Protein 4OGE (pdb70)

Solvent-accessible surface area: 47667 Å² total; per-residue (Å²): 124,61,3,30,0,0,0,10,1,11,32,84,5,0,0,2,0,0,0,65,6,51,117,150,18,36,4,99,76,9,18,4,0,2,0,10,17,8,144,150,36,33,29,34,142,32,31,130,58,54,103,96,68,51,138,70,7,54,51,96,4,54,116,51,3,50,117,64,67,36,61,105,132,147,72,45,48,59,40,8,61,57,30,32,32,73,38,6,75,143,69,75,85,78,90,102,90,76,132,63,45,68,42,122,86,109,136,118,89,163,82,72,87,71,46,123,90,77,45,78,67,49,54,94,10,11,1,53,58,42,26,83,20,64,183,16,48,20,66,68,163,10,30,62,3,56,2,72,78,24,48,102,68,100,33,2,4,25,0,0,25,35,19,1,65,10,56,0,2,2,18,1,5,24,0,83,3,12,121,76,104,83,108,65,69,34,0,59,23,95,36,2,112,89,0,12,81,31,0,64,120,37,4,35,24,59,27,26,8,3,22,0,0,40,75,24,65,28,95,72,170,35,3,96,14,19,69,83,127,107,58,8,14,36,93,12,6,36,26,11,0,18,57,47,0,70,96,20,183,12,69,54,13,69,79,55,6,79,156,17,110,78,84,25,44,4,32,1,0,31,16,11,48,13,48,23,94,60,85,126,4,36,137,60,19,64,106,48,102,82,42,43,52,83,30,12,58,46,24,45,24,3,12,3,42,0,22,8,0,93,81,0,0,43,38,0,0,79,34,0,28,68,46,69,18,53,13,67,58,0,23,56,152,72,37,63,15,95,96,99,56,73,39,95,43,31,63,12,73,20,98,15,75,24,107,9,7,16,64,0,1,99,5,0,12,87,1,1,63,21,0,64,102,89,65,28,70,2,57,13,0,9,0,7,9,36,81,61,10,13,16,30,50,69,82,16,100,61,34,102,66,47,82,57,48,170,139,92,83,65,53,112,28,51,117,71,2,77,163,84,93,62,69,100,57,121,5,4,59,2,13,31,10,41,16,68,0,5,89,22,18,57,61,26,0,1,0,8,32,60,118,7,27,35,180,74,5,68,34,12,39,0,0,10,23,34,43,31,8,14,34,25,97,52,3,0,0,0,0,0,13,79,109,0,40,161,52,3,81,109,39,14,0,10,43,12,14,168,159,32,75,26,99,126,15,11,48,79,80,0,15,40,62,0,135,50,9,163,117,83,132,94,61,61,98,23,61,67,28,36,111,36,0,13,51,20,0,131,12,73,38,67,4,51,85,24,56,72,59,30,17,7,8,86,42,36,20,0,35,6,1,14,67,0,0,32,49,52,17,111,164,12,81,9,39,0,6,96,31,54,0,4,35,36,0,23,155,13,18,33,2,41,95,125,15,103,20,76,42,106,45,55,82,88,87,38,15,0,61,27,22,30,0,4,10,0,0,0,0,0,4,0,48,55,30,0,0,58,2,7,8,5,15,51,13,27,90,13,41,28,92,15,85,29,150,89,73,81,37,114,141,38,20,5,75,85,97,30,24,110,102,96,1,103,111,1,64,32,6,0,87,83,3,5,100,34,1,30,102,34,17,93,93,62,94,4,24,9,8,41,79,40,76,60,81,19,86,74,68,95,80,68,127,83,141,52,51,147,30,18,61,33,57,0,0,95,15,7,46,28,58,18,0,10,0,0,19,45,64,30,8,26,19,13,0,23,164,39,211,52,53,61,143,186,113,0,4,67,71,112,125,105,10,57,6,155,17,148,62,133,86,30,102,2,62,53,129,3,64,0,4,7,126,92,149,137,129,92,41,7,148,83,15,93,32,29,10,2,38,45,65,96,72,7,1,19,92,16,37,126,54,23,16,0,0,13,0,20,55,20,65,52,118,81,70,40,26,0,1,3,28,0,3,17,79,27,0,81,108,57,94,181,48,90,20,29,71,7,110,18,47,63,48,5,8,0,2,3,7,5,30,102,103,0,40,47,6,53,87,107,71,58,26,52,81,40,14,40,1,2,66,4,1,6,1,75,1,87,9,118,71,25,101,127,159,13,11,3,128,0,16,132,82,35,99,119,18,35,51,0,23,1,54,16,29,67,55,40,25,83,3,19,0,56,7,3,25,4,9,35,134,16,33,90,108,50,55,99,5,3,32,42,3,10,82,113,113,1,12,102,8,27,2,58,74,0,0,65,37,82,1,31,0,10,10,41,36,31,5,0,87,49,46,159,92,38,123,81,141,88,24,38,11,51,53,2,109

Radius of gyration: 34.83 Å; Cα contacts (8 Å, |Δi|>4): 1684; chains: 1; bounding box: 92×85×99 Å

B-factor: mean 53.97, std 34.67, range [14.89, 229.78]

Foldseek 3Di:
DFKFWFWEAFQFKIWIWIFHADPVQFTDFGPFTAIAGDDVFPQVVLVVLLVVLLVVLLVQLLVLLVVVVADCCVVRNVVNCCLNPVFQVPLVPVDPDDPPQFDDPVDVVVVDDDDDVHCVSSVCSSSVSCNDRDPDPPVPDQAAQPFPPRRVFGFAWCLQLLNLLLVLLLQLLQKWFPPDPPDTDRDFLVLSVQLSCVQAVDLPDFAAVLLSCVSSVHHSVRMDRQPPPNVGHRGRGHSQNLVLLCPAPLPVSNVCSVPDDVVVVNVVSCSLQTDVDDDVPVVVVPPDPVSSPCSSSLRDRQFDTDSGGSVVSVQLSVVSSNGSDHSQVSSCVPRNDDNVDDGAADAQQDDRPQVSLNVVSVLVNVLQVVCCVPPHAHQAYEYAAYALHPSHPVSVVVVVVVVVVVVVVVVVLVVVCCVPVVDPDDDFVLLSLQVVQCVQLVQAALFQGHGHDSVFKGKDQQFAEPDFFGDLDSLRIHIHGPVCCVQCDNFHQQVSQVPVPDHQGHLVSSLVSLVPTDDPVPVVVSVVSSVSNSSSNNRHDHHYAQFLCNQADPDSSQVSSQVNVCSVRVSHHYTYGYNCVLVLQCVLLVCQVLAPFPAPSLDPPDFFSSVSSVSRLSSSSDDGLQSRLSVSLVRLQSVCSSVVDDRDSSVGQDDDPVSNVVSVVSSVSNVSSSVNNNVCVVVVSHFYAYDFDQAADDDDDDPDDADAWAKDQQQQFAFPQQLLQFQALQSNVFQCVPPPADNGGGTHRHQADWTDRPNDIDGSRHITTGDDPDDNPDDCRPPHAAAWHADVRHIDHQHQQFNKKWWKWQDDPPIFIFIFTHHSVQCVVVRVHDSFPDDDDCSHSRLSQAPPSVNVSVVVVRIGGQGMDGFRWKKFADCPVPLDDLVNVLCVVVPPLGIWTFHGQPGRFKTFIAGRRTDPSSDDPDDPSNCCQHPNRHDIGGPRVRCVRFMKGFDADSSNHTAADDPPPDDHMGTND

InterPro domains:
  IPR002711 HNH endonuclease [PF01844] (566-611)
  IPR003615 HNH nuclease [SM00507] (553-607)
  IPR028629 CRISPR-associated endonuclease Cas9 [TIGR01865] (271-785)
  IPR033114 Cas9-type HNH domain [PS51749] (513-675)
  IPR036397 Ribonuclease H superfamily [G3DSA:3.30.420.10] (1-92)
  IPR036397 Ribonuclease H superfamily [G3DSA:3.30.420.10] (420-544)
  IPR036397 Ribonuclease H superfamily [G3DSA:3.30.420.10] (619-815)
  IPR040619 Cas9, alpha-helical lobe domain [PF18470] (253-467)
  IPR040796 CRISPR-associated endonuclease Cas9, beta-hairpin domain [PF17893] (823-923)
  IPR041217 Cas9 C-terminal domain [PF18525] (996-1100)
  IPR041225 Cas9, topo homolgy domain [PF17894] (926-995)
  IPR041383 RuvC endonuclease subdomain 3 [PF18541] (667-819)

Organism: Actinomyces naeslundii (strain ATCC 12104 / DSM 43013 / CCUG 2238 / JCM 8349 / NCTC 10301 / Howell 279) (NCBI:txid1115803)

Nearest PDB structures (foldseek):
  4oge-assembly1_A  TM=1.001E+00  e=0.000E+00  Actinomyces naeslundii str. Howell 279
  4ogc-assembly1_A  TM=9.909E-01  e=0.000E+00  Actinomyces naeslundii str. Howell 279
  6joo-assembly1_A  TM=6.295E-01  e=3.188E-57  Corynebacterium diphtheriae
  8d2p-assembly1_A  TM=5.416E-01  e=3.768E-61  Acidothermus cellulolyticus 11B
  6wbr-assembly1_A  TM=5.520E-01  e=1.281E-46  Acidothermus cellulolyticus 11B

CATH classification: 3.30.420.10 (+1 more: 3.30.70.3520)

Secondary structure (DSSP, 8-state):
-EEEEEEEE-SSEEEEEEEEE-TT--EEEEEEEEEEE---HHHHHHHHHHHHHHHHHHHHHHHHHHTTT-----HHHHHHHHHHTTTTTT----SS----SS-------SSSS---SS-HHHHHHGGGGTTT--SSTTSSSPPBP-STT-TTSBEEETTSHHHHHHHHHHHHHT-EEESSTT-EEEPPHHHHHHHHHHHHH-TT----HHHHHHHHTS-GGGEE-TT------SS----HHHHHHHH-S-HHHHHHHHT--SHHHHHHHHHHHT----SHHHHTTTSSTTTTTHHHHT--PPP-EEEEEHHHHHHHHHHHHHSS--HHHHHHHHH---TT--PPPPPTT---S-HHHHHHHHHHHHHHHHHHHHH---SEEEEE--SS-SS-HHHHHHHHHHHHHHHHHHHHHHHHHHHHH---S---HHHHHHHHHHHHTTSB-TTT--B--TTT-EEEESS-BSSSS---SGGGEEEE-HHHHHHHTTS-HHHHHHHH--TT-SHHHHHHHHHT------HHHHHHHHHHHHHHHH--SPBPPP-TTTTB---HHHHHHHHHHHHHSTTSEEEEE-TTHHHHHHHHHT-TTTS--SS----SS--BTTHHHHHHHHHHH--HHHHHHHHHHHHHHHHHHHTT----GGG---SSHHHHHHHHHHHHHHHHHHHHHHHHHHTT-SEEE-----SPP-S-----PPBPPEEEEGGG-B-HHHHHTBSSHHHHHHHHTSTT-BTTTBB---SS-EEEETTEEEETTSEEEE---S-TTS--TTPPP-SEEEETTEEEE-TT-EEEEEEEEE-SSS-EEEEEEEEGGGGGGGTTS-TTTS---TTSHHHHTS-HHHHHHHHTT-EEEEEEE-TT-EEE---TT--SHHHHHHHHHSTT--EEEEEEEEETTEEEEEESSB-GGG-SS--HHHHHHHTSS-EEEEHHHHHHT--EEE-B-TTS-B----TT-----EE--

Sequence (977 aa):
HHLRVGIDVGTHSVGLATLRVDDHGTPIELLSALSHIHDLSGIARRARRLLHHRRTQLQQLDEVLRDLGFPIPSMAVRHIARHRGWRNPYSKVESLLSPAEESPFMKRKICARQGVSPDVCKQLLRAVFKADSPRGSAVSRVAPDPLPGQGSFRRAPKCDPEFQRFRIISIVANLRISETKGENRPLTADERRHVVTFLTEDSQADLTWVDVAEKLGVHRRDLRGTAVHTRSAARPPIDATDRIMRQTKISSLKTWWEEADSEQRGAMIRYLYEDPTDSECAEIIAELPEEDQAKLDSLHLPAGRAAYSRESLTALSDHMLATTDDLHEARKRLFGVDDSWAPPAEAINAPVGNPSVDRTLKIVGRYLSAVESMWGTPEVIHVEHVRDGFTSERMADERDKANRRRYNDNQEAMKKIQRDYGKEGYISRGDIVRLDALELQGCACLYCGTTIGYHTCQLDHIVPQAGPGSNNRRGNLVAVCERCNRSKSNTPFAVWAQKCGIPHVGVKEAIGRVRGWRKQTSSEDLTRLKKEVIARLRRTQEDPEIDERSMESVAWMANELHHRIAAAYPETTVMVYRGSITAAARKAAGIDSRINLIGEKGRKDRIDRRHHAVDASVVALMEASVAKTLAERSSLRGEQRLTGKEQTWKQYTGSTVGAREHFEMWRGHMLHLTELFNERLAEDKVYVTQNIRLRLSDGNAHTVNPSKLVSHRLGDGLTVQQIDRACTPALWCALTREKDFDEKNGLPAREDRAIRVHGHEIKSSDYIQVFSKRKKTDSDRDETPFGAIAVRGGFVEIGPSIHHARIYRVEGKKPVYAMLRVFTHDLLSQRHGDLFSAVIPPQSISMRCAEPKLRKAITTGNATYLGWVVVGDELEINVDSFTKYAIGRFLEDFPNTTRWRICGYDTNSKLTLKPIVLAAEGLENPSSAVNEIVELKGWRVAINVLTKVHPTVVRRDALGRPRYSSRSNLPTSWTIE

Structure (mmCIF, N/CA/C/O backbone):
data_4OGE
#
_entry.id   4OGE
#
_cell.length_a   75.415
_cell.length_b   133.025
_cell.length_c   80.690
_cell.angle_alpha   90.00
_cell.angle_beta   96.22
_cell.angle_gamma   90.00
#
_symmetry.space_group_name_H-M   'P 1 21 1'
#
loop_
_entity.id
_entity.type
_entity.pdbx_description
1 polymer 'HNH endonuclease domain protein'
2 non-polymer 'ZINC ION'
3 non-polymer 'MAGNESIUM ION'
4 non-polymer SPERMIDINE
5 water water
#
loop_
_atom_site.group_PDB
_atom_site.id
_atom_site.type_symbol
_atom_site.label_atom_id
_atom_site.label_alt_id
_atom_site.label_comp_id
_atom_site.label_asym_id
_atom_site.label_entity_id
_atom_site.label_seq_id
_atom_site.pdbx_PDB_ins_code
_atom_site.Cartn_x
_atom_site.Cartn_y
_atom_site.Cartn_z
_atom_site.occupancy
_atom_site.B_iso_or_equiv
_atom_site.auth_seq_id
_atom_site.auth_comp_id
_atom_site.auth_asym_id
_atom_site.auth_atom_id
_atom_site.pdbx_PDB_model_num
ATOM 1 N N . HIS A 1 10 ? -50.036 81.332 94.058 1.00 81.77 10 HIS A N 1
ATOM 2 C CA . HIS A 1 10 ? -50.246 80.552 92.841 1.00 82.19 10 HIS A CA 1
ATOM 3 C C . HIS A 1 10 ? -48.920 80.111 92.215 1.00 77.07 10 HIS A C 1
ATOM 4 O O . HIS A 1 10 ? -48.245 80.907 91.557 1.00 80.70 10 HIS A O 1
ATOM 6 N N . HIS A 1 11 ? -48.555 78.844 92.412 1.00 61.40 11 HIS A N 1
ATOM 7 C CA . HIS A 1 11 ? -47.308 78.322 91.862 1.00 53.79 11 HIS A CA 1
ATOM 8 C C . HIS A 1 11 ? -47.476 77.609 90.509 1.00 41.65 11 HIS A C 1
ATOM 9 O O . HIS A 1 11 ? -47.990 76.478 90.438 1.00 39.61 11 HIS A O 1
ATOM 16 N N . LEU A 1 12 ? -47.011 78.286 89.458 1.00 30.06 12 LEU A N 1
ATOM 17 C CA . LEU A 1 12 ? -47.037 77.802 88.076 1.00 31.03 12 LEU A CA 1
ATOM 18 C C . LEU A 1 12 ? -45.655 77.346 87.645 1.00 34.55 12 LEU A C 1
ATOM 19 O O . LEU A 1 12 ? -44.692 78.117 87.730 1.00 35.00 12 LEU A O 1
ATOM 24 N N . ARG A 1 13 ? -45.565 76.118 87.141 1.00 23.49 13 ARG A N 1
ATOM 25 C CA . ARG A 1 13 ? -44.308 75.588 86.648 1.00 22.81 13 ARG A CA 1
ATOM 26 C C . ARG A 1 13 ? -44.505 75.189 85.193 1.00 25.75 13 ARG A C 1
ATOM 27 O O . ARG A 1 13 ? -45.394 74.396 84.876 1.00 30.79 13 ARG A O 1
ATOM 35 N N . VAL A 1 14 ? -43.693 75.772 84.315 1.00 26.20 14 VAL A N 1
ATOM 36 C CA . VAL A 1 14 ? -43.733 75.482 82.893 1.00 25.16 14 VAL A CA 1
ATOM 37 C C . VAL A 1 14 ? -42.564 74.567 82.533 1.00 28.18 14 VAL A C 1
ATOM 38 O O . VAL A 1 14 ? -41.451 74.732 83.046 1.00 25.89 14 VAL A O 1
ATOM 42 N N . GLY A 1 15 ? -42.819 73.597 81.666 1.00 19.81 15 GLY A N 1
ATOM 43 C CA . GLY A 1 15 ? -41.785 72.693 81.226 1.00 18.64 15 GLY A CA 1
ATOM 44 C C . GLY A 1 15 ? -41.793 72.634 79.726 1.00 20.12 15 GLY A C 1
ATOM 45 O O . GLY A 1 15 ? -42.856 72.701 79.090 1.00 19.74 15 GLY A O 1
ATOM 46 N N . ILE A 1 16 ? -40.603 72.510 79.151 1.00 18.54 16 ILE A N 1
ATOM 47 C CA . ILE A 1 16 ? -40.463 72.543 77.707 1.00 23.43 16 ILE A CA 1
ATOM 48 C C . ILE A 1 16 ? -39.467 71.460 77.319 1.00 28.38 16 ILE A C 1
ATOM 49 O O . ILE A 1 16 ? -38.368 71.406 77.872 1.00 24.44 16 ILE A O 1
ATOM 54 N N . ASP A 1 17 ? -39.855 70.609 76.370 1.00 21.17 17 ASP A N 1
ATOM 55 C CA . ASP A 1 17 ? -39.014 69.510 75.926 1.00 23.07 17 ASP A CA 1
ATOM 56 C C . ASP A 1 17 ? -38.661 69.771 74.473 1.00 26.89 17 ASP A C 1
ATOM 57 O O . ASP A 1 17 ? -39.484 69.568 73.592 1.00 22.13 17 ASP A O 1
ATOM 62 N N . VAL A 1 18 ? -37.440 70.227 74.217 1.00 24.37 18 VAL A N 1
ATOM 63 C CA . VAL A 1 18 ? -37.026 70.497 72.853 1.00 24.54 18 VAL A CA 1
ATOM 64 C C . VAL A 1 18 ? -36.525 69.228 72.156 1.00 25.61 18 VAL A C 1
ATOM 65 O O . VAL A 1 18 ? -35.526 68.637 72.566 1.00 31.86 18 VAL A O 1
ATOM 69 N N . GLY A 1 19 ? -37.196 68.823 71.093 1.00 25.99 19 GLY A N 1
ATOM 70 C CA . GLY A 1 19 ? -36.779 67.651 70.333 1.00 30.99 19 GLY A CA 1
ATOM 71 C C . GLY A 1 19 ? -36.253 68.073 68.973 1.00 35.93 19 GLY A C 1
ATOM 72 O O . GLY A 1 19 ? -36.202 69.262 68.673 1.00 38.08 19 GLY A O 1
ATOM 73 N N . THR A 1 20 ? -35.861 67.108 68.146 1.00 40.74 20 THR A N 1
ATOM 74 C CA . THR A 1 20 ? -35.357 67.425 66.814 1.00 47.37 20 THR A CA 1
ATOM 75 C C . THR A 1 20 ? -36.485 67.865 65.885 1.00 52.57 20 THR A C 1
ATOM 76 O O . THR A 1 20 ? -36.296 68.741 65.036 1.00 55.38 20 THR A O 1
ATOM 80 N N . HIS A 1 21 ? -37.661 67.262 66.053 1.00 49.93 21 HIS A N 1
ATOM 81 C CA . HIS A 1 21 ? -38.788 67.554 65.175 1.00 53.28 21 HIS A CA 1
ATOM 82 C C . HIS A 1 21 ? -40.008 68.060 65.940 1.00 47.38 21 HIS A C 1
ATOM 83 O O . HIS A 1 21 ? -41.058 68.303 65.351 1.00 40.60 21 HIS A O 1
ATOM 90 N N . SER A 1 22 ? -39.875 68.216 67.251 1.00 44.74 22 SER A N 1
ATOM 91 C CA . SER A 1 22 ? -41.020 68.578 68.066 1.00 35.71 22 SER A CA 1
ATOM 92 C C . SER A 1 22 ? -40.604 69.384 69.275 1.00 30.31 22 SER A C 1
ATOM 93 O O . SER A 1 22 ? -39.423 69.464 69.612 1.00 28.31 22 SER A O 1
ATOM 96 N N . VAL A 1 23 ? -41.593 69.992 69.919 1.00 28.88 23 VAL A N 1
ATOM 97 C CA . VAL A 1 23 ? -41.425 70.615 71.216 1.00 25.13 23 VAL A CA 1
ATOM 98 C C . VAL A 1 23 ? -42.603 70.188 72.081 1.00 28.74 23 VAL A C 1
ATOM 99 O O . VAL A 1 23 ? -43.761 70.460 71.736 1.00 26.43 23 VAL A O 1
ATOM 103 N N . GLY A 1 24 ? -42.333 69.537 73.203 1.00 23.99 24 GLY A N 1
ATOM 104 C CA . GLY A 1 24 ? -43.381 69.276 74.173 1.00 24.66 24 GLY A CA 1
ATOM 105 C C . GLY A 1 24 ? -43.487 70.492 75.067 1.00 23.71 24 GLY A C 1
ATOM 106 O O . GLY A 1 24 ? -42.485 71.153 75.315 1.00 21.23 24 GLY A O 1
ATOM 107 N N . LEU A 1 25 ? -44.692 70.783 75.547 1.00 23.17 25 LEU A N 1
ATOM 108 C CA . LEU A 1 25 ? -44.964 71.995 76.312 1.00 22.03 25 LEU A CA 1
ATOM 109 C C . LEU A 1 25 ? -45.925 71.615 77.417 1.00 24.97 25 LEU A C 1
ATOM 110 O O . LEU A 1 25 ? -46.882 70.887 77.157 1.00 26.93 25 LEU A O 1
ATOM 115 N N . ALA A 1 26 ? -45.705 72.098 78.639 1.00 26.60 26 ALA A N 1
ATOM 116 C CA . ALA A 1 26 ? -46.672 71.817 79.702 1.00 25.90 26 ALA A CA 1
ATOM 117 C C . ALA A 1 26 ? -46.688 72.897 80.771 1.00 25.91 26 ALA A C 1
ATOM 118 O O . ALA A 1 26 ? -45.664 73.517 81.054 1.00 23.13 26 ALA A O 1
ATOM 120 N N . THR A 1 27 ? -47.858 73.124 81.355 1.00 23.53 27 THR A N 1
ATOM 121 C CA . THR A 1 27 ? -47.979 74.014 82.501 1.00 23.41 27 THR A CA 1
ATOM 122 C C . THR A 1 27 ? -48.698 73.281 83.612 1.00 21.85 27 THR A C 1
ATOM 123 O O . THR A 1 27 ? -49.761 72.662 83.398 1.00 36.14 27 THR A O 1
ATOM 127 N N . LEU A 1 28 ? -48.124 73.405 84.800 1.00 26.31 28 LEU A N 1
ATOM 128 C CA . LEU A 1 28 ? -48.514 72.640 85.972 1.00 30.53 28 LEU A CA 1
ATOM 129 C C . LEU A 1 28 ? -48.741 73.610 87.131 1.00 30.46 28 LEU A C 1
ATOM 130 O O . LEU A 1 28 ? -47.974 74.563 87.323 1.00 32.67 28 LEU A O 1
ATOM 135 N N . ARG A 1 29 ? -49.816 73.410 87.881 1.00 27.52 29 ARG A N 1
ATOM 136 C CA . ARG A 1 29 ? -50.014 74.187 89.102 1.00 28.46 29 ARG A CA 1
ATOM 137 C C . ARG A 1 29 ? -49.667 73.278 90.286 1.00 34.83 29 ARG A C 1
ATOM 138 O O . ARG A 1 29 ? -50.119 72.129 90.335 1.00 32.65 29 ARG A O 1
ATOM 146 N N . VAL A 1 30 ? -48.822 73.759 91.199 1.00 39.05 30 VAL A N 1
ATOM 147 C CA . VAL A 1 30 ? -48.481 72.984 92.397 1.00 37.86 30 VAL A CA 1
ATOM 148 C C . VAL A 1 30 ? -48.859 73.808 93.617 1.00 34.90 30 VAL A C 1
ATOM 149 O O . VAL A 1 30 ? -48.946 75.037 93.524 1.00 32.63 30 VAL A O 1
ATOM 153 N N . ASP A 1 31 ? -49.090 73.153 94.754 1.00 31.62 31 ASP A N 1
ATOM 154 C CA . ASP A 1 31 ? -49.393 73.899 95.980 1.00 35.87 31 ASP A CA 1
ATOM 155 C C . ASP A 1 31 ? -48.127 74.376 96.693 1.00 35.89 31 ASP A C 1
ATOM 156 O O . ASP A 1 31 ? -47.022 74.216 96.174 1.00 37.21 31 ASP A O 1
ATOM 161 N N . ASP A 1 32 ? -48.297 74.925 97.894 1.00 42.30 32 ASP A N 1
ATOM 162 C CA . ASP A 1 32 ? -47.183 75.467 98.683 1.00 51.55 32 ASP A CA 1
ATOM 163 C C . ASP A 1 32 ? -46.033 74.484 98.952 1.00 47.12 32 ASP A C 1
ATOM 164 O O . ASP A 1 32 ? -44.888 74.890 99.135 1.00 53.36 32 ASP A O 1
ATOM 169 N N . HIS A 1 33 ? -46.331 73.193 98.972 1.00 43.12 33 HIS A N 1
ATOM 170 C CA . HIS A 1 33 ? -45.300 72.206 99.271 1.00 44.58 33 HIS A CA 1
ATOM 171 C C . HIS A 1 33 ? -44.879 71.410 98.044 1.00 36.44 33 HIS A C 1
ATOM 172 O O . HIS A 1 33 ? -44.227 70.368 98.166 1.00 38.35 33 HIS A O 1
ATOM 179 N N . GLY A 1 34 ? -45.264 71.902 96.866 1.00 34.31 34 GLY A N 1
ATOM 180 C CA . GLY A 1 34 ? -44.848 71.311 95.602 1.00 32.50 34 GLY A CA 1
ATOM 181 C C . GLY A 1 34 ? -45.687 70.163 95.058 1.00 28.47 34 GLY A C 1
ATOM 182 O O . GLY A 1 34 ? -45.319 69.557 94.048 1.00 33.94 34 GLY A O 1
ATOM 183 N N . THR A 1 35 ? -46.797 69.830 95.708 1.00 30.81 35 THR A N 1
ATOM 184 C CA . THR A 1 35 ? -47.622 68.749 95.177 1.00 35.41 35 THR A CA 1
ATOM 185 C C . THR A 1 35 ? -48.440 69.246 93.983 1.00 31.18 35 THR A C 1
ATOM 186 O O . THR A 1 35 ? -49.140 70.253 94.075 1.00 31.57 35 THR A O 1
ATOM 190 N N . PRO A 1 36 ? -48.313 68.561 92.840 1.00 33.56 36 PRO A N 1
ATOM 191 C CA . PRO A 1 36 ? -49.062 68.931 91.632 1.00 32.88 36 PRO A CA 1
ATOM 192 C C . PRO A 1 36 ? -50.540 68.837 91.938 1.00 32.64 36 PRO A C 1
ATOM 193 O O . PRO A 1 36 ? -50.960 67.789 92.408 1.00 36.25 36 PRO A O 1
ATOM 197 N N . ILE A 1 37 ? -51.308 69.901 91.716 1.00 29.52 37 ILE A N 1
ATOM 198 C CA . ILE A 1 37 ? -52.745 69.816 91.927 1.00 30.06 37 ILE A CA 1
ATOM 199 C C . ILE A 1 37 ? -53.532 69.955 90.620 1.00 31.14 37 ILE A C 1
ATOM 200 O O . ILE A 1 37 ? -54.683 69.527 90.545 1.00 35.84 37 ILE A O 1
ATOM 205 N N . GLU A 1 38 ? -52.926 70.560 89.596 1.00 26.68 38 GLU A N 1
ATOM 206 C CA . GLU A 1 38 ? -53.619 70.708 88.318 1.00 34.25 38 GLU A CA 1
ATOM 207 C C . GLU A 1 38 ? -52.661 70.762 87.139 1.00 33.03 38 GLU A C 1
ATOM 208 O O . GLU A 1 38 ? -51.704 71.536 87.139 1.00 32.08 38 GLU A O 1
ATOM 214 N N . LEU A 1 39 ? -52.914 69.915 86.147 1.00 29.48 39 LEU A N 1
ATOM 215 C CA . LEU A 1 39 ? -52.152 69.943 84.908 1.00 29.18 39 LEU A CA 1
ATOM 216 C C . LEU A 1 39 ? -52.922 70.870 83.994 1.00 31.18 39 LEU A C 1
ATOM 217 O O . LEU A 1 39 ? -53.900 70.457 83.384 1.00 32.73 39 LEU A O 1
ATOM 222 N N . LEU A 1 40 ? -52.502 72.129 83.922 1.00 27.64 40 LEU A N 1
ATOM 223 C CA . LEU A 1 40 ? -53.285 73.146 83.220 1.00 26.64 40 LEU A CA 1
ATOM 224 C C . LEU A 1 40 ? -53.144 72.992 81.721 1.00 27.53 40 LEU A C 1
ATOM 225 O O . LEU A 1 40 ? -54.089 73.238 80.961 1.00 34.17 40 LEU A O 1
ATOM 230 N N . SER A 1 41 ? -51.965 72.571 81.288 1.00 28.94 41 SER A N 1
ATOM 231 C CA . SER A 1 41 ? -51.752 72.445 79.853 1.00 25.30 41 SER A CA 1
ATOM 232 C C . SER A 1 41 ? -50.722 71.363 79.551 1.00 24.43 41 SER A C 1
ATOM 233 O O . SER A 1 41 ? -49.752 71.198 80.296 1.00 23.83 41 SER A O 1
ATOM 236 N N . ALA A 1 42 ? -50.945 70.596 78.486 1.00 25.03 42 ALA A N 1
ATOM 237 C CA . ALA A 1 42 ? -49.941 69.633 78.054 1.00 33.12 42 ALA A CA 1
ATOM 238 C C . ALA A 1 42 ? -50.131 69.383 76.586 1.00 32.57 42 ALA A C 1
ATOM 239 O O . ALA A 1 42 ? -51.230 69.018 76.156 1.00 31.92 42 ALA A O 1
ATOM 241 N N . LEU A 1 43 ? -49.067 69.563 75.808 1.00 26.23 43 LEU A N 1
ATOM 242 C CA . LEU A 1 43 ? -49.186 69.334 74.377 1.00 30.39 43 LEU A CA 1
ATOM 243 C C . LEU A 1 43 ? -47.866 69.042 73.712 1.00 25.54 43 LEU A C 1
ATOM 244 O O . LEU A 1 43 ? -46.796 69.281 74.277 1.00 27.89 43 LEU A O 1
ATOM 249 N N . SER A 1 44 ? -47.970 68.523 72.495 1.00 26.57 44 SER A N 1
ATOM 250 C CA . SER A 1 44 ? -46.825 68.263 71.661 1.00 32.71 44 SER A CA 1
ATOM 251 C C . SER A 1 44 ? -47.011 69.061 70.399 1.00 28.88 44 SER A C 1
ATOM 252 O O . SER A 1 44 ? -48.003 68.887 69.704 1.00 30.06 44 SER A O 1
ATOM 255 N N . HIS A 1 45 ? -46.070 69.957 70.128 1.00 30.95 45 HIS A N 1
ATOM 256 C CA . HIS A 1 45 ? -46.067 70.724 68.893 1.00 36.49 45 HIS A CA 1
ATOM 257 C C . HIS A 1 45 ? -45.085 70.083 67.923 1.00 37.63 45 HIS A C 1
ATOM 258 O O . HIS A 1 45 ? -43.888 70.031 68.192 1.00 40.73 45 HIS A O 1
ATOM 265 N N . ILE A 1 46 ? -45.599 69.575 66.809 1.00 30.21 46 ILE A N 1
ATOM 266 C CA . ILE A 1 46 ? -44.770 68.908 65.811 1.00 42.04 46 ILE A CA 1
ATOM 267 C C . ILE A 1 46 ? -44.299 69.936 64.771 1.00 50.37 46 ILE A C 1
ATOM 268 O O . ILE A 1 46 ? -45.079 70.816 64.381 1.00 46.50 46 ILE A O 1
ATOM 273 N N . HIS A 1 47 ? -43.036 69.839 64.343 1.00 48.62 47 HIS A N 1
ATOM 274 C CA . HIS A 1 47 ? -42.470 70.750 63.334 1.00 50.85 47 HIS A CA 1
ATOM 275 C C . HIS A 1 47 ? -42.724 70.278 61.909 1.00 56.79 47 HIS A C 1
ATOM 276 O O . HIS A 1 47 ? -42.911 69.081 61.694 1.00 56.95 47 HIS A O 1
ATOM 283 N N . ASP A 1 48 ? -42.719 71.247 60.981 1.00 66.54 48 ASP A N 1
ATOM 284 C CA . ASP A 1 48 ? -42.618 71.122 59.501 1.00 70.35 48 ASP A CA 1
ATOM 285 C C . ASP A 1 48 ? -43.545 72.112 58.800 1.00 73.20 48 ASP A C 1
ATOM 286 O O . ASP A 1 48 ? -44.651 72.381 59.270 1.00 75.87 48 ASP A O 1
ATOM 291 N N . LEU A 1 65 ? -26.808 76.317 46.262 1.00 139.16 65 LEU A N 1
ATOM 292 C CA . LEU A 1 65 ? -27.823 76.965 47.086 1.00 138.14 65 LEU A CA 1
ATOM 293 C C . LEU A 1 65 ? -27.246 77.362 48.444 1.00 137.28 65 LEU A C 1
ATOM 294 O O . LEU A 1 65 ? -26.210 78.019 48.510 1.00 141.37 65 LEU A O 1
ATOM 299 N N . SER A 1 66 ? -27.915 76.958 49.523 1.00 131.61 66 SER A N 1
ATOM 300 C CA . SER A 1 66 ? -27.522 77.325 50.888 1.00 128.73 66 SER A CA 1
ATOM 301 C C . SER A 1 66 ? -27.503 78.841 51.120 1.00 124.63 66 SER A C 1
ATOM 302 O O . SER A 1 66 ? -27.786 79.625 50.211 1.00 123.66 66 SER A O 1
ATOM 305 N N . GLY A 1 67 ? -27.179 79.246 52.346 1.00 118.52 67 GLY A N 1
ATOM 306 C CA . GLY A 1 67 ? -27.079 80.655 52.681 1.00 113.59 67 GLY A CA 1
ATOM 307 C C . GLY A 1 67 ? -25.902 81.326 51.995 1.00 111.93 67 GLY A C 1
ATOM 308 O O . GLY A 1 67 ? -26.020 82.449 51.497 1.00 112.21 67 GLY A O 1
ATOM 309 N N . ILE A 1 68 ? -24.769 80.628 51.957 1.00 108.60 68 ILE A N 1
ATOM 310 C CA . ILE A 1 68 ? -23.536 81.166 51.381 1.00 110.45 68 ILE A CA 1
ATOM 311 C C . ILE A 1 68 ? -23.703 81.592 49.921 1.00 117.02 68 ILE A C 1
ATOM 312 O O . ILE A 1 68 ? -23.433 82.744 49.565 1.00 121.48 68 ILE A O 1
ATOM 317 N N . ALA A 1 69 ? -24.164 80.668 49.082 1.00 119.54 69 ALA A N 1
ATOM 318 C CA . ALA A 1 69 ? -24.319 80.959 47.659 1.00 124.01 69 ALA A CA 1
ATOM 319 C C . ALA A 1 69 ? -25.565 81.792 47.326 1.00 122.06 69 ALA A C 1
ATOM 320 O O . ALA A 1 69 ? -25.635 82.389 46.256 1.00 124.14 69 ALA A O 1
ATOM 322 N N . ARG A 1 70 ? -26.543 81.834 48.230 1.00 116.10 70 ARG A N 1
ATOM 323 C CA . ARG A 1 70 ? -27.702 82.705 48.034 1.00 109.88 70 ARG A CA 1
ATOM 324 C C . ARG A 1 70 ? -27.300 84.155 48.294 1.00 108.47 70 ARG A C 1
ATOM 325 O O . ARG A 1 70 ? -27.699 85.067 47.560 1.00 111.90 70 ARG A O 1
ATOM 333 N N . ARG A 1 71 ? -26.513 84.356 49.349 1.00 103.19 71 ARG A N 1
ATOM 334 C CA . ARG A 1 71 ? -25.893 85.652 49.612 1.00 96.45 71 ARG A CA 1
ATOM 335 C C . ARG A 1 71 ? -24.999 86.028 48.432 1.00 97.07 71 ARG A C 1
ATOM 336 O O . ARG A 1 71 ? -24.991 87.183 47.981 1.00 92.56 71 ARG A O 1
ATOM 344 N N . ALA A 1 72 ? -24.259 85.037 47.934 1.00 99.88 72 ALA A N 1
ATOM 345 C CA . ALA A 1 72 ? -23.418 85.214 46.755 1.00 103.30 72 ALA A CA 1
ATOM 346 C C . ALA A 1 72 ? -24.220 85.709 45.547 1.00 108.33 72 ALA A C 1
ATOM 347 O O . ALA A 1 72 ? -23.791 86.629 44.859 1.00 107.72 72 ALA A O 1
ATOM 349 N N . ARG A 1 73 ? -25.386 85.110 45.309 1.00 115.38 73 ARG A N 1
ATOM 350 C CA . ARG A 1 73 ? -26.227 85.460 44.159 1.00 125.32 73 ARG A CA 1
ATOM 351 C C . ARG A 1 73 ? -26.899 86.828 44.290 1.00 125.97 73 ARG A C 1
ATOM 352 O O . ARG A 1 73 ? -26.912 87.606 43.334 1.00 130.02 73 ARG A O 1
ATOM 360 N N . ARG A 1 74 ? -27.472 87.102 45.462 1.00 121.12 74 ARG A N 1
ATOM 361 C CA . ARG A 1 74 ? -28.006 88.428 45.784 1.00 117.65 74 ARG A CA 1
ATOM 362 C C . ARG A 1 74 ? -26.945 89.496 45.490 1.00 117.15 74 ARG A C 1
ATOM 363 O O . ARG A 1 74 ? -27.205 90.503 44.802 1.00 116.88 74 ARG A O 1
ATOM 371 N N . LEU A 1 75 ? -25.741 89.239 46.002 1.00 115.92 75 LEU A N 1
ATOM 372 C CA . LEU A 1 75 ? -24.567 90.074 45.755 1.00 114.46 75 LEU A CA 1
ATOM 373 C C . LEU A 1 75 ? -24.286 90.231 44.257 1.00 123.76 75 LEU A C 1
ATOM 374 O O . LEU A 1 75 ? -24.013 91.340 43.782 1.00 125.88 75 LEU A O 1
ATOM 379 N N . LEU A 1 76 ? -24.357 89.121 43.522 1.00 130.55 76 LEU A N 1
ATOM 380 C CA . LEU A 1 76 ? -24.094 89.118 42.081 1.00 139.12 76 LEU A CA 1
ATOM 381 C C . LEU A 1 76 ? -25.062 90.007 41.310 1.00 140.81 76 LEU A C 1
ATOM 382 O O . LEU A 1 76 ? -24.644 90.796 40.467 1.00 139.42 76 LEU A O 1
ATOM 387 N N . HIS A 1 77 ? -26.353 89.862 41.598 1.00 144.10 77 HIS A N 1
ATOM 388 C CA . HIS A 1 77 ? -27.394 90.627 40.919 1.00 148.27 77 HIS A CA 1
ATOM 389 C C . HIS A 1 77 ? -27.279 92.114 41.233 1.00 146.22 77 HIS A C 1
ATOM 390 O O . HIS A 1 77 ? -27.309 92.949 40.322 1.00 149.23 77 HIS A O 1
ATOM 397 N N . HIS A 1 78 ? -27.156 92.447 42.519 1.00 139.60 78 HIS A N 1
ATOM 398 C CA . HIS A 1 78 ? -27.042 93.857 42.905 1.00 135.17 78 HIS A CA 1
ATOM 399 C C . HIS A 1 78 ? -25.799 94.524 42.308 1.00 130.85 78 HIS A C 1
ATOM 400 O O . HIS A 1 78 ? -25.875 95.638 41.762 1.00 133.33 78 HIS A O 1
ATOM 407 N N . ARG A 1 79 ? -24.662 93.837 42.396 1.00 122.74 79 ARG A N 1
ATOM 408 C CA . ARG A 1 79 ? -23.446 94.323 41.757 1.00 117.79 79 ARG A CA 1
ATOM 409 C C . ARG A 1 79 ? -23.671 94.510 40.259 1.00 120.78 79 ARG A C 1
ATOM 410 O O . ARG A 1 79 ? -23.288 95.529 39.702 1.00 120.40 79 ARG A O 1
ATOM 418 N N . ARG A 1 80 ? -24.316 93.531 39.629 1.00 121.99 80 ARG A N 1
ATOM 419 C CA . ARG A 1 80 ? -24.604 93.555 38.193 1.00 123.59 80 ARG A CA 1
ATOM 420 C C . ARG A 1 80 ? -25.376 94.809 37.787 1.00 124.11 80 ARG A C 1
ATOM 421 O O . ARG A 1 80 ? -24.961 95.540 36.880 1.00 126.09 80 ARG A O 1
ATOM 429 N N . THR A 1 81 ? -26.494 95.055 38.469 1.00 123.72 81 THR A N 1
ATOM 430 C CA . THR A 1 81 ? -27.282 96.267 38.250 1.00 127.03 81 THR A CA 1
ATOM 431 C C . THR A 1 81 ? -26.450 97.530 38.492 1.00 125.87 81 THR A C 1
ATOM 432 O O . THR A 1 81 ? -26.660 98.552 37.830 1.00 129.17 81 THR A O 1
ATOM 436 N N . GLN A 1 82 ? -25.505 97.456 39.430 1.00 119.39 82 GLN A N 1
ATOM 437 C CA . GLN A 1 82 ? -24.568 98.565 39.645 1.00 114.22 82 GLN A CA 1
ATOM 438 C C . GLN A 1 82 ? -23.632 98.797 38.442 1.00 112.78 82 GLN A C 1
ATOM 439 O O . GLN A 1 82 ? -23.321 99.947 38.098 1.00 113.05 82 GLN A O 1
ATOM 441 N N . LEU A 1 83 ? -23.195 97.708 37.807 1.00 110.28 83 LEU A N 1
ATOM 442 C CA . LEU A 1 83 ? -22.376 97.787 36.596 1.00 110.15 83 LEU A CA 1
ATOM 443 C C . LEU A 1 83 ? -23.204 98.389 35.460 1.00 115.11 83 LEU A C 1
ATOM 444 O O . LEU A 1 83 ? -22.690 99.140 34.621 1.00 115.10 83 LEU A O 1
ATOM 449 N N . GLN A 1 84 ? -24.489 98.040 35.438 1.00 118.49 84 GLN A N 1
ATOM 450 C CA . GLN A 1 84 ? -25.430 98.603 34.473 1.00 122.76 84 GLN A CA 1
ATOM 451 C C . GLN A 1 84 ? -25.569 100.111 34.678 1.00 126.03 84 GLN A C 1
ATOM 452 O O . GLN A 1 84 ? -25.612 100.872 33.710 1.00 128.93 84 GLN A O 1
ATOM 454 N N . GLN A 1 85 ? -25.641 100.531 35.942 1.00 124.24 85 GLN A N 1
ATOM 455 C CA . GLN A 1 85 ? -25.659 101.952 36.291 1.00 122.83 85 GLN A CA 1
ATOM 456 C C . GLN A 1 85 ? -24.385 102.647 35.820 1.00 124.43 85 GLN A C 1
ATOM 457 O O . GLN A 1 85 ? -24.425 103.792 35.359 1.00 126.13 85 GLN A O 1
ATOM 463 N N . LEU A 1 86 ? -23.255 101.955 35.955 1.00 123.12 86 LEU A N 1
ATOM 464 C CA . LEU A 1 86 ? -21.975 102.469 35.467 1.00 122.99 86 LEU A CA 1
ATOM 465 C C . LEU A 1 86 ? -22.022 102.686 33.946 1.00 130.95 86 LEU A C 1
ATOM 466 O O . LEU A 1 86 ? -21.577 103.724 33.444 1.00 130.96 86 LEU A O 1
ATOM 471 N N . ASP A 1 87 ? -22.565 101.709 33.222 1.00 136.57 87 ASP A N 1
ATOM 472 C CA . ASP A 1 87 ? -22.730 101.836 31.773 1.00 144.16 87 ASP A CA 1
ATOM 473 C C . ASP A 1 87 ? -23.660 103.000 31.423 1.00 145.92 87 ASP A C 1
ATOM 474 O O . ASP A 1 87 ? -23.450 103.699 30.427 1.00 149.71 87 ASP A O 1
ATOM 479 N N . GLU A 1 88 ? -24.685 103.194 32.253 1.00 142.94 88 GLU A N 1
ATOM 480 C CA . GLU A 1 88 ? -25.612 104.313 32.116 1.00 143.34 88 GLU A CA 1
ATOM 481 C C . GLU A 1 88 ? -24.842 105.624 32.202 1.00 137.62 88 GLU A C 1
ATOM 482 O O . GLU A 1 88 ? -25.006 106.507 31.357 1.00 137.06 88 GLU A O 1
ATOM 488 N N . VAL A 1 89 ? -23.997 105.738 33.226 1.00 129.96 89 VAL A N 1
ATOM 489 C CA . VAL A 1 89 ? -23.139 106.910 33.401 1.00 123.46 89 VAL A CA 1
ATOM 490 C C . VAL A 1 89 ? -22.222 107.134 32.197 1.00 122.92 89 VAL A C 1
ATOM 491 O O . VAL A 1 89 ? -22.076 108.259 31.718 1.00 125.04 89 VAL A O 1
ATOM 495 N N . LEU A 1 90 ? -21.627 106.053 31.702 1.00 120.29 90 LEU A N 1
ATOM 496 C CA . LEU A 1 90 ? -20.688 106.126 30.583 1.00 125.10 90 LEU A CA 1
ATOM 497 C C . LEU A 1 90 ? -21.328 106.593 29.273 1.00 127.19 90 LEU A C 1
ATOM 498 O O . LEU A 1 90 ? -20.818 107.508 28.626 1.00 126.34 90 LEU A O 1
ATOM 503 N N . ARG A 1 91 ? -22.436 105.959 28.889 1.00 131.09 91 ARG A N 1
ATOM 504 C CA . ARG A 1 91 ? -23.137 106.292 27.646 1.00 133.80 91 ARG A CA 1
ATOM 505 C C . ARG A 1 91 ? -23.488 107.773 27.577 1.00 137.58 91 ARG A C 1
ATOM 506 O O . ARG A 1 91 ? -23.205 108.451 26.587 1.00 140.68 91 ARG A O 1
ATOM 508 N N . ASP A 1 92 ? -24.089 108.265 28.654 1.00 138.80 92 ASP A N 1
ATOM 509 C CA . ASP A 1 92 ? -24.529 109.649 28.742 1.00 145.62 92 ASP A CA 1
ATOM 510 C C . ASP A 1 92 ? -23.349 110.602 28.951 1.00 145.75 92 ASP A C 1
ATOM 511 O O . ASP A 1 92 ? -23.509 111.824 28.903 1.00 147.00 92 ASP A O 1
ATOM 516 N N . LEU A 1 93 ? -22.166 110.032 29.174 1.00 144.11 93 LEU A N 1
ATOM 517 C CA . LEU A 1 93 ? -20.938 110.811 29.306 1.00 144.84 93 LEU A CA 1
ATOM 518 C C . LEU A 1 93 ? -20.153 110.828 27.995 1.00 148.70 93 LEU A C 1
ATOM 519 O O . LEU A 1 93 ? -18.952 111.099 27.990 1.00 147.87 93 LEU A O 1
ATOM 524 N N . GLY A 1 94 ? -20.831 110.537 26.887 1.00 151.14 94 GLY A N 1
ATOM 525 C CA . GLY A 1 94 ? -20.192 110.526 25.581 1.00 151.46 94 GLY A CA 1
ATOM 526 C C . GLY A 1 94 ? -19.234 109.364 25.383 1.00 148.24 94 GLY A C 1
ATOM 527 O O . GLY A 1 94 ? -18.231 109.488 24.680 1.00 149.36 94 GLY A O 1
ATOM 528 N N . PHE A 1 95 ? -19.545 108.233 26.011 1.00 145.18 95 PHE A N 1
ATOM 529 C CA . PHE A 1 95 ? -18.736 107.022 25.899 1.00 146.20 95 PHE A CA 1
ATOM 530 C C . PHE A 1 95 ? -19.594 105.851 25.412 1.00 142.18 95 PHE A C 1
ATOM 531 O O . PHE A 1 95 ? -20.737 105.704 25.836 1.00 139.52 95 PHE A O 1
ATOM 539 N N . PRO A 1 96 ? -19.045 105.012 24.515 1.00 142.48 96 PRO A N 1
ATOM 540 C CA . PRO A 1 96 ? -19.791 103.870 23.968 1.00 143.88 96 PRO A CA 1
ATOM 541 C C . PRO A 1 96 ? -19.658 102.598 24.815 1.00 146.43 96 PRO A C 1
ATOM 542 O O . PRO A 1 96 ? -18.541 102.175 25.104 1.00 146.41 96 PRO A O 1
ATOM 546 N N . ILE A 1 97 ? -20.783 101.988 25.185 1.00 149.27 97 ILE A N 1
ATOM 547 C CA . ILE A 1 97 ? -20.762 100.807 26.061 1.00 152.96 97 ILE A CA 1
ATOM 548 C C . ILE A 1 97 ? -19.969 99.570 25.572 1.00 161.73 97 ILE A C 1
ATOM 549 O O . ILE A 1 97 ? -19.485 98.795 26.398 1.00 160.16 97 ILE A O 1
ATOM 554 N N . PRO A 1 98 ? -19.837 99.366 24.244 1.00 171.19 98 PRO A N 1
ATOM 555 C CA . PRO A 1 98 ? -18.943 98.264 23.890 1.00 174.34 98 PRO A CA 1
ATOM 556 C C . PRO A 1 98 ? -17.642 98.776 23.276 1.00 177.51 98 PRO A C 1
ATOM 557 O O . PRO A 1 98 ? -16.843 97.973 22.793 1.00 179.23 98 PRO A O 1
ATOM 561 N N . SER A 1 137 ? -9.859 106.810 19.071 1.00 150.16 137 SER A N 1
ATOM 562 C CA . SER A 1 137 ? -9.786 105.475 19.655 1.00 149.76 137 SER A CA 1
ATOM 563 C C . SER A 1 137 ? -9.550 105.540 21.161 1.00 151.26 137 SER A C 1
ATOM 564 O O . SER A 1 137 ? -9.526 104.512 21.841 1.00 151.40 137 SER A O 1
ATOM 567 N N . MET A 1 138 ? -9.376 106.753 21.676 1.00 153.33 138 MET A N 1
ATOM 568 C CA . MET A 1 138 ? -9.135 106.955 23.100 1.00 152.55 138 MET A CA 1
ATOM 569 C C . MET A 1 138 ? -10.387 106.664 23.930 1.00 152.11 138 MET A C 1
ATOM 570 O O . MET A 1 138 ? -10.298 106.279 25.101 1.00 148.67 138 MET A O 1
ATOM 572 N N . ALA A 1 139 ? -11.549 106.835 23.304 1.00 154.69 139 ALA A N 1
ATOM 573 C CA . ALA A 1 139 ? -12.835 106.748 23.997 1.00 152.90 139 ALA A CA 1
ATOM 574 C C . ALA A 1 139 ? -13.230 105.331 24.421 1.00 151.30 139 ALA A C 1
ATOM 575 O O . ALA A 1 139 ? -13.554 105.099 25.587 1.00 147.99 139 ALA A O 1
ATOM 577 N N . VAL A 1 140 ? -13.220 104.393 23.477 1.00 153.35 140 VAL A N 1
ATOM 578 C CA . VAL A 1 140 ? -13.553 103.001 23.780 1.00 151.19 140 VAL A CA 1
ATOM 579 C C . VAL A 1 140 ? -12.477 102.370 24.662 1.00 148.99 140 VAL A C 1
ATOM 580 O O . VAL A 1 140 ? -12.738 101.419 25.404 1.00 145.48 140 VAL A O 1
ATOM 582 N N . ARG A 1 141 ? -11.265 102.911 24.567 1.00 149.88 141 ARG A N 1
ATOM 583 C CA . ARG A 1 141 ? -10.169 102.518 25.439 1.00 148.08 141 ARG A CA 1
ATOM 584 C C . ARG A 1 141 ? -10.475 102.933 26.873 1.00 147.93 141 ARG A C 1
ATOM 585 O O . ARG A 1 141 ? -10.347 102.129 27.802 1.00 146.79 141 ARG A O 1
ATOM 587 N N . HIS A 1 142 ? -10.881 104.189 27.049 1.00 148.44 142 HIS A N 1
ATOM 588 C CA . HIS A 1 142 ? -11.285 104.687 28.363 1.00 143.56 142 HIS A CA 1
ATOM 589 C C . HIS A 1 142 ? -12.456 103.872 28.919 1.00 142.02 142 HIS A C 1
ATOM 590 O O . HIS A 1 142 ? -12.474 103.515 30.104 1.00 138.54 142 HIS A O 1
ATOM 592 N N . ILE A 1 143 ? -13.419 103.576 28.047 1.00 144.97 143 ILE A N 1
ATOM 593 C CA . ILE A 1 143 ? -14.554 102.709 28.370 1.00 145.92 143 ILE A CA 1
ATOM 594 C C . ILE A 1 143 ? -14.101 101.362 28.919 1.00 145.13 143 ILE A C 1
ATOM 595 O O . ILE A 1 143 ? -14.542 100.939 29.990 1.00 143.00 143 ILE A O 1
ATOM 600 N N . ALA A 1 144 ? -13.215 100.700 28.179 1.00 146.76 144 ALA A N 1
ATOM 601 C CA . ALA A 1 144 ? -12.748 99.367 28.536 1.00 142.62 144 ALA A CA 1
ATOM 602 C C . ALA A 1 144 ? -11.971 99.391 29.846 1.00 136.92 144 ALA A C 1
ATOM 603 O O . ALA A 1 144 ? -12.160 98.527 30.702 1.00 134.44 144 ALA A O 1
ATOM 605 N N . ARG A 1 145 ? -11.102 100.387 29.995 1.00 134.87 145 ARG A N 1
ATOM 606 C CA . ARG A 1 145 ? -10.310 100.553 31.210 1.00 130.70 145 ARG A CA 1
ATOM 607 C C . ARG A 1 145 ? -11.191 100.745 32.448 1.00 128.28 145 ARG A C 1
ATOM 608 O O . ARG A 1 145 ? -11.011 100.058 33.459 1.00 126.26 145 ARG A O 1
ATOM 610 N N . HIS A 1 146 ? -12.147 101.670 32.359 1.00 127.45 146 HIS A N 1
ATOM 611 C CA . HIS A 1 146 ? -13.028 101.986 33.488 1.00 120.69 146 HIS A CA 1
ATOM 612 C C . HIS A 1 146 ? -13.997 100.853 33.820 1.00 119.60 146 HIS A C 1
ATOM 613 O O . HIS A 1 146 ? -14.287 100.596 34.992 1.00 114.83 146 HIS A O 1
ATOM 615 N N . ARG A 1 147 ? -14.505 100.188 32.785 1.00 123.70 147 ARG A N 1
ATOM 616 C CA . ARG A 1 147 ? -15.385 99.038 32.972 1.00 125.13 147 ARG A CA 1
ATOM 617 C C . ARG A 1 147 ? -14.603 97.860 33.549 1.00 130.08 147 ARG A C 1
ATOM 618 O O . ARG A 1 147 ? -14.744 97.530 34.721 1.00 125.16 147 ARG A O 1
ATOM 620 N N . GLY A 1 148 ? -13.766 97.242 32.721 1.00 139.94 148 GLY A N 1
ATOM 621 C CA . GLY A 1 148 ? -12.966 96.105 33.139 1.00 144.99 148 GLY A CA 1
ATOM 622 C C . GLY A 1 148 ? -12.000 96.360 34.286 1.00 148.76 148 GLY A C 1
ATOM 623 O O . GLY A 1 148 ? -12.172 95.814 35.376 1.00 146.55 148 GLY A O 1
ATOM 624 N N . TRP A 1 149 ? -10.993 97.200 34.052 1.00 153.71 149 TRP A N 1
ATOM 625 C CA . TRP A 1 149 ? -9.880 97.349 34.996 1.00 155.89 149 TRP A CA 1
ATOM 626 C C . TRP A 1 149 ? -10.211 98.075 36.307 1.00 154.57 149 TRP A C 1
ATOM 627 O O . TRP A 1 149 ? -9.306 98.566 36.986 1.00 151.30 149 TRP A O 1
ATOM 629 N N . ARG A 1 150 ? -11.490 98.133 36.671 1.00 155.95 150 ARG A N 1
ATOM 630 C CA . ARG A 1 150 ? -11.893 98.812 37.902 1.00 153.76 150 ARG A CA 1
ATOM 631 C C . ARG A 1 150 ? -13.252 98.378 38.459 1.00 155.16 150 ARG A C 1
ATOM 632 O O . ARG A 1 150 ? -13.384 98.138 39.658 1.00 152.92 150 ARG A O 1
ATOM 634 N N . ASN A 1 151 ? -14.256 98.281 37.593 1.00 161.74 151 ASN A N 1
ATOM 635 C CA . ASN A 1 151 ? -15.641 98.086 38.036 1.00 168.45 151 ASN A CA 1
ATOM 636 C C . ASN A 1 151 ? -16.019 96.712 38.633 1.00 174.25 151 ASN A C 1
ATOM 637 O O . ASN A 1 151 ? -16.871 96.644 39.522 1.00 176.07 151 ASN A O 1
ATOM 642 N N . PRO A 1 152 ? -15.413 95.613 38.144 1.00 178.03 152 PRO A N 1
ATOM 643 C CA . PRO A 1 152 ? -15.634 94.379 38.902 1.00 175.18 152 PRO A CA 1
ATOM 644 C C . PRO A 1 152 ? -14.395 93.974 39.699 1.00 168.28 152 PRO A C 1
ATOM 645 O O . PRO A 1 152 ? -14.258 92.803 40.057 1.00 166.43 152 PRO A O 1
ATOM 649 N N . TYR A 1 153 ? -13.511 94.930 39.973 1.00 161.73 153 TYR A N 1
ATOM 650 C CA . TYR A 1 153 ? -12.230 94.624 40.607 1.00 152.83 153 TYR A CA 1
ATOM 651 C C . TYR A 1 153 ? -12.086 95.151 42.036 1.00 151.19 153 TYR A C 1
ATOM 652 O O . TYR A 1 153 ? -11.333 94.585 42.830 1.00 150.37 153 TYR A O 1
ATOM 661 N N . SER A 1 154 ? -12.807 96.224 42.358 1.00 150.53 154 SER A N 1
ATOM 662 C CA . SER A 1 154 ? -12.859 96.755 43.725 1.00 148.33 154 SER A CA 1
ATOM 663 C C . SER A 1 154 ? -11.478 97.028 44.323 1.00 150.82 154 SER A C 1
ATOM 664 O O . SER A 1 154 ? -11.245 96.768 45.505 1.00 149.36 154 SER A O 1
ATOM 667 N N . LYS A 1 155 ? -10.572 97.548 43.501 1.00 155.82 155 LYS A N 1
ATOM 668 C CA . LYS A 1 155 ? -9.190 97.779 43.912 1.00 160.04 155 LYS A CA 1
ATOM 669 C C . LYS A 1 155 ? -9.081 98.728 45.103 1.00 161.75 155 LYS A C 1
ATOM 670 O O . LYS A 1 155 ? -8.213 98.566 45.964 1.00 161.11 155 LYS A O 1
ATOM 672 N N . VAL A 1 156 ? -9.975 99.711 45.146 1.00 162.85 156 VAL A N 1
ATOM 673 C CA . VAL A 1 156 ? -9.876 100.814 46.094 1.00 159.41 156 VAL A CA 1
ATOM 674 C C . VAL A 1 156 ? -11.190 101.014 46.863 1.00 150.99 156 VAL A C 1
ATOM 675 O O . VAL A 1 156 ? -12.122 101.600 46.310 1.00 147.49 156 VAL A O 1
ATOM 679 N N . GLU A 1 157 ? -11.314 100.538 48.110 1.00 146.79 157 GLU A N 1
ATOM 680 C CA . GLU A 1 157 ? -10.363 99.687 48.862 1.00 143.62 157 GLU A CA 1
ATOM 681 C C . GLU A 1 157 ? -8.933 100.200 49.108 1.00 145.06 157 GLU A C 1
ATOM 682 O O . GLU A 1 157 ? -7.970 99.447 48.962 1.00 145.69 157 GLU A O 1
ATOM 684 N N . SER A 1 158 ? -8.805 101.470 49.485 1.00 145.34 158 SER A N 1
ATOM 685 C CA . SER A 1 158 ? -7.515 102.026 49.894 1.00 144.82 158 SER A CA 1
ATOM 686 C C . SER A 1 158 ? -7.378 102.026 51.416 1.00 143.57 158 SER A C 1
ATOM 687 O O . SER A 1 158 ? -6.796 101.109 51.999 1.00 139.04 158 SER A O 1
ATOM 690 N N . LEU A 1 159 ? -7.931 103.055 52.055 1.00 146.48 159 LEU A N 1
ATOM 691 C CA . LEU A 1 159 ? -7.839 103.211 53.505 1.00 145.76 159 LEU A CA 1
ATOM 692 C C . LEU A 1 159 ? -8.846 102.344 54.263 1.00 148.98 159 LEU A C 1
ATOM 693 O O . LEU A 1 159 ? -9.205 102.657 55.399 1.00 147.75 159 LEU A O 1
ATOM 695 N N . LEU A 1 160 ? -9.295 101.264 53.624 1.00 154.70 160 LEU A N 1
ATOM 696 C CA . LEU A 1 160 ? -10.178 100.270 54.244 1.00 158.85 160 LEU A CA 1
ATOM 697 C C . LEU A 1 160 ? -11.494 100.851 54.760 1.00 163.59 160 LEU A C 1
ATOM 698 O O . LEU A 1 160 ? -11.617 101.168 55.943 1.00 163.32 160 LEU A O 1
ATOM 700 N N . SER A 1 161 ? -12.483 100.970 53.878 1.00 168.27 161 SER A N 1
ATOM 701 C CA . SER A 1 161 ? -13.734 101.624 54.252 1.00 169.79 161 SER A CA 1
ATOM 702 C C . SER A 1 161 ? -14.996 100.967 53.689 1.00 170.91 161 SER A C 1
ATOM 703 O O . SER A 1 161 ? -15.098 100.729 52.484 1.00 172.93 161 SER A O 1
ATOM 706 N N . PRO A 1 162 ? -15.960 100.667 54.575 1.00 167.81 162 PRO A N 1
ATOM 707 C CA . PRO A 1 162 ? -17.332 100.325 54.207 1.00 165.50 162 PRO A CA 1
ATOM 708 C C . PRO A 1 162 ? -18.216 101.548 54.426 1.00 164.92 162 PRO A C 1
ATOM 709 O O . PRO A 1 162 ? -19.196 101.480 55.168 1.00 163.48 162 PRO A O 1
ATOM 713 N N . ALA A 1 163 ? -17.852 102.660 53.793 1.00 165.16 163 ALA A N 1
ATOM 714 C CA . ALA A 1 163 ? -18.557 103.924 53.983 1.00 163.02 163 ALA A CA 1
ATOM 715 C C . ALA A 1 163 ? -19.309 104.357 52.732 1.00 162.97 163 ALA A C 1
ATOM 716 O O . ALA A 1 163 ? -19.538 105.550 52.529 1.00 164.88 163 ALA A O 1
ATOM 718 N N . GLU A 1 164 ? -19.688 103.386 51.903 1.00 161.02 164 GLU A N 1
ATOM 719 C CA . GLU A 1 164 ? -20.414 103.649 50.661 1.00 160.84 164 GLU A CA 1
ATOM 720 C C . GLU A 1 164 ? -19.673 104.649 49.773 1.00 161.05 164 GLU A C 1
ATOM 721 O O . GLU A 1 164 ? -18.662 104.307 49.154 1.00 163.99 164 GLU A O 1
ATOM 723 N N . GLU A 1 165 ? -20.178 105.880 49.717 1.00 156.71 165 GLU A N 1
ATOM 724 C CA . GLU A 1 165 ? -19.516 106.958 48.983 1.00 153.32 165 GLU A CA 1
ATOM 725 C C . GLU A 1 165 ? -18.097 107.162 49.508 1.00 148.51 165 GLU A C 1
ATOM 726 O O . GLU A 1 165 ? -17.795 106.818 50.652 1.00 145.45 165 GLU A O 1
ATOM 728 N N . SER A 1 166 ? -17.218 107.711 48.677 1.00 146.46 166 SER A N 1
ATOM 729 C CA . SER A 1 166 ? -15.814 107.801 49.059 1.00 142.50 166 SER A CA 1
ATOM 730 C C . SER A 1 166 ? -15.069 108.953 48.391 1.00 144.51 166 SER A C 1
ATOM 731 O O . SER A 1 166 ? -14.858 108.944 47.178 1.00 146.87 166 SER A O 1
ATOM 734 N N . PRO A 1 167 ? -14.657 109.944 49.198 1.00 143.21 167 PRO A N 1
ATOM 735 C CA . PRO A 1 167 ? -13.925 111.135 48.750 1.00 146.09 167 PRO A CA 1
ATOM 736 C C . PRO A 1 167 ? -12.578 110.788 48.120 1.00 148.15 167 PRO A C 1
ATOM 737 O O . PRO A 1 167 ? -11.956 109.794 48.500 1.00 147.53 167 PRO A O 1
ATOM 741 N N . PHE A 1 168 ? -12.137 111.605 47.169 1.00 149.85 168 PHE A N 1
ATOM 742 C CA . PHE A 1 168 ? -10.851 111.394 46.516 1.00 150.28 168 PHE A CA 1
ATOM 743 C C . PHE A 1 168 ? -9.695 111.770 47.443 1.00 149.92 168 PHE A C 1
ATOM 744 O O . PHE A 1 168 ? -8.612 111.186 47.367 1.00 153.55 168 PHE A O 1
ATOM 746 N N . MET A 1 169 ? -9.931 112.762 48.300 1.00 143.13 169 MET A N 1
ATOM 747 C CA . MET A 1 169 ? -8.945 113.241 49.278 1.00 135.22 169 MET A CA 1
ATOM 748 C C . MET A 1 169 ? -7.610 113.711 48.678 1.00 131.56 169 MET A C 1
ATOM 749 O O . MET A 1 169 ? -6.723 114.160 49.406 1.00 130.55 169 MET A O 1
ATOM 751 N N . LYS A 1 170 ? -7.477 113.618 47.358 1.00 126.19 170 LYS A N 1
ATOM 752 C CA . LYS A 1 170 ? -6.235 113.965 46.676 1.00 120.25 170 LYS A CA 1
ATOM 753 C C . LYS A 1 170 ? -6.247 115.414 46.193 1.00 117.48 170 LYS A C 1
ATOM 754 O O . LYS A 1 170 ? -5.407 115.823 45.388 1.00 114.71 170 LYS A O 1
ATOM 756 N N . ARG A 1 225 ? 0.784 110.150 23.661 1.00 170.10 225 ARG A N 1
ATOM 757 C CA . ARG A 1 225 ? 1.267 111.407 24.222 1.00 171.94 225 ARG A CA 1
ATOM 758 C C . ARG A 1 225 ? 0.841 111.564 25.680 1.00 176.37 225 ARG A C 1
ATOM 759 O O . ARG A 1 225 ? 0.223 110.666 26.257 1.00 175.69 225 ARG A O 1
ATOM 761 N N . LYS A 1 226 ? 1.178 112.707 26.272 1.00 151.40 226 LYS A N 1
ATOM 762 C CA . LYS A 1 226 ? 0.838 112.986 27.666 1.00 158.01 226 LYS A CA 1
ATOM 763 C C . LYS A 1 226 ? -0.505 113.702 27.784 1.00 163.30 226 LYS A C 1
ATOM 764 O O . LYS A 1 226 ? -1.267 113.464 28.724 1.00 160.00 226 LYS A O 1
ATOM 766 N N . ILE A 1 227 ? -0.784 114.574 26.819 1.00 170.03 227 ILE A N 1
ATOM 767 C CA . ILE A 1 227 ? -1.983 115.408 26.837 1.00 169.85 227 ILE A CA 1
ATOM 768 C C . ILE A 1 227 ? -3.270 114.625 26.564 1.00 174.09 227 ILE A C 1
ATOM 769 O O . ILE A 1 227 ? -4.350 115.022 27.007 1.00 174.20 227 ILE A O 1
ATOM 774 N N . CYS A 1 228 ? -3.151 113.513 25.842 1.00 176.69 228 CYS A N 1
ATOM 775 C CA . CYS A 1 228 ? -4.311 112.698 25.484 1.00 177.83 228 CYS A CA 1
ATOM 776 C C . CYS A 1 228 ? -4.900 111.951 26.683 1.00 176.81 228 CYS A C 1
ATOM 777 O O . CYS A 1 228 ? -6.120 111.861 26.829 1.00 174.83 228 CYS A O 1
ATOM 780 N N . ALA A 1 229 ? -4.033 111.419 27.540 1.00 177.73 229 ALA A N 1
ATOM 781 C CA . ALA A 1 229 ? -4.478 110.712 28.737 1.00 175.31 229 ALA A CA 1
ATOM 782 C C . ALA A 1 229 ? -3.690 111.159 29.965 1.00 174.55 229 ALA A C 1
ATOM 783 O O . ALA A 1 229 ? -2.460 111.210 29.933 1.00 177.03 229 ALA A O 1
ATOM 785 N N . ARG A 1 230 ? -4.396 111.481 31.048 1.00 171.36 230 ARG A N 1
ATOM 786 C CA . ARG A 1 230 ? -5.854 111.412 31.086 1.00 170.08 230 ARG A CA 1
ATOM 787 C C . ARG A 1 230 ? -6.467 112.791 31.326 1.00 168.89 230 ARG A C 1
ATOM 788 O O . ARG A 1 230 ? -5.883 113.810 30.945 1.00 169.12 230 ARG A O 1
ATOM 790 N N . GLN A 1 231 ? -7.648 112.801 31.947 1.00 166.02 231 GLN A N 1
ATOM 791 C CA . GLN A 1 231 ? -8.369 114.028 32.304 1.00 162.30 231 GLN A CA 1
ATOM 792 C C . GLN A 1 231 ? -8.854 114.822 31.081 1.00 161.55 231 GLN A C 1
ATOM 793 O O . GLN A 1 231 ? -8.193 114.842 30.042 1.00 161.67 231 GLN A O 1
ATOM 795 N N . GLY A 1 232 ? -10.006 115.480 31.199 1.00 159.98 232 GLY A N 1
ATOM 796 C CA . GLY A 1 232 ? -10.781 115.533 32.428 1.00 156.87 232 GLY A CA 1
ATOM 797 C C . GLY A 1 232 ? -11.489 116.872 32.526 1.00 157.52 232 GLY A C 1
ATOM 798 O O . GLY A 1 232 ? -12.407 117.147 31.750 1.00 158.76 232 GLY A O 1
ATOM 799 N N . VAL A 1 233 ? -11.075 117.708 33.477 1.00 156.97 233 VAL A N 1
ATOM 800 C CA . VAL A 1 233 ? -10.070 117.343 34.473 1.00 154.73 233 VAL A CA 1
ATOM 801 C C . VAL A 1 233 ? -10.759 117.125 35.815 1.00 151.30 233 VAL A C 1
ATOM 802 O O . VAL A 1 233 ? -10.855 115.996 36.292 1.00 146.70 233 VAL A O 1
ATOM 806 N N . SER A 1 234 ? -11.239 118.214 36.413 1.00 153.83 234 SER A N 1
ATOM 807 C CA . SER A 1 234 ? -12.082 118.145 37.608 1.00 152.06 234 SER A CA 1
ATOM 808 C C . SER A 1 234 ? -13.310 117.236 37.433 1.00 156.35 234 SER A C 1
ATOM 809 O O . SER A 1 234 ? -13.633 116.464 38.337 1.00 155.40 234 SER A O 1
ATOM 812 N N . PRO A 1 235 ? -13.999 117.313 36.273 1.00 160.76 235 PRO A N 1
ATOM 813 C CA . PRO A 1 235 ? -15.080 116.338 36.094 1.00 161.16 235 PRO A CA 1
ATOM 814 C C . PRO A 1 235 ? -14.547 114.918 35.953 1.00 157.67 235 PRO A C 1
ATOM 815 O O . PRO A 1 235 ? -13.350 114.684 36.134 1.00 157.30 235 PRO A O 1
ATOM 819 N N . ASP A 1 236 ? -15.439 113.984 35.641 1.00 153.37 236 ASP A N 1
ATOM 820 C CA . ASP A 1 236 ? -15.093 112.569 35.521 1.00 145.76 236 ASP A CA 1
ATOM 821 C C . ASP A 1 236 ? -14.645 111.993 36.866 1.00 140.95 236 ASP A C 1
ATOM 822 O O . ASP A 1 236 ? -14.111 110.885 36.942 1.00 137.75 236 ASP A O 1
ATOM 827 N N . VAL A 1 237 ? -14.872 112.771 37.925 1.00 138.93 237 VAL A N 1
ATOM 828 C CA . VAL A 1 237 ? -14.972 112.233 39.271 1.00 132.12 237 VAL A CA 1
ATOM 829 C C . VAL A 1 237 ? -16.342 111.576 39.320 1.00 130.76 237 VAL A C 1
ATOM 830 O O . VAL A 1 237 ? -16.639 110.811 40.227 1.00 129.86 237 VAL A O 1
ATOM 834 N N . CYS A 1 238 ? -17.175 111.906 38.332 1.00 130.69 238 CYS A N 1
ATOM 835 C CA . CYS A 1 238 ? -18.405 111.174 38.068 1.00 125.43 238 CYS A CA 1
ATOM 836 C C . CYS A 1 238 ? -18.062 109.707 37.881 1.00 117.37 238 CYS A C 1
ATOM 837 O O . CYS A 1 238 ? -18.705 108.846 38.468 1.00 115.18 238 CYS A O 1
ATOM 840 N N . LYS A 1 239 ? -17.039 109.438 37.069 1.00 112.37 239 LYS A N 1
ATOM 841 C CA . LYS A 1 239 ? -16.555 108.076 36.824 1.00 109.68 239 LYS A CA 1
ATOM 842 C C . LYS A 1 239 ? -16.030 107.394 38.089 1.00 108.76 239 LYS A C 1
ATOM 843 O O . LYS A 1 239 ? -16.368 106.240 38.364 1.00 105.57 239 LYS A O 1
ATOM 849 N N . GLN A 1 240 ? -15.193 108.108 38.841 1.00 107.55 240 GLN A N 1
ATOM 850 C CA . GLN A 1 240 ? -14.615 107.588 40.080 1.00 102.13 240 GLN A CA 1
ATOM 851 C C . GLN A 1 240 ? -15.704 107.231 41.091 1.00 103.24 240 GLN A C 1
ATOM 852 O O . GLN A 1 240 ? -15.654 106.175 41.728 1.00 101.27 240 GLN A O 1
ATOM 854 N N . LEU A 1 241 ? -16.688 108.116 41.226 1.00 106.94 241 LEU A N 1
ATOM 855 C CA . LEU A 1 241 ? -17.835 107.884 42.101 1.00 107.83 241 LEU A CA 1
ATOM 856 C C . LEU A 1 241 ? -18.748 106.799 41.528 1.00 108.11 241 LEU A C 1
ATOM 857 O O . LEU A 1 241 ? -19.535 106.200 42.255 1.00 105.40 241 LEU A O 1
ATOM 862 N N . LEU A 1 242 ? -18.633 106.548 40.225 1.00 111.02 242 LEU A N 1
ATOM 863 C CA . LEU A 1 242 ? -19.562 105.664 39.520 1.00 113.56 242 LEU A CA 1
ATOM 864 C C . LEU A 1 242 ? -19.238 104.179 39.607 1.00 118.52 242 LEU A C 1
ATOM 865 O O . LEU A 1 242 ? -20.153 103.359 39.561 1.00 116.37 242 LEU A O 1
ATOM 867 N N . ARG A 1 243 ? -17.952 103.839 39.706 1.00 125.87 243 ARG A N 1
ATOM 868 C CA . ARG A 1 243 ? -17.499 102.443 39.665 1.00 132.42 243 ARG A CA 1
ATOM 869 C C . ARG A 1 243 ? -18.327 101.517 40.564 1.00 141.95 243 ARG A C 1
ATOM 870 O O . ARG A 1 243 ? -17.905 101.167 41.666 1.00 139.67 243 ARG A O 1
ATOM 872 N N . ALA A 1 244 ? -19.496 101.123 40.050 1.00 155.07 244 ALA A N 1
ATOM 873 C CA . ALA A 1 244 ? -20.560 100.455 40.810 1.00 166.54 244 ALA A CA 1
ATOM 874 C C . ALA A 1 244 ? -21.086 101.380 41.907 1.00 175.54 244 ALA A C 1
ATOM 875 O O . ALA A 1 244 ? -21.399 100.937 43.013 1.00 177.85 244 ALA A O 1
ATOM 877 N N . VAL A 1 245 ? -21.196 102.666 41.566 1.00 180.13 245 VAL A N 1
ATOM 878 C CA . VAL A 1 245 ? -21.416 103.759 42.522 1.00 179.18 245 VAL A CA 1
ATOM 879 C C . VAL A 1 245 ? -20.404 103.707 43.674 1.00 174.22 245 VAL A C 1
ATOM 880 O O . VAL A 1 245 ? -20.620 104.301 44.731 1.00 171.31 245 VAL A O 1
ATOM 884 N N . PHE A 1 246 ? -19.280 103.035 43.430 1.00 170.44 246 PHE A N 1
ATOM 885 C CA . PHE A 1 246 ? -18.386 102.583 44.491 1.00 161.36 246 PHE A CA 1
ATOM 886 C C . PHE A 1 246 ? -19.186 101.969 45.639 1.00 163.46 246 PHE A C 1
ATOM 887 O O . PHE A 1 246 ? -19.072 102.396 46.788 1.00 162.32 246 PHE A O 1
ATOM 895 N N . LYS A 1 247 ? -20.011 100.980 45.296 1.00 167.21 247 LYS A N 1
ATOM 896 C CA . LYS A 1 247 ? -20.831 100.241 46.257 1.00 168.70 247 LYS A CA 1
ATOM 897 C C . LYS A 1 247 ? -21.659 101.144 47.174 1.00 170.86 247 LYS A C 1
ATOM 898 O O . LYS A 1 247 ? -21.816 100.857 48.362 1.00 169.59 247 LYS A O 1
ATOM 900 N N . ALA A 1 248 ? -22.189 102.230 46.616 1.00 174.91 248 ALA A N 1
ATOM 901 C CA . ALA A 1 248 ? -22.931 103.216 47.401 1.00 175.90 248 ALA A CA 1
ATOM 902 C C . ALA A 1 248 ? -24.353 103.448 46.890 1.00 176.77 248 ALA A C 1
ATOM 903 O O . ALA A 1 248 ? -24.581 104.322 46.055 1.00 178.31 248 ALA A O 1
ATOM 905 N N . ASP A 1 249 ? -25.307 102.671 47.394 1.00 174.54 249 ASP A N 1
ATOM 906 C CA . ASP A 1 249 ? -25.022 101.595 48.332 1.00 169.44 249 ASP A CA 1
ATOM 907 C C . ASP A 1 249 ? -25.342 100.260 47.677 1.00 167.56 249 ASP A C 1
ATOM 908 O O . ASP A 1 249 ? -26.445 100.060 47.169 1.00 168.65 249 ASP A O 1
ATOM 910 N N . SER A 1 250 ? -24.371 99.354 47.671 1.00 164.47 250 SER A N 1
ATOM 911 C CA . SER A 1 250 ? -24.581 98.021 47.111 1.00 162.49 250 SER A CA 1
ATOM 912 C C . SER A 1 250 ? -25.657 97.185 47.828 1.00 160.36 250 SER A C 1
ATOM 913 O O . SER A 1 250 ? -26.584 96.692 47.182 1.00 162.65 250 SER A O 1
ATOM 916 N N . PRO A 1 251 ? -25.555 97.031 49.162 1.00 155.38 251 PRO A N 1
ATOM 917 C CA . PRO A 1 251 ? -26.414 96.022 49.790 1.00 153.86 251 PRO A CA 1
ATOM 918 C C . PRO A 1 251 ? -27.807 96.496 50.219 1.00 149.87 251 PRO A C 1
ATOM 919 O O . PRO A 1 251 ? -27.965 97.581 50.784 1.00 149.21 251 PRO A O 1
ATOM 923 N N . ARG A 1 252 ? -28.806 95.661 49.941 1.00 145.89 252 ARG A N 1
ATOM 924 C CA . ARG A 1 252 ? -30.151 95.828 50.479 1.00 141.38 252 ARG A CA 1
ATOM 925 C C . ARG A 1 252 ? -30.360 94.865 51.646 1.00 140.38 252 ARG A C 1
ATOM 926 O O . ARG A 1 252 ? -31.116 95.150 52.576 1.00 138.57 252 ARG A O 1
ATOM 934 N N . GLY A 1 253 ? -29.684 93.721 51.587 1.00 139.25 253 GLY A N 1
ATOM 935 C CA . GLY A 1 253 ? -29.799 92.711 52.622 1.00 134.08 253 GLY A CA 1
ATOM 936 C C . GLY A 1 253 ? -28.664 92.751 53.629 1.00 127.17 253 GLY A C 1
ATOM 937 O O . GLY A 1 253 ? -27.631 93.379 53.386 1.00 126.76 253 GLY A O 1
ATOM 938 N N . SER A 1 254 ? -28.876 92.074 54.759 1.00 121.34 254 SER A N 1
ATOM 939 C CA . SER A 1 254 ? -27.898 91.955 55.848 1.00 119.34 254 SER A CA 1
ATOM 940 C C . SER A 1 254 ? -26.490 91.629 55.338 1.00 114.75 254 SER A C 1
ATOM 941 O O . SER A 1 254 ? -26.344 90.870 54.376 1.00 113.10 254 SER A O 1
ATOM 944 N N . ALA A 1 255 ? -25.453 92.166 55.984 1.00 109.04 255 ALA A N 1
ATOM 945 C CA . ALA A 1 255 ? -25.541 92.817 57.293 1.00 101.87 255 ALA A CA 1
ATOM 946 C C . ALA A 1 255 ? -25.692 94.342 57.289 1.00 99.97 255 ALA A C 1
ATOM 947 O O . ALA A 1 255 ? -25.063 95.026 58.096 1.00 93.75 255 ALA A O 1
ATOM 949 N N . VAL A 1 256 ? -26.530 94.878 56.409 1.00 105.65 256 VAL A N 1
ATOM 950 C CA . VAL A 1 256 ? -26.765 96.320 56.393 1.00 110.09 256 VAL A CA 1
ATOM 951 C C . VAL A 1 256 ? -28.182 96.666 56.841 1.00 118.47 256 VAL A C 1
ATOM 952 O O . VAL A 1 256 ? -28.445 97.780 57.299 1.00 122.68 256 VAL A O 1
ATOM 956 N N . SER A 1 257 ? -29.089 95.702 56.716 1.00 124.63 257 SER A N 1
ATOM 957 C CA . SER A 1 257 ? -30.507 95.955 56.946 1.00 134.28 257 SER A CA 1
ATOM 958 C C . SER A 1 257 ? -31.307 94.668 57.139 1.00 132.05 257 SER A C 1
ATOM 959 O O . SER A 1 257 ? -31.694 94.004 56.173 1.00 135.11 257 SER A O 1
ATOM 962 N N . ARG A 1 258 ? -31.546 94.329 58.400 1.00 120.98 258 ARG A N 1
ATOM 963 C CA . ARG A 1 258 ? -31.018 95.128 59.499 1.00 107.02 258 ARG A CA 1
ATOM 964 C C . ARG A 1 258 ? -30.080 94.333 60.378 1.00 86.82 258 ARG A C 1
ATOM 965 O O . ARG A 1 258 ? -30.461 93.305 60.936 1.00 91.99 258 ARG A O 1
ATOM 973 N N . VAL A 1 259 ? -28.840 94.787 60.477 1.00 67.14 259 VAL A N 1
ATOM 974 C CA . VAL A 1 259 ? -28.087 94.502 61.685 1.00 58.20 259 VAL A CA 1
ATOM 975 C C . VAL A 1 259 ? -28.128 95.808 62.451 1.00 49.80 259 VAL A C 1
ATOM 976 O O . VAL A 1 259 ? -27.706 96.848 61.945 1.00 42.73 259 VAL A O 1
ATOM 980 N N . ALA A 1 260 ? -28.699 95.751 63.647 1.00 47.22 260 ALA A N 1
ATOM 981 C CA . ALA A 1 260 ? -28.867 96.927 64.478 1.00 49.08 260 ALA A CA 1
ATOM 982 C C . ALA A 1 260 ? -27.500 97.482 64.898 1.00 46.12 260 ALA A C 1
ATOM 983 O O . ALA A 1 260 ? -26.527 96.741 64.978 1.00 43.30 260 ALA A O 1
ATOM 985 N N . PRO A 1 261 ? -27.426 98.797 65.126 1.00 42.12 261 PRO A N 1
ATOM 986 C CA . PRO A 1 261 ? -26.176 99.437 65.548 1.00 31.55 261 PRO A CA 1
ATOM 987 C C . PRO A 1 261 ? -25.815 99.183 67.001 1.00 29.27 261 PRO A C 1
ATOM 988 O O . PRO A 1 261 ? -26.690 98.933 67.820 1.00 35.88 261 PRO A O 1
ATOM 992 N N . ASP A 1 262 ? -24.521 99.272 67.296 1.00 28.60 262 ASP A N 1
ATOM 993 C CA . ASP A 1 262 ? -23.997 99.284 68.665 1.00 33.33 262 ASP A CA 1
ATOM 994 C C . ASP A 1 262 ? -24.669 100.421 69.448 1.00 29.94 262 ASP A C 1
ATOM 995 O O . ASP A 1 262 ? -24.687 101.557 68.990 1.00 32.40 262 ASP A O 1
ATOM 1000 N N . PRO A 1 263 ? -25.263 100.110 70.616 1.00 37.18 263 PRO A N 1
ATOM 1001 C CA . PRO A 1 263 ? -26.045 101.123 71.338 1.00 35.08 263 PRO A CA 1
ATOM 1002 C C . PRO A 1 263 ? -25.178 101.922 72.325 1.00 34.76 263 PRO A C 1
ATOM 1003 O O . PRO A 1 263 ? -25.677 102.850 72.965 1.00 35.16 263 PRO A O 1
ATOM 1007 N N . LEU A 1 264 ? -23.899 101.581 72.444 1.00 30.02 264 LEU A N 1
ATOM 1008 C CA . LEU A 1 264 ? -23.002 102.371 73.297 1.00 29.66 264 LEU A CA 1
ATOM 1009 C C . LEU A 1 264 ? -22.768 103.767 72.717 1.00 30.82 264 LEU A C 1
ATOM 1010 O O . LEU A 1 264 ? -22.534 103.912 71.511 1.00 33.13 264 LEU A O 1
ATOM 1015 N N . PRO A 1 265 ? -22.821 104.802 73.575 1.00 31.59 265 PRO A N 1
ATOM 1016 C CA . PRO A 1 265 ? -22.584 106.187 73.118 1.00 33.73 265 PRO A CA 1
ATOM 1017 C C . PRO A 1 265 ? -21.255 106.247 72.368 1.00 35.67 265 PRO A C 1
ATOM 1018 O O . PRO A 1 265 ? -20.269 105.671 72.844 1.00 29.25 265 PRO A O 1
ATOM 1022 N N . GLY A 1 266 ? -21.240 106.887 71.203 1.00 30.30 266 GLY A N 1
ATOM 1023 C CA . GLY A 1 266 ? -20.037 106.996 70.400 1.00 31.28 266 GLY A CA 1
ATOM 1024 C C . GLY A 1 266 ? -19.820 105.865 69.406 1.00 31.13 266 GLY A C 1
ATOM 1025 O O . GLY A 1 266 ? -19.032 106.018 68.469 1.00 32.37 266 GLY A O 1
ATOM 1026 N N . GLN A 1 267 ? -20.529 104.748 69.585 1.00 29.79 267 GLN A N 1
ATOM 1027 C CA . GLN A 1 267 ? -20.278 103.542 68.788 1.00 29.60 267 GLN A CA 1
ATOM 1028 C C . GLN A 1 267 ? -21.367 103.304 67.750 1.00 37.05 267 GLN A C 1
ATOM 1029 O O . GLN A 1 267 ? -21.331 102.313 67.013 1.00 34.27 267 GLN A O 1
ATOM 1035 N N . GLY A 1 268 ? -22.330 104.221 67.696 1.00 38.02 268 GLY A N 1
ATOM 1036 C CA . GLY A 1 268 ? -23.536 104.031 66.913 1.00 38.51 268 GLY A CA 1
ATOM 1037 C C . GLY A 1 268 ? -23.346 103.919 65.416 1.00 44.95 268 GLY A C 1
ATOM 1038 O O . GLY A 1 268 ? -24.312 103.676 64.696 1.00 52.65 268 GLY A O 1
ATOM 1039 N N . SER A 1 269 ? -22.122 104.104 64.932 1.00 34.75 269 SER A N 1
ATOM 1040 C CA . SER A 1 269 ? -21.872 103.899 63.511 1.00 42.48 269 SER A CA 1
ATOM 1041 C C . SER A 1 269 ? -21.323 102.495 63.249 1.00 43.82 269 SER A C 1
ATOM 1042 O O . SER A 1 269 ? -21.040 102.140 62.102 1.00 43.26 269 SER A O 1
ATOM 1045 N N . PHE A 1 270 ? -21.172 101.692 64.305 1.00 33.73 270 PHE A N 1
ATOM 1046 C CA . PHE A 1 270 ? -20.734 100.311 64.117 1.00 33.14 270 PHE A CA 1
ATOM 1047 C C . PHE A 1 270 ? -21.901 99.344 64.287 1.00 35.15 270 PHE A C 1
ATOM 1048 O O . PHE A 1 270 ? -22.747 99.520 65.172 1.00 38.05 270 PHE A O 1
ATOM 1056 N N . ARG A 1 271 ? -21.961 98.340 63.419 1.00 35.33 271 ARG A N 1
ATOM 1057 C CA . ARG A 1 271 ? -23.002 97.315 63.503 1.00 41.05 271 ARG A CA 1
ATOM 1058 C C . ARG A 1 271 ? -22.676 96.286 64.600 1.00 36.67 271 ARG A C 1
ATOM 1059 O O . ARG A 1 271 ? -21.498 95.951 64.837 1.00 30.14 271 ARG A O 1
ATOM 1067 N N . ARG A 1 272 ? -23.706 95.784 65.275 1.00 30.74 272 ARG A N 1
ATOM 1068 C CA . ARG A 1 272 ? -23.469 94.771 66.317 1.00 33.33 272 ARG A CA 1
ATOM 1069 C C . ARG A 1 272 ? -22.892 93.511 65.686 1.00 32.08 272 ARG A C 1
ATOM 1070 O O . ARG A 1 272 ? -23.243 93.164 64.550 1.00 33.92 272 ARG A O 1
ATOM 1078 N N . ALA A 1 273 ? -21.983 92.853 66.402 1.00 29.19 273 ALA A N 1
ATOM 1079 C CA . ALA A 1 273 ? -21.322 91.651 65.901 1.00 27.52 273 ALA A CA 1
ATOM 1080 C C . ALA A 1 273 ? -22.170 90.395 66.155 1.00 31.87 273 ALA A C 1
ATOM 1081 O O . ALA A 1 273 ? -22.917 90.342 67.130 1.00 26.56 273 ALA A O 1
ATOM 1083 N N . PRO A 1 274 ? -22.058 89.382 65.275 1.00 32.71 274 PRO A N 1
ATOM 1084 C CA . PRO A 1 274 ? -22.720 88.097 65.558 1.00 29.93 274 PRO A CA 1
ATOM 1085 C C . PRO A 1 274 ? -21.965 87.398 66.696 1.00 29.38 274 PRO A C 1
ATOM 1086 O O . PRO A 1 274 ? -20.751 87.587 66.827 1.00 25.98 274 PRO A O 1
ATOM 1090 N N . LYS A 1 275 ? -22.659 86.642 67.534 1.00 27.75 275 LYS A N 1
ATOM 1091 C CA . LYS A 1 275 ? -21.968 85.954 68.635 1.00 23.92 275 LYS A CA 1
ATOM 1092 C C . LYS A 1 275 ? -20.944 84.913 68.189 1.00 26.68 275 LYS A C 1
ATOM 1093 O O . LYS A 1 275 ? -20.037 84.593 68.960 1.00 26.75 275 LYS A O 1
ATOM 1099 N N . CYS A 1 276 ? -21.049 84.400 66.959 1.00 26.25 276 CYS A N 1
ATOM 1100 C CA . CYS A 1 276 ? -20.037 83.448 66.478 1.00 27.54 276 CYS A CA 1
ATOM 1101 C C . CYS A 1 276 ? -18.675 84.110 66.221 1.00 31.36 276 CYS A C 1
ATOM 1102 O O . CYS A 1 276 ? -17.664 83.425 66.054 1.00 29.01 276 CYS A O 1
ATOM 1105 N N . ASP A 1 277 ? -18.656 85.435 66.160 1.00 27.87 277 ASP A N 1
ATOM 1106 C CA . ASP A 1 277 ? -17.404 86.160 65.941 1.00 35.86 277 ASP A CA 1
ATOM 1107 C C . ASP A 1 277 ? -16.409 85.826 67.049 1.00 32.97 277 ASP A C 1
ATOM 1108 O O . ASP A 1 277 ? -16.723 86.007 68.226 1.00 28.42 277 ASP A O 1
ATOM 1113 N N . PRO A 1 278 ? -15.215 85.335 66.677 1.00 34.10 278 PRO A N 1
ATOM 1114 C CA . PRO A 1 278 ? -14.119 85.046 67.611 1.00 40.23 278 PRO A CA 1
ATOM 1115 C C . PRO A 1 278 ? -13.919 86.183 68.607 1.00 36.16 278 PRO A C 1
ATOM 1116 O O . PRO A 1 278 ? -13.638 85.927 69.782 1.00 35.11 278 PRO A O 1
ATOM 1120 N N . GLU A 1 279 ? -14.101 87.421 68.158 1.00 27.21 279 GLU A N 1
ATOM 1121 C CA . GLU A 1 279 ? -13.984 88.537 69.090 1.00 32.21 279 GLU A CA 1
ATOM 1122 C C . GLU A 1 279 ? -15.094 88.523 70.142 1.00 30.67 279 GLU A C 1
ATOM 1123 O O . GLU A 1 279 ? -14.868 88.895 71.306 1.00 27.16 279 GLU A O 1
ATOM 1129 N N . PHE A 1 280 ? -16.280 88.052 69.772 1.00 26.66 280 PHE A N 1
ATOM 1130 C CA . PHE A 1 280 ? -17.284 87.934 70.816 1.00 28.45 280 PHE A CA 1
ATOM 1131 C C . PHE A 1 280 ? -16.942 86.812 71.772 1.00 22.36 280 PHE A C 1
ATOM 1132 O O . PHE A 1 280 ? -17.075 86.969 72.983 1.00 24.85 280 PHE A O 1
ATOM 1140 N N . GLN A 1 281 ? -16.534 85.670 71.236 1.00 26.07 281 GLN A N 1
ATOM 1141 C CA . GLN A 1 281 ? -16.168 84.539 72.090 1.00 23.94 281 GLN A CA 1
ATOM 1142 C C . GLN A 1 281 ? -15.094 84.954 73.115 1.00 22.57 281 GLN A C 1
ATOM 1143 O O . GLN A 1 281 ? -15.199 84.671 74.322 1.00 24.33 281 GLN A O 1
ATOM 1149 N N . ARG A 1 282 ? -14.082 85.671 72.630 1.00 25.58 282 ARG A N 1
ATOM 1150 C CA . ARG A 1 282 ? -12.996 86.135 73.490 1.00 25.67 282 ARG A CA 1
ATOM 1151 C C . ARG A 1 282 ? -13.536 87.134 74.529 1.00 26.33 282 ARG A C 1
ATOM 1152 O O . ARG A 1 282 ? -13.220 87.023 75.710 1.00 23.70 282 ARG A O 1
ATOM 1160 N N . PHE A 1 283 ? -14.365 88.088 74.094 1.00 24.20 283 PHE A N 1
ATOM 1161 C CA . PHE A 1 283 ? -15.015 88.996 75.038 1.00 23.23 283 PHE A CA 1
ATOM 1162 C C . PHE A 1 283 ? -15.757 88.265 76.152 1.00 20.42 283 PHE A C 1
ATOM 1163 O O . PHE A 1 283 ? -15.684 88.649 77.320 1.00 24.55 283 PHE A O 1
ATOM 1171 N N . ARG A 1 284 ? -16.485 87.224 75.780 1.00 20.38 284 ARG A N 1
ATOM 1172 C CA . ARG A 1 284 ? -17.309 86.504 76.730 1.00 23.94 284 ARG A CA 1
ATOM 1173 C C . ARG A 1 284 ? -16.428 85.815 77.772 1.00 18.43 284 ARG A C 1
ATOM 1174 O O . ARG A 1 284 ? -16.671 85.922 78.993 1.00 21.98 284 ARG A O 1
ATOM 1182 N N . ILE A 1 285 ? -15.401 85.123 77.285 1.00 18.16 285 ILE A N 1
ATOM 1183 C CA . ILE A 1 285 ? -14.455 84.447 78.180 1.00 20.91 285 ILE A CA 1
ATOM 1184 C C . ILE A 1 285 ? -13.830 85.468 79.137 1.00 25.84 285 ILE A C 1
ATOM 1185 O O . ILE A 1 285 ? -13.871 85.285 80.358 1.00 21.48 285 ILE A O 1
ATOM 1190 N N . ILE A 1 286 ? -13.292 86.560 78.587 1.00 20.91 286 ILE A N 1
ATOM 1191 C CA . ILE A 1 286 ? -12.682 87.611 79.420 1.00 19.06 286 ILE A CA 1
ATOM 1192 C C . ILE A 1 286 ? -13.643 88.184 80.449 1.00 24.13 286 ILE A C 1
ATOM 1193 O O . ILE A 1 286 ? -13.269 88.416 81.590 1.00 25.06 286 ILE A O 1
ATOM 1198 N N . SER A 1 287 ? -14.889 88.402 80.052 1.00 25.73 287 SER A N 1
ATOM 1199 C CA . SER A 1 287 ? -15.889 89.007 80.932 1.00 22.99 287 SER A CA 1
ATOM 1200 C C . SER A 1 287 ? -16.169 88.078 82.141 1.00 28.88 287 SER A C 1
ATOM 1201 O O . SER A 1 287 ? -16.279 88.506 83.335 1.00 26.75 287 SER A O 1
ATOM 1204 N N . ILE A 1 288 ? -16.237 86.785 81.831 1.00 22.72 288 ILE A N 1
ATOM 1205 C CA . ILE A 1 288 ? -16.468 85.806 82.881 1.00 27.48 288 ILE A CA 1
ATOM 1206 C C . ILE A 1 288 ? -15.270 85.768 83.826 1.00 17.95 288 ILE A C 1
ATOM 1207 O O . ILE A 1 288 ? -15.442 85.809 85.049 1.00 19.79 288 ILE A O 1
ATOM 1212 N N . VAL A 1 289 ? -14.067 85.719 83.254 1.00 20.29 289 VAL A N 1
ATOM 1213 C CA . VAL A 1 289 ? -12.839 85.736 84.047 1.00 21.51 289 VAL A CA 1
ATOM 1214 C C . VAL A 1 289 ? -12.737 86.992 84.919 1.00 28.02 289 VAL A C 1
ATOM 1215 O O . VAL A 1 289 ? -12.276 86.927 86.059 1.00 25.50 289 VAL A O 1
ATOM 1219 N N . ALA A 1 290 ? -13.214 88.122 84.395 1.00 25.51 290 ALA A N 1
ATOM 1220 C CA . ALA A 1 290 ? -13.167 89.392 85.117 1.00 22.54 290 ALA A CA 1
ATOM 1221 C C . ALA A 1 290 ? -14.149 89.389 86.284 1.00 22.50 290 ALA A C 1
ATOM 1222 O O . ALA A 1 290 ? -14.062 90.248 87.154 1.00 29.46 290 ALA A O 1
ATOM 1224 N N . ASN A 1 291 ? -15.116 88.468 86.292 1.00 20.62 291 ASN A N 1
ATOM 1225 C CA . ASN A 1 291 ? -15.927 88.315 87.522 1.00 22.06 291 ASN A CA 1
ATOM 1226 C C . ASN A 1 291 ? -15.292 87.479 88.649 1.00 28.99 291 ASN A C 1
ATOM 1227 O O . ASN A 1 291 ? -15.791 87.464 89.768 1.00 30.74 291 ASN A O 1
ATOM 1232 N N . LEU A 1 292 ? -14.201 86.777 88.367 1.00 27.37 292 LEU A N 1
ATOM 1233 C CA . LEU A 1 292 ? -13.643 85.849 89.361 1.00 25.98 292 LEU A CA 1
ATOM 1234 C C . LEU A 1 292 ? -12.986 86.608 90.511 1.00 30.98 292 LEU A C 1
ATOM 1235 O O . LEU A 1 292 ? -12.416 87.688 90.297 1.00 27.73 292 LEU A O 1
ATOM 1240 N N . ARG A 1 293 ? -13.071 86.055 91.722 1.00 22.07 293 ARG A N 1
ATOM 1241 C CA . ARG A 1 293 ? -12.400 86.635 92.899 1.00 27.53 293 ARG A CA 1
ATOM 1242 C C . ARG A 1 293 ? -11.490 85.605 93.555 1.00 29.13 293 ARG A C 1
ATOM 1243 O O . ARG A 1 293 ? -11.750 84.414 93.472 1.00 22.63 293 ARG A O 1
ATOM 1251 N N . ILE A 1 294 ? -10.449 86.063 94.240 1.00 27.00 294 ILE A N 1
ATOM 1252 C CA . ILE A 1 294 ? -9.630 85.177 95.051 1.00 31.34 294 ILE A CA 1
ATOM 1253 C C . ILE A 1 294 ? -9.736 85.587 96.509 1.00 33.84 294 ILE A C 1
ATOM 1254 O O . ILE A 1 294 ? -9.625 86.778 96.845 1.00 29.58 294 ILE A O 1
ATOM 1259 N N . SER A 1 295 ? -9.981 84.612 97.381 1.00 29.48 295 SER A N 1
ATOM 1260 C CA . SER A 1 295 ? -9.975 84.907 98.811 1.00 33.80 295 SER A CA 1
ATOM 1261 C C . SER A 1 295 ? -8.613 84.547 99.392 1.00 37.05 295 SER A C 1
ATOM 1262 O O . SER A 1 295 ? -8.152 83.406 99.257 1.00 36.30 295 SER A O 1
ATOM 1265 N N . GLU A 1 296 ? -7.963 85.515 100.023 1.00 39.86 296 GLU A N 1
ATOM 1266 C CA . GLU A 1 296 ? -6.666 85.262 100.656 1.00 54.10 296 GLU A CA 1
ATOM 1267 C C . GLU A 1 296 ? -6.793 85.229 102.176 1.00 64.50 296 GLU A C 1
ATOM 1268 O O . GLU A 1 296 ? -5.959 84.650 102.875 1.00 68.59 296 GLU A O 1
ATOM 1274 N N . THR A 1 297 ? -7.853 85.860 102.666 1.00 77.02 297 THR A N 1
ATOM 1275 C CA . THR A 1 297 ? -8.245 85.820 104.071 1.00 94.71 297 THR A CA 1
ATOM 1276 C C . THR A 1 297 ? -9.696 86.312 104.119 1.00 106.36 297 THR A C 1
ATOM 1277 O O . THR A 1 297 ? -10.140 87.002 103.201 1.00 110.32 297 THR A O 1
ATOM 1281 N N . LYS A 1 298 ? -10.446 85.942 105.153 1.00 111.47 298 LYS A N 1
ATOM 1282 C CA . LYS A 1 298 ? -11.880 86.243 105.176 1.00 115.76 298 LYS A CA 1
ATOM 1283 C C . LYS A 1 298 ? -12.247 87.413 106.090 1.00 120.42 298 LYS A C 1
ATOM 1284 O O . LYS A 1 298 ? -11.761 87.500 107.217 1.00 121.45 298 LYS A O 1
ATOM 1286 N N . GLY A 1 299 ? -13.098 88.315 105.603 1.00 123.36 299 GLY A N 1
ATOM 1287 C CA . GLY A 1 299 ? -13.607 88.264 104.242 1.00 121.19 299 GLY A CA 1
ATOM 1288 C C . GLY A 1 299 ? -12.965 89.339 103.383 1.00 117.61 299 GLY A C 1
ATOM 1289 O O . GLY A 1 299 ? -13.366 90.503 103.427 1.00 116.41 299 GLY A O 1
ATOM 1290 N N . GLU A 1 300 ? -11.966 88.941 102.597 1.00 113.65 300 GLU A N 1
ATOM 1291 C CA . GLU A 1 300 ? -11.130 89.886 101.861 1.00 109.97 300 GLU A CA 1
ATOM 1292 C C . GLU A 1 300 ? -10.919 89.451 100.407 1.00 94.49 300 GLU A C 1
ATOM 1293 O O . GLU A 1 300 ? -9.782 89.316 99.949 1.00 94.86 300 GLU A O 1
ATOM 1299 N N . ASN A 1 301 ? -12.020 89.221 99.695 1.00 81.00 301 ASN A N 1
ATOM 1300 C CA . ASN A 1 301 ? -11.981 88.943 98.262 1.00 70.39 301 ASN A CA 1
ATOM 1301 C C . ASN A 1 301 ? -11.192 90.002 97.511 1.00 60.22 301 ASN A C 1
ATOM 1302 O O . ASN A 1 301 ? -11.306 91.189 97.809 1.00 63.30 301 ASN A O 1
ATOM 1307 N N . ARG A 1 302 ? -10.406 89.583 96.528 1.00 40.94 302 ARG A N 1
ATOM 1308 C CA . ARG A 1 302 ? -9.836 90.544 95.591 1.00 37.00 302 ARG A CA 1
ATOM 1309 C C . ARG A 1 302 ? -10.109 90.041 94.186 1.00 34.69 302 ARG A C 1
ATOM 1310 O O . ARG A 1 302 ? -10.211 88.847 93.973 1.00 31.31 302 ARG A O 1
ATOM 1318 N N . PRO A 1 303 ? -10.251 90.949 93.213 1.00 35.36 303 PRO A N 1
ATOM 1319 C CA . PRO A 1 303 ? -10.351 90.428 91.842 1.00 27.55 303 PRO A CA 1
ATOM 1320 C C . PRO A 1 303 ? -9.008 89.834 91.410 1.00 25.28 303 PRO A C 1
ATOM 1321 O O . PRO A 1 303 ? -7.982 90.111 92.033 1.00 27.19 303 PRO A O 1
ATOM 1325 N N . LEU A 1 304 ? -9.010 89.013 90.369 1.00 23.65 304 LEU A N 1
ATOM 1326 C CA . LEU A 1 304 ? -7.760 88.571 89.763 1.00 23.36 304 LEU A CA 1
ATOM 1327 C C . LEU A 1 304 ? -7.013 89.772 89.211 1.00 35.59 304 LEU A C 1
ATOM 1328 O O . LEU A 1 304 ? -7.632 90.694 88.636 1.00 28.43 304 LEU A O 1
ATOM 1333 N N . THR A 1 305 ? -5.692 89.765 89.370 1.00 30.19 305 THR A N 1
ATOM 1334 C CA . THR A 1 305 ? -4.848 90.820 88.807 1.00 30.51 305 THR A CA 1
ATOM 1335 C C . THR A 1 305 ? -4.847 90.651 87.295 1.00 33.42 305 THR A C 1
ATOM 1336 O O . THR A 1 305 ? -5.255 89.598 86.774 1.00 26.54 305 THR A O 1
ATOM 1340 N N . ALA A 1 306 ? -4.393 91.685 86.593 1.00 28.94 306 ALA A N 1
ATOM 1341 C CA . ALA A 1 306 ? -4.213 91.621 85.145 1.00 28.98 306 ALA A CA 1
ATOM 1342 C C . ALA A 1 306 ? -3.393 90.396 84.698 1.00 32.04 306 ALA A C 1
ATOM 1343 O O . ALA A 1 306 ? -3.771 89.712 83.735 1.00 35.15 306 ALA A O 1
ATOM 1345 N N . ASP A 1 307 ? -2.278 90.125 85.383 1.00 28.90 307 ASP A N 1
ATOM 1346 C CA . ASP A 1 307 ? -1.437 88.957 85.070 1.00 29.87 307 ASP A CA 1
ATOM 1347 C C . ASP A 1 307 ? -2.190 87.629 85.219 1.00 30.34 307 ASP A C 1
ATOM 1348 O O . ASP A 1 307 ? -2.175 86.782 84.317 1.00 36.12 307 ASP A O 1
ATOM 1353 N N . GLU A 1 308 ? -2.837 87.449 86.367 1.00 27.17 308 GLU A N 1
ATOM 1354 C CA . GLU A 1 308 ? -3.707 86.302 86.577 1.00 24.59 308 GLU A CA 1
ATOM 1355 C C . GLU A 1 308 ? -4.791 86.195 85.496 1.00 32.98 308 GLU A C 1
ATOM 1356 O O . GLU A 1 308 ? -5.054 85.099 84.996 1.00 30.19 308 GLU A O 1
ATOM 1362 N N . ARG A 1 309 ? -5.416 87.322 85.137 1.00 26.47 309 ARG A N 1
ATOM 1363 C CA . ARG A 1 309 ? -6.460 87.309 84.110 1.00 24.77 309 ARG A CA 1
ATOM 1364 C C . ARG A 1 309 ? -5.921 86.820 82.769 1.00 25.46 309 ARG A C 1
ATOM 1365 O O . ARG A 1 309 ? -6.540 85.990 82.122 1.00 23.88 309 ARG A O 1
ATOM 1373 N N . ARG A 1 310 ? -4.770 87.343 82.359 1.00 23.41 310 ARG A N 1
ATOM 1374 C CA . ARG A 1 310 ? -4.110 86.895 81.140 1.00 33.35 310 ARG A CA 1
ATOM 1375 C C . ARG A 1 310 ? -3.788 85.401 81.193 1.00 30.02 310 ARG A C 1
ATOM 1376 O O . ARG A 1 310 ? -3.958 84.688 80.209 1.00 31.71 310 ARG A O 1
ATOM 1384 N N . HIS A 1 311 ? -3.321 84.945 82.348 1.00 33.08 311 HIS A N 1
ATOM 1385 C CA . HIS A 1 311 ? -2.919 83.546 82.558 1.00 30.68 311 HIS A CA 1
ATOM 1386 C C . HIS A 1 311 ? -4.129 82.620 82.380 1.00 25.82 311 HIS A C 1
ATOM 1387 O O . HIS A 1 311 ? -4.079 81.626 81.645 1.00 27.51 311 HIS A O 1
ATOM 1394 N N . VAL A 1 312 ? -5.232 82.967 83.033 1.00 25.02 312 VAL A N 1
ATOM 1395 C CA . VAL A 1 312 ? -6.451 82.167 82.939 1.00 25.81 312 VAL A CA 1
ATOM 1396 C C . VAL A 1 312 ? -7.056 82.220 81.530 1.00 29.34 312 VAL A C 1
ATOM 1397 O O . VAL A 1 312 ? -7.434 81.191 80.985 1.00 26.74 312 VAL A O 1
ATOM 1401 N N . VAL A 1 313 ? -7.125 83.408 80.928 1.00 31.98 313 VAL A N 1
ATOM 1402 C CA . VAL A 1 313 ? -7.674 83.521 79.572 1.00 28.71 313 VAL A CA 1
ATOM 1403 C C . VAL A 1 313 ? -6.863 82.733 78.547 1.00 24.32 313 VAL A C 1
ATOM 1404 O O . VAL A 1 313 ? -7.428 82.035 77.696 1.00 29.25 313 VAL A O 1
ATOM 1408 N N . THR A 1 314 ? -5.540 82.855 78.629 1.00 25.18 314 THR A N 1
ATOM 1409 C CA . THR A 1 314 ? -4.635 82.071 77.787 1.00 27.78 314 THR A CA 1
ATOM 1410 C C . THR A 1 314 ? -4.897 80.577 77.993 1.00 28.83 314 THR A C 1
ATOM 1411 O O . THR A 1 314 ? -4.932 79.807 77.029 1.00 30.16 314 THR A O 1
ATOM 1415 N N . PHE A 1 315 ? -5.080 80.169 79.248 1.00 30.57 315 PHE A N 1
ATOM 1416 C CA . PHE A 1 315 ? -5.341 78.754 79.542 1.00 27.80 315 PHE A CA 1
ATOM 1417 C C . PHE A 1 315 ? -6.694 78.291 78.951 1.00 27.72 315 PHE A C 1
ATOM 1418 O O . PHE A 1 315 ? -6.761 77.267 78.280 1.00 29.08 315 PHE A O 1
ATOM 1426 N N . LEU A 1 316 ? -7.761 79.059 79.169 1.00 24.87 316 LEU A N 1
ATOM 1427 C CA . LEU A 1 316 ? -9.077 78.689 78.656 1.00 27.84 316 LEU A CA 1
ATOM 1428 C C . LEU A 1 316 ? -9.125 78.649 77.131 1.00 26.65 316 LEU A C 1
ATOM 1429 O O . LEU A 1 316 ? -9.934 77.925 76.555 1.00 26.20 316 LEU A O 1
ATOM 1434 N N . THR A 1 317 ? -8.233 79.386 76.475 1.00 23.22 317 THR A N 1
ATOM 1435 C CA . THR A 1 317 ? -8.217 79.399 75.010 1.00 33.22 317 THR A CA 1
ATOM 1436 C C . THR A 1 317 ? -7.175 78.461 74.374 1.00 38.36 317 THR A C 1
ATOM 1437 O O . THR A 1 317 ? -7.110 78.359 73.147 1.00 37.34 317 THR A O 1
ATOM 1441 N N . GLU A 1 318 ? -6.374 77.787 75.201 1.00 39.05 318 GLU A N 1
ATOM 1442 C CA . GLU A 1 318 ? -5.399 76.806 74.711 1.00 40.39 318 GLU A CA 1
ATOM 1443 C C . GLU A 1 318 ? -6.093 75.722 73.912 1.00 39.63 318 GLU A C 1
ATOM 1444 O O . GLU A 1 318 ? -5.665 75.378 72.820 1.00 40.13 318 GLU A O 1
ATOM 1450 N N . ASP A 1 319 ? -7.170 75.181 74.471 1.00 39.17 319 ASP A N 1
ATOM 1451 C CA . ASP A 1 319 ? -7.846 74.035 73.878 1.00 38.39 319 ASP A CA 1
ATOM 1452 C C . ASP A 1 319 ? -9.353 74.140 74.082 1.00 36.27 319 ASP A C 1
ATOM 1453 O O . ASP A 1 319 ? -9.866 73.825 75.160 1.00 33.66 319 ASP A O 1
ATOM 1458 N N . SER A 1 320 ? -10.065 74.561 73.042 1.00 36.12 320 SER A N 1
ATOM 1459 C CA . SER A 1 320 ? -11.513 74.705 73.124 1.00 32.61 320 SER A CA 1
ATOM 1460 C C . SER A 1 320 ? -12.218 73.358 73.262 1.00 34.14 320 SER A C 1
ATOM 1461 O O . SER A 1 320 ? -13.404 73.310 73.582 1.00 34.45 320 SER A O 1
ATOM 1464 N N . GLN A 1 321 ? -11.491 72.264 73.035 1.00 34.50 321 GLN A N 1
ATOM 1465 C CA . GLN A 1 321 ? -12.085 70.942 73.145 1.00 42.47 321 GLN A CA 1
ATOM 1466 C C . GLN A 1 321 ? -11.903 70.307 74.523 1.00 40.41 321 GLN A C 1
ATOM 1467 O O . GLN A 1 321 ? -12.462 69.259 74.805 1.00 40.28 321 GLN A O 1
ATOM 1473 N N . ALA A 1 322 ? -11.117 70.938 75.381 1.00 45.52 322 ALA A N 1
ATOM 1474 C CA . ALA A 1 322 ? -10.951 70.424 76.740 1.00 41.96 322 ALA A CA 1
ATOM 1475 C C . ALA A 1 322 ? -12.275 70.495 77.490 1.00 42.19 322 ALA A C 1
ATOM 1476 O O . ALA A 1 322 ? -13.103 71.371 77.226 1.00 51.33 322 ALA A O 1
ATOM 1478 N N . ASP A 1 323 ? -12.478 69.581 78.427 1.00 41.17 323 ASP A N 1
ATOM 1479 C CA . ASP A 1 323 ? -13.618 69.682 79.326 1.00 44.17 323 ASP A CA 1
ATOM 1480 C C . ASP A 1 323 ? -13.122 70.014 80.740 1.00 38.87 323 ASP A C 1
ATOM 1481 O O . ASP A 1 323 ? -12.768 69.139 81.521 1.00 44.84 323 ASP A O 1
ATOM 1486 N N . LEU A 1 324 ? -13.096 71.301 81.050 1.00 42.20 324 LEU A N 1
ATOM 1487 C CA . LEU A 1 324 ? -12.486 71.793 82.280 1.00 35.64 324 LEU A CA 1
ATOM 1488 C C . LEU A 1 324 ? -13.535 72.054 83.342 1.00 41.63 324 LEU A C 1
ATOM 1489 O O . LEU A 1 324 ? -14.713 72.242 83.026 1.00 44.32 324 LEU A O 1
ATOM 1494 N N . THR A 1 325 ? -13.116 72.048 84.602 1.00 37.95 325 THR A N 1
ATOM 1495 C CA . THR A 1 325 ? -13.966 72.549 85.675 1.00 22.26 325 THR A CA 1
ATOM 1496 C C . THR A 1 325 ? -13.247 73.734 86.301 1.00 21.90 325 THR A C 1
ATOM 1497 O O . THR A 1 325 ? -12.093 74.037 85.950 1.00 22.40 325 THR A O 1
ATOM 1501 N N . TRP A 1 326 ? -13.911 74.422 87.217 1.00 20.89 326 TRP A N 1
ATOM 1502 C CA . TRP A 1 326 ? -13.249 75.510 87.922 1.00 24.58 326 TRP A CA 1
ATOM 1503 C C . TRP A 1 326 ? -12.074 75.018 88.776 1.00 24.51 326 TRP A C 1
ATOM 1504 O O . TRP A 1 326 ? -11.177 75.795 89.094 1.00 23.03 326 TRP A O 1
ATOM 1515 N N . VAL A 1 327 ? -12.062 73.737 89.145 1.00 25.61 327 VAL A N 1
ATOM 1516 C CA . VAL A 1 327 ? -10.873 73.194 89.828 1.00 22.77 327 VAL A CA 1
ATOM 1517 C C . VAL A 1 327 ? -9.623 73.316 88.950 1.00 24.54 327 VAL A C 1
ATOM 1518 O O . VAL A 1 327 ? -8.565 73.725 89.438 1.00 25.13 327 VAL A O 1
ATOM 1522 N N . ASP A 1 328 ? -9.735 72.985 87.662 1.00 22.08 328 ASP A N 1
ATOM 1523 C CA . ASP A 1 328 ? -8.624 73.239 86.737 1.00 27.81 328 ASP A CA 1
ATOM 1524 C C . ASP A 1 328 ? -8.185 74.708 86.740 1.00 27.01 328 ASP A C 1
ATOM 1525 O O . ASP A 1 328 ? -6.986 75.011 86.665 1.00 22.00 328 ASP A O 1
ATOM 1530 N N . VAL A 1 329 ? -9.143 75.625 86.831 1.00 25.70 329 VAL A N 1
ATOM 1531 C CA . VAL A 1 329 ? -8.769 77.031 86.819 1.00 21.83 329 VAL A CA 1
ATOM 1532 C C . VAL A 1 329 ? -8.067 77.370 88.130 1.00 22.41 329 VAL A C 1
ATOM 1533 O O . VAL A 1 329 ? -7.070 78.085 88.134 1.00 22.86 329 VAL A O 1
ATOM 1537 N N . ALA A 1 330 ? -8.554 76.817 89.239 1.00 20.04 330 ALA A N 1
ATOM 1538 C CA . ALA A 1 330 ? -7.939 77.068 90.544 1.00 24.96 330 ALA A CA 1
ATOM 1539 C C . ALA A 1 330 ? -6.488 76.577 90.546 1.00 26.38 330 ALA A C 1
ATOM 1540 O O . ALA A 1 330 ? -5.582 77.272 91.021 1.00 28.10 330 ALA A O 1
ATOM 1542 N N . GLU A 1 331 ? -6.263 75.390 89.995 1.00 22.19 331 GLU A N 1
ATOM 1543 C CA . GLU A 1 331 ? -4.903 74.861 89.934 1.00 26.33 331 GLU A CA 1
ATOM 1544 C C . GLU A 1 331 ? -4.015 75.729 89.051 1.00 23.19 331 GLU A C 1
ATOM 1545 O O . GLU A 1 331 ? -2.883 76.022 89.411 1.00 26.53 331 GLU A O 1
ATOM 1551 N N . LYS A 1 332 ? -4.529 76.137 87.896 1.00 23.51 332 LYS A N 1
ATOM 1552 C CA . LYS A 1 332 ? -3.773 77.020 87.021 1.00 25.33 332 LYS A CA 1
ATOM 1553 C C . LYS A 1 332 ? -3.402 78.299 87.793 1.00 28.35 332 LYS A C 1
ATOM 1554 O O . LYS A 1 332 ? -2.291 78.787 87.693 1.00 23.39 332 LYS A O 1
ATOM 1560 N N . LEU A 1 333 ? -4.322 78.816 88.596 1.00 21.54 333 LEU A N 1
ATOM 1561 C CA . LEU A 1 333 ? -4.030 80.003 89.407 1.00 26.20 333 LEU A CA 1
ATOM 1562 C C . LEU A 1 333 ? -3.155 79.723 90.638 1.00 29.68 333 LEU A C 1
ATOM 1563 O O . LEU A 1 333 ? -2.668 80.649 91.288 1.00 28.66 333 LEU A O 1
ATOM 1568 N N . GLY A 1 334 ? -2.966 78.456 90.984 1.00 25.69 334 GLY A N 1
ATOM 1569 C CA . GLY A 1 334 ? -2.246 78.146 92.208 1.00 25.13 334 GLY A CA 1
ATOM 1570 C C . GLY A 1 334 ? -3.020 78.532 93.458 1.00 25.10 334 GLY A C 1
ATOM 1571 O O . GLY A 1 334 ? -2.436 78.984 94.443 1.00 26.66 334 GLY A O 1
ATOM 1572 N N . VAL A 1 335 ? -4.336 78.348 93.444 1.00 24.09 335 VAL A N 1
ATOM 1573 C CA . VAL A 1 335 ? -5.119 78.556 94.658 1.00 24.52 335 VAL A CA 1
ATOM 1574 C C . VAL A 1 335 ? -5.968 77.320 94.926 1.00 24.70 335 VAL A C 1
ATOM 1575 O O . VAL A 1 335 ? -6.281 76.583 93.997 1.00 24.07 335 VAL A O 1
ATOM 1579 N N . HIS A 1 336 ? -6.340 77.092 96.181 1.00 25.87 336 HIS A N 1
ATOM 1580 C CA . HIS A 1 336 ? -7.325 76.061 96.503 1.00 26.42 336 HIS A CA 1
ATOM 1581 C C . HIS A 1 336 ? -8.658 76.415 95.831 1.00 28.70 336 HIS A C 1
ATOM 1582 O O . HIS A 1 336 ? -9.050 77.589 95.818 1.00 27.34 336 HIS A O 1
ATOM 1589 N N . ARG A 1 337 ? -9.352 75.414 95.287 1.00 28.38 337 ARG A N 1
ATOM 1590 C CA . ARG A 1 337 ? -10.671 75.634 94.705 1.00 24.66 337 ARG A CA 1
ATOM 1591 C C . ARG A 1 337 ? -11.590 76.474 95.604 1.00 26.97 337 ARG A C 1
ATOM 1592 O O . ARG A 1 337 ? -12.234 77.431 95.142 1.00 24.54 337 ARG A O 1
ATOM 1600 N N . ARG A 1 338 ? -11.631 76.123 96.881 1.00 27.09 338 ARG A N 1
ATOM 1601 C CA . ARG A 1 338 ? -12.481 76.828 97.839 1.00 29.94 338 ARG A CA 1
ATOM 1602 C C . ARG A 1 338 ? -12.186 78.347 97.942 1.00 33.67 338 ARG A C 1
ATOM 1603 O O . ARG A 1 338 ? -13.012 79.099 98.447 1.00 29.75 338 ARG A O 1
ATOM 1611 N N . ASP A 1 339 ? -11.011 78.783 97.487 1.00 33.21 339 ASP A N 1
ATOM 1612 C CA . ASP A 1 339 ? -10.613 80.184 97.605 1.00 28.71 339 ASP A CA 1
ATOM 1613 C C . ASP A 1 339 ? -10.870 80.961 96.318 1.00 29.95 339 ASP A C 1
ATOM 1614 O O . ASP A 1 339 ? -10.658 82.183 96.266 1.00 24.91 339 ASP A O 1
ATOM 1619 N N . LEU A 1 340 ? -11.304 80.248 95.278 1.00 23.74 340 LEU A N 1
ATOM 1620 C CA . LEU A 1 340 ? -11.721 80.887 94.030 1.00 29.12 340 LEU A CA 1
ATOM 1621 C C . LEU A 1 340 ? -13.228 81.183 94.066 1.00 31.37 340 LEU A C 1
ATOM 1622 O O . LEU A 1 340 ? -14.050 80.266 94.220 1.00 28.35 340 LEU A O 1
ATOM 1627 N N . ARG A 1 341 ? -13.588 82.459 93.940 1.00 30.11 341 ARG A N 1
ATOM 1628 C CA . ARG A 1 341 ? -14.990 82.870 93.993 1.00 31.89 341 ARG A CA 1
ATOM 1629 C C . ARG A 1 341 ? -15.448 83.540 92.697 1.00 31.13 341 ARG A C 1
ATOM 1630 O O . ARG A 1 341 ? -14.649 83.830 91.810 1.00 26.31 341 ARG A O 1
ATOM 1638 N N . GLY A 1 342 ? -16.741 83.815 92.615 1.00 31.05 342 GLY A N 1
ATOM 1639 C CA . GLY A 1 342 ? -17.294 84.570 91.512 1.00 33.45 342 GLY A CA 1
ATOM 1640 C C . GLY A 1 342 ? -17.564 83.700 90.302 1.00 38.38 342 GLY A C 1
ATOM 1641 O O . GLY A 1 342 ? -17.796 84.215 89.212 1.00 37.95 342 GLY A O 1
ATOM 1642 N N . THR A 1 343 ? -17.536 82.381 90.479 1.00 33.64 343 THR A N 1
ATOM 1643 C CA . THR A 1 343 ? -17.755 81.496 89.345 1.00 38.91 343 THR A CA 1
ATOM 1644 C C . THR A 1 343 ? -19.238 81.455 89.015 1.00 44.25 343 THR A C 1
ATOM 1645 O O . THR A 1 343 ? -19.622 81.115 87.900 1.00 51.94 343 THR A O 1
ATOM 1649 N N . ALA A 1 344 ? -20.064 81.808 89.996 1.00 48.92 344 ALA A N 1
ATOM 1650 C CA . ALA A 1 344 ? -21.516 81.730 89.856 1.00 55.64 344 ALA A CA 1
ATOM 1651 C C . ALA A 1 344 ? -22.181 83.108 89.748 1.00 62.50 344 ALA A C 1
ATOM 1652 O O . ALA A 1 344 ? -23.408 83.226 89.852 1.00 63.30 344 ALA A O 1
ATOM 1654 N N . VAL A 1 345 ? -21.377 84.143 89.525 1.00 64.13 345 VAL A N 1
ATOM 1655 C CA . VAL A 1 345 ? -21.910 85.491 89.339 1.00 64.37 345 VAL A CA 1
ATOM 1656 C C . VAL A 1 345 ? -22.402 85.685 87.895 1.00 62.83 345 VAL A C 1
ATOM 1657 O O . VAL A 1 345 ? -21.751 85.246 86.945 1.00 55.39 345 VAL A O 1
ATOM 1661 N N . HIS A 1 346 ? -23.564 86.313 87.736 1.00 71.58 346 HIS A N 1
ATOM 1662 C CA . HIS A 1 346 ? -24.080 86.635 86.407 1.00 79.56 346 HIS A CA 1
ATOM 1663 C C . HIS A 1 346 ? -23.296 87.797 85.794 1.00 80.50 346 HIS A C 1
ATOM 1664 O O . HIS A 1 346 ? -22.837 88.693 86.506 1.00 82.19 346 HIS A O 1
ATOM 1671 N N . THR A 1 347 ? -23.142 87.767 84.474 1.00 78.88 347 THR A N 1
ATOM 1672 C CA . THR A 1 347 ? -22.535 88.867 83.731 1.00 80.18 347 THR A CA 1
ATOM 1673 C C . THR A 1 347 ? -23.457 90.089 83.736 1.00 77.45 347 THR A C 1
ATOM 1674 O O . THR A 1 347 ? -23.095 91.157 84.233 1.00 73.40 347 THR A O 1
ATOM 1678 N N . ARG A 1 352 ? -27.113 83.199 82.184 1.00 82.73 352 ARG A N 1
ATOM 1679 C CA . ARG A 1 352 ? -26.779 82.581 83.463 1.00 73.93 352 ARG A CA 1
ATOM 1680 C C . ARG A 1 352 ? -25.277 82.647 83.727 1.00 67.99 352 ARG A C 1
ATOM 1681 O O . ARG A 1 352 ? -24.481 82.889 82.815 1.00 62.71 352 ARG A O 1
ATOM 1689 N N . SER A 1 353 ? -24.897 82.436 84.983 1.00 73.38 353 SER A N 1
ATOM 1690 C CA . SER A 1 353 ? -23.492 82.300 85.337 1.00 83.83 353 SER A CA 1
ATOM 1691 C C . SER A 1 353 ? -22.937 81.019 84.726 1.00 84.38 353 SER A C 1
ATOM 1692 O O . SER A 1 353 ? -23.694 80.139 84.310 1.00 86.34 353 SER A O 1
ATOM 1695 N N . ALA A 1 354 ? -21.615 80.912 84.675 1.00 79.69 354 ALA A N 1
ATOM 1696 C CA . ALA A 1 354 ? -20.981 79.719 84.129 1.00 71.05 354 ALA A CA 1
ATOM 1697 C C . ALA A 1 354 ? -20.677 78.704 85.227 1.00 55.94 354 ALA A C 1
ATOM 1698 O O . ALA A 1 354 ? -19.835 78.946 86.088 1.00 48.11 354 ALA A O 1
ATOM 1700 N N . ALA A 1 355 ? -21.380 77.574 85.199 1.00 58.40 355 ALA A N 1
ATOM 1701 C CA . ALA A 1 355 ? -21.090 76.446 86.091 1.00 53.70 355 ALA A CA 1
ATOM 1702 C C . ALA A 1 355 ? -19.724 75.828 85.770 1.00 57.17 355 ALA A C 1
ATOM 1703 O O . ALA A 1 355 ? -19.004 75.383 86.667 1.00 64.74 355 ALA A O 1
ATOM 1705 N N . ARG A 1 356 ? -19.401 75.776 84.478 1.00 51.15 356 ARG A N 1
ATOM 1706 C CA . ARG A 1 356 ? -18.102 75.328 83.995 1.00 45.29 356 ARG A CA 1
ATOM 1707 C C . ARG A 1 356 ? -17.397 76.526 83.378 1.00 35.95 356 ARG A C 1
ATOM 1708 O O . ARG A 1 356 ? -18.062 77.460 82.949 1.00 35.17 356 ARG A O 1
ATOM 1716 N N . PRO A 1 357 ? -16.054 76.499 83.329 1.00 27.45 357 PRO A N 1
ATOM 1717 C CA . PRO A 1 357 ? -15.282 77.567 82.679 1.00 23.80 357 PRO A CA 1
ATOM 1718 C C . PRO A 1 357 ? -15.698 77.724 81.212 1.00 28.88 357 PRO A C 1
ATOM 1719 O O . PRO A 1 357 ? -16.052 76.735 80.567 1.00 21.46 357 PRO A O 1
ATOM 1723 N N . PRO A 1 358 ? -15.640 78.945 80.678 1.00 28.91 358 PRO A N 1
ATOM 1724 C CA . PRO A 1 358 ? -16.084 79.107 79.279 1.00 29.70 358 PRO A CA 1
ATOM 1725 C C . PRO A 1 358 ? -15.001 78.692 78.291 1.00 30.86 358 PRO A C 1
ATOM 1726 O O . PRO A 1 358 ? -13.822 78.680 78.652 1.00 31.85 358 PRO A O 1
ATOM 1730 N N . ILE A 1 359 ? -15.404 78.356 77.069 1.00 25.39 359 ILE A N 1
ATOM 1731 C CA . ILE A 1 359 ? -14.490 78.088 75.966 1.00 25.87 359 ILE A CA 1
ATOM 1732 C C . ILE A 1 359 ? -14.886 78.916 74.745 1.00 27.22 359 ILE A C 1
ATOM 1733 O O . ILE A 1 359 ? -15.971 79.512 74.712 1.00 33.55 359 ILE A O 1
ATOM 1738 N N . ASP A 1 360 ? -14.018 78.939 73.735 1.00 28.86 360 ASP A N 1
ATOM 1739 C CA . ASP A 1 360 ? -14.368 79.537 72.440 1.00 28.81 360 ASP A CA 1
ATOM 1740 C C . ASP A 1 360 ? -15.241 78.539 71.662 1.00 32.65 360 ASP A C 1
ATOM 1741 O O . ASP A 1 360 ? -14.728 77.598 71.038 1.00 31.65 360 ASP A O 1
ATOM 1746 N N . ALA A 1 361 ? -16.555 78.740 71.690 1.00 25.44 361 ALA A N 1
ATOM 1747 C CA . ALA A 1 361 ? -17.473 77.774 71.086 1.00 27.62 361 ALA A CA 1
ATOM 1748 C C . ALA A 1 361 ? -17.321 77.713 69.561 1.00 30.13 361 ALA A C 1
ATOM 1749 O O . ALA A 1 361 ? -17.551 76.662 68.937 1.00 32.96 361 ALA A O 1
ATOM 1751 N N . THR A 1 362 ? -16.921 78.836 68.965 1.00 28.64 362 THR A N 1
ATOM 1752 C CA . THR A 1 362 ? -16.720 78.870 67.525 1.00 33.88 362 THR A CA 1
ATOM 1753 C C . THR A 1 362 ? -15.513 78.026 67.130 1.00 36.49 362 THR A C 1
ATOM 1754 O O . THR A 1 362 ? -15.579 77.246 66.179 1.00 33.11 362 THR A O 1
ATOM 1758 N N . ASP A 1 363 ? -14.412 78.191 67.859 1.00 33.01 363 ASP A N 1
ATOM 1759 C CA . ASP A 1 363 ? -13.210 77.436 67.565 1.00 34.42 363 ASP A CA 1
ATOM 1760 C C . ASP A 1 363 ? -13.493 75.936 67.732 1.00 37.62 363 ASP A C 1
ATOM 1761 O O . ASP A 1 363 ? -13.080 75.118 66.901 1.00 36.13 363 ASP A O 1
ATOM 1766 N N . ARG A 1 364 ? -14.217 75.578 68.792 1.00 27.69 364 ARG A N 1
ATOM 1767 C CA . ARG A 1 364 ? -14.535 74.176 69.025 1.00 33.04 364 ARG A CA 1
ATOM 1768 C C . ARG A 1 364 ? -15.332 73.609 67.862 1.00 40.75 364 ARG A C 1
ATOM 1769 O O . ARG A 1 364 ? -15.042 72.512 67.383 1.00 44.44 364 ARG A O 1
ATOM 1777 N N . ILE A 1 365 ? -16.335 74.354 67.405 1.00 37.79 365 ILE A N 1
ATOM 1778 C CA . ILE A 1 365 ? -17.109 73.881 66.269 1.00 43.13 365 ILE A CA 1
ATOM 1779 C C . ILE A 1 365 ? -16.225 73.726 65.027 1.00 45.97 365 ILE A C 1
ATOM 1780 O O . ILE A 1 365 ? -16.353 72.747 64.280 1.00 46.59 365 ILE A O 1
ATOM 1785 N N . MET A 1 366 ? -15.309 74.670 64.818 1.00 44.20 366 MET A N 1
ATOM 1786 C CA . MET A 1 366 ? -14.456 74.599 63.634 1.00 46.73 366 MET A CA 1
ATOM 1787 C C . MET A 1 366 ? -13.488 73.405 63.685 1.00 49.92 366 MET A C 1
ATOM 1788 O O . MET A 1 366 ? -13.148 72.823 62.651 1.00 51.69 366 MET A O 1
ATOM 1793 N N . ARG A 1 367 ? -13.064 73.021 64.883 1.00 43.65 367 ARG A N 1
ATOM 1794 C CA . ARG A 1 367 ? -12.156 71.884 65.000 1.00 51.25 367 ARG A CA 1
ATOM 1795 C C . ARG A 1 367 ? -12.881 70.535 64.997 1.00 54.06 367 ARG A C 1
ATOM 1796 O O . ARG A 1 367 ? -12.267 69.497 64.750 1.00 53.33 367 ARG A O 1
ATOM 1804 N N . GLN A 1 368 ? -14.188 70.554 65.237 1.00 51.75 368 GLN A N 1
ATOM 1805 C CA . GLN A 1 368 ? -14.956 69.315 65.271 1.00 54.73 368 GLN A CA 1
ATOM 1806 C C . GLN A 1 368 ? -15.834 69.062 64.035 1.00 61.43 368 GLN A C 1
ATOM 1807 O O . GLN A 1 368 ? -16.544 68.050 63.972 1.00 63.64 368 GLN A O 1
ATOM 1813 N N . THR A 1 369 ? -15.778 69.959 63.050 1.00 56.78 369 THR A N 1
ATOM 1814 C CA . THR A 1 369 ? -16.628 69.817 61.863 1.00 59.60 369 THR A CA 1
ATOM 1815 C C . THR A 1 369 ? -16.220 68.640 60.974 1.00 60.12 369 THR A C 1
ATOM 1816 O O . THR A 1 369 ? -15.033 68.352 60.812 1.00 57.94 369 THR A O 1
ATOM 1820 N N . LYS A 1 370 ? -17.216 67.963 60.408 1.00 63.52 370 LYS A N 1
ATOM 1821 C CA . LYS A 1 370 ? -16.979 66.832 59.500 1.00 75.10 370 LYS A CA 1
ATOM 1822 C C . LYS A 1 370 ? -16.495 67.272 58.114 1.00 78.56 370 LYS A C 1
ATOM 1823 O O . LYS A 1 370 ? -16.165 66.443 57.266 1.00 81.49 370 LYS A O 1
ATOM 1829 N N . ILE A 1 371 ? -16.459 68.582 57.898 1.00 76.88 371 ILE A N 1
ATOM 1830 C CA . ILE A 1 371 ? -15.937 69.154 56.666 1.00 79.04 371 ILE A CA 1
ATOM 1831 C C . ILE A 1 371 ? -14.413 69.227 56.741 1.00 81.24 371 ILE A C 1
ATOM 1832 O O . ILE A 1 371 ? -13.851 70.181 57.286 1.00 86.29 371 ILE A O 1
ATOM 1837 N N . SER A 1 372 ? -13.760 68.210 56.187 1.00 78.82 372 SER A N 1
ATOM 1838 C CA . SER A 1 372 ? -12.322 67.990 56.357 1.00 78.77 372 SER A CA 1
ATOM 1839 C C . SER A 1 372 ? -11.413 69.172 56.011 1.00 77.63 372 SER A C 1
ATOM 1840 O O . SER A 1 372 ? -10.586 69.580 56.832 1.00 78.11 372 SER A O 1
ATOM 1843 N N . SER A 1 373 ? -11.558 69.713 54.802 1.00 78.48 373 SER A N 1
ATOM 1844 C CA . SER A 1 373 ? -10.661 70.770 54.330 1.00 78.26 373 SER A CA 1
ATOM 1845 C C . SER A 1 373 ? -10.885 72.101 55.042 1.00 73.42 373 SER A C 1
ATOM 1846 O O . SER A 1 373 ? -9.979 72.937 55.111 1.00 74.49 373 SER A O 1
ATOM 1849 N N . LEU A 1 374 ? -12.091 72.297 55.567 1.00 70.19 374 LEU A N 1
ATOM 1850 C CA . LEU A 1 374 ? -12.389 73.508 56.322 1.00 72.75 374 LEU A CA 1
ATOM 1851 C C . LEU A 1 374 ? -11.682 73.441 57.669 1.00 73.08 374 LEU A C 1
ATOM 1852 O O . LEU A 1 374 ? -11.065 74.414 58.115 1.00 68.80 374 LEU A O 1
ATOM 1857 N N . LYS A 1 375 ? -11.776 72.277 58.304 1.00 77.68 375 LYS A N 1
ATOM 1858 C CA . LYS A 1 375 ? -11.102 72.025 59.572 1.00 76.36 375 LYS A CA 1
ATOM 1859 C C . LYS A 1 375 ? -9.602 72.207 59.387 1.00 71.47 375 LYS A C 1
ATOM 1860 O O . LYS A 1 375 ? -8.958 72.952 60.138 1.00 63.91 375 LYS A O 1
ATOM 1866 N N . THR A 1 376 ? -9.071 71.547 58.358 1.00 73.82 376 THR A N 1
ATOM 1867 C CA . THR A 1 376 ? -7.662 71.651 57.989 1.00 79.59 376 THR A CA 1
ATOM 1868 C C . THR A 1 376 ? -7.230 73.105 57.790 1.00 79.87 376 THR A C 1
ATOM 1869 O O . THR A 1 376 ? -6.169 73.516 58.274 1.00 79.18 376 THR A O 1
ATOM 1873 N N . TRP A 1 377 ? -8.048 73.873 57.071 1.00 79.69 377 TRP A N 1
ATOM 1874 C CA . TRP A 1 377 ? -7.767 75.290 56.848 1.00 80.52 377 TRP A CA 1
ATOM 1875 C C . TRP A 1 377 ? -7.683 76.047 58.167 1.00 80.88 377 TRP A C 1
ATOM 1876 O O . TRP A 1 377 ? -6.698 76.739 58.437 1.00 85.55 377 TRP A O 1
ATOM 1887 N N . TRP A 1 378 ? -8.729 75.911 58.978 1.00 74.37 378 TRP A N 1
ATOM 1888 C CA . TRP A 1 378 ? -8.796 76.566 60.279 1.00 68.03 378 TRP A CA 1
ATOM 1889 C C . TRP A 1 378 ? -7.565 76.256 61.117 1.00 66.33 378 TRP A C 1
ATOM 1890 O O . TRP A 1 378 ? -7.043 77.137 61.798 1.00 62.12 378 TRP A O 1
ATOM 1901 N N . GLU A 1 379 ? -7.101 75.007 61.049 1.00 71.50 379 GLU A N 1
ATOM 1902 C CA . GLU A 1 379 ? -5.963 74.558 61.851 1.00 75.46 379 GLU A CA 1
ATOM 1903 C C . GLU A 1 379 ? -4.723 75.427 61.661 1.00 78.69 379 GLU A C 1
ATOM 1904 O O . GLU A 1 379 ? -4.087 75.832 62.633 1.00 76.61 379 GLU A O 1
ATOM 1910 N N . GLU A 1 380 ? -4.389 75.715 60.406 1.00 85.93 380 GLU A N 1
ATOM 1911 C CA . GLU A 1 380 ? -3.189 76.486 60.098 1.00 91.65 380 GLU A CA 1
ATOM 1912 C C . GLU A 1 380 ? -3.507 77.938 59.742 1.00 88.66 380 GLU A C 1
ATOM 1913 O O . GLU A 1 380 ? -2.665 78.645 59.189 1.00 88.13 380 GLU A O 1
ATOM 1919 N N . ALA A 1 381 ? -4.715 78.384 60.080 1.00 87.89 381 ALA A N 1
ATOM 1920 C CA . ALA A 1 381 ? -5.189 79.713 59.682 1.00 87.73 381 ALA A CA 1
ATOM 1921 C C . ALA A 1 381 ? -4.613 80.877 60.496 1.00 86.21 381 ALA A C 1
ATOM 1922 O O . ALA A 1 381 ? -4.146 80.699 61.620 1.00 81.11 381 ALA A O 1
ATOM 1924 N N . ASP A 1 382 ? -4.707 82.075 59.917 1.00 94.64 382 ASP A N 1
ATOM 1925 C CA . ASP A 1 382 ? -3.932 83.248 60.335 1.00 98.74 382 ASP A CA 1
ATOM 1926 C C . ASP A 1 382 ? -4.456 84.009 61.561 1.00 96.03 382 ASP A C 1
ATOM 1927 O O . ASP A 1 382 ? -3.892 85.048 61.919 1.00 99.18 382 ASP A O 1
ATOM 1932 N N . SER A 1 383 ? -5.521 83.496 62.182 1.00 85.43 383 SER A N 1
ATOM 1933 C CA . SER A 1 383 ? -6.217 84.152 63.306 1.00 77.06 383 SER A CA 1
ATOM 1934 C C . SER A 1 383 ? -7.067 85.370 62.907 1.00 71.06 383 SER A C 1
ATOM 1935 O O . SER A 1 383 ? -8.278 85.382 63.128 1.00 61.13 383 SER A O 1
ATOM 1938 N N . GLU A 1 384 ? -6.444 86.393 62.328 1.00 72.45 384 GLU A N 1
ATOM 1939 C CA . GLU A 1 384 ? -7.212 87.484 61.737 1.00 66.96 384 GLU A CA 1
ATOM 1940 C C . GLU A 1 384 ? -8.050 86.899 60.604 1.00 66.79 384 GLU A C 1
ATOM 1941 O O . GLU A 1 384 ? -9.196 87.315 60.362 1.00 68.63 384 GLU A O 1
ATOM 1943 N N . GLN A 1 385 ? -7.471 85.905 59.932 1.00 66.85 385 GLN A N 1
ATOM 1944 C CA . GLN A 1 385 ? -8.147 85.188 58.857 1.00 67.67 385 GLN A CA 1
ATOM 1945 C C . GLN A 1 385 ? -9.229 84.246 59.381 1.00 66.78 385 GLN A C 1
ATOM 1946 O O . GLN A 1 385 ? -10.197 83.962 58.672 1.00 63.25 385 GLN A O 1
ATOM 1948 N N . ARG A 1 386 ? -9.054 83.750 60.607 1.00 62.79 386 ARG A N 1
ATOM 1949 C CA . ARG A 1 386 ? -10.102 82.979 61.271 1.00 55.67 386 ARG A CA 1
ATOM 1950 C C . ARG A 1 386 ? -11.335 83.852 61.448 1.00 52.70 386 ARG A C 1
ATOM 1951 O O . ARG A 1 386 ? -12.448 83.463 61.082 1.00 51.27 386 ARG A O 1
ATOM 1959 N N . GLY A 1 387 ? -11.124 85.044 61.997 1.00 51.07 387 GLY A N 1
ATOM 1960 C CA . GLY A 1 387 ? -12.202 85.999 62.178 1.00 49.45 387 GLY A CA 1
ATOM 1961 C C . GLY A 1 387 ? -12.875 86.337 60.863 1.00 53.57 387 GLY A C 1
ATOM 1962 O O . GLY A 1 387 ? -14.106 86.210 60.731 1.00 56.96 387 GLY A O 1
ATOM 1963 N N . ALA A 1 388 ? -12.071 86.763 59.887 1.00 52.25 388 ALA A N 1
ATOM 1964 C CA . ALA A 1 388 ? -12.595 87.102 58.563 1.00 51.25 388 ALA A CA 1
ATOM 1965 C C . ALA A 1 388 ? -13.400 85.947 57.959 1.00 54.05 388 ALA A C 1
ATOM 1966 O O . ALA A 1 388 ? -14.454 86.158 57.349 1.00 62.98 388 ALA A O 1
ATOM 1968 N N . MET A 1 389 ? -12.911 84.724 58.141 1.00 50.50 389 MET A N 1
ATOM 1969 C CA . MET A 1 389 ? -13.599 83.555 57.600 1.00 54.84 389 MET A CA 1
ATOM 1970 C C . MET A 1 389 ? -14.946 83.314 58.280 1.00 51.72 389 MET A C 1
ATOM 1971 O O . MET A 1 389 ? -15.938 82.997 57.610 1.00 46.95 389 MET A O 1
ATOM 1976 N N . ILE A 1 390 ? -14.976 83.447 59.605 1.00 44.00 390 ILE A N 1
ATOM 1977 C CA . ILE A 1 390 ? -16.225 83.276 60.344 1.00 39.86 390 ILE A CA 1
ATOM 1978 C C . ILE A 1 390 ? -17.252 84.296 59.874 1.00 44.53 390 ILE A C 1
ATOM 1979 O O . ILE A 1 390 ? -18.406 83.942 59.601 1.00 44.54 390 ILE A O 1
ATOM 1984 N N . ARG A 1 391 ? -16.824 85.555 59.763 1.00 47.07 391 ARG A N 1
ATOM 1985 C CA . ARG A 1 391 ? -17.687 86.599 59.204 1.00 52.91 391 ARG A CA 1
ATOM 1986 C C . ARG A 1 391 ? -18.205 86.239 57.812 1.00 56.54 391 ARG A C 1
ATOM 1987 O O . ARG A 1 391 ? -19.396 86.411 57.530 1.00 57.60 391 ARG A O 1
ATOM 1995 N N . TYR A 1 392 ? -17.326 85.721 56.953 1.00 54.07 392 TYR A N 1
ATOM 1996 C CA . TYR A 1 392 ? -17.742 85.331 55.608 1.00 54.17 392 TYR A CA 1
ATOM 1997 C C . TYR A 1 392 ? -18.816 84.242 55.653 1.00 54.55 392 TYR A C 1
ATOM 1998 O O . TYR A 1 392 ? -19.881 84.390 55.063 1.00 55.10 392 TYR A O 1
ATOM 2007 N N . LEU A 1 393 ? -18.534 83.163 56.376 1.00 51.02 393 LEU A N 1
ATOM 2008 C CA . LEU A 1 393 ? -19.443 82.023 56.467 1.00 49.13 393 LEU A CA 1
ATOM 2009 C C . LEU A 1 393 ? -20.773 82.396 57.098 1.00 48.51 393 LEU A C 1
ATOM 2010 O O . LEU A 1 393 ? -21.801 81.788 56.798 1.00 54.13 393 LEU A O 1
ATOM 2015 N N . TYR A 1 394 ? -20.760 83.402 57.967 1.00 44.59 394 TYR A N 1
ATOM 2016 C CA . TYR A 1 394 ? -21.971 83.746 58.694 1.00 45.37 394 TYR A CA 1
ATOM 2017 C C . TYR A 1 394 ? -22.907 84.719 57.967 1.00 52.59 394 TYR A C 1
ATOM 2018 O O . TYR A 1 394 ? -24.108 84.466 57.877 1.00 51.72 394 TYR A O 1
ATOM 2027 N N . GLU A 1 395 ? -22.383 85.828 57.458 1.00 44.54 395 GLU A N 1
ATOM 2028 C CA . GLU A 1 395 ? -23.281 86.863 56.953 1.00 51.46 395 GLU A CA 1
ATOM 2029 C C . GLU A 1 395 ? -22.692 87.810 55.902 1.00 59.46 395 GLU A C 1
ATOM 2030 O O . GLU A 1 395 ? -23.441 88.522 55.233 1.00 65.23 395 GLU A O 1
ATOM 2036 N N . ASP A 1 396 ? -21.371 87.843 55.759 1.00 61.80 396 ASP A N 1
ATOM 2037 C CA . ASP A 1 396 ? -20.774 88.794 54.824 1.00 65.84 396 ASP A CA 1
ATOM 2038 C C . ASP A 1 396 ? -20.172 88.137 53.583 1.00 71.22 396 ASP A C 1
ATOM 2039 O O . ASP A 1 396 ? -19.058 87.614 53.626 1.00 66.38 396 ASP A O 1
ATOM 2044 N N . PRO A 1 397 ? -20.897 88.205 52.455 1.00 78.34 397 PRO A N 1
ATOM 2045 C CA . PRO A 1 397 ? -20.432 87.634 51.188 1.00 80.78 397 PRO A CA 1
ATOM 2046 C C . PRO A 1 397 ? -19.431 88.554 50.499 1.00 81.64 397 PRO A C 1
ATOM 2047 O O . PRO A 1 397 ? -19.357 88.544 49.276 1.00 84.43 397 PRO A O 1
ATOM 2051 N N . THR A 1 398 ? -18.672 89.328 51.269 1.00 82.72 398 THR A N 1
ATOM 2052 C CA . THR A 1 398 ? -17.805 90.346 50.692 1.00 90.02 398 THR A CA 1
ATOM 2053 C C . THR A 1 398 ? -16.357 90.276 51.171 1.00 96.43 398 THR A C 1
ATOM 2054 O O . THR A 1 398 ? -15.854 91.206 51.803 1.00 101.13 398 THR A O 1
ATOM 2058 N N . ASP A 1 399 ? -15.689 89.170 50.870 1.00 97.37 399 ASP A N 1
ATOM 2059 C CA . ASP A 1 399 ? -14.244 89.095 51.021 1.00 100.89 399 ASP A CA 1
ATOM 2060 C C . ASP A 1 399 ? -13.692 88.500 49.729 1.00 107.86 399 ASP A C 1
ATOM 2061 O O . ASP A 1 399 ? -14.423 87.847 48.982 1.00 110.54 399 ASP A O 1
ATOM 2066 N N . SER A 1 400 ? -12.419 88.743 49.447 1.00 111.24 400 SER A N 1
ATOM 2067 C CA . SER A 1 400 ? -11.803 88.186 48.251 1.00 115.29 400 SER A CA 1
ATOM 2068 C C . SER A 1 400 ? -11.158 86.854 48.593 1.00 112.52 400 SER A C 1
ATOM 2069 O O . SER A 1 400 ? -11.436 85.839 47.954 1.00 111.92 400 SER A O 1
ATOM 2072 N N . GLU A 1 401 ? -10.309 86.879 49.617 1.00 111.62 401 GLU A N 1
ATOM 2073 C CA . GLU A 1 401 ? -9.579 85.705 50.087 1.00 114.03 401 GLU A CA 1
ATOM 2074 C C . GLU A 1 401 ? -10.503 84.496 50.267 1.00 113.89 401 GLU A C 1
ATOM 2075 O O . GLU A 1 401 ? -10.185 83.396 49.824 1.00 117.01 401 GLU A O 1
ATOM 2081 N N . CYS A 1 402 ? -11.640 84.711 50.921 1.00 107.56 402 CYS A N 1
ATOM 2082 C CA . CYS A 1 402 ? -12.770 83.788 50.855 1.00 104.96 402 CYS A CA 1
ATOM 2083 C C . CYS A 1 402 ? -13.858 84.547 50.106 1.00 108.49 402 CYS A C 1
ATOM 2084 O O . CYS A 1 402 ? -14.152 85.675 50.482 1.00 113.90 402 CYS A O 1
ATOM 2087 N N . ALA A 1 403 ? -14.485 83.965 49.080 1.00 104.70 403 ALA A N 1
ATOM 2088 C CA . ALA A 1 403 ? -14.469 82.535 48.779 1.00 98.41 403 ALA A CA 1
ATOM 2089 C C . ALA A 1 403 ? -13.386 82.047 47.825 1.00 95.66 403 ALA A C 1
ATOM 2090 O O . ALA A 1 403 ? -13.587 81.041 47.143 1.00 96.86 403 ALA A O 1
ATOM 2092 N N . GLU A 1 404 ? -12.247 82.730 47.763 1.00 94.10 404 GLU A N 1
ATOM 2093 C CA . GLU A 1 404 ? -11.116 82.174 47.025 1.00 97.40 404 GLU A CA 1
ATOM 2094 C C . GLU A 1 404 ? -10.524 81.033 47.852 1.00 94.05 404 GLU A C 1
ATOM 2095 O O . GLU A 1 404 ? -9.825 80.165 47.330 1.00 95.73 404 GLU A O 1
ATOM 2101 N N . ILE A 1 405 ? -10.814 81.052 49.150 1.00 90.71 405 ILE A N 1
ATOM 2102 C CA . ILE A 1 405 ? -10.511 79.935 50.032 1.00 85.16 405 ILE A CA 1
ATOM 2103 C C . ILE A 1 405 ? -11.578 78.859 49.882 1.00 85.54 405 ILE A C 1
ATOM 2104 O O . ILE A 1 405 ? -11.266 77.671 49.790 1.00 89.99 405 ILE A O 1
ATOM 2109 N N . ILE A 1 406 ? -12.840 79.287 49.857 1.00 83.64 406 ILE A N 1
ATOM 2110 C CA . ILE A 1 406 ? -13.979 78.366 49.875 1.00 85.07 406 ILE A CA 1
ATOM 2111 C C . ILE A 1 406 ? -14.072 77.427 48.665 1.00 93.68 406 ILE A C 1
ATOM 2112 O O . ILE A 1 406 ? -14.118 76.209 48.833 1.00 96.29 406 ILE A O 1
ATOM 2117 N N . ALA A 1 407 ? -14.089 77.998 47.461 1.00 97.33 407 ALA A N 1
ATOM 2118 C CA . ALA A 1 407 ? -14.361 77.262 46.215 1.00 99.48 407 ALA A CA 1
ATOM 2119 C C . ALA A 1 407 ? -13.784 75.838 46.092 1.00 102.11 407 ALA A C 1
ATOM 2120 O O . ALA A 1 407 ? -14.338 75.002 45.378 1.00 102.85 407 ALA A O 1
ATOM 2122 N N . GLU A 1 408 ? -12.687 75.566 46.798 1.00 103.81 408 GLU A N 1
ATOM 2123 C CA . GLU A 1 408 ? -11.982 74.286 46.687 1.00 101.68 408 GLU A CA 1
ATOM 2124 C C . GLU A 1 408 ? -12.741 73.107 47.297 1.00 100.83 408 GLU A C 1
ATOM 2125 O O . GLU A 1 408 ? -13.446 73.258 48.290 1.00 100.95 408 GLU A O 1
ATOM 2131 N N . LEU A 1 409 ? -12.575 71.933 46.692 1.00 104.56 409 LEU A N 1
ATOM 2132 C CA . LEU A 1 409 ? -13.168 70.687 47.182 1.00 102.92 409 LEU A CA 1
ATOM 2133 C C . LEU A 1 409 ? -14.684 70.753 47.380 1.00 108.25 409 LEU A C 1
ATOM 2134 O O . LEU A 1 409 ? -15.153 70.921 48.506 1.00 106.08 409 LEU A O 1
ATOM 2136 N N . PRO A 1 410 ? -15.456 70.603 46.285 1.00 114.95 410 PRO A N 1
ATOM 2137 C CA . PRO A 1 410 ? -16.923 70.534 46.357 1.00 113.92 410 PRO A CA 1
ATOM 2138 C C . PRO A 1 410 ? -17.379 69.329 47.181 1.00 110.64 410 PRO A C 1
ATOM 2139 O O . PRO A 1 410 ? -16.531 68.618 47.725 1.00 108.95 410 PRO A O 1
ATOM 2143 N N . GLU A 1 411 ? -18.691 69.112 47.272 1.00 111.28 411 GLU A N 1
ATOM 2144 C CA . GLU A 1 411 ? -19.284 68.131 48.195 1.00 111.74 411 GLU A CA 1
ATOM 2145 C C . GLU A 1 411 ? -19.098 68.568 49.652 1.00 111.76 411 GLU A C 1
ATOM 2146 O O . GLU A 1 411 ? -20.023 68.474 50.461 1.00 112.32 411 GLU A O 1
ATOM 2148 N N . GLU A 1 412 ? -17.897 69.040 49.977 1.00 109.14 412 GLU A N 1
ATOM 2149 C CA . GLU A 1 412 ? -17.657 69.763 51.218 1.00 102.08 412 GLU A CA 1
ATOM 2150 C C . GLU A 1 412 ? -18.248 71.162 51.096 1.00 97.10 412 GLU A C 1
ATOM 2151 O O . GLU A 1 412 ? -18.912 71.644 52.012 1.00 92.84 412 GLU A O 1
ATOM 2157 N N . ASP A 1 413 ? -18.003 71.800 49.951 1.00 99.51 413 ASP A N 1
ATOM 2158 C CA . ASP A 1 413 ? -18.628 73.077 49.602 1.00 101.89 413 ASP A CA 1
ATOM 2159 C C . ASP A 1 413 ? -20.148 72.960 49.593 1.00 102.37 413 ASP A C 1
ATOM 2160 O O . ASP A 1 413 ? -20.857 73.948 49.792 1.00 100.12 413 ASP A O 1
ATOM 2165 N N . GLN A 1 414 ? -20.633 71.743 49.351 1.00 107.55 414 GLN A N 1
ATOM 2166 C CA . GLN A 1 414 ? -22.057 71.478 49.150 1.00 111.96 414 GLN A CA 1
ATOM 2167 C C . GLN A 1 414 ? -22.906 71.668 50.404 1.00 113.94 414 GLN A C 1
ATOM 2168 O O . GLN A 1 414 ? -22.621 72.522 51.246 1.00 112.50 414 GLN A O 1
ATOM 2170 N N . ALA A 1 415 ? -23.952 70.853 50.523 1.00 118.31 415 ALA A N 1
ATOM 2171 C CA . ALA A 1 415 ? -24.872 70.923 51.656 1.00 121.66 415 ALA A CA 1
ATOM 2172 C C . ALA A 1 415 ? -24.154 70.727 52.990 1.00 124.31 415 ALA A C 1
ATOM 2173 O O . ALA A 1 415 ? -24.726 70.968 54.055 1.00 126.65 415 ALA A O 1
ATOM 2175 N N . LYS A 1 416 ? -22.902 70.284 52.919 1.00 122.69 416 LYS A N 1
ATOM 2176 C CA . LYS A 1 416 ? -22.040 70.190 54.087 1.00 117.77 416 LYS A CA 1
ATOM 2177 C C . LYS A 1 416 ? -21.838 71.560 54.736 1.00 111.42 416 LYS A C 1
ATOM 2178 O O . LYS A 1 416 ? -21.815 71.672 55.959 1.00 109.84 416 LYS A O 1
ATOM 2180 N N . LEU A 1 417 ? -21.697 72.601 53.919 1.00 104.19 417 LEU A N 1
ATOM 2181 C CA . LEU A 1 417 ? -21.468 73.947 54.445 1.00 94.63 417 LEU A CA 1
ATOM 2182 C C . LEU A 1 417 ? -22.673 74.504 55.196 1.00 95.80 417 LEU A C 1
ATOM 2183 O O . LEU A 1 417 ? -22.520 75.254 56.160 1.00 96.53 417 LEU A O 1
ATOM 2188 N N . ASP A 1 418 ? -23.868 74.134 54.750 1.00 96.01 418 ASP A N 1
ATOM 2189 C CA . ASP A 1 418 ? -25.087 74.501 55.456 1.00 96.76 418 ASP A CA 1
ATOM 2190 C C . ASP A 1 418 ? -25.216 73.679 56.740 1.00 98.33 418 ASP A C 1
ATOM 2191 O O . ASP A 1 418 ? -26.006 74.011 57.628 1.00 99.23 418 ASP A O 1
ATOM 2193 N N . SER A 1 419 ? -24.435 72.604 56.829 1.00 96.27 419 SER A N 1
ATOM 2194 C CA . SER A 1 419 ? -24.393 71.774 58.031 1.00 92.72 419 SER A CA 1
ATOM 2195 C C . SER A 1 419 ? -23.499 72.387 59.114 1.00 81.02 419 SER A C 1
ATOM 2196 O O . SER A 1 419 ? -23.471 71.904 60.250 1.00 76.79 419 SER A O 1
ATOM 2199 N N . LEU A 1 420 ? -22.771 73.447 58.763 1.00 72.48 420 LEU A N 1
ATOM 2200 C CA . LEU A 1 420 ? -21.910 74.122 59.734 1.00 63.81 420 LEU A CA 1
ATOM 2201 C C . LEU A 1 420 ? -22.744 75.021 60.630 1.00 58.09 420 LEU A C 1
ATOM 2202 O O . LEU A 1 420 ? -23.291 76.022 60.175 1.00 62.56 420 LEU A O 1
ATOM 2207 N N . HIS A 1 421 ? -22.844 74.658 61.904 1.00 54.09 421 HIS A N 1
ATOM 2208 C CA . HIS A 1 421 ? -23.721 75.367 62.829 1.00 58.58 421 HIS A CA 1
ATOM 2209 C C . HIS A 1 421 ? -22.956 76.256 63.816 1.00 47.60 421 HIS A C 1
ATOM 2210 O O . HIS A 1 421 ? -22.762 75.894 64.980 1.00 47.51 421 HIS A O 1
ATOM 2217 N N . LEU A 1 422 ? -22.527 77.421 63.342 1.00 40.59 422 LEU A N 1
ATOM 2218 C CA . LEU A 1 422 ? -21.806 78.378 64.186 1.00 37.40 422 LEU A CA 1
ATOM 2219 C C . LEU A 1 422 ? -22.694 78.825 65.348 1.00 31.80 422 LEU A C 1
ATOM 2220 O O . LEU A 1 422 ? -23.911 78.842 65.215 1.00 35.80 422 LEU A O 1
ATOM 2225 N N . PRO A 1 423 ? -22.088 79.170 66.497 1.00 31.46 423 PRO A N 1
ATOM 2226 C CA . PRO A 1 423 ? -22.877 79.606 67.657 1.00 30.21 423 PRO A CA 1
ATOM 2227 C C . PRO A 1 423 ? -23.844 80.721 67.255 1.00 37.26 423 PRO A C 1
ATOM 2228 O O . PRO A 1 423 ? -23.448 81.624 66.536 1.00 31.41 423 PRO A O 1
ATOM 2232 N N . ALA A 1 424 ? -25.089 80.653 67.705 1.00 33.22 424 ALA A N 1
ATOM 2233 C CA . ALA A 1 424 ? -26.116 81.569 67.235 1.00 32.73 424 ALA A CA 1
ATOM 2234 C C . ALA A 1 424 ? -26.191 82.856 68.056 1.00 29.07 424 ALA A C 1
ATOM 2235 O O . ALA A 1 424 ? -25.664 82.929 69.170 1.00 30.28 424 ALA A O 1
ATOM 2237 N N . GLY A 1 425 ? -26.881 83.861 67.523 1.00 25.37 425 GLY A N 1
ATOM 2238 C CA . GLY A 1 425 ? -27.195 85.042 68.317 1.00 23.10 425 GLY A CA 1
ATOM 2239 C C . GLY A 1 425 ? -26.498 86.294 67.820 1.00 25.39 425 GLY A C 1
ATOM 2240 O O . GLY A 1 425 ? -25.523 86.211 67.073 1.00 24.40 425 GLY A O 1
ATOM 2241 N N . ARG A 1 426 ? -27.003 87.455 68.230 1.00 25.08 426 ARG A N 1
ATOM 2242 C CA . ARG A 1 426 ? -26.403 88.727 67.859 1.00 27.51 426 ARG A CA 1
ATOM 2243 C C . ARG A 1 426 ? -25.890 89.351 69.153 1.00 24.77 426 ARG A C 1
ATOM 2244 O O . ARG A 1 426 ? -26.622 89.464 70.146 1.00 29.21 426 ARG A O 1
ATOM 2252 N N . ALA A 1 427 ? -24.617 89.715 69.176 1.00 22.73 427 ALA A N 1
ATOM 2253 C CA . ALA A 1 427 ? -24.070 90.361 70.368 1.00 25.26 427 ALA A CA 1
ATOM 2254 C C . ALA A 1 427 ? -24.716 91.727 70.624 1.00 29.78 427 ALA A C 1
ATOM 2255 O O . ALA A 1 427 ? -25.267 92.346 69.728 1.00 32.71 427 ALA A O 1
ATOM 2257 N N . ALA A 1 428 ? -24.613 92.201 71.854 1.00 30.09 428 ALA A N 1
ATOM 2258 C CA . ALA A 1 428 ? -25.119 93.515 72.197 1.00 29.09 428 ALA A CA 1
ATOM 2259 C C . ALA A 1 428 ? -24.243 94.640 71.615 1.00 27.11 428 ALA A C 1
ATOM 2260 O O . ALA A 1 428 ? -24.695 95.769 71.510 1.00 25.54 428 ALA A O 1
ATOM 2262 N N . TYR A 1 429 ? -23.000 94.331 71.241 1.00 27.80 429 TYR A N 1
ATOM 2263 C CA . TYR A 1 429 ? -22.040 95.368 70.847 1.00 27.55 429 TYR A CA 1
ATOM 2264 C C . TYR A 1 429 ? -21.342 95.046 69.527 1.00 28.33 429 TYR A C 1
ATOM 2265 O O . TYR A 1 429 ? -21.302 93.881 69.101 1.00 27.31 429 TYR A O 1
ATOM 2274 N N . SER A 1 430 ? -20.763 96.078 68.911 1.00 25.42 430 SER A N 1
ATOM 2275 C CA . SER A 1 430 ? -19.911 95.923 67.736 1.00 29.13 430 SER A CA 1
ATOM 2276 C C . SER A 1 430 ? -18.572 95.281 68.083 1.00 30.58 430 SER A C 1
ATOM 2277 O O . SER A 1 430 ? -18.190 95.232 69.251 1.00 25.73 430 SER A O 1
ATOM 2280 N N . ARG A 1 431 ? -17.854 94.824 67.060 1.00 30.92 431 ARG A N 1
ATOM 2281 C CA . ARG A 1 431 ? -16.506 94.289 67.237 1.00 37.23 431 ARG A CA 1
ATOM 2282 C C . ARG A 1 431 ? -15.612 95.321 67.905 1.00 35.89 431 ARG A C 1
ATOM 2283 O O . ARG A 1 431 ? -14.894 95.001 68.844 1.00 32.94 431 ARG A O 1
ATOM 2291 N N . GLU A 1 432 ? -15.654 96.548 67.389 1.00 30.50 432 GLU A N 1
ATOM 2292 C CA . GLU A 1 432 ? -14.912 97.677 67.959 1.00 31.41 432 GLU A CA 1
ATOM 2293 C C . GLU A 1 432 ? -15.077 97.755 69.489 1.00 29.82 432 GLU A C 1
ATOM 2294 O O . GLU A 1 432 ? -14.081 97.773 70.237 1.00 33.31 432 GLU A O 1
ATOM 2300 N N . SER A 1 433 ? -16.326 97.755 69.950 1.00 27.10 433 SER A N 1
ATOM 2301 C CA . SER A 1 433 ? -16.596 97.822 71.377 1.00 26.23 433 SER A CA 1
ATOM 2302 C C . SER A 1 433 ? -16.144 96.549 72.095 1.00 27.96 433 SER A C 1
ATOM 2303 O O . SER A 1 433 ? -15.628 96.615 73.205 1.00 25.18 433 SER A O 1
ATOM 2306 N N . LEU A 1 434 ? -16.357 95.398 71.459 1.00 29.42 434 LEU A N 1
ATOM 2307 C CA . LEU A 1 434 ? -16.013 94.122 72.060 1.00 30.68 434 LEU A CA 1
ATOM 2308 C C . LEU A 1 434 ? -14.505 94.062 72.344 1.00 33.84 434 LEU A C 1
ATOM 2309 O O . LEU A 1 434 ? -14.099 93.733 73.446 1.00 24.50 434 LEU A O 1
ATOM 2314 N N . THR A 1 435 ? -13.684 94.410 71.361 1.00 26.01 435 THR A N 1
ATOM 2315 C CA . THR A 1 435 ? -12.246 94.409 71.559 1.00 37.36 435 THR A CA 1
ATOM 2316 C C . THR A 1 435 ? -11.811 95.468 72.574 1.00 36.01 435 THR A C 1
ATOM 2317 O O . THR A 1 435 ? -10.941 95.191 73.403 1.00 35.58 435 THR A O 1
ATOM 2321 N N . ALA A 1 436 ? -12.402 96.665 72.520 1.00 33.06 436 ALA A N 1
ATOM 2322 C CA . ALA A 1 436 ? -12.038 97.705 73.503 1.00 33.22 436 ALA A CA 1
ATOM 2323 C C . ALA A 1 436 ? -12.315 97.245 74.944 1.00 26.25 436 ALA A C 1
ATOM 2324 O O . ALA A 1 436 ? -11.448 97.353 75.844 1.00 26.39 436 ALA A O 1
ATOM 2326 N N . LEU A 1 437 ? -13.514 96.709 75.155 1.00 25.32 437 LEU A N 1
ATOM 2327 C CA . LEU A 1 437 ? -13.878 96.179 76.468 1.00 27.84 437 LEU A CA 1
ATOM 2328 C C . LEU A 1 437 ? -12.965 95.003 76.871 1.00 31.92 437 LEU A C 1
ATOM 2329 O O . LEU A 1 437 ? -12.518 94.917 78.023 1.00 28.06 437 LEU A O 1
ATOM 2334 N N . SER A 1 438 ? -12.675 94.120 75.914 1.00 27.83 438 SER A N 1
ATOM 2335 C CA . SER A 1 438 ? -11.824 92.954 76.170 1.00 30.79 438 SER A CA 1
ATOM 2336 C C . SER A 1 438 ? -10.427 93.361 76.639 1.00 28.16 438 SER A C 1
ATOM 2337 O O . SER A 1 438 ? -9.960 92.902 77.690 1.00 27.12 438 SER A O 1
ATOM 2340 N N . ASP A 1 439 ? -9.765 94.211 75.855 1.00 28.04 439 ASP A N 1
ATOM 2341 C CA . ASP A 1 439 ? -8.410 94.677 76.180 1.00 30.99 439 ASP A CA 1
ATOM 2342 C C . ASP A 1 439 ? -8.398 95.364 77.528 1.00 34.91 439 ASP A C 1
ATOM 2343 O O . ASP A 1 439 ? -7.452 95.212 78.301 1.00 33.38 439 ASP A O 1
ATOM 2348 N N . HIS A 1 440 ? -9.438 96.147 77.802 1.00 26.16 440 HIS A N 1
ATOM 2349 C CA . HIS A 1 440 ? -9.468 96.861 79.072 1.00 28.99 440 HIS A CA 1
ATOM 2350 C C . HIS A 1 440 ? -9.622 95.903 80.262 1.00 29.70 440 HIS A C 1
ATOM 2351 O O . HIS A 1 440 ? -8.908 96.028 81.263 1.00 28.54 440 HIS A O 1
ATOM 2358 N N . MET A 1 441 ? -10.555 94.958 80.172 1.00 24.33 441 MET A N 1
ATOM 2359 C CA . MET A 1 441 ? -10.735 94.009 81.272 1.00 24.33 441 MET A CA 1
ATOM 2360 C C . MET A 1 441 ? -9.487 93.139 81.483 1.00 26.91 441 MET A C 1
ATOM 2361 O O . MET A 1 441 ? -9.161 92.791 82.616 1.00 27.87 441 MET A O 1
ATOM 2366 N N . LEU A 1 442 ? -8.786 92.796 80.403 1.00 25.51 442 LEU A N 1
ATOM 2367 C CA . LEU A 1 442 ? -7.577 91.976 80.538 1.00 28.36 442 LEU A CA 1
ATOM 2368 C C . LEU A 1 442 ? -6.442 92.751 81.199 1.00 35.99 442 LEU A C 1
ATOM 2369 O O . LEU A 1 442 ? -5.583 92.157 81.849 1.00 35.20 442 LEU A O 1
ATOM 2374 N N . ALA A 1 443 ? -6.425 94.074 81.026 1.00 27.63 443 ALA A N 1
ATOM 2375 C CA . ALA A 1 443 ? -5.287 94.874 81.496 1.00 30.20 443 ALA A CA 1
ATOM 2376 C C . ALA A 1 443 ? -5.523 95.503 82.864 1.00 28.27 443 ALA A C 1
ATOM 2377 O O . ALA A 1 443 ? -4.677 96.223 83.362 1.00 31.90 443 ALA A O 1
ATOM 2379 N N . THR A 1 444 ? -6.688 95.268 83.454 1.00 27.62 444 THR A N 1
ATOM 2380 C CA . THR A 1 444 ? -7.023 95.908 84.720 1.00 29.21 444 THR A CA 1
ATOM 2381 C C . THR A 1 444 ? -7.790 94.916 85.596 1.00 31.37 444 THR A C 1
ATOM 2382 O O . THR A 1 444 ? -7.890 93.729 85.257 1.00 25.93 444 THR A O 1
ATOM 2386 N N . THR A 1 445 ? -8.357 95.406 86.701 1.00 26.06 445 THR A N 1
ATOM 2387 C CA . THR A 1 445 ? -9.176 94.566 87.579 1.00 31.04 445 THR A CA 1
ATOM 2388 C C . THR A 1 445 ? -10.666 94.911 87.498 1.00 31.86 445 THR A C 1
ATOM 2389 O O . THR A 1 445 ? -11.452 94.464 88.351 1.00 28.73 445 THR A O 1
ATOM 2393 N N . ASP A 1 446 ? -11.064 95.708 86.502 1.00 26.67 446 ASP A N 1
ATOM 2394 C CA . ASP A 1 446 ? -12.484 96.028 86.316 1.00 23.30 446 ASP A CA 1
ATOM 2395 C C . ASP A 1 446 ? -13.286 94.826 85.837 1.00 25.56 446 ASP A C 1
ATOM 2396 O O . ASP A 1 446 ? -12.765 93.978 85.094 1.00 25.72 446 ASP A O 1
ATOM 2401 N N . ASP A 1 447 ? -14.554 94.756 86.242 1.00 21.92 447 ASP A N 1
ATOM 2402 C CA . ASP A 1 447 ? -15.493 93.843 85.592 1.00 24.95 447 ASP A CA 1
ATOM 2403 C C . ASP A 1 447 ? -16.139 94.549 84.396 1.00 24.28 447 ASP A C 1
ATOM 2404 O O . ASP A 1 447 ? -15.769 95.678 84.071 1.00 23.26 447 ASP A O 1
ATOM 2409 N N . LEU A 1 448 ? -17.114 93.904 83.769 1.00 26.35 448 LEU A N 1
ATOM 2410 C CA . LEU A 1 448 ? -17.741 94.456 82.579 1.00 28.53 448 LEU A CA 1
ATOM 2411 C C . LEU A 1 448 ? -18.467 95.776 82.873 1.00 29.58 448 LEU A C 1
ATOM 2412 O O . LEU A 1 448 ? -18.338 96.744 82.118 1.00 27.75 448 LEU A O 1
ATOM 2417 N N . HIS A 1 449 ? -19.218 95.805 83.970 1.00 29.22 449 HIS A N 1
ATOM 2418 C CA . HIS A 1 449 ? -19.996 96.976 84.359 1.00 34.07 449 HIS A CA 1
ATOM 2419 C C . HIS A 1 449 ? -19.067 98.206 84.491 1.00 28.61 449 HIS A C 1
ATOM 2420 O O . HIS A 1 449 ? -19.275 99.270 83.840 1.00 33.33 449 HIS A O 1
ATOM 2427 N N . GLU A 1 450 ? -18.023 98.043 85.304 1.00 24.64 450 GLU A N 1
ATOM 2428 C CA . GLU A 1 450 ? -17.029 99.107 85.476 1.00 30.05 450 GLU A CA 1
ATOM 2429 C C . GLU A 1 450 ? -16.321 99.475 84.159 1.00 32.02 450 GLU A C 1
ATOM 2430 O O . 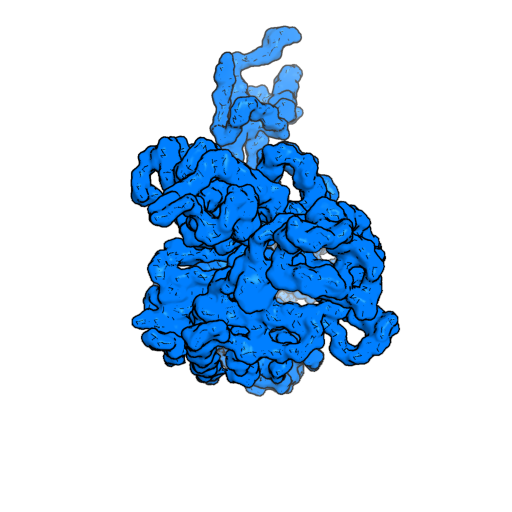GLU A 1 450 ? -16.149 100.653 83.848 1.00 32.28 450 GLU A O 1
ATOM 2436 N N . ALA A 1 451 ? -15.942 98.461 83.385 1.00 29.32 451 ALA A N 1
ATOM 2437 C CA . ALA A 1 451 ? -15.300 98.669 82.090 1.00 28.26 451 ALA A CA 1
ATOM 2438 C C . ALA A 1 451 ? -16.131 99.575 81.182 1.00 29.04 451 ALA A C 1
ATOM 2439 O O . ALA A 1 451 ? -15.596 100.517 80.584 1.00 28.06 451 ALA A O 1
ATOM 2441 N N . ARG A 1 452 ? -17.430 99.297 81.086 1.00 23.36 452 ARG A N 1
ATOM 2442 C CA . ARG A 1 452 ? -18.297 100.091 80.226 1.00 28.91 452 ARG A CA 1
ATOM 2443 C C . ARG A 1 452 ? -18.414 101.521 80.748 1.00 29.68 452 ARG A C 1
ATOM 2444 O O . ARG A 1 452 ? -18.506 102.471 79.953 1.00 24.83 452 ARG A O 1
ATOM 2452 N N . LYS A 1 453 ? -18.443 101.684 82.069 1.00 29.77 453 LYS A N 1
ATOM 2453 C CA . LYS A 1 453 ? -18.546 103.050 82.589 1.00 34.74 453 LYS A CA 1
ATOM 2454 C C . LYS A 1 453 ? -17.290 103.860 82.250 1.00 35.96 453 LYS A C 1
ATOM 2455 O O . LYS A 1 453 ? -17.370 105.000 81.775 1.00 33.21 453 LYS A O 1
ATOM 2461 N N . ARG A 1 454 ? -16.132 103.249 82.446 1.00 29.27 454 ARG A N 1
ATOM 2462 C CA . ARG A 1 454 ? -14.868 103.950 82.205 1.00 36.02 454 ARG A CA 1
ATOM 2463 C C . ARG A 1 454 ? -14.622 104.232 80.724 1.00 33.96 454 ARG A C 1
ATOM 2464 O O . ARG A 1 454 ? -14.183 105.313 80.364 1.00 33.01 454 ARG A O 1
ATOM 2472 N N . LEU A 1 455 ? -14.912 103.260 79.864 1.00 32.60 455 LEU A N 1
ATOM 2473 C CA . LEU A 1 455 ? -14.603 103.428 78.449 1.00 27.36 455 LEU A CA 1
ATOM 2474 C C . LEU A 1 455 ? -15.610 104.317 77.703 1.00 29.03 455 LEU A C 1
ATOM 2475 O O . LEU A 1 455 ? -15.208 105.099 76.841 1.00 28.57 455 LEU A O 1
ATOM 2480 N N . PHE A 1 456 ? -16.903 104.202 78.026 1.00 27.65 456 PHE A N 1
ATOM 2481 C CA . PHE A 1 456 ? -17.939 104.884 77.244 1.00 29.50 456 PHE A CA 1
ATOM 2482 C C . PHE A 1 456 ? -18.776 105.892 78.022 1.00 27.13 456 PHE A C 1
ATOM 2483 O O . PHE A 1 456 ? -19.569 106.644 77.433 1.00 27.43 456 PHE A O 1
ATOM 2491 N N . GLY A 1 457 ? -18.581 105.920 79.339 1.00 29.15 457 GLY A N 1
ATOM 2492 C CA . GLY A 1 457 ? -19.188 106.944 80.175 1.00 27.19 457 GLY A CA 1
ATOM 2493 C C . GLY A 1 457 ? -20.651 106.738 80.519 1.00 29.37 457 GLY A C 1
ATOM 2494 O O . GLY A 1 457 ? -21.303 107.671 81.000 1.00 31.96 457 GLY A O 1
ATOM 2495 N N . VAL A 1 458 ? -21.182 105.536 80.292 1.00 27.90 458 VAL A N 1
ATOM 2496 C CA . VAL A 1 458 ? -22.583 105.279 80.658 1.00 30.84 458 VAL A CA 1
ATOM 2497 C C . VAL A 1 458 ? -22.723 105.295 82.183 1.00 31.12 458 VAL A C 1
ATOM 2498 O O . VAL A 1 458 ? -21.721 105.123 82.907 1.00 26.00 458 VAL A O 1
ATOM 2502 N N . ASP A 1 459 ? -23.942 105.506 82.681 1.00 32.21 459 ASP A N 1
ATOM 2503 C CA . ASP A 1 459 ? -24.162 105.474 84.133 1.00 41.99 459 ASP A CA 1
ATOM 2504 C C . ASP A 1 459 ? -24.452 104.062 84.653 1.00 44.27 459 ASP A C 1
ATOM 2505 O O . ASP A 1 459 ? -24.474 103.098 83.880 1.00 41.05 459 ASP A O 1
ATOM 2510 N N . ASP A 1 460 ? -24.686 103.959 85.959 1.00 44.53 460 ASP A N 1
ATOM 2511 C CA . ASP A 1 460 ? -24.874 102.671 86.638 1.00 49.98 460 ASP A CA 1
ATOM 2512 C C . ASP A 1 460 ? -26.124 101.892 86.220 1.00 50.74 460 ASP A C 1
ATOM 2513 O O . ASP A 1 460 ? -26.213 100.688 86.455 1.00 56.27 460 ASP A O 1
ATOM 2518 N N . SER A 1 461 ? -27.089 102.575 85.614 1.00 42.97 461 SER A N 1
ATOM 2519 C CA . SER A 1 461 ? -28.348 101.935 85.258 1.00 45.58 461 SER A CA 1
ATOM 2520 C C . SER A 1 461 ? -28.372 101.459 83.804 1.00 49.28 461 SER A C 1
ATOM 2521 O O . SER A 1 461 ? -29.322 100.794 83.373 1.00 45.80 461 SER A O 1
ATOM 2524 N N . TRP A 1 462 ? -27.330 101.799 83.050 1.00 44.63 462 TRP A N 1
ATOM 2525 C CA . TRP A 1 462 ? -27.283 101.468 81.630 1.00 42.06 462 TRP A CA 1
ATOM 2526 C C . TRP A 1 462 ? -27.212 99.961 81.419 1.00 42.70 462 TRP A C 1
ATOM 2527 O O . TRP A 1 462 ? -26.426 99.264 82.067 1.00 41.61 462 TRP A O 1
ATOM 2538 N N . ALA A 1 463 ? -28.023 99.455 80.501 1.00 40.52 463 ALA A N 1
ATOM 2539 C CA . ALA A 1 463 ? -27.972 98.032 80.190 1.00 43.28 463 ALA A CA 1
ATOM 2540 C C . ALA A 1 463 ? -28.355 97.797 78.745 1.00 39.54 463 ALA A C 1
ATOM 2541 O O . ALA A 1 463 ? -29.259 98.443 78.235 1.00 41.47 463 ALA A O 1
ATOM 2543 N N . PRO A 1 464 ? -27.666 96.861 78.074 1.00 38.90 464 PRO A N 1
ATOM 2544 C CA . PRO A 1 464 ? -28.051 96.595 76.686 1.00 46.67 464 PRO A CA 1
ATOM 2545 C C . PRO A 1 464 ? -29.296 95.716 76.677 1.00 45.39 464 PRO A C 1
ATOM 2546 O O . PRO A 1 464 ? -29.482 94.906 77.598 1.00 38.80 464 PRO A O 1
ATOM 2550 N N . PRO A 1 465 ? -30.154 95.874 75.665 1.00 49.00 465 PRO A N 1
ATOM 2551 C CA . PRO A 1 465 ? -31.312 94.972 75.625 1.00 51.66 465 PRO A CA 1
ATOM 2552 C C . PRO A 1 465 ? -30.904 93.553 75.203 1.00 49.79 465 PRO A C 1
ATOM 2553 O O . PRO A 1 465 ? -29.810 93.339 74.666 1.00 50.89 465 PRO A O 1
ATOM 2557 N N . ALA A 1 466 ? -31.766 92.587 75.496 1.00 50.30 466 ALA A N 1
ATOM 2558 C CA . ALA A 1 466 ? -31.558 91.206 75.081 1.00 44.04 466 ALA A CA 1
ATOM 2559 C C . ALA A 1 466 ? -32.371 90.938 73.825 1.00 41.78 466 ALA A C 1
ATOM 2560 O O . ALA A 1 466 ? -33.384 91.601 73.581 1.00 41.43 466 ALA A O 1
ATOM 2562 N N . GLU A 1 467 ? -31.940 89.976 73.020 1.00 41.39 467 GLU A N 1
ATOM 2563 C CA . GLU A 1 467 ? -32.758 89.553 71.888 1.00 40.98 467 GLU A CA 1
ATOM 2564 C C . GLU A 1 467 ? -34.077 88.938 72.393 1.00 37.69 467 GLU A C 1
ATOM 2565 O O . GLU A 1 467 ? -34.098 88.261 73.429 1.00 33.41 467 GLU A O 1
ATOM 2571 N N . ALA A 1 468 ? -35.172 89.214 71.684 1.00 38.51 468 ALA A N 1
ATOM 2572 C CA . ALA A 1 468 ? -36.459 88.555 71.926 1.00 34.91 468 ALA A CA 1
ATOM 2573 C C . ALA A 1 468 ? -36.259 87.055 71.794 1.00 35.48 468 ALA A C 1
ATOM 2574 O O . ALA A 1 468 ? -35.373 86.608 71.042 1.00 29.88 468 ALA A O 1
ATOM 2576 N N . ILE A 1 469 ? -37.075 86.279 72.507 1.00 31.26 469 ILE A N 1
ATOM 2577 C CA . ILE A 1 469 ? -37.006 84.820 72.410 1.00 28.31 469 ILE A CA 1
ATOM 2578 C C . ILE A 1 469 ? -36.980 84.351 70.960 1.00 28.21 469 ILE A C 1
ATOM 2579 O O . ILE A 1 469 ? -36.106 83.570 70.563 1.00 32.44 469 ILE A O 1
ATOM 2584 N N . ASN A 1 470 ? -37.902 84.880 70.160 1.00 27.54 470 ASN A N 1
ATOM 2585 C CA . ASN A 1 470 ? -38.085 84.402 68.795 1.00 36.07 470 ASN A CA 1
ATOM 2586 C C . ASN A 1 470 ? -37.246 85.118 67.749 1.00 36.85 470 ASN A C 1
ATOM 2587 O O . ASN A 1 470 ? -37.449 84.910 66.555 1.00 37.37 470 ASN A O 1
ATOM 2592 N N . ALA A 1 471 ? -36.314 85.957 68.190 1.00 36.26 471 ALA A N 1
ATOM 2593 C CA . ALA A 1 471 ? -35.419 86.630 67.250 1.00 40.66 471 ALA A CA 1
ATOM 2594 C C . ALA A 1 471 ? -34.671 85.577 66.439 1.00 37.91 471 ALA A C 1
ATOM 2595 O O . ALA A 1 471 ? -34.041 84.687 67.000 1.00 39.37 471 ALA A O 1
ATOM 2597 N N . PRO A 1 472 ? -34.768 85.665 65.109 1.00 38.09 472 PRO A N 1
ATOM 2598 C CA . PRO A 1 472 ? -34.255 84.600 64.234 1.00 42.43 472 PRO A CA 1
ATOM 2599 C C . PRO A 1 472 ? -32.742 84.446 64.325 1.00 49.18 472 PRO A C 1
ATOM 2600 O O . PRO A 1 472 ? -32.029 85.433 64.508 1.00 54.09 472 PRO A O 1
ATOM 2604 N N . VAL A 1 473 ? -32.264 83.213 64.214 1.00 42.80 473 VAL A N 1
ATOM 2605 C CA . VAL A 1 473 ? -30.839 82.944 64.282 1.00 44.86 473 VAL A CA 1
ATOM 2606 C C . VAL A 1 473 ? -30.359 82.339 62.964 1.00 49.52 473 VAL A C 1
ATOM 2607 O O . VAL A 1 473 ? -29.227 81.862 62.859 1.00 54.17 473 VAL A O 1
ATOM 2611 N N . GLY A 1 474 ? -31.233 82.361 61.961 1.00 55.69 474 GLY A N 1
ATOM 2612 C CA . GLY A 1 474 ? -30.909 81.854 60.637 1.00 56.52 474 GLY A CA 1
ATOM 2613 C C . GLY A 1 474 ? -30.789 80.343 60.541 1.00 60.77 474 GLY A C 1
ATOM 2614 O O . GLY A 1 474 ? -30.223 79.827 59.576 1.00 69.88 474 GLY A O 1
ATOM 2615 N N . ASN A 1 475 ? -31.321 79.635 61.536 1.00 56.69 475 ASN A N 1
ATOM 2616 C CA . ASN A 1 475 ? -31.340 78.170 61.541 1.00 53.57 475 ASN A CA 1
ATOM 2617 C C . ASN A 1 475 ? -32.781 77.679 61.634 1.00 55.90 475 ASN A C 1
ATOM 2618 O O . ASN A 1 475 ? -33.447 77.925 62.635 1.00 58.13 475 ASN A O 1
ATOM 2623 N N . PRO A 1 476 ? -33.267 76.972 60.599 1.00 63.65 476 PRO A N 1
ATOM 2624 C CA . PRO A 1 476 ? -34.698 76.639 60.505 1.00 60.88 476 PRO A CA 1
ATOM 2625 C C . PRO A 1 476 ? -35.238 75.853 61.708 1.00 51.81 476 PRO A C 1
ATOM 2626 O O . PRO A 1 476 ? -36.299 76.205 62.233 1.00 51.88 476 PRO A O 1
ATOM 2630 N N . SER A 1 477 ? -34.535 74.813 62.145 1.00 51.96 477 SER A N 1
ATOM 2631 C CA . SER A 1 477 ? -35.041 74.035 63.277 1.00 61.14 477 SER A CA 1
ATOM 2632 C C . SER A 1 477 ? -35.042 74.873 64.561 1.00 56.02 477 SER A C 1
ATOM 2633 O O . SER A 1 477 ? -36.064 74.972 65.271 1.00 58.03 477 SER A O 1
ATOM 2636 N N . VAL A 1 478 ? -33.904 75.500 64.842 1.00 44.55 478 VAL A N 1
ATOM 2637 C CA . VAL A 1 478 ? -33.819 76.364 66.008 1.00 38.02 478 VAL A CA 1
ATOM 2638 C C . VAL A 1 478 ? -34.917 77.420 65.968 1.00 41.60 478 VAL A C 1
ATOM 2639 O O . VAL A 1 478 ? -35.660 77.577 66.937 1.00 40.32 478 VAL A O 1
ATOM 2643 N N . ASP A 1 479 ? -35.037 78.118 64.840 1.00 40.83 479 ASP A N 1
ATOM 2644 C CA . ASP A 1 479 ? -35.991 79.217 64.719 1.00 41.74 479 ASP A CA 1
ATOM 2645 C C . ASP A 1 479 ? -37.445 78.777 64.916 1.00 33.95 479 ASP A C 1
ATOM 2646 O O . ASP A 1 479 ? -38.217 79.461 65.604 1.00 32.85 479 ASP A O 1
ATOM 2651 N N . ARG A 1 480 ? -37.821 77.642 64.327 1.00 27.81 480 ARG A N 1
ATOM 2652 C CA . ARG A 1 480 ? -39.181 77.130 64.533 1.00 45.80 480 ARG A CA 1
ATOM 2653 C C . ARG A 1 480 ? -39.416 76.838 66.032 1.00 39.48 480 ARG A C 1
ATOM 2654 O O . ARG A 1 480 ? -40.465 77.200 66.612 1.00 40.85 480 ARG A O 1
ATOM 2662 N N . THR A 1 481 ? -38.405 76.256 66.669 1.00 33.29 481 THR A N 1
ATOM 2663 C CA . THR A 1 481 ? -38.475 76.027 68.115 1.00 34.93 481 THR A CA 1
ATOM 2664 C C . THR A 1 481 ? -38.659 77.317 68.908 1.00 30.41 481 THR A C 1
ATOM 2665 O O . THR A 1 481 ? -39.475 77.384 69.837 1.00 28.56 481 THR A O 1
ATOM 2669 N N . LEU A 1 482 ? -37.909 78.347 68.542 1.00 28.54 482 LEU A N 1
ATOM 2670 C CA . LEU A 1 482 ? -37.938 79.594 69.295 1.00 29.08 482 LEU A CA 1
ATOM 2671 C C . LEU A 1 482 ? -39.290 80.303 69.134 1.00 31.52 482 LEU A C 1
ATOM 2672 O O . LEU A 1 482 ? -39.797 80.907 70.100 1.00 27.72 482 LEU A O 1
ATOM 2677 N N . LYS A 1 483 ? -39.874 80.236 67.933 1.00 29.78 483 LYS A N 1
ATOM 2678 C CA . LYS A 1 483 ? -41.196 80.847 67.714 1.00 33.17 483 LYS A CA 1
ATOM 2679 C C . LYS A 1 483 ? -42.240 80.127 68.573 1.00 35.00 483 LYS A C 1
ATOM 2680 O O . LYS A 1 483 ? -43.059 80.758 69.271 1.00 34.94 483 LYS A O 1
ATOM 2686 N N . ILE A 1 484 ? -42.183 78.800 68.544 1.00 31.60 484 ILE A N 1
ATOM 2687 C CA . ILE A 1 484 ? -43.069 78.008 69.395 1.00 38.19 484 ILE A CA 1
ATOM 2688 C C . ILE A 1 484 ? -42.942 78.333 70.908 1.00 40.22 484 ILE A C 1
ATOM 2689 O O . ILE A 1 484 ? -43.951 78.548 71.595 1.00 26.66 484 ILE A O 1
ATOM 2694 N N . VAL A 1 485 ? -41.713 78.397 71.418 1.00 27.86 485 VAL A N 1
ATOM 2695 C CA . VAL A 1 485 ? -41.516 78.660 72.842 1.00 26.05 485 VAL A CA 1
ATOM 2696 C C . VAL A 1 485 ? -42.001 80.055 73.203 1.00 28.36 485 VAL A C 1
ATOM 2697 O O . VAL A 1 485 ? -42.704 80.246 74.208 1.00 31.81 485 VAL A O 1
ATOM 2701 N N . GLY A 1 486 ? -41.636 81.032 72.381 1.00 28.60 486 GLY A N 1
ATOM 2702 C CA . GLY A 1 486 ? -42.048 82.401 72.635 1.00 32.10 486 GLY A CA 1
ATOM 2703 C C . GLY A 1 486 ? -43.562 82.527 72.704 1.00 27.34 486 GLY A C 1
ATOM 2704 O O . GLY A 1 486 ? -44.118 83.097 73.666 1.00 27.16 486 GLY A O 1
ATOM 2705 N N . ARG A 1 487 ? -44.261 81.992 71.706 1.00 26.99 487 ARG A N 1
ATOM 2706 C CA . ARG A 1 487 ? -45.713 82.167 71.776 1.00 33.91 487 ARG A CA 1
ATOM 2707 C C . ARG A 1 487 ? -46.382 81.325 72.862 1.00 30.48 487 ARG A C 1
ATOM 2708 O O . ARG A 1 487 ? -47.369 81.767 73.450 1.00 30.64 487 ARG A O 1
ATOM 2716 N N . TYR A 1 488 ? -45.832 80.151 73.176 1.00 26.86 488 TYR A N 1
ATOM 2717 C CA . TYR A 1 488 ? -46.423 79.357 74.255 1.00 27.15 488 TYR A CA 1
ATOM 2718 C C . TYR A 1 488 ? -46.292 80.108 75.585 1.00 29.70 488 TYR A C 1
ATOM 2719 O O . TYR A 1 488 ? -47.268 80.256 76.301 1.00 27.04 488 TYR A O 1
ATOM 2728 N N . LEU A 1 489 ? -45.090 80.590 75.898 1.00 25.61 489 LEU A N 1
ATOM 2729 C CA . LEU A 1 489 ? -44.874 81.315 77.148 1.00 35.16 489 LEU A CA 1
ATOM 2730 C C . LEU A 1 489 ? -45.765 82.577 77.232 1.00 37.48 489 LEU A C 1
ATOM 2731 O O . LEU A 1 489 ? -46.361 82.849 78.294 1.00 29.64 489 LEU A O 1
ATOM 2736 N N . SER A 1 490 ? -45.892 83.321 76.124 1.00 32.59 490 SER A N 1
ATOM 2737 C CA . SER A 1 490 ? -46.852 84.438 76.118 1.00 39.32 490 SER A CA 1
ATOM 2738 C C . SER A 1 490 ? -48.294 83.987 76.412 1.00 35.96 490 SER A C 1
ATOM 2739 O O . SER A 1 490 ? -48.973 84.588 77.248 1.00 35.33 490 SER A O 1
ATOM 2742 N N . ALA A 1 491 ? -48.766 82.935 75.741 1.00 31.02 491 ALA A N 1
ATOM 2743 C CA . ALA A 1 491 ? -50.137 82.462 75.992 1.00 32.50 491 ALA A CA 1
ATOM 2744 C C . ALA A 1 491 ? -50.326 81.984 77.436 1.00 36.58 491 ALA A C 1
ATOM 2745 O O . ALA A 1 491 ? -51.375 82.233 78.052 1.00 36.70 491 ALA A O 1
ATOM 2747 N N . VAL A 1 492 ? -49.320 81.284 77.965 1.00 29.66 492 VAL A N 1
ATOM 2748 C CA . VAL A 1 492 ? -49.380 80.794 79.337 1.00 31.54 492 VAL A CA 1
ATOM 2749 C C . VAL A 1 492 ? -49.536 81.985 80.283 1.00 35.29 492 VAL A C 1
ATOM 2750 O O . VAL A 1 492 ? -50.460 82.007 81.112 1.00 29.43 492 VAL A O 1
ATOM 2754 N N . GLU A 1 493 ? -48.661 82.984 80.141 1.00 29.32 493 GLU A N 1
ATOM 2755 C CA . GLU A 1 493 ? -48.742 84.141 81.025 1.00 38.03 493 GLU A CA 1
ATOM 2756 C C . GLU A 1 493 ? -50.088 84.853 80.916 1.00 36.56 493 GLU A C 1
ATOM 2757 O O . GLU A 1 493 ? -50.686 85.184 81.935 1.00 38.74 493 GLU A O 1
ATOM 2763 N N . SER A 1 494 ? -50.582 85.044 79.693 1.00 37.69 494 SER A N 1
ATOM 2764 C CA . SER A 1 494 ? -51.873 85.706 79.497 1.00 40.90 494 SER A CA 1
ATOM 2765 C C . SER A 1 494 ? -53.010 84.951 80.168 1.00 44.02 494 SER A C 1
ATOM 2766 O O . SER A 1 494 ? -53.871 85.547 80.806 1.00 52.81 494 SER A O 1
ATOM 2769 N N . MET A 1 495 ? -53.021 83.636 80.006 1.00 42.10 495 MET A N 1
ATOM 2770 C CA . MET A 1 495 ? -54.129 82.822 80.494 1.00 42.78 495 MET A CA 1
ATOM 2771 C C . MET A 1 495 ? -54.100 82.598 82.013 1.00 41.10 495 MET A C 1
ATOM 2772 O O . MET A 1 495 ? -55.141 82.668 82.671 1.00 42.67 495 MET A O 1
ATOM 2777 N N . TRP A 1 496 ? -52.915 82.328 82.562 1.00 44.42 496 TRP A N 1
ATOM 2778 C CA . TRP A 1 496 ? -52.803 81.886 83.955 1.00 41.54 496 TRP A CA 1
ATOM 2779 C C . TRP A 1 496 ? -51.908 82.745 84.847 1.00 39.91 496 TRP A C 1
ATOM 2780 O O . TRP A 1 496 ? -51.941 82.608 86.070 1.00 46.21 496 TRP A O 1
ATOM 2791 N N . GLY A 1 497 ? -51.098 83.610 84.250 1.00 40.58 497 GLY A N 1
ATOM 2792 C CA . GLY A 1 497 ? -50.203 84.450 85.031 1.00 33.69 497 GLY A CA 1
ATOM 2793 C C . GLY A 1 497 ? -48.742 84.044 84.923 1.00 39.85 497 GLY A C 1
ATOM 2794 O O . GLY A 1 497 ? -48.409 83.047 84.290 1.00 46.10 497 GLY A O 1
ATOM 2795 N N . THR A 1 498 ? -47.867 84.821 85.547 1.00 40.95 498 THR A N 1
ATOM 2796 C CA . THR A 1 498 ? -46.421 84.611 85.453 1.00 37.41 498 THR A CA 1
ATOM 2797 C C . THR A 1 498 ? -45.960 83.314 86.124 1.00 37.32 498 THR A C 1
ATOM 2798 O O . THR A 1 498 ? -46.278 83.053 87.280 1.00 38.64 498 THR A O 1
ATOM 2802 N N . PRO A 1 499 ? -45.231 82.471 85.381 1.00 37.55 499 PRO A N 1
ATOM 2803 C CA . PRO A 1 499 ? -44.758 81.227 85.992 1.00 43.93 499 PRO A CA 1
ATOM 2804 C C . PRO A 1 499 ? -43.601 81.453 86.969 1.00 40.84 499 PRO A C 1
ATOM 2805 O O . PRO A 1 499 ? -42.795 82.367 86.781 1.00 40.37 499 PRO A O 1
ATOM 2809 N N . GLU A 1 500 ? -43.530 80.625 88.003 1.00 39.60 500 GLU A N 1
ATOM 2810 C CA . GLU A 1 500 ? -42.440 80.709 88.953 1.00 39.99 500 GLU A CA 1
ATOM 2811 C C . GLU A 1 500 ? -41.191 80.067 88.363 1.00 38.96 500 GLU A C 1
ATOM 2812 O O . GLU A 1 500 ? -40.069 80.531 88.611 1.00 34.37 500 GLU A O 1
ATOM 2818 N N . VAL A 1 501 ? -41.371 78.992 87.592 1.00 28.88 501 VAL A N 1
ATOM 2819 C CA . VAL A 1 501 ? -40.228 78.386 86.905 1.00 23.09 501 VAL A CA 1
ATOM 2820 C C . VAL A 1 501 ? -40.561 78.115 85.441 1.00 25.06 501 VAL A C 1
ATOM 2821 O O . VAL A 1 501 ? -41.709 77.810 85.084 1.00 24.81 501 VAL A O 1
ATOM 2825 N N . ILE A 1 502 ? -39.553 78.264 84.602 1.00 22.42 502 ILE A N 1
ATOM 2826 C CA . ILE A 1 502 ? -39.595 77.752 83.259 1.00 34.05 502 ILE A CA 1
ATOM 2827 C C . ILE A 1 502 ? -38.409 76.805 83.123 1.00 29.27 502 ILE A C 1
ATOM 2828 O O . ILE A 1 502 ? -37.267 77.248 83.111 1.00 28.32 502 ILE A O 1
ATOM 2833 N N . HIS A 1 503 ? -38.684 75.503 83.057 1.00 23.26 503 HIS A N 1
ATOM 2834 C CA . HIS A 1 503 ? -37.634 74.496 82.881 1.00 25.00 503 HIS A CA 1
ATOM 2835 C C . HIS A 1 503 ? -37.663 73.969 81.449 1.00 28.08 503 HIS A C 1
ATOM 2836 O O . HIS A 1 503 ? -38.743 73.661 80.899 1.00 27.53 503 HIS A O 1
ATOM 2843 N N . VAL A 1 504 ? -36.484 73.845 80.852 1.00 23.65 504 VAL A N 1
ATOM 2844 C CA . VAL A 1 504 ? -36.361 73.368 79.479 1.00 27.97 504 VAL A CA 1
ATOM 2845 C C . VAL A 1 504 ? -35.496 72.114 79.459 1.00 27.88 504 VAL A C 1
ATOM 2846 O O . VAL A 1 504 ? -34.515 72.031 80.187 1.00 25.78 504 VAL A O 1
ATOM 2850 N N . GLU A 1 505 ? -35.870 71.123 78.659 1.00 28.31 505 GLU A N 1
ATOM 2851 C CA . GLU A 1 505 ? -34.948 70.042 78.378 1.00 32.77 505 GLU A CA 1
ATOM 2852 C C . GLU A 1 505 ? -34.512 70.173 76.925 1.00 36.52 505 GLU A C 1
ATOM 2853 O O . GLU A 1 505 ? -35.366 70.212 76.035 1.00 28.99 505 GLU A O 1
ATOM 2859 N N . HIS A 1 506 ? -33.198 70.270 76.703 1.00 37.30 506 HIS A N 1
ATOM 2860 C CA . HIS A 1 506 ? -32.601 70.423 75.370 1.00 45.43 506 HIS A CA 1
ATOM 2861 C C . HIS A 1 506 ? -32.440 69.024 74.784 1.00 47.22 506 HIS A C 1
ATOM 2862 O O . HIS A 1 506 ? -32.479 68.065 75.532 1.00 43.98 506 HIS A O 1
ATOM 2869 N N . VAL A 1 507 ? -32.244 68.869 73.477 1.00 62.17 507 VAL A N 1
ATOM 2870 C CA . VAL A 1 507 ? -32.294 67.502 72.919 1.00 72.98 507 VAL A CA 1
ATOM 2871 C C . VAL A 1 507 ? -31.032 66.638 73.035 1.00 75.93 507 VAL A C 1
ATOM 2872 O O . VAL A 1 507 ? -31.077 65.589 73.674 1.00 78.17 507 VAL A O 1
ATOM 2876 N N . ARG A 1 508 ? -29.938 67.076 72.409 1.00 82.95 508 ARG A N 1
ATOM 2877 C CA . ARG A 1 508 ? -28.641 66.377 72.395 1.00 89.50 508 ARG A CA 1
ATOM 2878 C C . ARG A 1 508 ? -27.797 66.926 71.255 1.00 96.10 508 ARG A C 1
ATOM 2879 O O . ARG A 1 508 ? -27.384 68.086 71.269 1.00 97.93 508 ARG A O 1
ATOM 2881 N N . ASP A 1 509 ? -27.548 66.073 70.266 1.00 103.73 509 ASP A N 1
ATOM 2882 C CA . ASP A 1 509 ? -26.835 66.475 69.057 1.00 109.90 509 ASP A CA 1
ATOM 2883 C C . ASP A 1 509 ? -27.332 65.769 67.786 1.00 114.44 509 ASP A C 1
ATOM 2884 O O . ASP A 1 509 ? -26.614 64.936 67.230 1.00 113.72 509 ASP A O 1
ATOM 2886 N N . GLY A 1 510 ? -28.552 66.069 67.335 1.00 118.44 510 GLY A N 1
ATOM 2887 C CA . GLY A 1 510 ? -29.518 66.866 68.075 1.00 121.72 510 GLY A CA 1
ATOM 2888 C C . GLY A 1 510 ? -29.518 68.371 67.867 1.00 124.07 510 GLY A C 1
ATOM 2889 O O . GLY A 1 510 ? -28.500 69.036 68.059 1.00 126.04 510 GLY A O 1
ATOM 2890 N N . PHE A 1 511 ? -30.676 68.899 67.475 1.00 123.73 511 PHE A N 1
ATOM 2891 C CA . PHE A 1 511 ? -30.938 70.342 67.450 1.00 125.13 511 PHE A CA 1
ATOM 2892 C C . PHE A 1 511 ? -30.034 71.153 66.535 1.00 126.66 511 PHE A C 1
ATOM 2893 O O . PHE A 1 511 ? -29.813 72.345 66.760 1.00 127.41 511 PHE A O 1
ATOM 2901 N N . THR A 1 512 ? -29.503 70.506 65.510 1.00 125.92 512 THR A N 1
ATOM 2902 C CA . THR A 1 512 ? -28.720 71.207 64.512 1.00 123.87 512 THR A CA 1
ATOM 2903 C C . THR A 1 512 ? -29.459 71.078 63.188 1.00 114.85 512 THR A C 1
ATOM 2904 O O . THR A 1 512 ? -29.585 72.042 62.430 1.00 113.30 512 THR A O 1
ATOM 2908 N N . SER A 1 513 ? -29.981 69.879 62.949 1.00 106.36 513 SER A N 1
ATOM 2909 C CA . SER A 1 513 ? -30.747 69.569 61.749 1.00 95.34 513 SER A CA 1
ATOM 2910 C C . SER A 1 513 ? -31.349 68.175 61.884 1.00 89.85 513 SER A C 1
ATOM 2911 O O . SER A 1 513 ? -31.084 67.461 62.857 1.00 83.44 513 SER A O 1
ATOM 2914 N N . GLU A 1 514 ? -32.165 67.793 60.907 1.00 87.06 514 GLU A N 1
ATOM 2915 C CA . GLU A 1 514 ? -32.592 66.412 60.793 1.00 83.79 514 GLU A CA 1
ATOM 2916 C C . GLU A 1 514 ? -31.398 65.615 60.273 1.00 85.25 514 GLU A C 1
ATOM 2917 O O . GLU A 1 514 ? -31.215 64.443 60.622 1.00 85.38 514 GLU A O 1
ATOM 2919 N N . ARG A 1 515 ? -30.578 66.278 59.456 1.00 85.43 515 ARG A N 1
ATOM 2920 C CA . ARG A 1 515 ? -29.378 65.679 58.865 1.00 86.73 515 ARG A CA 1
ATOM 2921 C C . ARG A 1 515 ? -28.372 65.204 59.914 1.00 81.77 515 ARG A C 1
ATOM 2922 O O . ARG A 1 515 ? -27.973 64.029 59.938 1.00 76.85 515 ARG A O 1
ATOM 2924 N N . MET A 1 516 ? -27.966 66.129 60.779 1.00 82.46 516 MET A N 1
ATOM 2925 C CA . MET A 1 516 ? -26.964 65.839 61.795 1.00 81.11 516 MET A CA 1
ATOM 2926 C C . MET A 1 516 ? -27.493 64.847 62.826 1.00 78.90 516 MET A C 1
ATOM 2927 O O . MET A 1 516 ? -26.739 64.039 63.358 1.00 82.23 516 MET A O 1
ATOM 2932 N N . ALA A 1 517 ? -28.794 64.903 63.092 1.00 77.05 517 ALA A N 1
ATOM 2933 C CA . ALA A 1 517 ? -29.435 63.937 63.979 1.00 77.56 517 ALA A CA 1
ATOM 2934 C C . ALA A 1 517 ? -29.392 62.523 63.389 1.00 83.17 517 ALA A C 1
ATOM 2935 O O . ALA A 1 517 ? -29.068 61.560 64.095 1.00 81.60 517 ALA A O 1
ATOM 2937 N N . ASP A 1 518 ? -29.724 62.406 62.101 1.00 88.11 518 ASP A N 1
ATOM 2938 C CA . ASP A 1 518 ? -29.633 61.129 61.386 1.00 92.82 518 ASP A CA 1
ATOM 2939 C C . ASP A 1 518 ? -28.209 60.570 61.426 1.00 95.35 518 ASP A C 1
ATOM 2940 O O . ASP A 1 518 ? -27.994 59.389 61.744 1.00 96.16 518 ASP A O 1
ATOM 2945 N N . GLU A 1 519 ? -27.242 61.428 61.098 1.00 93.15 519 GLU A N 1
ATOM 2946 C CA . GLU A 1 519 ? -25.835 61.039 61.098 1.00 91.60 519 GLU A CA 1
ATOM 2947 C C . GLU A 1 519 ? -25.373 60.563 62.479 1.00 92.79 519 GLU A C 1
ATOM 2948 O O . GLU A 1 519 ? -24.785 59.488 62.599 1.00 95.23 519 GLU A O 1
ATOM 2950 N N . ARG A 1 520 ? -25.646 61.356 63.514 1.00 89.38 520 ARG A N 1
ATOM 2951 C CA . ARG A 1 520 ? -25.278 60.990 64.881 1.00 86.59 520 ARG A CA 1
ATOM 2952 C C . ARG A 1 520 ? -25.952 59.692 65.335 1.00 93.10 520 ARG A C 1
ATOM 2953 O O . ARG A 1 520 ? -25.358 58.914 66.085 1.00 92.19 520 ARG A O 1
ATOM 2955 N N . ASP A 1 521 ? -27.184 59.459 64.885 1.00 97.89 521 ASP A N 1
ATOM 2956 C CA . ASP A 1 521 ? -27.872 58.203 65.190 1.00 107.11 521 ASP A CA 1
ATOM 2957 C C . ASP A 1 521 ? -27.158 57.016 64.535 1.00 108.82 521 ASP A C 1
ATOM 2958 O O . ASP A 1 521 ? -26.938 55.978 65.174 1.00 110.49 521 ASP A O 1
ATOM 2963 N N . LYS A 1 522 ? -26.792 57.180 63.264 1.00 106.83 522 LYS A N 1
ATOM 2964 C CA . LYS A 1 522 ? -26.053 56.149 62.530 1.00 100.77 522 LYS A CA 1
ATOM 2965 C C . LYS A 1 522 ? -24.699 55.839 63.180 1.00 99.04 522 LYS A C 1
ATOM 2966 O O . LYS A 1 522 ? -24.359 54.673 63.402 1.00 98.85 522 LYS A O 1
ATOM 2968 N N . ALA A 1 523 ? -23.938 56.887 63.490 1.00 94.03 523 ALA A N 1
ATOM 2969 C CA . ALA A 1 523 ? -22.648 56.746 64.165 1.00 89.11 523 ALA A CA 1
ATOM 2970 C C . ALA A 1 523 ? -22.805 56.137 65.560 1.00 89.87 523 ALA A C 1
ATOM 2971 O O . ALA A 1 523 ? -21.888 55.489 66.073 1.00 89.73 523 ALA A O 1
ATOM 2973 N N . ASN A 1 524 ? -23.965 56.359 66.174 1.00 87.64 524 ASN A N 1
ATOM 2974 C CA . ASN A 1 524 ? -24.271 55.752 67.465 1.00 82.26 524 ASN A CA 1
ATOM 2975 C C . ASN A 1 524 ? -24.556 54.257 67.348 1.00 82.14 524 ASN A C 1
ATOM 2976 O O . ASN A 1 524 ? -24.180 53.480 68.229 1.00 80.33 524 ASN A O 1
ATOM 2981 N N . ARG A 1 525 ? -25.220 53.858 66.265 1.00 83.37 525 ARG A N 1
ATOM 2982 C CA . ARG A 1 525 ? -25.397 52.436 65.975 1.00 85.81 525 ARG A CA 1
ATOM 2983 C C . ARG A 1 525 ? -24.032 51.806 65.688 1.00 90.36 525 ARG A C 1
ATOM 2984 O O . ARG A 1 525 ? -23.770 50.655 66.064 1.00 92.98 525 ARG A O 1
ATOM 2986 N N . ARG A 1 526 ? -23.165 52.575 65.029 1.00 88.27 526 ARG A N 1
ATOM 2987 C CA . ARG A 1 526 ? -21.788 52.153 64.790 1.00 82.89 526 ARG A CA 1
ATOM 2988 C C . ARG A 1 526 ? -21.098 51.855 66.114 1.00 83.21 526 ARG A C 1
ATOM 2989 O O . ARG A 1 526 ? -20.857 50.694 66.432 1.00 87.39 526 ARG A O 1
ATOM 2991 N N . ARG A 1 527 ? -20.800 52.903 66.881 1.00 78.12 527 ARG A N 1
ATOM 2992 C CA . ARG A 1 527 ? -20.192 52.768 68.209 1.00 72.77 527 ARG A CA 1
ATOM 2993 C C . ARG A 1 527 ? -20.815 51.665 69.072 1.00 70.13 527 ARG A C 1
ATOM 2994 O O . ARG A 1 527 ? -20.106 50.955 69.797 1.00 63.31 527 ARG A O 1
ATOM 3002 N N . TYR A 1 528 ? -22.137 51.532 68.998 1.00 70.58 528 TYR A N 1
ATOM 3003 C CA . TYR A 1 528 ? -22.830 50.428 69.650 1.00 70.81 528 TYR A CA 1
ATOM 3004 C C . TYR A 1 528 ? -22.264 49.097 69.156 1.00 76.78 528 TYR A C 1
ATOM 3005 O O . TYR A 1 528 ? -21.941 48.208 69.956 1.00 78.19 528 TYR A O 1
ATOM 3014 N N . ASN A 1 529 ? -22.139 48.968 67.836 1.00 78.98 529 ASN A N 1
ATOM 3015 C CA . ASN A 1 529 ? -21.594 47.748 67.240 1.00 81.02 529 ASN A CA 1
ATOM 3016 C C . ASN A 1 529 ? -20.117 47.500 67.567 1.00 80.73 529 ASN A C 1
ATOM 3017 O O . ASN A 1 529 ? -19.712 46.357 67.777 1.00 85.65 529 ASN A O 1
ATOM 3022 N N . ASP A 1 530 ? -19.319 48.562 67.610 1.00 75.98 530 ASP A N 1
ATOM 3023 C CA . ASP A 1 530 ? -17.921 48.442 68.008 1.00 79.04 530 ASP A CA 1
ATOM 3024 C C . ASP A 1 530 ? -17.832 47.939 69.453 1.00 78.17 530 ASP A C 1
ATOM 3025 O O . ASP A 1 530 ? -16.960 47.129 69.785 1.00 77.39 530 ASP A O 1
ATOM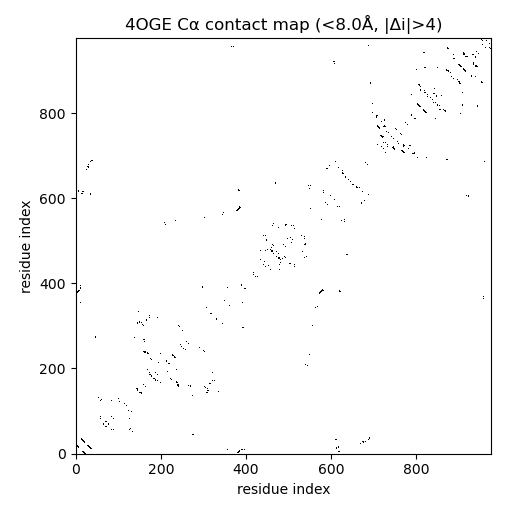 3030 N N . ASN A 1 531 ? -18.745 48.406 70.303 1.00 71.42 531 ASN A N 1
ATOM 3031 C CA . ASN A 1 531 ? -18.801 47.932 71.683 1.00 65.27 531 ASN A CA 1
ATOM 3032 C C . ASN A 1 531 ? -19.209 46.461 71.769 1.00 69.43 531 ASN A C 1
ATOM 3033 O O . ASN A 1 531 ? -18.635 45.692 72.548 1.00 68.20 531 ASN A O 1
ATOM 3038 N N . GLN A 1 532 ? -20.200 46.072 70.971 1.00 67.91 532 GLN A N 1
ATOM 3039 C CA . GLN A 1 532 ? -20.638 44.679 70.936 1.00 68.68 532 GLN A CA 1
ATOM 3040 C C . GLN A 1 532 ? -19.518 43.747 70.467 1.00 68.01 532 GLN A C 1
ATOM 3041 O O . GLN A 1 532 ? -19.352 42.640 70.993 1.00 62.44 532 GLN A O 1
ATOM 3047 N N . GLU A 1 533 ? -18.763 44.206 69.472 1.00 69.79 533 GLU A N 1
ATOM 3048 C CA . GLU A 1 533 ? -17.586 43.495 68.982 1.00 74.75 533 GLU A CA 1
ATOM 3049 C C . GLU A 1 533 ? -16.520 43.387 70.076 1.00 70.14 533 GLU A C 1
ATOM 3050 O O . GLU A 1 533 ? -15.922 42.332 70.265 1.00 72.67 533 GLU A O 1
ATOM 3056 N N . ALA A 1 534 ? -16.286 44.479 70.798 1.00 64.26 534 ALA A N 1
ATOM 3057 C CA . ALA A 1 534 ? -15.366 44.457 71.936 1.00 57.85 534 ALA A CA 1
ATOM 3058 C C . ALA A 1 534 ? -15.775 43.398 72.977 1.00 56.57 534 ALA A C 1
ATOM 3059 O O . ALA A 1 534 ? -14.932 42.632 73.479 1.00 54.31 534 ALA A O 1
ATOM 3061 N N . MET A 1 535 ? -17.071 43.358 73.283 1.00 50.54 535 MET A N 1
ATOM 3062 C CA . MET A 1 535 ? -17.620 42.357 74.190 1.00 51.83 535 MET A CA 1
ATOM 3063 C C . MET A 1 535 ? -1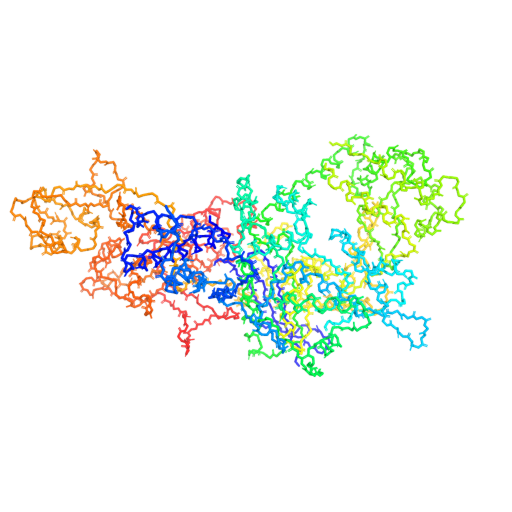7.400 40.933 73.681 1.00 52.94 535 MET A C 1
ATOM 3064 O O . MET A 1 535 ? -16.966 40.058 74.435 1.00 42.66 535 MET A O 1
ATOM 3069 N N . LYS A 1 536 ? -17.691 40.710 72.402 1.00 60.01 536 LYS A N 1
ATOM 3070 C CA . LYS A 1 536 ? -17.482 39.403 71.781 1.00 62.91 536 LYS A CA 1
ATOM 3071 C C . LYS A 1 536 ? -16.029 38.976 71.901 1.00 58.56 536 LYS A C 1
ATOM 3072 O O . LYS A 1 536 ? -15.738 37.827 72.227 1.00 56.52 536 LYS A O 1
ATOM 3078 N N . LYS A 1 537 ? -15.122 39.909 71.629 1.00 55.43 537 LYS A N 1
ATOM 3079 C CA . LYS A 1 537 ? -13.700 39.606 71.636 1.00 59.33 537 LYS A CA 1
ATOM 3080 C C . LYS A 1 537 ? -13.232 39.268 73.043 1.00 51.02 537 LYS A C 1
ATOM 3081 O O . LYS A 1 537 ? -12.378 38.408 73.214 1.00 46.66 537 LYS A O 1
ATOM 3087 N N . ILE A 1 538 ? -13.779 39.943 74.051 1.00 48.86 538 ILE A N 1
ATOM 3088 C CA . ILE A 1 538 ? -13.455 39.574 75.429 1.00 42.09 538 ILE A CA 1
ATOM 3089 C C . ILE A 1 538 ? -13.974 38.181 75.798 1.00 47.00 538 ILE A C 1
ATOM 3090 O O . ILE A 1 538 ? -13.231 37.370 76.394 1.00 42.02 538 ILE A O 1
ATOM 3095 N N . GLN A 1 539 ? -15.230 37.896 75.442 1.00 41.36 539 GLN A N 1
ATOM 3096 C CA . GLN A 1 539 ? -15.811 36.570 75.679 1.00 52.32 539 GLN A CA 1
ATOM 3097 C C . GLN A 1 539 ? -14.984 35.473 75.008 1.00 49.26 539 GLN A C 1
ATOM 3098 O O . GLN A 1 539 ? -14.774 34.396 75.565 1.00 45.90 539 GLN A O 1
ATOM 3104 N N . ARG A 1 540 ? -14.513 35.761 73.803 1.00 48.40 540 ARG A N 1
ATOM 3105 C CA . ARG A 1 540 ? -13.712 34.822 73.042 1.00 52.70 540 ARG A CA 1
ATOM 3106 C C . ARG A 1 540 ? -12.337 34.624 73.684 1.00 56.43 540 ARG A C 1
ATOM 3107 O O . ARG A 1 540 ? -11.944 33.500 73.985 1.00 56.03 540 ARG A O 1
ATOM 3115 N N . ASP A 1 541 ? -11.626 35.726 73.917 1.00 47.08 541 ASP A N 1
ATOM 3116 C CA . ASP A 1 541 ? -10.223 35.671 74.299 1.00 43.74 541 ASP A CA 1
ATOM 3117 C C . ASP A 1 541 ? -9.982 35.303 75.762 1.00 44.60 541 ASP A C 1
ATOM 3118 O O . ASP A 1 541 ? -8.896 34.845 76.101 1.00 36.15 541 ASP A O 1
ATOM 3123 N N . TYR A 1 542 ? -10.980 35.511 76.620 1.00 35.64 542 TYR A N 1
ATOM 3124 C CA . TYR A 1 542 ? -10.829 35.248 78.050 1.00 35.22 542 TYR A CA 1
ATOM 3125 C C . TYR A 1 542 ? -11.856 34.248 78.578 1.00 37.14 542 TYR A C 1
ATOM 3126 O O . TYR A 1 542 ? -11.835 33.889 79.761 1.00 40.10 542 TYR A O 1
ATOM 3135 N N . GLY A 1 543 ? -12.728 33.773 77.691 1.00 37.01 543 GLY A N 1
ATOM 3136 C CA . GLY A 1 543 ? -13.753 32.814 78.070 1.00 54.01 543 GLY A CA 1
ATOM 3137 C C . GLY A 1 543 ? -14.654 33.325 79.177 1.00 59.63 543 GLY A C 1
ATOM 3138 O O . GLY A 1 543 ? -15.099 32.548 80.021 1.00 61.25 543 GLY A O 1
ATOM 3139 N N . LYS A 1 544 ? -14.915 34.632 79.186 1.00 59.78 544 LYS A N 1
ATOM 3140 C CA . LYS A 1 544 ? -15.763 35.220 80.218 1.00 65.67 544 LYS A CA 1
ATOM 3141 C C . LYS A 1 544 ? -17.235 34.963 79.937 1.00 66.50 544 LYS A C 1
ATOM 3142 O O . LYS A 1 544 ? -17.796 35.492 78.980 1.00 69.46 544 LYS A O 1
ATOM 3148 N N . GLU A 1 545 ? -17.858 34.143 80.775 1.00 70.83 545 GLU A N 1
ATOM 3149 C CA . GLU A 1 545 ? -19.284 33.875 80.640 1.00 79.37 545 GLU A CA 1
ATOM 3150 C C . GLU A 1 545 ? -20.098 34.906 81.426 1.00 81.15 545 GLU A C 1
ATOM 3151 O O . GLU A 1 545 ? -19.721 35.304 82.533 1.00 81.60 545 GLU A O 1
ATOM 3153 N N . GLY A 1 546 ? -21.207 35.347 80.843 1.00 77.65 546 GLY A N 1
ATOM 3154 C CA . GLY A 1 546 ? -22.100 36.257 81.530 1.00 75.00 546 GLY A CA 1
ATOM 3155 C C . GLY A 1 546 ? -21.832 37.722 81.248 1.00 70.52 546 GLY A C 1
ATOM 3156 O O . GLY A 1 546 ? -21.452 38.098 80.134 1.00 65.98 546 GLY A O 1
ATOM 3157 N N . TYR A 1 547 ? -22.034 38.548 82.270 1.00 66.99 547 TYR A N 1
ATOM 3158 C CA . TYR A 1 547 ? -21.994 39.997 82.120 1.00 69.58 547 TYR A CA 1
ATOM 3159 C C . TYR A 1 547 ? -20.572 40.487 81.869 1.00 61.62 547 TYR A C 1
ATOM 3160 O O . TYR A 1 547 ? -19.653 40.174 82.625 1.00 55.95 547 TYR A O 1
ATOM 3169 N N . ILE A 1 548 ? -20.392 41.222 80.775 1.00 58.91 548 ILE A N 1
ATOM 3170 C CA . ILE A 1 548 ? -19.109 41.860 80.501 1.00 54.09 548 ILE A CA 1
ATOM 3171 C C . ILE A 1 548 ? -19.228 43.364 80.705 1.00 50.46 548 ILE A C 1
ATOM 3172 O O . ILE A 1 548 ? -19.743 44.090 79.856 1.00 52.96 548 ILE A O 1
ATOM 3177 N N . SER A 1 549 ? -18.749 43.804 81.860 1.00 47.03 549 SER A N 1
ATOM 3178 C CA . SER A 1 549 ? -18.859 45.179 82.306 1.00 38.14 549 SER A CA 1
ATOM 3179 C C . SER A 1 549 ? -17.994 46.117 81.477 1.00 39.75 549 SER A C 1
ATOM 3180 O O . SER A 1 549 ? -17.059 45.673 80.809 1.00 46.15 549 SER A O 1
ATOM 3183 N N . ARG A 1 550 ? -18.295 47.415 81.544 1.00 33.81 550 ARG A N 1
ATOM 3184 C CA . ARG A 1 550 ? -17.436 48.435 80.942 1.00 36.59 550 ARG A CA 1
ATOM 3185 C C . ARG A 1 550 ? -16.028 48.408 81.553 1.00 25.80 550 ARG A C 1
ATOM 3186 O O . ARG A 1 550 ? -15.052 48.732 80.888 1.00 26.60 550 ARG A O 1
ATOM 3194 N N . GLY A 1 551 ? -15.925 48.019 82.819 1.00 29.49 551 GLY A N 1
ATOM 3195 C CA . GLY A 1 551 ? -14.630 47.887 83.458 1.00 29.43 551 GLY A CA 1
ATOM 3196 C C . GLY A 1 551 ? -13.749 46.885 82.727 1.00 36.01 551 GLY A C 1
ATOM 3197 O O . GLY A 1 551 ? -12.572 47.161 82.475 1.00 36.97 551 GLY A O 1
ATOM 3198 N N . ASP A 1 552 ? -14.313 45.732 82.377 1.00 26.94 552 ASP A N 1
ATOM 3199 C CA . ASP A 1 552 ? -13.570 44.712 81.632 1.00 36.92 552 ASP A CA 1
ATOM 3200 C C . ASP A 1 552 ? -12.999 45.275 80.324 1.00 34.66 552 ASP A C 1
ATOM 3201 O O . ASP A 1 552 ? -11.790 45.132 80.026 1.00 35.65 552 ASP A O 1
ATOM 3206 N N . ILE A 1 553 ? -13.876 45.939 79.569 1.00 31.78 553 ILE A N 1
ATOM 3207 C CA . ILE A 1 553 ? -13.523 46.561 78.285 1.00 28.20 553 ILE A CA 1
ATOM 3208 C C . ILE A 1 553 ? -12.424 47.626 78.417 1.00 28.35 553 ILE A C 1
ATOM 3209 O O . ILE A 1 553 ? -11.411 47.596 77.703 1.00 31.57 553 ILE A O 1
ATOM 3214 N N . VAL A 1 554 ? -12.621 48.575 79.323 1.00 31.34 554 VAL A N 1
ATOM 3215 C CA . VAL A 1 554 ? -11.631 49.632 79.507 1.00 29.44 554 VAL A CA 1
ATOM 3216 C C . VAL A 1 554 ? -10.295 49.052 80.003 1.00 30.75 554 VAL A C 1
ATOM 3217 O O . VAL A 1 554 ? -9.238 49.437 79.512 1.00 27.65 554 VAL A O 1
ATOM 3221 N N . ARG A 1 555 ? -10.339 48.104 80.939 1.00 31.14 555 ARG A N 1
ATOM 3222 C CA . ARG A 1 555 ? -9.104 47.479 81.425 1.00 33.18 555 ARG A CA 1
ATOM 3223 C C . ARG A 1 555 ? -8.322 46.875 80.277 1.00 29.45 555 ARG A C 1
ATOM 3224 O O . ARG A 1 555 ? -7.130 47.154 80.127 1.00 35.27 555 ARG A O 1
ATOM 3232 N N . LEU A 1 556 ? -8.981 46.067 79.451 1.00 27.47 556 LEU A N 1
ATOM 3233 C CA . LEU A 1 556 ? -8.253 45.482 78.316 1.00 32.42 556 LEU A CA 1
ATOM 3234 C C . LEU A 1 556 ? -7.708 46.558 77.360 1.00 30.16 556 LEU A C 1
ATOM 3235 O O . LEU A 1 556 ? -6.545 46.486 76.931 1.00 33.75 556 LEU A O 1
ATOM 3240 N N . ASP A 1 557 ? -8.537 47.554 77.048 1.00 29.52 557 ASP A N 1
ATOM 3241 C CA . ASP A 1 557 ? -8.104 48.654 76.191 1.00 29.88 557 ASP A CA 1
ATOM 3242 C C . ASP A 1 557 ? -6.863 49.385 76.729 1.00 29.62 557 ASP A C 1
ATOM 3243 O O . ASP A 1 557 ? -5.936 49.694 75.974 1.00 29.53 557 ASP A O 1
ATOM 3248 N N . ALA A 1 558 ? -6.853 49.645 78.032 1.00 25.84 558 ALA A N 1
ATOM 3249 C CA . ALA A 1 558 ? -5.742 50.333 78.694 1.00 27.25 558 ALA A CA 1
ATOM 3250 C C . ALA A 1 558 ? -4.476 49.448 78.711 1.00 28.01 558 ALA A C 1
ATOM 3251 O O . ALA A 1 558 ? -3.369 49.907 78.393 1.00 27.71 558 ALA A O 1
ATOM 3253 N N . LEU A 1 559 ? -4.650 48.176 79.055 1.00 26.40 559 LEU A N 1
ATOM 3254 C CA . LEU A 1 559 ? -3.549 47.216 78.971 1.00 28.48 559 LEU A CA 1
ATOM 3255 C C . LEU A 1 559 ? -2.886 47.226 77.600 1.00 28.09 559 LEU A C 1
ATOM 3256 O O . LEU A 1 559 ? -1.666 47.326 77.496 1.00 31.81 559 LEU A O 1
ATOM 3261 N N . GLU A 1 560 ? -3.687 47.167 76.545 1.00 32.23 560 GLU A N 1
ATOM 3262 C CA . GLU A 1 560 ? -3.103 47.161 75.204 1.00 37.81 560 GLU A CA 1
ATOM 3263 C C . GLU A 1 560 ? -2.411 48.480 74.899 1.00 36.39 560 GLU A C 1
ATOM 3264 O O . GLU A 1 560 ? -1.283 48.494 74.412 1.00 32.23 560 GLU A O 1
ATOM 3270 N N . LEU A 1 561 ? -3.086 49.586 75.206 1.00 27.83 561 LEU A N 1
ATOM 3271 C CA . LEU A 1 561 ? -2.510 50.919 74.998 1.00 30.31 561 LEU A CA 1
ATOM 3272 C C . LEU A 1 561 ? -1.196 51.089 75.761 1.00 37.13 561 LEU A C 1
ATOM 3273 O O . LEU A 1 561 ? -0.248 51.710 75.255 1.00 35.16 561 LEU A O 1
ATOM 3278 N N . GLN A 1 562 ? -1.145 50.568 76.990 1.00 27.03 562 GLN A N 1
ATOM 3279 C CA . GLN A 1 562 ? -0.005 50.857 77.863 1.00 26.86 562 GLN A CA 1
ATOM 3280 C C . GLN A 1 562 ? 1.083 49.817 77.709 1.00 33.43 562 GLN A C 1
ATOM 3281 O O . GLN A 1 562 ? 2.051 49.813 78.475 1.00 31.59 562 GLN A O 1
ATOM 3287 N N . GLY A 1 563 ? 0.915 48.950 76.714 1.00 28.42 563 GLY A N 1
ATOM 3288 C CA . GLY A 1 563 ? 1.838 47.852 76.469 1.00 29.30 563 GLY A CA 1
ATOM 3289 C C . GLY A 1 563 ? 2.047 46.997 77.704 1.00 35.45 563 GLY A C 1
ATOM 3290 O O . GLY A 1 563 ? 3.182 46.683 78.032 1.00 36.72 563 GLY A O 1
ATOM 3291 N N . CYS A 1 564 ? 0.965 46.655 78.405 1.00 28.59 564 CYS A N 1
ATOM 3292 C CA . CYS A 1 564 ? 1.061 45.760 79.559 1.00 36.63 564 CYS A CA 1
ATOM 3293 C C . CYS A 1 564 ? 2.018 46.258 80.643 1.00 33.18 564 CYS A C 1
ATOM 3294 O O . CYS A 1 564 ? 2.759 45.468 81.244 1.00 32.79 564 CYS A O 1
ATOM 3297 N N . ALA A 1 565 ? 2.011 47.564 80.872 1.00 27.54 565 ALA A N 1
ATOM 3298 C CA . ALA A 1 565 ? 2.806 48.152 81.937 1.00 27.20 565 ALA A CA 1
ATOM 3299 C C . ALA A 1 565 ? 1.971 49.107 82.790 1.00 30.86 565 ALA A C 1
ATOM 3300 O O . ALA A 1 565 ? 1.180 49.906 82.269 1.00 26.02 565 ALA A O 1
ATOM 3302 N N . CYS A 1 566 ? 2.140 49.010 84.106 1.00 29.13 566 CYS A N 1
ATOM 3303 C CA . CYS A 1 566 ? 1.488 49.924 85.026 1.00 27.01 566 CYS A CA 1
ATOM 3304 C C . CYS A 1 566 ? 1.848 51.367 84.660 1.00 26.34 566 CYS A C 1
ATOM 3305 O O . CYS A 1 566 ? 3.022 51.709 84.529 1.00 27.41 566 CYS A O 1
ATOM 3308 N N . LEU A 1 567 ? 0.848 52.210 84.467 1.00 24.49 567 LEU A N 1
ATOM 3309 C CA . LEU A 1 567 ? 1.120 53.603 84.089 1.00 24.25 567 LEU A CA 1
ATOM 3310 C C . LEU A 1 567 ? 1.934 54.348 85.152 1.00 26.53 567 LEU A C 1
ATOM 3311 O O . LEU A 1 567 ? 2.718 55.256 84.838 1.00 25.07 567 LEU A O 1
ATOM 3316 N N . TYR A 1 568 ? 1.774 53.960 86.411 1.00 27.21 568 TYR A N 1
ATOM 3317 C CA . TYR A 1 568 ? 2.398 54.734 87.483 1.00 31.94 568 TYR A CA 1
ATOM 3318 C C . TYR A 1 568 ? 3.865 54.355 87.779 1.00 34.94 568 TYR A C 1
ATOM 3319 O O . TYR A 1 568 ? 4.670 55.235 88.048 1.00 24.62 568 TYR A O 1
ATOM 3328 N N . CYS A 1 569 ? 4.204 53.058 87.737 1.00 28.38 569 CYS A N 1
ATOM 3329 C CA . CYS A 1 569 ? 5.564 52.595 88.088 1.00 32.25 569 CYS A CA 1
ATOM 3330 C C . CYS A 1 569 ? 6.259 51.821 86.965 1.00 30.86 569 CYS A C 1
ATOM 3331 O O . CYS A 1 569 ? 7.412 51.439 87.101 1.00 32.83 569 CYS A O 1
ATOM 3334 N N . GLY A 1 570 ? 5.550 51.573 85.872 1.00 31.52 570 GLY A N 1
ATOM 3335 C CA . GLY A 1 570 ? 6.140 50.962 84.696 1.00 28.90 570 GLY A CA 1
ATOM 3336 C C . GLY A 1 570 ? 6.243 49.446 84.719 1.00 33.07 570 GLY A C 1
ATOM 3337 O O . GLY A 1 570 ? 6.684 48.856 83.739 1.00 27.94 570 GLY A O 1
ATOM 3338 N N . THR A 1 571 ? 5.852 48.816 85.827 1.00 28.50 571 THR A N 1
ATOM 3339 C CA . THR A 1 571 ? 6.030 47.372 85.973 1.00 27.65 571 THR A CA 1
ATOM 3340 C C . THR A 1 571 ? 5.028 46.589 85.101 1.00 30.69 571 THR A C 1
ATOM 3341 O O . THR A 1 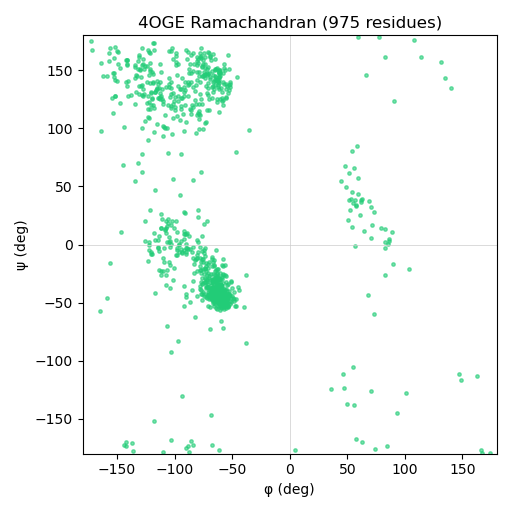571 ? 3.918 47.057 84.790 1.00 28.54 571 THR A O 1
ATOM 3345 N N . THR A 1 572 ? 5.437 45.400 84.699 1.00 28.45 572 THR A N 1
ATOM 3346 C CA . THR A 1 572 ? 4.609 44.519 83.883 1.00 33.42 572 THR A CA 1
ATOM 3347 C C . THR A 1 572 ? 3.321 44.089 84.582 1.00 28.35 572 THR A C 1
ATOM 3348 O O . THR A 1 572 ? 3.328 43.718 85.750 1.00 28.28 572 THR A O 1
ATOM 3352 N N . ILE A 1 573 ? 2.216 44.140 83.850 1.00 28.19 573 ILE A N 1
ATOM 3353 C CA . ILE A 1 573 ? 0.919 43.724 84.362 1.00 27.96 573 ILE A CA 1
ATOM 3354 C C . ILE A 1 573 ? 0.194 43.038 83.223 1.00 31.42 573 ILE A C 1
ATOM 3355 O O . ILE A 1 573 ? 0.516 43.266 82.052 1.00 28.72 573 ILE A O 1
ATOM 3360 N N . GLY A 1 574 ? -0.792 42.210 83.559 1.00 28.61 574 GLY A N 1
ATOM 3361 C CA . GLY A 1 574 ? -1.603 41.538 82.558 1.00 29.13 574 GLY A CA 1
ATOM 3362 C C . GLY A 1 574 ? -3.059 41.583 82.976 1.00 28.83 574 GLY A C 1
ATOM 3363 O O . GLY A 1 574 ? -3.421 42.261 83.950 1.00 28.18 574 GLY A O 1
ATOM 3364 N N . TYR A 1 575 ? -3.912 40.858 82.266 1.00 29.39 575 TYR A N 1
ATOM 3365 C CA . TYR A 1 575 ? -5.340 40.914 82.555 1.00 29.22 575 TYR A CA 1
ATOM 3366 C C . TYR A 1 575 ? -5.699 40.351 83.939 1.00 31.14 575 TYR A C 1
ATOM 3367 O O . TYR A 1 575 ? -6.657 40.805 84.564 1.00 28.86 575 TYR A O 1
ATOM 3376 N N . HIS A 1 576 ? -4.930 39.380 84.424 1.00 29.79 576 HIS A N 1
ATOM 3377 C CA . HIS A 1 576 ? -5.188 38.811 85.746 1.00 29.95 576 HIS A CA 1
ATOM 3378 C C . HIS A 1 576 ? -4.709 39.728 86.871 1.00 29.54 576 HIS A C 1
ATOM 3379 O O . HIS A 1 576 ? -5.268 39.727 87.969 1.00 31.13 576 HIS A O 1
ATOM 3386 N N . THR A 1 577 ? -3.644 40.475 86.619 1.00 28.79 577 THR A N 1
ATOM 3387 C CA . THR A 1 577 ? -2.963 41.143 87.711 1.00 28.31 577 THR A CA 1
ATOM 3388 C C . THR A 1 577 ? -3.256 42.644 87.783 1.00 34.09 577 THR A C 1
ATOM 3389 O O . THR A 1 577 ? -3.014 43.272 88.815 1.00 38.59 577 THR A O 1
ATOM 3393 N N . CYS A 1 578 ? -3.758 43.227 86.698 1.00 30.93 578 CYS A N 1
ATOM 3394 C CA . CYS A 1 578 ? -3.898 44.681 86.662 1.00 34.10 578 CYS A CA 1
ATOM 3395 C C . CYS A 1 578 ? -5.246 45.132 87.214 1.00 28.21 578 CYS A C 1
ATOM 3396 O O . CYS A 1 578 ? -6.192 44.362 87.274 1.00 31.51 578 CYS A O 1
ATOM 3399 N N . GLN A 1 579 ? -5.323 46.390 87.618 1.00 26.97 579 GLN A N 1
ATOM 3400 C CA . GLN A 1 579 ? -6.543 46.942 88.166 1.00 31.69 579 GLN A CA 1
ATOM 3401 C C . GLN A 1 579 ? -6.768 48.291 87.516 1.00 29.24 579 GLN A C 1
ATOM 3402 O O . GLN A 1 579 ? -5.826 48.925 87.043 1.00 27.63 579 GLN A O 1
ATOM 3408 N N . LEU A 1 580 ? -8.022 48.713 87.465 1.00 26.33 580 LEU A N 1
ATOM 3409 C CA . LEU A 1 580 ? -8.364 49.983 86.837 1.00 31.16 580 LEU A CA 1
ATOM 3410 C C . LEU A 1 580 ? -8.362 51.088 87.890 1.00 31.37 580 LEU A C 1
ATOM 3411 O O . LEU A 1 580 ? -8.947 50.930 88.963 1.00 28.91 580 LEU A O 1
ATOM 3416 N N . ASP A 1 581 ? -7.695 52.204 87.613 1.00 29.19 581 ASP A N 1
ATOM 3417 C CA . ASP A 1 581 ? -7.696 53.297 88.575 1.00 22.12 581 ASP A CA 1
ATOM 3418 C C . ASP A 1 581 ? -8.314 54.555 87.986 1.00 21.63 581 ASP A C 1
ATOM 3419 O O . ASP A 1 581 ? -8.179 54.812 86.773 1.00 21.59 581 ASP A O 1
ATOM 3424 N N . HIS A 1 582 ? -8.985 55.328 88.843 1.00 21.33 582 HIS A N 1
ATOM 3425 C CA . HIS A 1 582 ? -9.358 56.701 88.523 1.00 26.77 582 HIS A CA 1
ATOM 3426 C C . HIS A 1 582 ? -8.163 57.569 88.927 1.00 24.90 582 HIS A C 1
ATOM 3427 O O . HIS A 1 582 ? -7.809 57.625 90.115 1.00 26.75 582 HIS A O 1
ATOM 3434 N N . ILE A 1 583 ? -7.534 58.227 87.953 1.00 23.63 583 ILE A N 1
ATOM 3435 C CA . ILE A 1 583 ? -6.355 59.059 88.223 1.00 20.49 583 ILE A CA 1
ATOM 3436 C C . ILE A 1 583 ? -6.660 60.073 89.311 1.00 20.53 583 ILE A C 1
ATOM 3437 O O . ILE A 1 583 ? -5.933 60.151 90.321 1.00 20.87 583 ILE A O 1
ATOM 3442 N N . VAL A 1 584 ? -7.744 60.832 89.105 1.00 19.89 584 VAL A N 1
ATOM 3443 C CA . VAL A 1 584 ? -8.173 61.862 90.041 1.00 19.68 584 VAL A CA 1
ATOM 3444 C C . VAL A 1 584 ? -9.487 61.435 90.670 1.00 25.30 584 VAL A C 1
ATOM 3445 O O . VAL A 1 584 ? -10.444 61.130 89.970 1.00 20.31 584 VAL A O 1
ATOM 3449 N N . PRO A 1 585 ? -9.543 61.434 92.004 1.00 21.32 585 PRO A N 1
ATOM 3450 C CA . PRO A 1 585 ? -10.794 61.111 92.693 1.00 19.99 585 PRO A CA 1
ATOM 3451 C C . PRO A 1 585 ? -11.742 62.307 92.638 1.00 19.68 585 PRO A C 1
ATOM 3452 O O . PRO A 1 585 ? -11.333 63.416 92.259 1.00 20.66 585 PRO A O 1
ATOM 3456 N N . GLN A 1 586 ? -12.991 62.082 93.027 1.00 23.32 586 GLN A N 1
ATOM 3457 C CA . GLN A 1 586 ? -14.013 63.128 92.970 1.00 24.71 586 GLN A CA 1
ATOM 3458 C C . GLN A 1 586 ? -14.591 63.298 94.364 1.00 22.20 586 GLN A C 1
ATOM 3459 O O . GLN A 1 586 ? -15.008 62.308 95.000 1.00 27.60 586 GLN A O 1
ATOM 3465 N N . ALA A 1 587 ? -14.615 64.539 94.846 1.00 21.92 587 ALA A N 1
ATOM 3466 C CA . ALA A 1 587 ? -15.239 64.826 96.141 1.00 24.50 587 ALA A CA 1
ATOM 3467 C C . ALA A 1 587 ? -16.695 64.367 96.118 1.00 29.33 587 ALA A C 1
ATOM 3468 O O . ALA A 1 587 ? -17.395 64.557 95.116 1.00 25.18 587 ALA A O 1
ATOM 3470 N N . GLY A 1 588 ? -17.141 63.756 97.214 1.00 30.44 588 GLY A N 1
ATOM 3471 C CA . GLY A 1 588 ? -18.511 63.296 97.329 1.00 26.18 588 GLY A CA 1
ATOM 3472 C C . GLY A 1 588 ? -18.783 62.057 96.494 1.00 31.52 588 GLY A C 1
ATOM 3473 O O . GLY A 1 588 ? -17.877 61.517 95.856 1.00 25.12 588 GLY A O 1
ATOM 3474 N N . PRO A 1 589 ? -20.050 61.612 96.478 1.00 38.11 589 PRO A N 1
ATOM 3475 C CA . PRO A 1 589 ? -20.470 60.359 95.835 1.00 33.34 589 PRO A CA 1
ATOM 3476 C C . PRO A 1 589 ? -20.065 60.281 94.366 1.00 33.27 589 PRO A C 1
ATOM 3477 O O . PRO A 1 589 ? -20.241 61.235 93.602 1.00 29.78 589 PRO A O 1
ATOM 3481 N N . GLY A 1 590 ? -19.511 59.138 93.977 1.00 32.19 590 GLY A N 1
ATOM 3482 C CA . GLY A 1 590 ? -19.178 58.908 92.586 1.00 21.49 590 GLY A CA 1
ATOM 3483 C C . GLY A 1 590 ? -17.829 59.460 92.163 1.00 30.01 590 GLY A C 1
ATOM 3484 O O . GLY A 1 590 ? -17.039 59.955 92.996 1.00 26.79 590 GLY A O 1
ATOM 3485 N N . SER A 1 591 ? -17.578 59.373 90.857 1.00 25.12 591 SER A N 1
ATOM 3486 C CA . SER A 1 591 ? -16.290 59.720 90.279 1.00 23.12 591 SER A CA 1
ATOM 3487 C C . SER A 1 591 ? -16.496 60.238 88.875 1.00 25.62 591 SER A C 1
ATOM 3488 O O . SER A 1 591 ? -17.577 60.062 88.292 1.00 23.29 591 SER A O 1
ATOM 3491 N N . ASN A 1 592 ? -15.468 60.872 88.325 1.00 19.62 592 ASN A N 1
ATOM 3492 C CA . ASN A 1 592 ? -15.470 61.176 86.905 1.00 27.31 592 ASN A CA 1
ATOM 3493 C C . ASN A 1 592 ? -15.046 59.923 86.124 1.00 30.21 592 ASN A C 1
ATOM 3494 O O . ASN A 1 592 ? -13.883 59.501 86.206 1.00 27.27 592 ASN A O 1
ATOM 3499 N N . ASN A 1 593 ? -15.981 59.341 85.373 1.00 23.21 593 ASN A N 1
ATOM 3500 C CA . ASN A 1 593 ? -15.776 58.029 84.748 1.00 20.65 593 ASN A CA 1
ATOM 3501 C C . ASN A 1 593 ? -15.398 58.088 83.264 1.00 23.90 593 ASN A C 1
ATOM 3502 O O . ASN A 1 593 ? -15.462 57.073 82.564 1.00 27.21 593 ASN A O 1
ATOM 3507 N N . ARG A 1 594 ? -15.015 59.268 82.785 1.00 21.02 594 ARG A N 1
ATOM 3508 C CA . ARG A 1 594 ? -14.536 59.413 81.404 1.00 28.97 594 ARG A CA 1
ATOM 3509 C C . ARG A 1 594 ? -13.289 58.543 81.178 1.00 30.68 594 ARG A C 1
ATOM 3510 O O . ARG A 1 594 ? -12.467 58.400 82.082 1.00 21.54 594 ARG A O 1
ATOM 3518 N N . ARG A 1 595 ? -13.125 58.028 79.960 1.00 24.84 595 ARG A N 1
ATOM 3519 C CA . ARG A 1 595 ? -11.966 57.226 79.597 1.00 28.56 595 ARG A CA 1
ATOM 3520 C C . ARG A 1 595 ? -10.641 57.915 79.968 1.00 33.65 595 ARG A C 1
ATOM 3521 O O . ARG A 1 595 ? -9.666 57.244 80.346 1.00 28.59 595 ARG A O 1
ATOM 3529 N N . GLY A 1 596 ? -10.611 59.248 79.908 1.00 21.16 596 GLY A N 1
ATOM 3530 C CA . GLY A 1 596 ? -9.378 59.980 80.177 1.00 21.01 596 GLY A CA 1
ATOM 3531 C C . GLY A 1 596 ? -9.023 60.066 81.660 1.00 26.09 596 GLY A C 1
ATOM 3532 O O . GLY A 1 596 ? -7.963 60.580 82.027 1.00 25.47 596 GLY A O 1
ATOM 3533 N N . ASN A 1 597 ? -9.911 59.584 82.528 1.00 21.34 597 ASN A N 1
ATOM 3534 C CA . ASN A 1 597 ? -9.593 59.534 83.951 1.00 26.44 597 ASN A CA 1
ATOM 3535 C C . ASN A 1 597 ? -9.324 58.089 84.422 1.00 24.20 597 ASN A C 1
ATOM 3536 O O . ASN A 1 597 ? -9.221 57.832 85.625 1.00 26.38 597 ASN A O 1
ATOM 3541 N N . LEU A 1 598 ? -9.219 57.149 83.480 1.00 21.09 598 LEU A N 1
ATOM 3542 C CA . LEU A 1 598 ? -9.052 55.732 83.838 1.00 21.52 598 LEU A CA 1
ATOM 3543 C C . LEU A 1 598 ? -7.763 55.169 83.261 1.00 31.12 598 LEU A C 1
ATOM 3544 O O . LEU A 1 598 ? -7.505 55.333 82.061 1.00 25.17 598 LEU A O 1
ATOM 3549 N N . VAL A 1 599 ? -6.961 54.490 84.090 1.00 26.91 599 VAL A N 1
ATOM 3550 C CA . VAL A 1 599 ? -5.736 53.870 83.576 1.00 22.59 599 VAL A CA 1
ATOM 3551 C C . VAL A 1 599 ? -5.484 52.498 84.214 1.00 24.56 599 VAL A C 1
ATOM 3552 O O . VAL A 1 599 ? -5.971 52.220 85.317 1.00 22.89 599 VAL A O 1
ATOM 3556 N N . ALA A 1 600 ? -4.742 51.636 83.523 1.00 23.58 600 ALA A N 1
ATOM 3557 C CA . ALA A 1 600 ? -4.419 50.315 84.083 1.00 24.05 600 ALA A CA 1
ATOM 3558 C C . ALA A 1 600 ? -3.181 50.407 84.957 1.00 24.06 600 ALA A C 1
ATOM 3559 O O . ALA A 1 600 ? -2.192 51.063 84.601 1.00 24.06 600 ALA A O 1
ATOM 3561 N N . VAL A 1 601 ? -3.213 49.705 86.077 1.00 28.25 601 VAL A N 1
ATOM 3562 C CA . VAL A 1 601 ? -2.269 49.944 87.149 1.00 24.12 601 VAL A CA 1
ATOM 3563 C C . VAL A 1 601 ? -1.982 48.617 87.859 1.00 36.26 601 VAL A C 1
ATOM 3564 O O . VAL A 1 601 ? -2.826 47.721 87.833 1.00 24.91 601 VAL A O 1
ATOM 3568 N N . CYS A 1 602 ? -0.793 48.460 88.450 1.00 24.91 602 CYS A N 1
ATOM 3569 C CA . CYS A 1 602 ? -0.495 47.227 89.189 1.00 33.59 602 CYS A CA 1
ATOM 3570 C C . CYS A 1 602 ? -1.207 47.312 90.521 1.00 25.98 602 CYS A C 1
ATOM 3571 O O . CYS A 1 602 ? -1.625 48.389 90.962 1.00 24.79 602 CYS A O 1
ATOM 3574 N N . GLU A 1 603 ? -1.356 46.168 91.160 1.00 28.96 603 GLU A N 1
ATOM 3575 C CA . GLU A 1 603 ? -2.064 46.095 92.432 1.00 34.92 603 GLU A CA 1
ATOM 3576 C C . GLU A 1 603 ? -1.383 46.920 93.544 1.00 30.19 603 GLU A C 1
ATOM 3577 O O . GLU A 1 603 ? -2.053 47.607 94.321 1.00 29.06 603 GLU A O 1
ATOM 3583 N N . ARG A 1 604 ? -0.057 46.853 93.609 1.00 32.23 604 ARG A N 1
ATOM 3584 C CA . ARG A 1 604 ? 0.714 47.627 94.584 1.00 32.99 604 ARG A CA 1
ATOM 3585 C C . ARG A 1 604 ? 0.433 49.139 94.458 1.00 29.11 604 ARG A C 1
ATOM 3586 O O . ARG A 1 604 ? 0.138 49.812 95.453 1.00 30.04 604 ARG A O 1
ATOM 3594 N N . CYS A 1 605 ? 0.563 49.690 93.256 1.00 24.91 605 CYS A N 1
ATOM 3595 C CA . CYS A 1 605 ? 0.315 51.138 93.096 1.00 24.34 605 CYS A CA 1
ATOM 3596 C C . CYS A 1 605 ? -1.126 51.508 93.401 1.00 33.53 605 CYS A C 1
ATOM 3597 O O . CYS A 1 605 ? -1.385 52.555 93.988 1.00 29.04 605 CYS A O 1
ATOM 3600 N N . ASN A 1 606 ? -2.074 50.652 93.021 1.00 32.06 606 ASN A N 1
ATOM 3601 C CA . ASN A 1 606 ? -3.475 50.974 93.280 1.00 27.81 606 ASN A CA 1
ATOM 3602 C C . ASN A 1 606 ? -3.726 51.023 94.783 1.00 29.41 606 ASN A C 1
ATOM 3603 O O . ASN A 1 606 ? -4.422 51.909 95.271 1.00 29.31 606 ASN A O 1
ATOM 3608 N N . ARG A 1 607 ? -3.146 50.066 95.509 1.00 30.04 607 ARG A N 1
ATOM 3609 C CA . ARG A 1 607 ? -3.309 49.989 96.959 1.00 34.48 607 ARG A CA 1
ATOM 3610 C C . ARG A 1 607 ? -2.621 51.165 97.679 1.00 38.61 607 ARG A C 1
ATOM 3611 O O . ARG A 1 607 ? -3.220 51.827 98.537 1.00 30.08 607 ARG A O 1
ATOM 3619 N N . SER A 1 608 ? -1.376 51.441 97.311 1.00 24.79 608 SER A N 1
ATOM 3620 C CA . SER A 1 608 ? -0.659 52.585 97.872 1.00 31.74 608 SER A CA 1
ATOM 3621 C C . SER A 1 608 ? -1.363 53.940 97.589 1.00 34.82 608 SER A C 1
ATOM 3622 O O . SER A 1 608 ? -1.524 54.772 98.484 1.00 28.79 608 SER A O 1
ATOM 3625 N N . LYS A 1 609 ? -1.788 54.156 96.350 1.00 37.63 609 LYS A N 1
ATOM 3626 C CA . LYS A 1 609 ? -2.389 55.435 95.956 1.00 23.05 609 LYS A CA 1
ATOM 3627 C C . LYS A 1 609 ? -3.679 55.726 96.723 1.00 26.17 609 LYS A C 1
ATOM 3628 O O . LYS A 1 609 ? -3.952 56.879 97.088 1.00 27.91 609 LYS A O 1
ATOM 3634 N N . SER A 1 610 ? -4.471 54.688 96.970 1.00 25.66 610 SER A N 1
ATOM 3635 C CA . SER A 1 610 ? -5.690 54.846 97.761 1.00 29.39 610 SER A CA 1
ATOM 3636 C C . SER A 1 610 ? -6.584 55.913 97.144 1.00 30.08 610 SER A C 1
ATOM 3637 O O . SER A 1 610 ? -6.732 55.985 95.906 1.00 26.76 610 SER A O 1
ATOM 3640 N N . ASN A 1 611 ? -7.174 56.760 97.978 1.00 26.23 611 ASN A N 1
ATOM 3641 C CA . ASN A 1 611 ? -8.080 57.775 97.434 1.00 33.68 611 ASN A CA 1
ATOM 3642 C C . ASN A 1 611 ? -7.377 59.106 97.088 1.00 38.20 611 ASN A C 1
ATOM 3643 O O . ASN A 1 611 ? -8.000 60.152 97.095 1.00 31.84 611 ASN A O 1
ATOM 3648 N N . THR A 1 612 ? -6.088 59.066 96.770 1.00 40.16 612 THR A N 1
ATOM 3649 C CA . THR A 1 612 ? -5.332 60.311 96.576 1.00 36.57 612 THR A CA 1
ATOM 3650 C C . THR A 1 612 ? -5.236 60.642 95.088 1.00 26.62 612 THR A C 1
ATOM 3651 O O . THR A 1 612 ? -5.160 59.734 94.254 1.00 23.93 612 THR A O 1
ATOM 3655 N N . PRO A 1 613 ? -5.241 61.939 94.738 1.00 28.55 613 PRO A N 1
ATOM 3656 C CA . PRO A 1 613 ? -4.886 62.253 93.345 1.00 28.49 613 PRO A CA 1
ATOM 3657 C C . PRO A 1 613 ? -3.455 61.796 93.038 1.00 31.21 613 PRO A C 1
ATOM 3658 O O . PRO A 1 613 ? -2.602 61.879 93.934 1.00 21.30 613 PRO A O 1
ATOM 3662 N N . PHE A 1 614 ? -3.218 61.318 91.811 1.00 24.26 614 PHE A N 1
ATOM 3663 C CA . PHE A 1 614 ? -1.920 60.810 91.401 1.00 28.80 614 PHE A CA 1
ATOM 3664 C C . PHE A 1 614 ? -0.743 61.721 91.768 1.00 33.68 614 PHE A C 1
ATOM 3665 O O . PHE A 1 614 ? 0.232 61.265 92.367 1.00 30.15 614 PHE A O 1
ATOM 3673 N N . ALA A 1 615 ? -0.823 62.991 91.376 1.00 29.68 615 ALA A N 1
ATOM 3674 C CA . ALA A 1 615 ? 0.304 63.914 91.558 1.00 28.34 615 ALA A CA 1
ATOM 3675 C C . ALA A 1 615 ? 0.636 64.118 93.014 1.00 29.61 615 ALA A C 1
ATOM 3676 O O . ALA A 1 615 ? 1.797 64.297 93.363 1.00 35.30 615 ALA A O 1
ATOM 3678 N N . VAL A 1 616 ? -0.377 64.103 93.873 1.00 25.75 616 VAL A N 1
ATOM 3679 C CA . VAL A 1 616 ? -0.108 64.278 95.294 1.00 22.15 616 VAL A CA 1
ATOM 3680 C C . VAL A 1 616 ? 0.593 63.024 95.847 1.00 27.72 616 VAL A C 1
ATOM 3681 O O . VAL A 1 616 ? 1.559 63.123 96.598 1.00 29.57 616 VAL A O 1
ATOM 3685 N N . TRP A 1 617 ? 0.114 61.851 95.451 1.00 22.43 617 TRP A N 1
ATOM 3686 C CA . TRP A 1 617 ? 0.638 60.574 95.945 1.00 22.86 617 TRP A CA 1
ATOM 3687 C C . TRP A 1 617 ? 2.067 60.327 95.479 1.00 23.28 617 TRP A C 1
ATOM 3688 O O . TRP A 1 617 ? 2.904 59.822 96.232 1.00 33.98 617 TRP A O 1
ATOM 3699 N N . ALA A 1 618 ? 2.322 60.681 94.227 1.00 30.70 618 ALA A N 1
ATOM 3700 C CA . ALA A 1 618 ? 3.619 60.497 93.598 1.00 38.56 618 ALA A CA 1
ATOM 3701 C C . ALA A 1 618 ? 4.718 61.257 94.330 1.00 43.67 618 ALA A C 1
ATOM 3702 O O . ALA A 1 618 ? 5.862 60.800 94.376 1.00 46.56 618 ALA A O 1
ATOM 3704 N N . GLN A 1 619 ? 4.361 62.410 94.897 1.00 37.27 619 GLN A N 1
ATOM 3705 C CA . GLN A 1 619 ? 5.323 63.305 95.549 1.00 39.83 619 GLN A CA 1
ATOM 3706 C C . GLN A 1 619 ? 5.796 62.738 96.885 1.00 45.37 619 GLN A C 1
ATOM 3707 O O . GLN A 1 619 ? 6.881 63.066 97.358 1.00 59.74 619 GLN A O 1
ATOM 3713 N N . LYS A 1 620 ? 4.998 61.862 97.481 1.00 42.97 620 LYS A N 1
ATOM 3714 C CA . LYS A 1 620 ? 5.338 61.319 98.792 1.00 46.39 620 LYS A CA 1
ATOM 3715 C C . LYS A 1 620 ? 5.498 59.800 98.879 1.00 49.39 620 LYS A C 1
ATOM 3716 O O . LYS A 1 620 ? 5.886 59.292 99.932 1.00 50.78 620 LYS A O 1
ATOM 3722 N N . CYS A 1 621 ? 5.200 59.068 97.801 1.00 38.38 621 CYS A N 1
ATOM 3723 C CA . CYS A 1 621 ? 5.149 57.619 97.914 1.00 36.13 621 CYS A CA 1
ATOM 3724 C C . CYS A 1 621 ? 6.559 57.033 97.973 1.00 38.92 621 CYS A C 1
ATOM 3725 O O . CYS A 1 621 ? 6.752 55.973 98.551 1.00 39.76 621 CYS A O 1
ATOM 3728 N N . GLY A 1 622 ? 7.526 57.716 97.360 1.00 38.08 622 GLY A N 1
ATOM 3729 C CA . GLY A 1 622 ? 8.894 57.218 97.287 1.00 44.44 622 GLY A CA 1
ATOM 3730 C C . GLY A 1 622 ? 9.040 55.821 96.683 1.00 51.46 622 GLY A C 1
ATOM 3731 O O . GLY A 1 622 ? 9.888 55.036 97.119 1.00 53.79 622 GLY A O 1
ATOM 3732 N N . ILE A 1 623 ? 8.212 55.487 95.692 1.00 45.14 623 ILE A N 1
ATOM 3733 C CA . ILE A 1 623 ? 8.353 54.196 94.997 1.00 35.94 623 ILE A CA 1
ATOM 3734 C C . ILE A 1 623 ? 9.183 54.405 93.733 1.00 35.75 623 ILE A C 1
ATOM 3735 O O . ILE A 1 623 ? 8.935 55.347 92.984 1.00 32.74 623 ILE A O 1
ATOM 3740 N N . PRO A 1 624 ? 10.176 53.532 93.486 1.00 42.54 624 PRO A N 1
ATOM 3741 C CA . PRO A 1 624 ? 10.991 53.733 92.278 1.00 41.93 624 PRO A CA 1
ATOM 3742 C C . PRO A 1 624 ? 10.157 53.822 90.989 1.00 34.93 624 PRO A C 1
ATOM 3743 O O . PRO A 1 624 ? 9.198 53.058 90.807 1.00 34.62 624 PRO A O 1
ATOM 3747 N N . HIS A 1 625 ? 10.506 54.787 90.140 1.00 34.78 625 HIS A N 1
ATOM 3748 C CA . HIS A 1 625 ? 9.864 54.996 88.840 1.00 39.81 625 HIS A CA 1
ATOM 3749 C C . HIS A 1 625 ? 8.433 55.541 88.898 1.00 36.64 625 HIS A C 1
ATOM 3750 O O . HIS A 1 625 ? 7.769 55.621 87.856 1.00 35.55 625 HIS A O 1
ATOM 3757 N N . VAL A 1 626 ? 7.948 55.888 90.093 1.00 29.72 626 VAL A N 1
ATOM 3758 C CA . VAL A 1 626 ? 6.673 56.611 90.199 1.00 28.42 626 VAL A CA 1
ATOM 3759 C C . VAL A 1 626 ? 6.917 58.123 90.276 1.00 32.51 626 VAL A C 1
ATOM 3760 O O . VAL A 1 626 ? 7.549 58.617 91.208 1.00 37.74 626 VAL A O 1
ATOM 3764 N N . GLY A 1 627 ? 6.427 58.845 89.277 1.00 39.23 627 GLY A N 1
ATOM 3765 C CA . GLY A 1 627 ? 6.427 60.293 89.302 1.00 31.18 627 GLY A CA 1
ATOM 3766 C C . GLY A 1 627 ? 5.625 60.840 88.138 1.00 32.92 627 GLY A C 1
ATOM 3767 O O . GLY A 1 627 ? 5.280 60.108 87.193 1.00 30.60 627 GLY A O 1
ATOM 3768 N N . VAL A 1 628 ? 5.334 62.134 88.203 1.00 26.55 628 VAL A N 1
ATOM 3769 C CA . VAL A 1 628 ? 4.575 62.817 87.163 1.00 25.38 628 VAL A CA 1
ATOM 3770 C C . VAL A 1 628 ? 5.293 62.750 85.815 1.00 28.57 628 VAL A C 1
ATOM 3771 O O . VAL A 1 628 ? 4.681 62.419 84.806 1.00 34.84 628 VAL A O 1
ATOM 3775 N N . LYS A 1 629 ? 6.592 63.034 85.803 1.00 38.26 629 LYS A N 1
ATOM 3776 C CA . LYS A 1 629 ? 7.354 63.054 84.554 1.00 43.00 629 LYS A CA 1
ATOM 3777 C C . LYS A 1 629 ? 7.422 61.661 83.899 1.00 35.79 629 LYS A C 1
ATOM 3778 O O . LYS A 1 629 ? 7.199 61.517 82.692 1.00 36.99 629 LYS A O 1
ATOM 3780 N N . GLU A 1 630 ? 7.719 60.643 84.699 1.00 30.66 630 GLU A N 1
ATOM 3781 C CA . GLU A 1 630 ? 7.770 59.267 84.200 1.00 35.85 630 GLU A CA 1
ATOM 3782 C C . GLU A 1 630 ? 6.416 58.851 83.624 1.00 33.02 630 GLU A C 1
ATOM 3783 O O . GLU A 1 630 ? 6.334 58.235 82.550 1.00 36.30 630 GLU A O 1
ATOM 3789 N N . ALA A 1 631 ? 5.345 59.220 84.321 1.00 34.05 631 ALA A N 1
ATOM 3790 C CA . ALA A 1 631 ? 4.006 58.799 83.891 1.00 29.33 631 ALA A CA 1
ATOM 3791 C C . ALA A 1 631 ? 3.612 59.483 82.582 1.00 28.39 631 ALA A C 1
ATOM 3792 O O . ALA A 1 631 ? 3.072 58.830 81.668 1.00 30.33 631 ALA A O 1
ATOM 3794 N N . ILE A 1 632 ? 3.898 60.788 82.494 1.00 32.27 632 ILE A N 1
ATOM 3795 C CA . ILE A 1 632 ? 3.723 61.553 81.252 1.00 34.13 632 ILE A CA 1
ATOM 3796 C C . ILE A 1 632 ? 4.495 60.917 80.100 1.00 35.37 632 ILE A C 1
ATOM 3797 O O . ILE A 1 632 ? 3.955 60.744 79.005 1.00 38.92 632 ILE A O 1
ATOM 3802 N N . GLY A 1 633 ? 5.765 60.595 80.345 1.00 35.72 633 GLY A N 1
ATOM 3803 C CA . GLY A 1 633 ? 6.597 59.939 79.346 1.00 36.36 633 GLY A CA 1
ATOM 3804 C C . GLY A 1 633 ? 5.939 58.681 78.806 1.00 34.21 633 GLY A C 1
ATOM 3805 O O . GLY A 1 633 ? 5.801 58.509 77.574 1.00 39.61 633 GLY A O 1
ATOM 3806 N N . ARG A 1 634 ? 5.513 57.807 79.723 1.00 33.68 634 ARG A N 1
ATOM 3807 C CA . ARG A 1 634 ? 4.791 56.596 79.312 1.00 34.67 634 ARG A CA 1
ATOM 3808 C C . ARG A 1 634 ? 3.580 56.961 78.454 1.00 29.06 634 ARG A C 1
ATOM 3809 O O . ARG A 1 634 ? 3.383 56.363 77.396 1.00 31.30 634 ARG A O 1
ATOM 3817 N N . VAL A 1 635 ? 2.797 57.963 78.871 1.00 25.61 635 VAL A N 1
ATOM 3818 C CA . VAL A 1 635 ? 1.625 58.358 78.064 1.00 36.08 635 VAL A CA 1
ATOM 3819 C C . VAL A 1 635 ? 1.987 58.819 76.640 1.00 36.72 635 VAL A C 1
ATOM 3820 O O . VAL A 1 635 ? 1.310 58.455 75.674 1.00 36.32 635 VAL A O 1
ATOM 3824 N N . ARG A 1 636 ? 3.056 59.607 76.517 1.00 32.48 636 ARG A N 1
ATOM 3825 C CA . ARG A 1 636 ? 3.491 60.101 75.215 1.00 36.13 636 ARG A CA 1
ATOM 3826 C C . ARG A 1 636 ? 3.914 58.942 74.334 1.00 46.85 636 ARG A C 1
ATOM 3827 O O . ARG A 1 636 ? 3.809 59.023 73.104 1.00 45.89 636 ARG A O 1
ATOM 3835 N N . GLY A 1 637 ? 4.375 57.859 74.961 1.00 44.94 637 GLY A N 1
ATOM 3836 C CA . GLY A 1 637 ? 4.643 56.638 74.214 1.00 42.64 637 GLY A CA 1
ATOM 3837 C C . GLY A 1 637 ? 3.458 55.903 73.573 1.00 46.17 637 GLY A C 1
ATOM 3838 O O . GLY A 1 637 ? 3.675 55.018 72.751 1.00 42.00 637 GLY A O 1
ATOM 3839 N N . TRP A 1 638 ? 2.219 56.243 73.931 1.00 45.59 638 TRP A N 1
ATOM 3840 C CA . TRP A 1 638 ? 1.054 55.498 73.422 1.00 47.75 638 TRP A CA 1
ATOM 3841 C C . TRP A 1 638 ? 0.868 55.616 71.907 1.00 51.82 638 TRP A C 1
ATOM 3842 O O . TRP A 1 638 ? 1.089 56.674 71.323 1.00 49.49 638 TRP A O 1
ATOM 3853 N N . ARG A 1 639 ? 0.452 54.514 71.289 1.00 56.76 639 ARG A N 1
ATOM 3854 C CA . ARG A 1 639 ? 0.175 54.450 69.858 1.00 58.65 639 ARG A CA 1
ATOM 3855 C C . ARG A 1 639 ? -1.149 53.725 69.627 1.00 62.90 639 ARG A C 1
ATOM 3856 O O . ARG A 1 639 ? -1.547 52.888 70.435 1.00 61.50 639 ARG A O 1
ATOM 3864 N N . LYS A 1 640 ? -1.836 54.032 68.529 1.00 67.71 640 LYS A N 1
ATOM 3865 C CA . LYS A 1 640 ? -3.115 53.373 68.260 1.00 77.51 640 LYS A CA 1
ATOM 3866 C C . LYS A 1 640 ? -2.952 51.868 68.061 1.00 81.04 640 LYS A C 1
ATOM 3867 O O . LYS A 1 640 ? -1.973 51.410 67.469 1.00 81.02 640 LYS A O 1
ATOM 3873 N N . GLN A 1 641 ? -3.916 51.109 68.573 1.00 81.56 641 GLN A N 1
ATOM 3874 C CA . GLN A 1 641 ? -3.869 49.652 68.516 1.00 83.01 641 GLN A CA 1
ATOM 3875 C C . GLN A 1 641 ? -4.451 49.119 67.207 1.00 86.93 641 GLN A C 1
ATOM 3876 O O . GLN A 1 641 ? -4.432 47.912 66.954 1.00 85.02 641 GLN A O 1
ATOM 3878 N N . THR A 1 642 ? -4.967 50.032 66.385 1.00 89.83 642 THR A N 1
ATOM 3879 C CA . THR A 1 642 ? -5.533 49.690 65.082 1.00 89.49 642 THR A CA 1
ATOM 3880 C C . THR A 1 642 ? -5.696 50.941 64.222 1.00 89.29 642 THR A C 1
ATOM 3881 O O . THR A 1 642 ? -5.607 50.882 62.994 1.00 91.99 642 THR A O 1
ATOM 3883 N N . SER A 1 646 ? -8.304 55.620 64.892 1.00 64.85 646 SER A N 1
ATOM 3884 C CA . SER A 1 646 ? -8.643 57.037 65.058 1.00 72.35 646 SER A CA 1
ATOM 3885 C C . SER A 1 646 ? -7.600 57.805 65.874 1.00 69.62 646 SER A C 1
ATOM 3886 O O . SER A 1 646 ? -7.623 57.775 67.106 1.00 67.38 646 SER A O 1
ATOM 3889 N N . SER A 1 647 ? -6.701 58.508 65.188 1.00 65.38 647 SER A N 1
ATOM 3890 C CA . SER A 1 647 ? -5.591 59.189 65.858 1.00 67.61 647 SER A CA 1
ATOM 3891 C C . SER A 1 647 ? -6.001 60.487 66.561 1.00 67.98 647 SER A C 1
ATOM 3892 O O . SER A 1 647 ? -5.328 60.930 67.504 1.00 62.88 647 SER A O 1
ATOM 3895 N N . GLU A 1 648 ? -7.090 61.101 66.097 1.00 66.71 648 GLU A N 1
ATOM 3896 C CA . GLU A 1 648 ? -7.601 62.308 66.740 1.00 62.91 648 GLU A CA 1
ATOM 3897 C C . GLU A 1 648 ? -8.048 61.969 68.158 1.00 55.81 648 GLU A C 1
ATOM 3898 O O . GLU A 1 648 ? -7.587 62.587 69.126 1.00 53.46 648 GLU A O 1
ATOM 3900 N N . ASP A 1 649 ? -8.925 60.968 68.261 1.00 58.05 649 ASP A N 1
ATOM 3901 C CA . ASP A 1 649 ? -9.399 60.442 69.542 1.00 59.28 649 ASP A CA 1
ATOM 3902 C C . ASP A 1 649 ? -8.251 60.128 70.499 1.00 53.87 649 ASP A C 1
ATOM 3903 O O . ASP A 1 649 ? -8.298 60.496 71.680 1.00 53.58 649 ASP A O 1
ATOM 3908 N N . LEU A 1 650 ? -7.222 59.454 69.985 1.00 51.54 650 LEU A N 1
ATOM 3909 C CA . LEU A 1 650 ? -6.048 59.111 70.788 1.00 48.71 650 LEU A CA 1
ATOM 3910 C C . LEU A 1 650 ? -5.281 60.343 71.274 1.00 44.18 650 LEU A C 1
ATOM 3911 O O . LEU A 1 650 ? -4.947 60.425 72.453 1.00 39.46 650 LEU A O 1
ATOM 3916 N N . THR A 1 651 ? -5.005 61.287 70.375 1.00 49.34 651 THR A N 1
ATOM 3917 C CA . THR A 1 651 ? -4.344 62.552 70.744 1.00 50.69 651 THR A CA 1
ATOM 3918 C C . THR A 1 651 ? -5.096 63.284 71.863 1.00 47.47 651 THR A C 1
ATOM 3919 O O . THR A 1 651 ? -4.483 63.774 72.837 1.00 48.41 651 THR A O 1
ATOM 3923 N N . ARG A 1 652 ? -6.424 63.331 71.733 1.00 44.62 652 ARG A N 1
ATOM 3924 C CA . ARG A 1 652 ? -7.268 63.959 72.758 1.00 48.97 652 ARG A CA 1
ATOM 3925 C C . ARG A 1 652 ? -7.132 63.198 74.074 1.00 41.64 652 ARG A C 1
ATOM 3926 O O . ARG A 1 652 ? -6.966 63.810 75.145 1.00 38.55 652 ARG A O 1
ATOM 3934 N N . LEU A 1 653 ? -7.208 61.867 73.985 1.00 38.23 653 LEU A N 1
ATOM 3935 C CA . LEU A 1 653 ? -7.107 61.007 75.170 1.00 34.20 653 LEU A CA 1
ATOM 3936 C C . LEU A 1 653 ? -5.813 61.318 75.898 1.00 30.77 653 LEU A C 1
ATOM 3937 O O . LEU A 1 653 ? -5.827 61.632 77.088 1.00 35.62 653 LEU A O 1
ATOM 3942 N N . LYS A 1 654 ? -4.701 61.275 75.168 1.00 30.65 654 LYS A N 1
ATOM 3943 C CA . LYS A 1 654 ? -3.384 61.555 75.747 1.00 31.52 654 LYS A CA 1
ATOM 3944 C C . LYS A 1 654 ? -3.298 62.906 76.437 1.00 38.02 654 LYS A C 1
ATOM 3945 O O . LYS A 1 654 ? -2.716 63.009 77.537 1.00 40.48 654 LYS A O 1
ATOM 3951 N N . LYS A 1 655 ? -3.871 63.942 75.810 1.00 35.81 655 LYS A N 1
ATOM 3952 C CA . LYS A 1 655 ? -3.861 65.269 76.447 1.00 35.80 655 LYS A CA 1
ATOM 3953 C C . LYS A 1 655 ? -4.634 65.253 77.768 1.00 25.21 655 LYS A C 1
ATOM 3954 O O . LYS A 1 655 ? -4.189 65.796 78.794 1.00 29.45 655 LYS A O 1
ATOM 3960 N N . GLU A 1 656 ? -5.802 64.626 77.737 1.00 25.74 656 GLU A N 1
ATOM 3961 C CA . GLU A 1 656 ? -6.620 64.509 78.938 1.00 31.96 656 GLU A CA 1
ATOM 3962 C C . GLU A 1 656 ? -5.885 63.770 80.063 1.00 34.37 656 GLU A C 1
ATOM 3963 O O . GLU A 1 656 ? -5.857 64.223 81.219 1.00 35.50 656 GLU A O 1
ATOM 3969 N N . VAL A 1 657 ? -5.278 62.641 79.719 1.00 29.97 657 VAL A N 1
ATOM 3970 C CA . VAL A 1 657 ? -4.577 61.845 80.719 1.00 26.72 657 VAL A CA 1
ATOM 3971 C C . VAL A 1 657 ? -3.413 62.614 81.320 1.00 24.90 657 VAL A C 1
ATOM 3972 O O . VAL A 1 657 ? -3.218 62.598 82.539 1.00 25.78 657 VAL A O 1
ATOM 3976 N N . ILE A 1 658 ? -2.632 63.285 80.472 1.00 25.85 658 ILE A N 1
ATOM 3977 C CA . ILE A 1 658 ? -1.472 64.033 80.955 1.00 24.49 658 ILE A CA 1
ATOM 3978 C C . ILE A 1 658 ? -1.922 65.156 81.918 1.00 31.62 658 ILE A C 1
ATOM 3979 O O . ILE A 1 658 ? -1.366 65.325 83.037 1.00 29.36 658 ILE A O 1
ATOM 3984 N N . ALA A 1 659 ? -2.974 65.872 81.513 1.00 32.46 659 ALA A N 1
ATOM 3985 C CA . ALA A 1 659 ? -3.524 66.923 82.361 1.00 34.92 659 ALA A CA 1
ATOM 3986 C C . ALA A 1 659 ? -3.973 66.352 83.707 1.00 28.68 659 ALA A C 1
ATOM 3987 O O . ALA A 1 659 ? -3.723 66.952 84.759 1.00 26.22 659 ALA A O 1
ATOM 3989 N N . ARG A 1 660 ? -4.612 65.185 83.696 1.00 21.16 660 ARG A N 1
ATOM 3990 C CA . ARG A 1 660 ? -5.088 64.632 84.968 1.00 23.36 660 ARG A CA 1
ATOM 3991 C C . ARG A 1 660 ? -3.953 64.085 85.844 1.00 20.31 660 ARG A C 1
ATOM 3992 O O . ARG A 1 660 ? -4.024 64.128 87.082 1.00 22.32 660 ARG A O 1
ATOM 4000 N N . LEU A 1 661 ? -2.888 63.612 85.207 1.00 22.14 661 LEU A N 1
ATOM 4001 C CA . LEU A 1 661 ? -1.726 63.117 85.942 1.00 24.96 661 LEU A CA 1
ATOM 4002 C C . LEU A 1 661 ? -1.066 64.291 86.661 1.00 31.93 661 LEU A C 1
ATOM 4003 O O . LEU A 1 661 ? -0.408 64.095 87.688 1.00 27.14 661 LEU A O 1
ATOM 4008 N N . ARG A 1 662 ? -1.243 65.511 86.151 1.00 30.44 662 ARG A N 1
ATOM 4009 C CA . ARG A 1 662 ? -0.698 66.663 86.911 1.00 33.97 662 ARG A CA 1
ATOM 4010 C C . ARG A 1 662 ? -1.561 67.180 88.066 1.00 33.62 662 ARG A C 1
ATOM 4011 O O . ARG A 1 662 ? -1.072 67.976 88.876 1.00 29.96 662 ARG A O 1
ATOM 4019 N N . ARG A 1 663 ? -2.827 66.760 88.142 1.00 23.94 663 ARG A N 1
ATOM 4020 C CA . ARG A 1 663 ? -3.792 67.409 89.045 1.00 24.51 663 ARG A CA 1
ATOM 4021 C C . ARG A 1 663 ? -3.464 67.199 90.535 1.00 30.16 663 ARG A C 1
ATOM 4022 O O . ARG A 1 663 ? -3.107 66.098 90.956 1.00 25.60 663 ARG A O 1
ATOM 4030 N N . THR A 1 664 ? -3.571 68.257 91.334 1.00 22.99 664 THR A N 1
ATOM 4031 C CA . THR A 1 664 ? -3.297 68.125 92.767 1.00 26.81 664 THR A CA 1
ATOM 4032 C C . THR A 1 664 ? -4.544 68.349 93.612 1.00 30.79 664 THR A C 1
ATOM 4033 O O . THR A 1 664 ? -4.496 68.227 94.838 1.00 34.04 664 THR A O 1
ATOM 4037 N N . GLN A 1 665 ? -5.657 68.687 92.961 1.00 26.82 665 GLN A N 1
ATOM 4038 C CA . GLN A 1 665 ? -6.918 68.814 93.671 1.00 20.38 665 GLN A CA 1
ATOM 4039 C C . GLN A 1 665 ? -7.957 67.880 93.066 1.00 21.70 665 GLN A C 1
ATOM 4040 O O . GLN A 1 665 ? -7.972 67.651 91.851 1.00 24.84 665 GLN A O 1
ATOM 4046 N N . GLU A 1 666 ? -8.822 67.355 93.923 1.00 22.74 666 GLU A N 1
ATOM 4047 C CA . GLU A 1 666 ? -9.948 66.512 93.522 1.00 27.09 666 GLU A CA 1
ATOM 4048 C C . GLU A 1 666 ? -10.887 67.165 92.500 1.00 18.89 666 GLU A C 1
ATOM 4049 O O . GLU A 1 666 ? -11.068 68.379 92.501 1.00 19.71 666 GLU A O 1
ATOM 4055 N N . ASP A 1 667 ? -11.514 66.347 91.662 1.00 22.64 667 ASP A N 1
ATOM 4056 C CA . ASP A 1 667 ? -12.642 66.826 90.865 1.00 25.02 667 ASP A CA 1
ATOM 4057 C C . ASP A 1 667 ? -13.734 67.276 91.832 1.00 19.27 667 ASP A C 1
ATOM 4058 O O . ASP A 1 667 ? -13.870 66.718 92.928 1.00 23.89 667 ASP A O 1
ATOM 4063 N N . PRO A 1 668 ? -14.499 68.298 91.444 1.00 22.61 668 PRO A N 1
ATOM 4064 C CA . PRO A 1 668 ? -15.512 68.865 92.344 1.00 24.81 668 PRO A CA 1
ATOM 4065 C C . PRO A 1 668 ? -16.734 67.959 92.512 1.00 29.43 668 PRO A C 1
ATOM 4066 O O . PRO A 1 668 ? -17.062 67.142 91.629 1.00 28.97 668 PRO A O 1
ATOM 4070 N N . GLU A 1 669 ? -17.416 68.131 93.641 1.00 26.08 669 GLU A N 1
ATOM 4071 C CA . GLU A 1 669 ? -18.601 67.352 93.967 1.00 31.91 669 GLU A CA 1
ATOM 4072 C C . GLU A 1 669 ? -19.701 67.575 92.935 1.00 25.20 669 GLU A C 1
ATOM 4073 O O . GLU A 1 669 ? -19.807 68.652 92.330 1.00 23.77 669 GLU A O 1
ATOM 4079 N N . ILE A 1 670 ? -20.496 66.540 92.696 1.00 24.90 670 ILE A N 1
ATOM 4080 C CA . ILE A 1 670 ? -21.680 66.683 91.869 1.00 26.56 670 ILE A CA 1
ATOM 4081 C C . ILE A 1 670 ? -22.613 67.704 92.547 1.00 24.53 670 ILE A C 1
ATOM 4082 O O . ILE A 1 670 ? -22.721 67.726 93.774 1.00 29.32 670 ILE A O 1
ATOM 4087 N N . ASP A 1 671 ? -23.275 68.554 91.774 1.00 26.79 671 ASP A N 1
ATOM 4088 C CA . ASP A 1 671 ? -24.295 69.432 92.369 1.00 24.62 671 ASP A CA 1
ATOM 4089 C C . ASP A 1 671 ? -25.502 69.655 91.439 1.00 26.95 671 ASP A C 1
ATOM 4090 O O . ASP A 1 671 ? -25.590 69.041 90.376 1.00 28.89 671 ASP A O 1
ATOM 4095 N N . GLU A 1 672 ? -26.403 70.555 91.834 1.00 30.64 672 GLU A N 1
ATOM 4096 C CA . GLU A 1 672 ? -27.645 70.826 91.097 1.00 36.94 672 GLU A CA 1
ATOM 4097 C C . GLU A 1 672 ? -27.422 71.231 89.645 1.00 38.26 672 GLU A C 1
ATOM 4098 O O . GLU A 1 672 ? -28.348 71.166 88.840 1.00 48.68 672 GLU A O 1
ATOM 4104 N N . ARG A 1 673 ? -26.203 71.646 89.304 1.00 29.79 673 ARG A N 1
ATOM 4105 C CA . ARG A 1 673 ? -25.940 72.154 87.960 1.00 27.38 673 ARG A CA 1
ATOM 4106 C C . ARG A 1 673 ? -25.210 71.129 87.111 1.00 26.39 673 ARG A C 1
ATOM 4107 O O . ARG A 1 673 ? -24.888 71.385 85.946 1.00 29.95 673 ARG A O 1
ATOM 4115 N N . SER A 1 674 ? -24.938 69.966 87.690 1.00 22.94 674 SER A N 1
ATOM 4116 C CA . SER A 1 674 ? -24.282 68.910 86.931 1.00 28.67 674 SER A CA 1
ATOM 4117 C C . SER A 1 674 ? -25.132 68.487 85.713 1.00 28.34 674 SER A C 1
ATOM 4118 O O . SER A 1 674 ? -24.598 68.095 84.678 1.00 34.46 674 SER A O 1
ATOM 4121 N N . MET A 1 675 ? -26.450 68.606 85.834 1.00 25.25 675 MET A N 1
ATOM 4122 C CA . MET A 1 675 ? -27.367 68.239 84.752 1.00 31.10 675 MET A CA 1
ATOM 4123 C C . MET A 1 675 ? -27.698 69.391 83.787 1.00 30.62 675 MET A C 1
ATOM 4124 O O . MET A 1 675 ? -28.461 69.225 82.834 1.00 33.26 675 MET A O 1
ATOM 4129 N N . GLU A 1 676 ? -27.123 70.556 84.037 1.00 26.35 676 GLU A N 1
ATOM 4130 C CA . GLU A 1 676 ? -27.405 71.740 83.223 1.00 30.06 676 GLU A CA 1
ATOM 4131 C C . GLU A 1 676 ? -26.778 71.605 81.837 1.00 29.06 676 GLU A C 1
ATOM 4132 O O . GLU A 1 676 ? -25.678 71.085 81.699 1.00 32.19 676 GLU A O 1
ATOM 4138 N N . SER A 1 677 ? -27.476 72.015 80.785 1.00 26.64 677 SER A N 1
ATOM 4139 C CA . SER A 1 677 ? -26.860 71.869 79.464 1.00 29.69 677 SER A CA 1
ATOM 4140 C C . SER A 1 677 ? -25.802 72.947 79.263 1.00 30.48 677 SER A C 1
ATOM 4141 O O . SER A 1 677 ? -25.955 74.071 79.745 1.00 28.42 677 SER A O 1
ATOM 4144 N N . VAL A 1 678 ? -24.728 72.607 78.565 1.00 32.04 678 VAL A N 1
ATOM 4145 C CA . VAL A 1 678 ? -23.677 73.588 78.319 1.00 40.19 678 VAL A CA 1
ATOM 4146 C C . VAL A 1 678 ? -23.608 73.901 76.842 1.00 37.98 678 VAL A C 1
ATOM 4147 O O . VAL A 1 678 ? -22.695 74.595 76.407 1.00 43.50 678 VAL A O 1
ATOM 4151 N N . ALA A 1 679 ? -24.563 73.385 76.065 1.00 33.41 679 ALA A N 1
ATOM 4152 C CA . ALA A 1 679 ? -24.599 73.729 74.648 1.00 32.18 679 ALA A CA 1
ATOM 4153 C C . ALA A 1 679 ? -24.796 75.223 74.494 1.00 29.96 679 ALA A C 1
ATOM 4154 O O . ALA A 1 679 ? -25.424 75.866 75.340 1.00 28.07 679 ALA A O 1
ATOM 4156 N N . TRP A 1 680 ? -24.232 75.781 73.428 1.00 36.89 680 TRP A N 1
ATOM 4157 C CA . TRP A 1 680 ? -24.359 77.206 73.151 1.00 33.67 680 TRP A CA 1
ATOM 4158 C C . TRP A 1 680 ? -25.817 77.619 73.058 1.00 34.89 680 TRP A C 1
ATOM 4159 O O . TRP A 1 680 ? -26.248 78.602 73.690 1.00 23.70 680 TRP A O 1
ATOM 4170 N N . MET A 1 681 ? -26.571 76.871 72.245 1.00 30.45 681 MET A N 1
ATOM 4171 C CA . MET A 1 681 ? -27.963 77.218 71.996 1.00 37.43 681 MET A CA 1
ATOM 4172 C C . MET A 1 681 ? -28.756 77.145 73.298 1.00 34.74 681 MET A C 1
ATOM 4173 O O . MET A 1 681 ? -29.659 77.947 73.514 1.00 28.02 681 MET A O 1
ATOM 4178 N N . ALA A 1 682 ? -28.374 76.227 74.184 1.00 27.67 682 ALA A N 1
ATOM 4179 C CA . ALA A 1 682 ? -29.000 76.137 75.501 1.00 32.42 682 ALA A CA 1
ATOM 4180 C C . ALA A 1 682 ? -28.750 77.397 76.337 1.00 33.39 682 ALA A C 1
ATOM 4181 O O . ALA A 1 682 ? -29.673 77.935 76.964 1.00 31.29 682 ALA A O 1
ATOM 4183 N N . ASN A 1 683 ? -27.511 77.875 76.351 1.00 31.81 683 ASN A N 1
ATOM 4184 C CA . ASN A 1 683 ? -27.212 79.102 77.091 1.00 31.07 683 ASN A CA 1
ATOM 4185 C C . ASN A 1 683 ? -27.937 80.311 76.482 1.00 24.07 683 ASN A C 1
ATOM 4186 O O . ASN A 1 683 ? -28.437 81.185 77.200 1.00 20.96 683 ASN A O 1
ATOM 4191 N N . GLU A 1 684 ? -28.008 80.348 75.156 1.00 21.35 684 GLU A N 1
ATOM 4192 C CA . GLU A 1 684 ? -28.653 81.464 74.473 1.00 27.21 684 GLU A CA 1
ATOM 4193 C C . GLU A 1 684 ? -30.157 81.466 74.778 1.00 34.43 684 GLU A C 1
ATOM 4194 O O . GLU A 1 684 ? -30.757 82.525 75.020 1.00 31.99 684 GLU A O 1
ATOM 4200 N N . LEU A 1 685 ? -30.751 80.269 74.793 1.00 33.58 685 LEU A N 1
ATOM 4201 C CA . LEU A 1 685 ? -32.175 80.108 75.107 1.00 30.37 685 LEU A CA 1
ATOM 4202 C C . LEU A 1 685 ? -32.461 80.492 76.557 1.00 26.23 685 LEU A C 1
ATOM 4203 O O . LEU A 1 685 ? -33.449 81.179 76.849 1.00 26.12 685 LEU A O 1
ATOM 4208 N N . HIS A 1 686 ? -31.586 80.056 77.463 1.00 26.04 686 HIS A N 1
ATOM 4209 C CA . HIS A 1 686 ? -31.687 80.441 78.867 1.00 26.31 686 HIS A CA 1
ATOM 4210 C C . HIS A 1 686 ? -31.674 81.966 78.963 1.00 29.20 686 HIS A C 1
ATOM 4211 O O . HIS A 1 686 ? -32.514 82.569 79.643 1.00 32.16 686 HIS A O 1
ATOM 4218 N N . HIS A 1 687 ? -30.716 82.584 78.281 1.00 25.43 687 HIS A N 1
ATOM 4219 C CA . HIS A 1 687 ? -30.583 84.050 78.281 1.00 31.90 687 HIS A CA 1
ATOM 4220 C C . HIS A 1 687 ? -31.862 84.762 77.787 1.00 28.11 687 HIS A C 1
ATOM 4221 O O . HIS A 1 687 ? -32.393 85.670 78.449 1.00 27.91 687 HIS A O 1
ATOM 4228 N N . ARG A 1 688 ? -32.384 84.334 76.643 1.00 30.53 688 ARG A N 1
ATOM 4229 C CA . ARG A 1 688 ? -33.580 85.001 76.119 1.00 32.64 688 ARG A CA 1
ATOM 4230 C C . ARG A 1 688 ? -34.795 84.810 77.019 1.00 31.26 688 ARG A C 1
ATOM 4231 O O . ARG A 1 688 ? -35.545 85.764 77.274 1.00 26.15 688 ARG A O 1
ATOM 4239 N N . ILE A 1 689 ? -34.977 83.590 77.528 1.00 25.52 689 ILE A N 1
ATOM 4240 C CA . ILE A 1 689 ? -36.119 83.338 78.403 1.00 28.42 689 ILE A CA 1
ATOM 4241 C C . ILE A 1 689 ? -36.038 84.118 79.709 1.00 26.98 689 ILE A C 1
ATOM 4242 O O . ILE A 1 689 ? -37.013 84.762 80.094 1.00 25.37 689 ILE A O 1
ATOM 4247 N N . ALA A 1 690 ? -34.881 84.062 80.377 1.00 28.56 690 ALA A N 1
ATOM 4248 C CA . ALA A 1 690 ? -34.670 84.779 81.639 1.00 27.33 690 ALA A CA 1
ATOM 4249 C C . ALA A 1 690 ? -34.867 86.275 81.455 1.00 28.08 690 ALA A C 1
ATOM 4250 O O . ALA A 1 690 ? -35.458 86.936 82.313 1.00 33.30 690 ALA A O 1
ATOM 4252 N N . ALA A 1 691 ? -34.381 86.811 80.337 1.00 25.08 691 ALA A N 1
ATOM 4253 C CA . ALA A 1 691 ? -34.576 88.236 80.076 1.00 33.80 691 ALA A CA 1
ATOM 4254 C C . ALA A 1 691 ? -36.058 88.565 79.828 1.00 39.87 691 ALA A C 1
ATOM 4255 O O . ALA A 1 691 ? -36.544 89.597 80.285 1.00 38.21 691 ALA A O 1
ATOM 4257 N N . ALA A 1 692 ? -36.784 87.694 79.126 1.00 38.34 692 ALA A N 1
ATOM 4258 C CA . ALA A 1 692 ? -38.219 87.942 78.882 1.00 31.61 692 ALA A CA 1
ATOM 4259 C C . ALA A 1 692 ? -39.092 87.686 80.118 1.00 33.44 692 ALA A C 1
ATOM 4260 O O . ALA A 1 692 ? -40.220 88.185 80.204 1.00 33.98 692 ALA A O 1
ATOM 4262 N N . TYR A 1 693 ? -38.587 86.896 81.067 1.00 29.36 693 TYR A N 1
ATOM 4263 C CA . TYR A 1 693 ? -39.361 86.604 82.277 1.00 29.30 693 TYR A CA 1
ATOM 4264 C C . TYR A 1 693 ? -38.484 86.810 83.507 1.00 30.97 693 TYR A C 1
ATOM 4265 O O . TYR A 1 693 ? -38.114 85.838 84.177 1.00 31.75 693 TYR A O 1
ATOM 4274 N N . PRO A 1 694 ? -38.160 88.095 83.806 1.00 37.26 694 PRO A N 1
ATOM 4275 C CA . PRO A 1 694 ? -37.154 88.490 84.802 1.00 35.12 694 PRO A CA 1
ATOM 4276 C C . PRO A 1 694 ? -37.526 88.012 86.192 1.00 34.54 694 PRO A C 1
ATOM 4277 O O . PRO A 1 694 ? -36.641 87.782 87.007 1.00 46.10 694 PRO A O 1
ATOM 4281 N N . GLU A 1 695 ? -38.815 87.857 86.469 1.00 33.17 695 GLU A N 1
ATOM 4282 C CA . GLU A 1 695 ? -39.213 87.357 87.782 1.00 41.03 695 GLU A CA 1
ATOM 4283 C C . GLU A 1 695 ? -39.274 85.825 87.855 1.00 40.01 695 GLU A C 1
ATOM 4284 O O . GLU A 1 695 ? -39.702 85.264 88.857 1.00 37.21 695 GLU A O 1
ATOM 4290 N N . THR A 1 696 ? -38.829 85.148 86.804 1.00 37.66 696 THR A N 1
ATOM 4291 C CA . THR A 1 696 ? -38.998 83.701 86.738 1.00 37.95 696 THR A CA 1
ATOM 4292 C C . THR A 1 696 ? -37.673 82.961 86.817 1.00 30.06 696 THR A C 1
ATOM 4293 O O . THR A 1 696 ? -36.696 83.369 86.201 1.00 33.93 696 THR A O 1
ATOM 4297 N N . THR A 1 697 ? -37.645 81.852 87.549 1.00 29.22 697 THR A N 1
ATOM 4298 C CA . THR A 1 697 ? -36.452 81.013 87.603 1.00 30.77 697 THR A CA 1
ATOM 4299 C C . THR A 1 697 ? -36.355 80.134 86.354 1.00 33.65 697 THR A C 1
ATOM 4300 O O . THR A 1 697 ? -37.249 79.333 86.071 1.00 33.25 697 THR A O 1
ATOM 4304 N N . VAL A 1 698 ? -35.265 80.274 85.614 1.00 33.10 698 VAL A N 1
ATOM 4305 C CA . VAL A 1 698 ? -35.129 79.560 84.358 1.00 33.11 698 VAL A CA 1
ATOM 4306 C C . VAL A 1 698 ? -33.998 78.546 84.458 1.00 34.39 698 VAL A C 1
ATOM 4307 O O . VAL A 1 698 ? -32.947 78.845 85.029 1.00 32.31 698 VAL A O 1
ATOM 4311 N N . MET A 1 699 ? -34.219 77.346 83.917 1.00 27.78 699 MET A N 1
ATOM 4312 C CA . MET A 1 699 ? -33.166 76.328 83.842 1.00 22.95 699 MET A CA 1
ATOM 4313 C C . MET A 1 699 ? -33.268 75.559 82.536 1.00 27.23 699 MET A C 1
ATOM 4314 O O . MET A 1 699 ? -34.370 75.248 82.070 1.00 28.67 699 MET A O 1
ATOM 4319 N N . VAL A 1 700 ? -32.120 75.274 81.937 1.00 19.64 700 VAL A N 1
ATOM 4320 C CA . VAL A 1 700 ? -32.052 74.466 80.735 1.00 26.03 700 VAL A CA 1
ATOM 4321 C C . VAL A 1 700 ? -31.149 73.264 80.985 1.00 30.15 700 VAL A C 1
ATOM 4322 O O . VAL A 1 700 ? -29.924 73.411 81.101 1.00 28.34 700 VAL A O 1
ATOM 4326 N N . TYR A 1 701 ? -31.761 72.085 81.048 1.00 26.55 701 TYR A N 1
ATOM 4327 C CA . TYR A 1 701 ? -31.083 70.844 81.426 1.00 24.72 701 TYR A CA 1
ATOM 4328 C C . TYR A 1 701 ? -30.723 70.069 80.171 1.00 31.28 701 TYR A C 1
ATOM 4329 O O . TYR A 1 701 ? -31.306 70.304 79.110 1.00 25.80 701 TYR A O 1
ATOM 4338 N N . ARG A 1 702 ? -29.799 69.120 80.273 1.00 27.43 702 ARG A N 1
ATOM 4339 C CA . ARG A 1 702 ? -29.502 68.299 79.102 1.00 28.86 702 ARG A CA 1
ATOM 4340 C C . ARG A 1 702 ? -30.564 67.242 78.905 1.00 25.05 702 ARG A C 1
ATOM 4341 O O . ARG A 1 702 ? -31.324 66.925 79.824 1.00 26.36 702 ARG A O 1
ATOM 4349 N N . GLY A 1 703 ? -30.624 66.699 77.700 1.00 31.15 703 GLY A N 1
ATOM 4350 C CA . GLY A 1 703 ? -31.734 65.858 77.298 1.00 35.23 703 GLY A CA 1
ATOM 4351 C C . GLY A 1 703 ? -31.776 64.464 77.866 1.00 38.71 703 GLY A C 1
ATOM 4352 O O . GLY A 1 703 ? -32.480 63.616 77.333 1.00 53.12 703 GLY A O 1
ATOM 4353 N N . SER A 1 704 ? -31.027 64.223 78.934 1.00 31.37 704 SER A N 1
ATOM 4354 C CA . SER A 1 704 ? -31.054 62.921 79.598 1.00 33.92 704 SER A CA 1
ATOM 4355 C C . SER A 1 704 ? -31.842 63.011 80.904 1.00 36.19 704 SER A C 1
ATOM 4356 O O . SER A 1 704 ? -32.239 61.976 81.490 1.00 38.40 704 SER A O 1
ATOM 4359 N N . ILE A 1 705 ? -32.079 64.245 81.362 1.00 32.85 705 ILE A N 1
ATOM 4360 C CA . ILE A 1 705 ? -32.708 64.430 82.673 1.00 27.68 705 ILE A CA 1
ATOM 4361 C C . ILE A 1 705 ? -34.099 63.793 82.812 1.00 27.81 705 ILE A C 1
ATOM 4362 O O . ILE A 1 705 ? -34.365 63.147 83.832 1.00 30.87 705 ILE A O 1
ATOM 4367 N N . THR A 1 706 ? -34.967 63.942 81.805 1.00 24.68 706 THR A N 1
ATOM 4368 C CA . THR A 1 706 ? -36.332 63.403 81.921 1.00 27.34 706 THR A CA 1
ATOM 4369 C C . THR A 1 706 ? -36.371 61.881 81.841 1.00 27.65 706 THR A C 1
ATOM 4370 O O . THR A 1 706 ? -37.180 61.259 82.509 1.00 36.66 706 THR A O 1
ATOM 4374 N N . ALA A 1 707 ? -35.529 61.278 81.009 1.00 27.48 707 ALA A N 1
ATOM 4375 C CA . ALA A 1 707 ? -35.441 59.811 80.977 1.00 30.16 707 ALA A CA 1
ATOM 4376 C C . ALA A 1 707 ? -34.965 59.291 82.343 1.00 28.11 707 ALA A C 1
ATOM 4377 O O . ALA A 1 707 ? -35.520 58.313 82.892 1.00 32.43 707 ALA A O 1
ATOM 4379 N N . ALA A 1 708 ? -33.961 59.969 82.907 1.00 22.97 708 ALA A N 1
ATOM 4380 C CA . ALA A 1 708 ? -33.453 59.582 84.225 1.00 29.70 708 ALA A CA 1
ATOM 4381 C C . ALA A 1 708 ? -34.561 59.689 85.282 1.00 29.98 708 ALA A C 1
ATOM 4382 O O . ALA A 1 708 ? -34.781 58.767 86.075 1.00 32.35 708 ALA A O 1
ATOM 4384 N N . ALA A 1 709 ? -35.263 60.815 85.270 1.00 24.10 709 ALA A N 1
ATOM 4385 C CA . ALA A 1 709 ? -36.348 61.066 86.212 1.00 25.79 709 ALA A CA 1
ATOM 4386 C C . ALA A 1 709 ? -37.477 60.057 86.057 1.00 25.83 709 ALA A C 1
ATOM 4387 O O . ALA A 1 709 ? -38.004 59.519 87.058 1.00 26.74 709 ALA A O 1
ATOM 4389 N N . ARG A 1 710 ? -37.851 59.781 84.813 1.00 23.62 710 ARG A N 1
ATOM 4390 C CA . ARG A 1 710 ? -38.949 58.841 84.586 1.00 31.48 710 ARG A CA 1
ATOM 4391 C C . ARG A 1 710 ? -38.569 57.465 85.133 1.00 31.62 710 ARG A C 1
ATOM 4392 O O . ARG A 1 710 ? -39.387 56.806 85.780 1.00 33.24 710 ARG A O 1
ATOM 4400 N N . LYS A 1 711 ? -37.321 57.044 84.914 1.00 33.04 711 LYS A N 1
ATOM 4401 C CA . LYS A 1 711 ? -36.879 55.763 85.475 1.00 40.07 711 LYS A CA 1
ATOM 4402 C C . LYS A 1 711 ? -36.858 55.767 87.020 1.00 32.37 711 LYS A C 1
ATOM 4403 O O . LYS A 1 711 ? -37.377 54.867 87.656 1.00 34.53 711 LYS A O 1
ATOM 4409 N N . ALA A 1 712 ? -36.265 56.795 87.609 1.00 30.04 712 ALA A N 1
ATOM 4410 C CA . ALA A 1 712 ? -36.113 56.879 89.061 1.00 32.06 712 ALA A CA 1
ATOM 4411 C C . ALA A 1 712 ? -37.435 56.964 89.798 1.00 34.86 712 ALA A C 1
ATOM 4412 O O . ALA A 1 712 ? -37.543 56.492 90.923 1.00 37.85 712 ALA A O 1
ATOM 4414 N N . ALA A 1 713 ? -38.428 57.599 89.183 1.00 30.54 713 ALA A N 1
ATOM 4415 C CA . ALA A 1 713 ? -39.733 57.715 89.815 1.00 36.59 713 ALA A CA 1
ATOM 4416 C C . ALA A 1 713 ? -40.631 56.580 89.346 1.00 48.21 713 ALA A C 1
ATOM 4417 O O . ALA A 1 713 ? -41.754 56.429 89.831 1.00 50.34 713 ALA A O 1
ATOM 4419 N N . GLY A 1 714 ? -40.132 55.808 88.380 1.00 50.94 714 GLY A N 1
ATOM 4420 C CA . GLY A 1 714 ? -40.823 54.635 87.858 1.00 53.59 714 GLY A CA 1
ATOM 4421 C C . GLY A 1 714 ? -42.194 54.908 87.263 1.00 57.04 714 GLY A C 1
ATOM 4422 O O . GLY A 1 714 ? -43.186 54.313 87.687 1.00 63.41 714 GLY A O 1
ATOM 4423 N N . ILE A 1 715 ? -42.259 55.788 86.269 1.00 49.62 715 ILE A N 1
ATOM 4424 C CA . ILE A 1 715 ? -43.553 56.204 85.751 1.00 54.00 715 ILE A CA 1
ATOM 4425 C C . ILE A 1 715 ? -43.795 55.924 84.269 1.00 53.67 715 ILE A C 1
ATOM 4426 O O . ILE A 1 715 ? -44.907 56.139 83.781 1.00 55.21 715 ILE A O 1
ATOM 4431 N N . ASP A 1 716 ? -42.774 55.480 83.544 1.00 58.00 716 ASP A N 1
ATOM 4432 C CA . ASP A 1 716 ? -43.046 54.856 82.257 1.00 67.37 716 ASP A CA 1
ATOM 4433 C C . ASP A 1 716 ? -43.787 53.600 82.675 1.00 71.02 716 ASP A C 1
ATOM 4434 O O . ASP A 1 716 ? -43.440 53.002 83.698 1.00 79.90 716 ASP A O 1
ATOM 4439 N N . SER A 1 717 ? -44.808 53.232 81.907 1.00 67.29 717 SER A N 1
ATOM 4440 C CA . SER A 1 717 ? -45.715 52.112 82.204 1.00 69.74 717 SER A CA 1
ATOM 4441 C C . SER A 1 717 ? -46.811 52.520 83.176 1.00 66.92 717 SER A C 1
ATOM 4442 O O . SER A 1 717 ? -47.624 51.692 83.576 1.00 69.33 717 SER A O 1
ATOM 4445 N N . ARG A 1 718 ? -46.822 53.790 83.571 1.00 60.33 718 ARG A N 1
ATOM 4446 C CA . ARG A 1 718 ? -47.956 54.316 84.325 1.00 53.98 718 ARG A CA 1
ATOM 4447 C C . ARG A 1 718 ? -48.755 55.293 83.470 1.00 41.55 718 ARG A C 1
ATOM 4448 O O . ARG A 1 718 ? -49.933 55.532 83.716 1.00 43.49 718 ARG A O 1
ATOM 4456 N N . ILE A 1 719 ? -48.112 55.859 82.459 1.00 37.55 719 ILE A N 1
ATOM 4457 C CA . ILE A 1 719 ? -48.812 56.764 81.570 1.00 41.54 719 ILE A CA 1
ATOM 4458 C C . ILE A 1 719 ? -49.566 55.944 80.544 1.00 38.48 719 ILE A C 1
ATOM 4459 O O . ILE A 1 719 ? -49.000 55.030 79.940 1.00 41.17 719 ILE A O 1
ATOM 4464 N N . ASN A 1 720 ? -50.841 56.273 80.350 1.00 38.49 720 ASN A N 1
ATOM 4465 C CA . ASN A 1 720 ? -51.708 55.538 79.422 1.00 37.04 720 ASN A CA 1
ATOM 4466 C C . ASN A 1 720 ? -51.572 56.005 77.971 1.00 39.92 720 ASN A C 1
ATOM 4467 O O . ASN A 1 720 ? -52.556 56.385 77.346 1.00 40.54 720 ASN A O 1
ATOM 4472 N N . LEU A 1 721 ? -50.354 55.996 77.446 1.00 41.62 721 LEU A N 1
ATOM 4473 C CA . LEU A 1 721 ? -50.128 56.313 76.045 1.00 43.01 721 LEU A CA 1
ATOM 4474 C C . LEU A 1 721 ? -50.366 55.061 75.214 1.00 46.80 721 LEU A C 1
ATOM 4475 O O . LEU A 1 721 ? -50.228 53.943 75.713 1.00 47.02 721 LEU A O 1
ATOM 4480 N N . ILE A 1 722 ? -50.704 55.258 73.944 1.00 46.57 722 ILE A N 1
ATOM 4481 C CA . ILE A 1 722 ? -50.764 54.176 72.964 1.00 47.93 722 ILE A CA 1
ATOM 4482 C C . ILE A 1 722 ? -49.378 53.570 72.806 1.00 50.78 722 ILE A C 1
ATOM 4483 O O . ILE A 1 722 ? -48.394 54.297 72.737 1.00 46.97 722 ILE A O 1
ATOM 4488 N N . GLY A 1 723 ? -49.292 52.245 72.750 1.00 62.32 723 GLY A N 1
ATOM 4489 C CA . GLY A 1 723 ? -48.005 51.583 72.624 1.00 70.72 723 GLY A CA 1
ATOM 4490 C C . GLY A 1 723 ? -47.864 50.411 73.573 1.00 80.22 723 GLY A C 1
ATOM 4491 O O . GLY A 1 723 ? -48.351 50.457 74.701 1.00 79.87 723 GLY A O 1
ATOM 4492 N N . GLU A 1 724 ? -47.198 49.356 73.115 1.00 90.05 724 GLU A N 1
ATOM 4493 C CA . GLU A 1 724 ? -47.004 48.159 73.928 1.00 100.40 724 GLU A CA 1
ATOM 4494 C C . GLU A 1 724 ? -46.136 48.461 75.144 1.00 106.55 724 GLU A C 1
ATOM 4495 O O . GLU A 1 724 ? -46.240 47.793 76.173 1.00 108.38 724 GLU A O 1
ATOM 4497 N N . LYS A 1 725 ? -45.290 49.478 75.012 1.00 108.98 725 LYS A N 1
ATOM 4498 C CA . LYS A 1 725 ? -44.333 49.859 76.052 1.00 113.52 725 LYS A CA 1
ATOM 4499 C C . LYS A 1 725 ? -43.454 48.717 76.591 1.00 115.87 725 LYS A C 1
ATOM 4500 O O . LYS A 1 725 ? -43.517 48.410 77.782 1.00 114.85 725 LYS A O 1
ATOM 4502 N N . GLY A 1 726 ? -42.641 48.086 75.740 1.00 118.05 726 GLY A N 1
ATOM 4503 C CA . GLY A 1 726 ? -42.599 48.344 74.308 1.00 119.21 726 GLY A CA 1
ATOM 4504 C C . GLY A 1 726 ? -41.634 49.434 73.885 1.00 118.05 726 GLY A C 1
ATOM 4505 O O . GLY A 1 726 ? -41.650 49.877 72.737 1.00 119.30 726 GLY A O 1
ATOM 4506 N N . ARG A 1 727 ? -40.789 49.865 74.814 1.00 116.01 727 ARG A N 1
ATOM 4507 C CA . ARG A 1 727 ? -39.826 50.922 74.542 1.00 115.18 727 ARG A CA 1
ATOM 4508 C C . ARG A 1 727 ? -38.416 50.334 74.562 1.00 115.92 727 ARG A C 1
ATOM 4509 O O . ARG A 1 727 ? -38.068 49.665 75.536 1.00 115.90 727 ARG A O 1
ATOM 4517 N N . LYS A 1 728 ? -37.590 50.537 73.528 1.00 114.60 728 LYS A N 1
ATOM 4518 C CA . LYS A 1 728 ? -37.883 51.212 72.247 1.00 110.00 728 LYS A CA 1
ATOM 4519 C C . LYS A 1 728 ? -38.276 52.700 72.279 1.00 103.67 728 LYS A C 1
ATOM 4520 O O . LYS A 1 728 ? -38.156 53.372 73.307 1.00 97.02 728 LYS A O 1
ATOM 4522 N N . ASP A 1 729 ? -38.726 53.195 71.126 1.00 103.16 729 ASP A N 1
ATOM 4523 C CA . ASP A 1 729 ? -39.115 54.592 70.957 1.00 96.52 729 ASP A CA 1
ATOM 4524 C C . ASP A 1 729 ? -40.633 54.718 71.002 1.00 89.26 729 ASP A C 1
ATOM 4525 O O . ASP A 1 729 ? -41.343 53.984 70.312 1.00 95.68 729 ASP A O 1
ATOM 4530 N N . ARG A 1 730 ? -41.126 55.650 71.813 1.00 76.69 730 ARG A N 1
ATOM 4531 C CA . ARG A 1 730 ? -42.563 55.823 72.009 1.00 64.16 730 ARG A CA 1
ATOM 4532 C C . ARG A 1 730 ? -43.282 56.230 70.712 1.00 60.37 730 ARG A C 1
ATOM 4533 O O . ARG A 1 730 ? -42.911 57.206 70.053 1.00 60.96 730 ARG A O 1
ATOM 4541 N N . ILE A 1 731 ? -44.303 55.457 70.352 1.00 51.75 731 ILE A N 1
ATOM 4542 C CA . ILE A 1 731 ? -45.054 55.657 69.120 1.00 50.79 731 ILE A CA 1
ATOM 4543 C C . ILE A 1 731 ? -46.103 56.776 69.243 1.00 49.49 731 ILE A C 1
ATOM 4544 O O . ILE A 1 731 ? -46.523 57.362 68.243 1.00 46.48 731 ILE A O 1
ATOM 4549 N N . ASP A 1 732 ? -46.522 57.059 70.473 1.00 30.82 732 ASP A N 1
ATOM 4550 C CA . ASP A 1 732 ? -47.514 58.082 70.741 1.00 36.51 732 ASP A CA 1
ATOM 4551 C C . ASP A 1 732 ? -46.806 59.435 70.843 1.00 37.13 732 ASP A C 1
ATOM 4552 O O . ASP A 1 732 ? -45.940 59.621 71.694 1.00 36.18 732 ASP A O 1
ATOM 4557 N N . ARG A 1 733 ? -47.173 60.374 69.977 1.00 33.39 733 ARG A N 1
ATOM 4558 C CA . ARG A 1 733 ? -46.521 61.689 69.950 1.00 37.14 733 ARG A CA 1
ATOM 4559 C C . ARG A 1 733 ? -46.799 62.529 71.198 1.00 33.97 733 ARG A C 1
ATOM 4560 O O . ARG A 1 733 ? -46.182 63.556 71.408 1.00 36.57 733 ARG A O 1
ATOM 4568 N N . ARG A 1 734 ? -47.734 62.098 72.028 1.00 34.99 734 ARG A N 1
ATOM 4569 C CA . ARG A 1 734 ? -48.015 62.827 73.250 1.00 28.02 734 ARG A CA 1
ATOM 4570 C C . ARG A 1 734 ? -46.920 62.632 74.295 1.00 28.50 734 ARG A C 1
ATOM 4571 O O . ARG A 1 734 ? -46.967 63.251 75.353 1.00 29.75 734 ARG A O 1
ATOM 4579 N N . HIS A 1 735 ? -45.922 61.800 73.991 1.00 28.33 735 HIS A N 1
ATOM 4580 C CA . HIS A 1 735 ? -44.849 61.546 74.955 1.00 32.53 735 HIS A CA 1
ATOM 4581 C C . HIS A 1 735 ? -43.975 62.790 75.197 1.00 30.37 735 HIS A C 1
ATOM 4582 O O . HIS A 1 735 ? -43.442 62.966 76.298 1.00 29.79 735 HIS A O 1
ATOM 4589 N N . HIS A 1 736 ? -43.841 63.651 74.186 1.00 26.49 736 HIS A N 1
ATOM 4590 C CA . HIS A 1 736 ? -43.119 64.919 74.368 1.00 25.78 736 HIS A CA 1
ATOM 4591 C C . HIS A 1 736 ? -43.809 65.749 75.455 1.00 25.79 736 HIS A C 1
ATOM 4592 O O . HIS A 1 736 ? -43.153 66.435 76.233 1.00 28.40 736 HIS A O 1
ATOM 4599 N N . ALA A 1 737 ? -45.137 65.664 75.521 1.00 24.80 737 ALA A N 1
ATOM 4600 C CA . ALA A 1 737 ? -45.893 66.379 76.552 1.00 25.04 737 ALA A CA 1
ATOM 4601 C C . ALA A 1 737 ? -45.611 65.790 77.951 1.00 23.56 737 ALA A C 1
ATOM 4602 O O . ALA A 1 737 ? -45.554 66.521 78.961 1.00 31.09 737 ALA A O 1
ATOM 4604 N N . VAL A 1 738 ? -45.413 64.472 78.006 1.00 25.25 738 VAL A N 1
ATOM 4605 C CA . VAL A 1 738 ? -45.019 63.820 79.259 1.00 25.35 738 VAL A CA 1
ATOM 4606 C C . VAL A 1 738 ? -43.678 64.373 79.702 1.00 25.15 738 VAL A C 1
ATOM 4607 O O . VAL A 1 738 ? -43.522 64.798 80.852 1.00 28.17 738 VAL A O 1
ATOM 4611 N N . ASP A 1 739 ? -42.712 64.380 78.783 1.00 22.79 739 ASP A N 1
ATOM 4612 C CA . ASP A 1 739 ? -41.365 64.847 79.128 1.00 25.21 739 ASP A CA 1
ATOM 4613 C C . ASP A 1 739 ? -41.354 66.306 79.584 1.00 24.87 739 ASP A C 1
ATOM 4614 O O . ASP A 1 739 ? -40.631 66.651 80.516 1.00 29.51 739 ASP A O 1
ATOM 4619 N N . ALA A 1 740 ? -42.156 67.160 78.940 1.00 21.59 740 ALA A N 1
ATOM 4620 C CA . ALA A 1 740 ? -42.279 68.553 79.390 1.00 24.79 740 ALA A CA 1
ATOM 4621 C C . ALA A 1 740 ? -42.865 68.647 80.804 1.00 20.19 740 ALA A C 1
ATOM 4622 O O . ALA A 1 740 ? -42.400 69.435 81.635 1.00 25.74 740 ALA A O 1
ATOM 4624 N N . SER A 1 741 ? -43.899 67.857 81.065 1.00 18.68 741 SER A N 1
ATOM 4625 C CA . SER A 1 741 ? -44.494 67.800 82.403 1.00 19.09 741 SER A CA 1
ATOM 4626 C C . SER A 1 741 ? -43.482 67.382 83.468 1.00 24.00 741 SER A C 1
ATOM 4627 O O . SER A 1 741 ? -43.468 67.925 84.579 1.00 23.70 741 SER A O 1
ATOM 4630 N N . VAL A 1 742 ? -42.662 66.385 83.139 1.00 20.67 742 VAL A N 1
ATOM 4631 C CA . VAL A 1 742 ? -41.664 65.901 84.085 1.00 24.06 742 VAL A CA 1
ATOM 4632 C C . VAL A 1 742 ? -40.604 66.981 84.319 1.00 26.50 742 VAL A C 1
ATOM 4633 O O . VAL A 1 742 ? -40.239 67.280 85.470 1.00 26.11 742 VAL A O 1
ATOM 4637 N N . VAL A 1 743 ? -40.122 67.600 83.246 1.00 20.69 743 VAL A N 1
ATOM 4638 C CA . VAL A 1 743 ? -39.082 68.607 83.457 1.00 19.88 743 VAL A CA 1
ATOM 4639 C C . VAL A 1 743 ? -39.633 69.800 84.251 1.00 25.96 743 VAL A C 1
ATOM 4640 O O . VAL A 1 743 ? -38.892 70.426 85.007 1.00 20.92 743 VAL A O 1
ATOM 4644 N N . ALA A 1 744 ? -40.935 70.084 84.120 1.00 21.34 744 ALA A N 1
ATOM 4645 C CA . ALA A 1 744 ? -41.522 71.184 84.894 1.00 25.06 744 ALA A CA 1
ATOM 4646 C C . ALA A 1 744 ? -41.424 70.910 86.394 1.00 24.85 744 ALA A C 1
ATOM 4647 O O . ALA A 1 744 ? -41.335 71.831 87.207 1.00 24.64 744 ALA A O 1
ATOM 4649 N N . LEU A 1 745 ? -41.445 69.634 86.750 1.00 22.48 745 LEU A N 1
ATOM 4650 C CA . LEU A 1 745 ? -41.499 69.228 88.145 1.00 30.29 745 LEU A CA 1
ATOM 4651 C C . LEU A 1 745 ? -40.100 69.052 88.750 1.00 27.75 745 LEU A C 1
ATOM 4652 O O . LEU A 1 745 ? -39.958 68.830 89.952 1.00 29.07 745 LEU A O 1
ATOM 4657 N N . MET A 1 746 ? -39.071 69.129 87.913 1.00 22.91 746 MET A N 1
ATOM 4658 C CA . MET A 1 746 ? -37.708 68.912 88.376 1.00 28.10 746 MET A CA 1
ATOM 4659 C C . MET A 1 746 ? -37.335 70.017 89.378 1.00 30.56 746 MET A C 1
ATOM 4660 O O . MET A 1 746 ? -37.880 71.119 89.325 1.00 29.16 746 MET A O 1
ATOM 4665 N N . GLU A 1 747 ? -36.448 69.699 90.313 1.00 22.27 747 GLU A N 1
ATOM 4666 C CA . GLU A 1 747 ? -36.031 70.624 91.373 1.00 27.19 747 GLU A CA 1
ATOM 4667 C C . GLU A 1 747 ? -34.539 70.421 91.571 1.00 30.36 747 GLU A C 1
ATOM 4668 O O . GLU A 1 747 ? -34.011 69.345 91.246 1.00 29.63 747 GLU A O 1
ATOM 4674 N N . ALA A 1 748 ? -33.877 71.421 92.154 1.00 26.46 748 ALA A N 1
ATOM 4675 C CA . ALA A 1 748 ? -32.417 71.420 92.315 1.00 29.35 748 ALA A CA 1
ATOM 4676 C C . ALA A 1 748 ? -31.878 70.185 93.059 1.00 26.65 748 ALA A C 1
ATOM 4677 O O . ALA A 1 748 ? -31.008 69.456 92.545 1.00 29.24 748 ALA A O 1
ATOM 4679 N N . SER A 1 749 ? -32.402 69.937 94.258 1.00 30.76 749 SER A N 1
ATOM 4680 C CA . SER A 1 749 ? -31.958 68.784 95.058 1.00 34.35 749 SER A CA 1
ATOM 4681 C C . SER A 1 749 ? -32.136 67.462 94.287 1.00 33.94 749 SER A C 1
ATOM 4682 O O . SER A 1 749 ? -31.296 66.555 94.354 1.00 22.29 749 SER A O 1
ATOM 4685 N N . VAL A 1 750 ? -33.227 67.363 93.533 1.00 29.85 750 VAL A N 1
ATOM 4686 C CA . VAL A 1 750 ? -33.490 66.142 92.777 1.00 22.74 750 VAL A CA 1
ATOM 4687 C C . VAL A 1 750 ? -32.520 65.979 91.603 1.00 22.66 750 VAL A C 1
ATOM 4688 O O . VAL A 1 750 ? -31.993 64.883 91.378 1.00 22.28 750 VAL A O 1
ATOM 4692 N N . ALA A 1 751 ? -32.253 67.071 90.887 1.00 19.95 751 ALA A N 1
ATOM 4693 C CA . ALA A 1 751 ? -31.248 67.066 89.825 1.00 23.12 751 ALA A CA 1
ATOM 4694 C C . ALA A 1 751 ? -29.900 66.585 90.362 1.00 20.22 751 ALA A C 1
ATOM 4695 O O . ALA A 1 751 ? -29.211 65.768 89.739 1.00 20.72 751 ALA A O 1
ATOM 4697 N N . LYS A 1 752 ? -29.519 67.095 91.525 1.00 24.40 752 LYS A N 1
ATOM 4698 C CA . LYS A 1 752 ? -28.255 66.682 92.121 1.00 24.12 752 LYS A CA 1
ATOM 4699 C C . LYS A 1 752 ? -28.258 65.180 92.408 1.00 29.49 752 LYS A C 1
ATOM 4700 O O . LYS A 1 752 ? -27.347 64.449 91.989 1.00 25.62 752 LYS A O 1
ATOM 4706 N N . THR A 1 753 ? -29.292 64.715 93.100 1.00 25.17 753 THR A N 1
ATOM 4707 C CA . THR A 1 753 ? -29.380 63.288 93.404 1.00 20.93 753 THR A CA 1
ATOM 4708 C C . THR A 1 753 ? -29.338 62.406 92.144 1.00 30.08 753 THR A C 1
ATOM 4709 O O . THR A 1 753 ? -28.616 61.406 92.124 1.00 30.54 753 THR A O 1
ATOM 4713 N N . LEU A 1 754 ? -30.064 62.788 91.089 1.00 22.99 754 LEU A N 1
ATOM 4714 C CA . LEU A 1 754 ? -30.022 62.041 89.825 1.00 25.20 754 LEU A CA 1
ATOM 4715 C C . LEU A 1 754 ? -28.621 62.008 89.212 1.00 26.60 754 LEU A C 1
ATOM 4716 O O . LEU A 1 754 ? -28.168 60.961 88.727 1.00 27.64 754 LEU A O 1
ATOM 4721 N N . ALA A 1 755 ? -27.948 63.160 89.196 1.00 23.45 755 ALA A N 1
ATOM 4722 C CA . ALA A 1 755 ? -26.587 63.202 88.684 1.00 23.53 755 ALA A CA 1
ATOM 4723 C C . ALA A 1 755 ? -25.665 62.262 89.514 1.00 25.12 755 ALA A C 1
ATOM 4724 O O . ALA A 1 755 ? -24.836 61.519 88.970 1.00 19.31 755 ALA A O 1
ATOM 4726 N N . GLU A 1 756 ? -25.843 62.270 90.829 1.00 20.54 756 GLU A N 1
ATOM 4727 C CA . GLU A 1 756 ? -25.069 61.374 91.683 1.00 23.79 756 GLU A CA 1
ATOM 4728 C C . GLU A 1 756 ? -25.349 59.902 91.404 1.00 31.76 756 GLU A C 1
ATOM 4729 O O . GLU A 1 756 ? -24.413 59.098 91.324 1.00 32.15 756 GLU A O 1
ATOM 4735 N N . ARG A 1 757 ? -26.624 59.550 91.254 1.00 28.99 757 ARG A N 1
ATOM 4736 C CA . ARG A 1 757 ? -27.006 58.167 91.011 1.00 28.90 757 ARG A CA 1
ATOM 4737 C C . ARG A 1 757 ? -26.363 57.733 89.715 1.00 30.17 757 ARG A C 1
ATOM 4738 O O . ARG A 1 757 ? -25.882 56.608 89.585 1.00 30.57 757 ARG A O 1
ATOM 4746 N N . SER A 1 758 ? -26.326 58.639 88.749 1.00 23.11 758 SER A N 1
ATOM 4747 C CA . SER A 1 758 ? -25.733 58.278 87.476 1.00 23.19 758 SER A CA 1
ATOM 4748 C C . SER A 1 758 ? -24.211 58.063 87.610 1.00 30.65 758 SER A C 1
ATOM 4749 O O . SER A 1 758 ? -23.633 57.150 86.982 1.00 30.66 758 SER A O 1
ATOM 4752 N N . SER A 1 759 ? -23.567 58.889 88.442 1.00 28.93 759 SER A N 1
ATOM 4753 C CA . SER A 1 759 ? -22.114 58.790 88.648 1.00 27.52 759 SER A CA 1
ATOM 4754 C C . SER A 1 759 ? -21.750 57.504 89.379 1.00 27.83 759 SER A C 1
ATOM 4755 O O . SER A 1 759 ? -20.760 56.828 89.047 1.00 29.13 759 SER A O 1
ATOM 4758 N N . LEU A 1 760 ? -22.558 57.183 90.385 1.00 31.57 760 LEU A N 1
ATOM 4759 C CA . LEU A 1 760 ? -22.404 55.962 91.154 1.00 33.99 760 LEU A CA 1
ATOM 4760 C C . LEU A 1 760 ? -22.565 54.771 90.234 1.00 40.30 760 LEU A C 1
ATOM 4761 O O . LEU A 1 760 ? -21.812 53.787 90.337 1.00 34.58 760 LEU A O 1
ATOM 4766 N N . ARG A 1 761 ? -23.536 54.862 89.321 1.00 36.06 761 ARG A N 1
ATOM 4767 C CA . ARG A 1 761 ? -23.745 53.772 88.370 1.00 33.06 761 ARG A CA 1
ATOM 4768 C C . ARG A 1 761 ? -22.511 53.593 87.485 1.00 29.45 761 ARG A C 1
ATOM 4769 O O . ARG A 1 761 ? -22.032 52.467 87.331 1.00 30.08 761 ARG A O 1
ATOM 4777 N N . GLY A 1 762 ? -21.987 54.694 86.939 1.00 27.91 762 GLY A N 1
ATOM 4778 C CA . GLY A 1 762 ? -20.759 54.646 86.148 1.00 26.55 762 GLY A CA 1
ATOM 4779 C C . GLY A 1 762 ? -19.605 53.966 86.886 1.00 30.69 762 GLY A C 1
ATOM 4780 O O . GLY A 1 762 ? -18.851 53.120 86.328 1.00 34.52 762 GLY A O 1
ATOM 4781 N N . GLU A 1 763 ? -19.484 54.307 88.166 1.00 29.58 763 GLU A N 1
ATOM 4782 C CA . GLU A 1 763 ? -18.434 53.714 88.999 1.00 35.16 763 GLU A CA 1
ATOM 4783 C C . GLU A 1 763 ? -18.635 52.219 89.095 1.00 38.48 763 GLU A C 1
ATOM 4784 O O . GLU A 1 763 ? -17.701 51.448 88.920 1.00 44.46 763 GLU A O 1
ATOM 4790 N N . GLN A 1 764 ? -19.861 51.802 89.381 1.00 37.30 764 GLN A N 1
ATOM 4791 C CA . GLN A 1 764 ? -20.107 50.389 89.615 1.00 42.94 764 GLN A CA 1
ATOM 4792 C C . GLN A 1 764 ? -20.076 49.550 88.323 1.00 44.18 764 GLN A C 1
ATOM 4793 O O . GLN A 1 764 ? -19.850 48.339 88.368 1.00 45.98 764 GLN A O 1
ATOM 4799 N N . ARG A 1 765 ? -20.259 50.197 87.174 1.00 37.36 765 ARG A N 1
ATOM 4800 C CA . ARG A 1 765 ? -20.039 49.513 85.902 1.00 37.90 765 ARG A CA 1
ATOM 4801 C C . ARG A 1 765 ? -18.543 49.293 85.686 1.00 43.74 765 ARG A C 1
ATOM 4802 O O . ARG A 1 765 ? -18.143 48.301 85.064 1.00 38.84 765 ARG A O 1
ATOM 4810 N N . LEU A 1 766 ? -17.717 50.219 86.182 1.00 35.02 766 LEU A N 1
ATOM 4811 C CA . LEU A 1 766 ? -16.271 50.019 86.073 1.00 34.71 766 LEU A CA 1
ATOM 4812 C C . LEU A 1 766 ? -15.730 48.879 86.957 1.00 48.33 766 LEU A C 1
ATOM 4813 O O . LEU A 1 766 ? -14.764 48.212 86.581 1.00 50.06 766 LEU A O 1
ATOM 4818 N N . THR A 1 767 ? -16.362 48.635 88.106 1.00 48.88 767 THR A N 1
ATOM 4819 C CA . THR A 1 767 ? -15.967 47.520 88.982 1.00 49.76 767 THR A CA 1
ATOM 4820 C C . THR A 1 767 ? -16.737 46.233 88.678 1.00 50.68 767 THR A C 1
ATOM 4821 O O . THR A 1 767 ? -16.473 45.198 89.283 1.00 56.71 767 THR A O 1
ATOM 4825 N N . GLY A 1 768 ? -17.701 46.307 87.762 1.00 56.15 768 GLY A N 1
ATOM 4826 C CA . GLY A 1 768 ? -18.529 45.166 87.396 1.00 65.27 768 GLY A CA 1
ATOM 4827 C C . GLY A 1 768 ? -19.251 44.452 88.533 1.00 71.26 768 GLY A C 1
ATOM 4828 O O . GLY A 1 768 ? -19.747 43.340 88.355 1.00 72.15 768 GLY A O 1
ATOM 4829 N N . LYS A 1 769 ? -19.327 45.094 89.696 1.00 77.29 769 LYS A N 1
ATOM 4830 C CA . LYS A 1 769 ? -19.880 44.461 90.892 1.00 81.49 769 LYS A CA 1
ATOM 4831 C C . LYS A 1 769 ? -21.382 44.672 91.057 1.00 88.89 769 LYS A C 1
ATOM 4832 O O . LYS A 1 769 ? -22.045 45.245 90.185 1.00 86.62 769 LYS A O 1
ATOM 4838 N N . GLU A 1 770 ? -21.901 44.200 92.190 1.00 92.79 770 GLU A N 1
ATOM 4839 C CA . GLU A 1 770 ? -23.305 44.367 92.546 1.00 91.51 770 GLU A CA 1
ATOM 4840 C C . GLU A 1 770 ? -23.678 45.842 92.585 1.00 83.79 770 GLU A C 1
ATOM 4841 O O . GLU A 1 770 ? -23.105 46.623 93.349 1.00 83.11 770 GLU A O 1
ATOM 4843 N N . GLN A 1 771 ? -24.637 46.219 91.746 1.00 79.32 771 GLN A N 1
ATOM 4844 C CA . GLN A 1 771 ? -25.025 47.617 91.621 1.00 68.72 771 GLN A CA 1
ATOM 4845 C C . GLN A 1 771 ? -25.980 48.016 92.738 1.00 63.75 771 GLN A C 1
ATOM 4846 O O . GLN A 1 771 ? -27.050 47.428 92.887 1.00 70.52 771 GLN A O 1
ATOM 4852 N N . THR A 1 772 ? -25.581 49.009 93.527 1.00 51.56 772 THR A N 1
ATOM 4853 C CA . THR A 1 772 ? -26.392 49.471 94.649 1.00 47.87 772 THR A CA 1
ATOM 4854 C C . THR A 1 772 ? -26.894 50.895 94.466 1.00 43.80 772 THR A C 1
ATOM 4855 O O . THR A 1 772 ? -27.604 51.404 95.332 1.00 49.24 772 THR A O 1
ATOM 4859 N N . TRP A 1 773 ? -26.506 51.532 93.359 1.00 36.82 773 TRP A N 1
ATOM 4860 C CA . TRP A 1 773 ? -26.838 52.930 93.086 1.00 38.61 773 TRP A CA 1
ATOM 4861 C C . TRP A 1 773 ? -28.343 53.252 93.119 1.00 38.77 773 TRP A C 1
ATOM 4862 O O . TRP A 1 773 ? -28.723 54.362 93.487 1.00 40.27 773 TRP A O 1
ATOM 4873 N N . LYS A 1 774 ? -29.192 52.299 92.739 1.00 39.69 774 LYS A N 1
ATOM 4874 C CA . LYS A 1 774 ? -30.646 52.505 92.797 1.00 43.90 774 LYS A CA 1
ATOM 4875 C C . LYS A 1 774 ? -31.126 52.789 94.222 1.00 45.36 774 LYS A C 1
ATOM 4876 O O . LYS A 1 774 ? -32.163 53.420 94.421 1.00 50.27 774 LYS A O 1
ATOM 4882 N N . GLN A 1 775 ? -30.365 52.327 95.208 1.00 36.38 775 GLN A N 1
ATOM 4883 C CA . GLN A 1 775 ? -30.705 52.567 96.606 1.00 40.82 775 GLN A CA 1
ATOM 4884 C C . GLN A 1 775 ? -30.209 53.916 97.127 1.00 41.34 775 GLN A C 1
ATOM 4885 O O . GLN A 1 775 ? -30.526 54.296 98.257 1.00 44.51 775 GLN A O 1
ATOM 4891 N N . TYR A 1 776 ? -29.434 54.638 96.320 1.00 37.03 776 TYR A N 1
ATOM 4892 C CA . TYR A 1 776 ? -28.970 55.965 96.724 1.00 33.63 776 TYR A CA 1
ATOM 4893 C C . TYR A 1 776 ? -29.987 57.071 96.385 1.00 33.90 776 TYR A C 1
ATOM 4894 O O . TYR A 1 776 ? -30.270 57.335 95.210 1.00 36.55 776 TYR A O 1
ATOM 4903 N N . THR A 1 777 ? -30.517 57.726 97.418 1.00 33.28 777 THR A N 1
ATOM 4904 C CA . THR A 1 777 ? -31.431 58.845 97.224 1.00 36.08 777 THR A CA 1
ATOM 4905 C C . THR A 1 777 ? -30.962 60.094 97.958 1.00 36.45 777 THR A C 1
ATOM 4906 O O . THR A 1 777 ? -31.771 61.010 98.209 1.00 26.50 777 THR A O 1
ATOM 4910 N N . GLY A 1 778 ? -29.666 60.137 98.286 1.00 31.55 778 GLY A N 1
ATOM 4911 C CA . GLY A 1 778 ? -29.059 61.302 98.936 1.00 33.69 778 GLY A CA 1
ATOM 4912 C C . GLY A 1 778 ? -28.193 61.026 100.167 1.00 34.83 778 GLY A C 1
ATOM 4913 O O . GLY A 1 778 ? -28.358 60.000 100.845 1.00 36.62 778 GLY A O 1
ATOM 4914 N N . SER A 1 779 ? -27.287 61.955 100.484 1.00 35.82 779 SER A N 1
ATOM 4915 C CA . SER A 1 779 ? -26.348 61.758 101.596 1.00 40.48 779 SER A CA 1
ATOM 4916 C C . SER A 1 779 ? -26.734 62.411 102.927 1.00 47.43 779 SER A C 1
ATOM 4917 O O . SER A 1 779 ? -26.079 62.179 103.938 1.00 45.40 779 SER A O 1
ATOM 4920 N N . THR A 1 780 ? -27.774 63.236 102.923 1.00 47.05 780 THR A N 1
ATOM 4921 C CA . THR A 1 780 ? -28.320 63.789 104.158 1.00 42.10 780 THR A CA 1
ATOM 4922 C C . THR A 1 780 ? -29.783 63.386 104.268 1.00 44.04 780 THR A C 1
ATOM 4923 O O . THR A 1 780 ? -30.395 62.965 103.277 1.00 43.08 780 THR A O 1
ATOM 4927 N N . VAL A 1 781 ? -30.348 63.524 105.464 1.00 42.26 781 VAL A N 1
ATOM 4928 C CA . VAL A 1 781 ? -31.774 63.278 105.659 1.00 48.11 781 VAL A CA 1
ATOM 4929 C C . VAL A 1 781 ? -32.618 64.204 104.767 1.00 47.48 781 VAL A C 1
ATOM 4930 O O . VAL A 1 781 ? -33.642 63.787 104.207 1.00 47.74 781 VAL A O 1
ATOM 4934 N N . GLY A 1 782 ? -32.161 65.445 104.610 1.00 42.04 782 GLY A N 1
ATOM 4935 C CA . GLY A 1 782 ? -32.852 66.422 103.786 1.00 45.44 782 GLY A CA 1
ATOM 4936 C C . GLY A 1 782 ? -32.903 66.042 102.315 1.00 44.33 782 GLY A C 1
ATOM 4937 O O . GLY A 1 782 ? -33.937 66.214 101.653 1.00 44.06 782 GLY A O 1
ATOM 4938 N N . ALA A 1 783 ? -31.793 65.520 101.794 1.00 39.53 783 ALA A N 1
ATOM 4939 C CA . ALA A 1 783 ? -31.764 65.125 100.385 1.00 36.42 783 ALA A CA 1
ATOM 4940 C C . ALA A 1 783 ? -32.683 63.933 100.140 1.00 29.05 783 ALA A C 1
ATOM 4941 O O . ALA A 1 783 ? -33.427 63.908 99.150 1.00 31.38 783 ALA A O 1
ATOM 4943 N N . ARG A 1 784 ? -32.643 62.961 101.051 1.00 30.35 784 ARG A N 1
ATOM 4944 C CA . ARG A 1 784 ? -33.459 61.755 100.922 1.00 32.74 784 ARG A CA 1
ATOM 4945 C C . ARG A 1 784 ? -34.959 62.045 101.055 1.00 31.76 784 ARG A C 1
ATOM 4946 O O . ARG A 1 784 ? -35.787 61.435 100.347 1.00 34.19 784 ARG A O 1
ATOM 4954 N N . GLU A 1 785 ? -35.302 62.975 101.949 1.00 37.30 785 GLU A N 1
ATOM 4955 C CA . GLU A 1 785 ? -36.685 63.439 102.100 1.00 40.42 785 GLU A CA 1
ATOM 4956 C C . GLU A 1 785 ? -37.160 64.188 100.843 1.00 42.55 785 GLU A C 1
ATOM 4957 O O . GLU A 1 785 ? -38.274 63.948 100.366 1.00 42.33 785 GLU A O 1
ATOM 4963 N N . HIS A 1 786 ? -36.326 65.086 100.305 1.00 37.05 786 HIS A N 1
ATOM 4964 C CA . HIS A 1 786 ? -36.695 65.771 99.058 1.00 37.88 786 HIS A CA 1
ATOM 4965 C C . HIS A 1 786 ? -36.944 64.762 97.955 1.00 38.49 786 HIS A C 1
ATOM 4966 O O . HIS A 1 786 ? -37.894 64.899 97.184 1.00 27.74 786 HIS A O 1
ATOM 4973 N N . PHE A 1 787 ? -36.074 63.758 97.867 1.00 27.67 787 PHE A N 1
ATOM 4974 C CA . PHE A 1 787 ? -36.183 62.777 96.792 1.00 28.37 787 PHE A CA 1
ATOM 4975 C C . PHE A 1 787 ? -37.466 61.941 96.926 1.00 32.26 787 PHE A C 1
ATOM 4976 O O . PHE A 1 787 ? -38.165 61.675 95.935 1.00 31.49 787 PHE A O 1
ATOM 4984 N N . GLU A 1 788 ? -37.796 61.553 98.152 1.00 32.69 788 GLU A N 1
ATOM 4985 C CA . GLU A 1 788 ? -39.010 60.772 98.362 1.00 37.41 788 GLU A CA 1
ATOM 4986 C C . GLU A 1 788 ? -40.290 61.579 98.094 1.00 37.77 788 GLU A C 1
ATOM 4987 O O . GLU A 1 788 ? -41.263 61.087 97.482 1.00 36.84 788 GLU A O 1
ATOM 4993 N N . MET A 1 789 ? -40.284 62.819 98.566 1.00 36.94 789 MET A N 1
ATOM 4994 C CA . MET A 1 789 ? -41.385 63.738 98.305 1.00 37.87 789 MET A CA 1
ATOM 4995 C C . MET A 1 789 ? -41.569 63.903 96.799 1.00 35.76 789 MET A C 1
ATOM 4996 O O . MET A 1 789 ? -42.689 63.899 96.272 1.00 35.67 789 MET A O 1
ATOM 5001 N N . TRP A 1 790 ? -40.451 64.057 96.104 1.00 31.37 790 TRP A N 1
ATOM 5002 C CA . TRP A 1 790 ? -40.502 64.265 94.672 1.00 31.26 790 TRP A CA 1
ATOM 5003 C C . TRP A 1 790 ? -41.057 63.024 93.961 1.00 31.32 790 TRP A C 1
ATOM 5004 O O . TRP A 1 790 ? -41.831 63.155 93.001 1.00 30.71 790 TRP A O 1
ATOM 5015 N N . ARG A 1 791 ? -40.680 61.833 94.430 1.00 31.33 791 ARG A N 1
ATOM 5016 C CA . ARG A 1 791 ? -41.256 60.615 93.855 1.00 35.02 791 ARG A CA 1
ATOM 5017 C C . ARG A 1 791 ? -42.777 60.620 94.031 1.00 33.41 791 ARG A C 1
ATOM 5018 O O . ARG A 1 791 ? -43.523 60.256 93.097 1.00 39.88 791 ARG A O 1
ATOM 5026 N N . GLY A 1 792 ? -43.233 61.076 95.202 1.00 29.66 792 GLY A N 1
ATOM 5027 C CA . GLY A 1 792 ? -44.669 61.250 95.442 1.00 31.02 792 GLY A CA 1
ATOM 5028 C C . GLY A 1 792 ? -45.310 62.195 94.418 1.00 29.79 792 GLY A C 1
ATOM 5029 O O . GLY A 1 792 ? -46.374 61.898 93.846 1.00 30.25 792 GLY A O 1
ATOM 5030 N N . HIS A 1 793 ? -44.652 63.328 94.172 1.00 28.57 793 HIS A N 1
ATOM 5031 C CA . HIS A 1 793 ? -45.147 64.301 93.206 1.00 28.81 793 HIS A CA 1
ATOM 5032 C C . HIS A 1 793 ? -45.269 63.679 91.826 1.00 26.62 793 HIS A C 1
ATOM 5033 O O . HIS A 1 793 ? -46.241 63.914 91.127 1.00 33.75 793 HIS A O 1
ATOM 5040 N N . MET A 1 794 ? -44.265 62.901 91.433 1.00 29.49 794 MET A N 1
ATOM 5041 C CA . MET A 1 794 ? -44.277 62.259 90.126 1.00 29.26 794 MET A CA 1
ATOM 5042 C C . MET A 1 794 ? -45.458 61.298 90.003 1.00 35.26 794 MET A C 1
ATOM 5043 O O . MET A 1 794 ? -46.066 61.171 88.930 1.00 33.84 794 MET A O 1
ATOM 5048 N N . LEU A 1 795 ? -45.787 60.627 91.105 1.00 34.85 795 LEU A N 1
ATOM 5049 C CA . LEU A 1 795 ? -46.965 59.757 91.108 1.00 39.21 795 LEU A CA 1
ATOM 5050 C C . LEU A 1 795 ? -48.258 60.565 90.872 1.00 37.65 795 LEU A C 1
ATOM 5051 O O . LEU A 1 795 ? -49.088 60.214 90.002 1.00 36.83 795 LEU A O 1
ATOM 5056 N N . HIS A 1 796 ? -48.423 61.646 91.638 1.00 37.00 796 HIS A N 1
ATOM 5057 C CA . HIS A 1 796 ? -49.537 62.572 91.397 1.00 42.33 796 HIS A CA 1
ATOM 5058 C C . HIS A 1 796 ? -49.567 63.007 89.926 1.00 41.45 796 HIS A C 1
ATOM 5059 O O . HIS A 1 796 ? -50.635 63.077 89.293 1.00 37.52 796 HIS A O 1
ATOM 5066 N N . LEU A 1 797 ? -48.393 63.308 89.381 1.00 31.47 797 LEU A N 1
ATOM 5067 C CA . LEU A 1 797 ? -48.332 63.830 88.023 1.00 28.82 797 LEU A CA 1
ATOM 5068 C C . LEU A 1 797 ? -48.861 62.803 87.032 1.00 33.44 797 LEU A C 1
ATOM 5069 O O . LEU A 1 797 ? -49.619 63.159 86.121 1.00 28.78 797 LEU A O 1
ATOM 5074 N N . THR A 1 798 ? -48.484 61.536 87.209 1.00 30.45 798 THR A N 1
ATOM 5075 C CA . THR A 1 798 ? -49.016 60.512 86.310 1.00 35.81 798 THR A CA 1
ATOM 5076 C C . THR A 1 798 ? -50.523 60.380 86.438 1.00 32.61 798 THR A C 1
ATOM 5077 O O . THR A 1 798 ? -51.211 60.148 85.433 1.00 37.57 798 THR A O 1
ATOM 5081 N N . GLU A 1 799 ? -51.056 60.546 87.652 1.00 30.79 799 GLU A N 1
ATOM 5082 C CA . GLU A 1 799 ? -52.531 60.556 87.780 1.00 33.54 799 GLU A CA 1
ATOM 5083 C C . GLU A 1 799 ? -53.207 61.724 87.013 1.00 37.38 799 GLU A C 1
ATOM 5084 O O . GLU A 1 799 ? -54.186 61.530 86.273 1.00 37.74 799 GLU A O 1
ATOM 5090 N N . LEU A 1 800 ? -52.684 62.934 87.193 1.00 32.82 800 LEU A N 1
ATOM 5091 C CA . LEU A 1 800 ? -53.212 64.104 86.499 1.00 27.17 800 LEU A CA 1
ATOM 5092 C C . LEU A 1 800 ? -53.078 63.966 84.974 1.00 32.05 800 LEU A C 1
ATOM 5093 O O . LEU A 1 800 ? -53.971 64.368 84.217 1.00 36.21 800 LEU A O 1
ATOM 5098 N N . PHE A 1 801 ? -51.965 63.389 84.532 1.00 30.44 801 PHE A N 1
ATOM 5099 C CA . PHE A 1 801 ? -51.699 63.250 83.114 1.00 29.02 801 PHE A CA 1
ATOM 5100 C C . PHE A 1 801 ? -52.646 62.221 82.503 1.00 28.86 801 PHE A C 1
ATOM 5101 O O . PHE A 1 801 ? -53.250 62.478 81.464 1.00 29.44 801 PHE A O 1
ATOM 5109 N N . ASN A 1 802 ? -52.795 61.074 83.155 1.00 28.26 802 ASN A N 1
ATOM 5110 C CA . ASN A 1 802 ? -53.754 60.065 82.690 1.00 30.11 802 ASN A CA 1
ATOM 5111 C C . ASN A 1 802 ? -55.173 60.604 82.632 1.00 38.58 802 ASN A C 1
ATOM 5112 O O . ASN A 1 802 ? -55.932 60.322 81.686 1.00 41.53 802 ASN A O 1
ATOM 5117 N N . GLU A 1 803 ? -55.538 61.379 83.645 1.00 36.28 803 GLU A N 1
ATOM 5118 C CA . GLU A 1 803 ? -56.867 61.974 83.671 1.00 36.77 803 GLU A CA 1
ATOM 5119 C C . GLU A 1 803 ? -57.027 62.940 82.495 1.00 43.96 803 GLU A C 1
ATOM 5120 O O . GLU A 1 803 ? -58.086 62.992 81.856 1.00 43.29 803 GLU A O 1
ATOM 5126 N N . ARG A 1 804 ? -55.969 63.678 82.176 1.00 37.32 804 ARG A N 1
ATOM 5127 C CA . ARG A 1 804 ? -56.059 64.613 81.058 1.00 32.71 804 ARG A CA 1
ATOM 5128 C C . ARG A 1 804 ? -56.119 63.891 79.697 1.00 36.76 804 ARG A C 1
ATOM 5129 O O . ARG A 1 804 ? -56.799 64.353 78.771 1.00 33.76 804 ARG A O 1
ATOM 5137 N N . LEU A 1 805 ? -55.388 62.783 79.579 1.00 32.64 805 LEU A N 1
ATOM 5138 C CA . LEU A 1 805 ? -55.460 61.923 78.404 1.00 37.58 805 LEU A CA 1
ATOM 5139 C C . LEU A 1 805 ? -56.882 61.407 78.207 1.00 38.67 805 LEU A C 1
ATOM 5140 O O . LEU A 1 805 ? -57.394 61.406 77.087 1.00 42.21 805 LEU A O 1
ATOM 5145 N N . ALA A 1 806 ? -57.517 60.971 79.295 1.00 37.80 806 ALA A N 1
ATOM 5146 C CA . ALA A 1 806 ? -58.892 60.471 79.217 1.00 41.91 806 ALA A CA 1
ATOM 5147 C C . ALA A 1 806 ? -59.883 61.552 78.773 1.00 42.18 806 ALA A C 1
ATOM 5148 O O . ALA A 1 806 ? -60.880 61.236 78.150 1.00 46.19 806 ALA A O 1
ATOM 5150 N N . GLU A 1 807 ? -59.620 62.818 79.106 1.00 47.83 807 GLU A N 1
ATOM 5151 C CA . GLU A 1 807 ? -60.456 63.918 78.610 1.00 49.15 807 GLU A CA 1
ATOM 5152 C C . GLU A 1 807 ? -60.072 64.284 77.169 1.00 42.48 807 GLU A C 1
ATOM 5153 O O . GLU A 1 807 ? -60.723 65.120 76.546 1.00 43.34 807 GLU A O 1
ATOM 5159 N N . ASP A 1 808 ? -58.998 63.670 76.661 1.00 34.29 808 ASP A N 1
ATOM 5160 C CA . ASP A 1 808 ? -58.453 63.970 75.333 1.00 32.87 808 ASP A CA 1
ATOM 5161 C C . ASP A 1 808 ? -57.987 65.419 75.215 1.00 33.68 808 ASP A C 1
ATOM 5162 O O . ASP A 1 808 ? -58.151 66.044 74.163 1.00 31.35 808 ASP A O 1
ATOM 5167 N N . LYS A 1 809 ? -57.392 65.940 76.287 1.00 31.17 809 LYS A N 1
ATOM 5168 C CA . LYS A 1 809 ? -56.900 67.324 76.305 1.00 34.36 809 LYS A CA 1
ATOM 5169 C C . LYS A 1 809 ? -55.370 67.454 76.361 1.00 34.14 809 LYS A C 1
ATOM 5170 O O . LYS A 1 809 ? -54.839 68.533 76.656 1.00 37.94 809 LYS A O 1
ATOM 5176 N N . VAL A 1 810 ? -54.667 66.352 76.099 1.00 31.16 810 VAL A N 1
ATOM 5177 C CA . VAL A 1 810 ? -53.247 66.415 75.782 1.00 29.55 810 VAL A CA 1
ATOM 5178 C C . VAL A 1 810 ? -53.187 66.562 74.253 1.00 35.00 810 VAL A C 1
ATOM 5179 O O . VAL A 1 810 ? -53.442 65.609 73.519 1.00 30.72 810 VAL A O 1
ATOM 5183 N N . TYR A 1 811 ? -52.883 67.766 73.777 1.00 29.88 811 TYR A N 1
ATOM 5184 C CA . TYR A 1 811 ? -53.003 68.077 72.360 1.00 32.36 811 TYR A CA 1
ATOM 5185 C C . TYR A 1 811 ? -51.761 67.735 71.530 1.00 34.27 811 TYR A C 1
ATOM 5186 O O . TYR A 1 811 ? -50.637 67.745 72.033 1.00 34.19 811 TYR A O 1
ATOM 5195 N N . VAL A 1 812 ? -51.980 67.426 70.256 1.00 30.56 812 VAL A N 1
ATOM 5196 C CA . VAL A 1 812 ? -50.893 67.357 69.292 1.00 34.63 812 VAL A CA 1
ATOM 5197 C C . VAL A 1 812 ? -51.186 68.428 68.246 1.00 36.16 812 VAL A C 1
ATOM 5198 O O . VAL A 1 812 ? -52.217 68.386 67.571 1.00 37.39 812 VAL A O 1
ATOM 5202 N N . THR A 1 813 ? -50.301 69.408 68.134 1.00 31.42 813 THR A N 1
ATOM 5203 C CA . THR A 1 813 ? -50.533 70.522 67.224 1.00 31.30 813 THR A CA 1
ATOM 5204 C C . THR A 1 813 ? -49.468 70.587 66.144 1.00 32.96 813 THR A C 1
ATOM 5205 O O . THR A 1 813 ? -48.426 69.927 66.237 1.00 36.20 813 THR A O 1
ATOM 5209 N N . GLN A 1 814 ? -49.741 71.398 65.124 1.00 35.40 814 GLN A N 1
ATOM 5210 C CA . GLN A 1 814 ? -48.769 71.703 64.084 1.00 36.15 814 GLN A CA 1
ATOM 5211 C C . GLN A 1 814 ? -49.238 72.953 63.351 1.00 34.07 814 GLN A C 1
ATOM 5212 O O . GLN A 1 814 ? -50.433 73.152 63.182 1.00 34.28 814 GLN A O 1
ATOM 5218 N N . ASN A 1 815 ? -48.315 73.796 62.919 1.00 33.80 815 ASN A N 1
ATOM 5219 C CA . ASN A 1 815 ? -48.692 75.009 62.199 1.00 37.69 815 ASN A CA 1
ATOM 5220 C C . ASN A 1 815 ? -49.092 74.688 60.762 1.00 39.08 815 ASN A C 1
ATOM 5221 O O . ASN A 1 815 ? -48.656 73.691 60.173 1.00 45.64 815 ASN A O 1
ATOM 5226 N N . ILE A 1 816 ? -49.945 75.540 60.209 1.00 42.53 816 ILE A N 1
ATOM 5227 C CA . ILE A 1 816 ? -50.325 75.455 58.813 1.00 43.76 816 ILE A CA 1
ATOM 5228 C C . ILE A 1 816 ? -49.730 76.683 58.146 1.00 43.34 816 ILE A C 1
ATOM 5229 O O . ILE A 1 816 ? -49.577 77.721 58.792 1.00 42.11 816 ILE A O 1
ATOM 5234 N N . ARG A 1 817 ? -49.358 76.570 56.874 1.00 49.37 817 ARG A N 1
ATOM 5235 C CA . ARG A 1 817 ? -48.800 77.720 56.166 1.00 53.16 817 ARG A CA 1
ATOM 5236 C C . ARG A 1 817 ? -49.918 78.444 55.440 1.00 51.48 817 ARG A C 1
ATOM 5237 O O . ARG A 1 817 ? -50.663 77.836 54.678 1.00 53.66 817 ARG A O 1
ATOM 5239 N N . LEU A 1 818 ? -50.047 79.742 55.687 1.00 45.72 818 LEU A N 1
ATOM 5240 C CA . LEU A 1 818 ? -51.107 80.518 55.064 1.00 49.74 818 LEU A CA 1
ATOM 5241 C C . LEU A 1 818 ? -50.571 81.439 53.979 1.00 55.47 818 LEU A C 1
ATOM 5242 O O . LEU A 1 818 ? -51.290 81.796 53.048 1.00 58.50 818 LEU A O 1
ATOM 5247 N N . ARG A 1 819 ? -49.306 81.827 54.103 1.00 54.60 819 ARG A N 1
ATOM 5248 C CA . ARG A 1 819 ? -48.688 82.712 53.122 1.00 54.42 819 ARG A CA 1
ATOM 5249 C C . ARG A 1 819 ? -48.250 81.963 51.856 1.00 55.23 819 ARG A C 1
ATOM 5250 O O . ARG A 1 819 ? -48.025 80.745 51.876 1.00 53.16 819 ARG A O 1
ATOM 5252 N N . LEU A 1 820 ? -48.151 82.698 50.753 1.00 52.20 820 LEU A N 1
ATOM 5253 C CA . LEU A 1 820 ? -47.633 82.148 49.510 1.00 51.59 820 LEU A CA 1
ATOM 5254 C C . LEU A 1 820 ? -46.160 81.800 49.651 1.00 58.55 820 LEU A C 1
ATOM 5255 O O . LEU A 1 820 ? -45.376 82.623 50.116 1.00 64.11 820 LEU A O 1
ATOM 5260 N N . SER A 1 821 ? -45.777 80.596 49.237 1.00 61.98 821 SER A N 1
ATOM 5261 C CA . SER A 1 821 ? -44.362 80.262 49.132 1.00 72.80 821 SER A CA 1
ATOM 5262 C C . SER A 1 821 ? -43.755 81.176 48.076 1.00 93.10 821 SER A C 1
ATOM 5263 O O . SER A 1 821 ? -44.387 81.455 47.059 1.00 95.57 821 SER A O 1
ATOM 5266 N N . ASP A 1 822 ? -42.540 81.655 48.313 1.00 111.37 822 ASP A N 1
ATOM 5267 C CA . ASP A 1 822 ? -41.928 82.614 47.399 1.00 128.29 822 ASP A CA 1
ATOM 5268 C C . ASP A 1 822 ? -40.636 82.098 46.776 1.00 142.88 822 ASP A C 1
ATOM 5269 O O . ASP A 1 822 ? -39.828 81.451 47.444 1.00 145.82 822 ASP A O 1
ATOM 5271 N N . GLY A 1 823 ? -40.466 82.387 45.488 1.00 152.83 823 GLY A N 1
ATOM 5272 C CA . GLY A 1 823 ? -39.224 82.151 44.771 1.00 161.97 823 GLY A CA 1
ATOM 5273 C C . GLY A 1 823 ? -38.572 80.795 44.949 1.00 167.23 823 GLY A C 1
ATOM 5274 O O . GLY A 1 823 ? -39.196 79.760 44.702 1.00 166.27 823 GLY A O 1
ATOM 5275 N N . ASN A 1 824 ? -37.315 80.818 45.395 1.00 171.77 824 ASN A N 1
ATOM 5276 C CA . ASN A 1 824 ? -36.483 79.622 45.495 1.00 172.09 824 ASN A CA 1
ATOM 5277 C C . ASN A 1 824 ? -36.592 78.800 44.223 1.00 172.02 824 ASN A C 1
ATOM 5278 O O . ASN A 1 824 ? -36.137 79.233 43.163 1.00 173.28 824 ASN A O 1
ATOM 5280 N N . ALA A 1 825 ? -37.220 77.631 44.350 1.00 169.33 825 ALA A N 1
ATOM 5281 C CA . ALA A 1 825 ? -37.579 76.764 43.225 1.00 166.42 825 ALA A CA 1
ATOM 5282 C C . ALA A 1 825 ? -36.560 76.772 42.093 1.00 169.39 825 ALA A C 1
ATOM 5283 O O . ALA A 1 825 ? -35.371 76.532 42.319 1.00 171.59 825 ALA A O 1
ATOM 5285 N N . HIS A 1 826 ? -37.033 77.085 40.888 1.00 169.30 826 HIS A N 1
ATOM 5286 C CA . HIS A 1 826 ? -36.199 77.081 39.690 1.00 170.44 826 HIS A CA 1
ATOM 5287 C C . HIS A 1 826 ? -35.420 75.775 39.600 1.00 171.45 826 HIS A C 1
ATOM 5288 O O . HIS A 1 826 ? -35.972 74.705 39.866 1.00 172.92 826 HIS A O 1
ATOM 5290 N N . THR A 1 827 ? -34.140 75.870 39.243 1.00 169.71 827 THR A N 1
ATOM 5291 C CA . THR A 1 827 ? -33.265 74.701 39.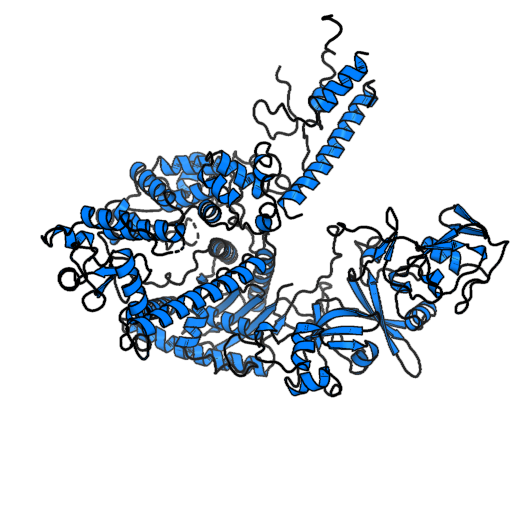128 1.00 166.02 827 THR A CA 1
ATOM 5292 C C . THR A 1 827 ? -33.888 73.623 38.240 1.00 153.64 827 THR A C 1
ATOM 5293 O O . THR A 1 827 ? -33.634 72.432 38.426 1.00 153.95 827 THR A O 1
ATOM 5297 N N . VAL A 1 828 ? -34.697 74.053 37.275 1.00 139.86 828 VAL A N 1
ATOM 5298 C CA . VAL A 1 828 ? -35.546 73.140 36.517 1.00 123.66 828 VAL A CA 1
ATOM 5299 C C . VAL A 1 828 ? -35.447 73.345 35.004 1.00 109.09 828 VAL A C 1
ATOM 5300 O O . VAL A 1 828 ? -35.556 74.468 34.510 1.00 107.68 828 VAL A 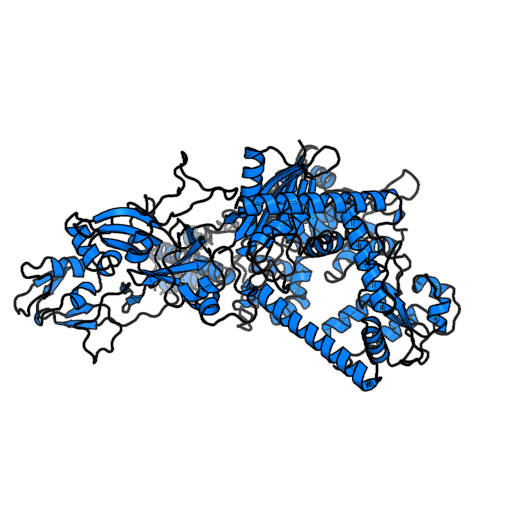O 1
ATOM 5304 N N . ASN A 1 829 ? -35.230 72.253 34.276 1.00 97.68 829 ASN A N 1
ATOM 5305 C CA . ASN A 1 829 ? -35.173 72.301 32.817 1.00 90.37 829 ASN A CA 1
ATOM 5306 C C . ASN A 1 829 ? -36.541 72.066 32.181 1.00 75.65 829 ASN A C 1
ATOM 5307 O O . ASN A 1 829 ? -37.256 71.136 32.558 1.00 71.85 829 ASN A O 1
ATOM 5312 N N . PRO A 1 830 ? -36.906 72.916 31.212 1.00 63.20 830 PRO A N 1
ATOM 5313 C CA . PRO A 1 830 ? -38.276 72.911 30.687 1.00 52.94 830 PRO A CA 1
ATOM 5314 C C . PRO A 1 830 ? -38.557 71.710 29.794 1.00 48.66 830 PRO A C 1
ATOM 5315 O O . PRO A 1 830 ? -37.675 71.253 29.064 1.00 54.10 830 PRO A O 1
ATOM 5319 N N . SER A 1 831 ? -39.776 71.193 29.884 1.00 48.88 831 SER A N 1
ATOM 5320 C CA . SER A 1 831 ? -40.249 70.161 28.973 1.00 49.71 831 SER A CA 1
ATOM 5321 C C . SER A 1 831 ? -40.684 70.826 27.680 1.00 46.15 831 SER A C 1
ATOM 5322 O O . SER A 1 831 ? -40.918 72.036 27.659 1.00 45.43 831 SER A O 1
ATOM 5325 N N . LYS A 1 832 ? -40.790 70.049 26.606 1.00 39.93 832 LYS A N 1
ATOM 5326 C CA . LYS A 1 832 ? -41.092 70.625 25.307 1.00 44.83 832 LYS A CA 1
ATOM 5327 C C . LYS A 1 832 ? -42.592 70.739 25.075 1.00 42.01 832 LYS A C 1
ATOM 5328 O O . LYS A 1 832 ? -43.360 69.835 25.409 1.00 41.45 832 LYS A O 1
ATOM 5334 N N . LEU A 1 833 ? -42.996 71.867 24.508 1.00 34.95 833 LEU A N 1
ATOM 5335 C CA . LEU A 1 833 ? -44.381 72.069 24.123 1.00 33.98 833 LEU A CA 1
ATOM 5336 C C . LEU A 1 833 ? -44.661 71.281 22.851 1.00 38.19 833 LEU A C 1
ATOM 5337 O O . LEU A 1 833 ? -43.744 71.010 22.063 1.00 34.16 833 LEU A O 1
ATOM 5342 N N . VAL A 1 834 ? -45.922 70.902 22.661 1.00 32.38 834 VAL A N 1
ATOM 5343 C CA . VAL A 1 834 ? -46.325 70.197 21.449 1.00 31.41 834 VAL A CA 1
ATOM 5344 C C . VAL A 1 834 ? -47.151 71.123 20.537 1.00 30.74 834 VAL A C 1
ATOM 5345 O O . VAL A 1 834 ? -48.026 71.854 21.011 1.00 30.43 834 VAL A O 1
ATOM 5349 N N . SER A 1 835 ? -46.858 71.108 19.238 1.00 31.43 835 SER A N 1
ATOM 5350 C CA . SER A 1 835 ? -47.552 71.977 18.280 1.00 33.35 835 SER A CA 1
ATOM 5351 C C . SER A 1 835 ? -48.715 71.297 17.543 1.00 36.49 835 SER A C 1
ATOM 5352 O O . SER A 1 835 ? -48.586 70.164 17.071 1.00 35.04 835 SER A O 1
ATOM 5355 N N . HIS A 1 836 ? -49.837 72.007 17.424 1.00 29.11 836 HIS A N 1
ATOM 5356 C CA . HIS A 1 836 ? -50.998 71.515 16.677 1.00 30.77 836 HIS A CA 1
ATOM 5357 C C . HIS A 1 836 ? -51.455 72.559 15.672 1.00 33.40 836 HIS A C 1
ATOM 5358 O O . HIS A 1 836 ? -51.642 73.719 16.019 1.00 28.18 836 HIS A O 1
ATOM 5365 N N . ARG A 1 837 ? -51.616 72.143 14.422 1.00 28.52 837 ARG A N 1
ATOM 5366 C CA . ARG A 1 837 ? -52.114 73.028 13.387 1.00 29.01 837 ARG A CA 1
ATOM 5367 C C . ARG A 1 837 ? -53.532 73.417 13.790 1.00 33.89 837 ARG A C 1
ATOM 5368 O O . ARG A 1 837 ? -54.375 72.543 14.016 1.00 31.33 837 ARG A O 1
ATOM 5376 N N . LEU A 1 838 ? -53.793 74.715 13.927 1.00 32.04 838 LEU A N 1
ATOM 5377 C CA . LEU A 1 838 ? -55.109 75.160 14.385 1.00 29.75 838 LEU A CA 1
ATOM 5378 C C . LEU A 1 838 ? -56.264 74.656 13.508 1.00 34.13 838 LEU A C 1
ATOM 5379 O O . LEU A 1 838 ? -57.294 74.226 14.022 1.00 25.96 838 LEU A O 1
ATOM 5384 N N . GLY A 1 839 ? -56.081 74.710 12.190 1.00 32.19 839 GLY A N 1
ATOM 5385 C CA . GLY A 1 839 ? -57.118 74.328 11.248 1.00 32.42 839 GLY A CA 1
ATOM 5386 C C . GLY A 1 839 ? -57.498 72.847 11.225 1.00 33.75 839 GLY A C 1
ATOM 5387 O O . GLY A 1 839 ? -58.565 72.506 10.735 1.00 28.80 839 GLY A O 1
ATOM 5388 N N . ASP A 1 840 ? -56.645 71.969 11.757 1.00 31.14 840 ASP A N 1
ATOM 5389 C CA . ASP A 1 840 ? -56.981 70.545 11.817 1.00 31.76 840 ASP A CA 1
ATOM 5390 C C . ASP A 1 840 ? -57.957 70.221 12.957 1.00 31.03 840 ASP A C 1
ATOM 5391 O O . ASP A 1 840 ? -58.334 69.062 13.149 1.00 32.54 840 ASP A O 1
ATOM 5396 N N . GLY A 1 841 ? -58.327 71.232 13.739 1.00 25.80 841 GLY A N 1
ATOM 5397 C CA . GLY A 1 841 ? -59.264 71.041 14.832 1.00 25.55 841 GLY A CA 1
ATOM 5398 C C . GLY A 1 841 ? -58.598 70.504 16.091 1.00 32.90 841 GLY A C 1
ATOM 5399 O O . GLY A 1 841 ? -57.490 69.966 16.056 1.00 25.77 841 GLY A O 1
ATOM 5400 N N . LEU A 1 842 ? -59.286 70.659 17.215 1.00 25.29 842 LEU A N 1
ATOM 5401 C CA . LEU A 1 842 ? -58.724 70.332 18.519 1.00 25.19 842 LEU A CA 1
ATOM 5402 C C . LEU A 1 842 ? -59.795 69.679 19.392 1.00 31.66 842 LEU A C 1
ATOM 5403 O O . LEU A 1 842 ? -60.975 70.085 19.369 1.00 25.30 842 LEU A O 1
ATOM 5408 N N . THR A 1 843 ? -59.401 68.666 20.152 1.00 25.41 843 THR A N 1
ATOM 5409 C CA . THR A 1 843 ? -60.309 68.107 21.146 1.00 25.73 843 THR A CA 1
ATOM 5410 C C . THR A 1 843 ? -60.347 69.028 22.364 1.00 25.19 843 THR A C 1
ATOM 5411 O O . THR A 1 843 ? -59.484 69.906 22.548 1.00 24.87 843 THR A O 1
ATOM 5415 N N . VAL A 1 844 ? -61.353 68.813 23.199 1.00 25.41 844 VAL A N 1
ATOM 5416 C CA . VAL A 1 844 ? -61.449 69.516 24.467 1.00 25.21 844 VAL A CA 1
ATOM 5417 C C . VAL A 1 844 ? -60.202 69.326 25.340 1.00 32.12 844 VAL A C 1
ATOM 5418 O O . VAL A 1 844 ? -59.739 70.279 25.977 1.00 25.37 844 VAL A O 1
ATOM 5422 N N . GLN A 1 845 ? -59.640 68.117 25.357 1.00 25.12 845 GLN A N 1
ATOM 5423 C CA . GLN A 1 845 ? -58.483 67.865 26.205 1.00 26.64 845 GLN A CA 1
ATOM 5424 C C . GLN A 1 845 ? -57.259 68.642 25.737 1.00 27.54 845 GLN A C 1
ATOM 5425 O O . GLN A 1 845 ? -56.499 69.156 26.565 1.00 27.65 845 GLN A O 1
ATOM 5431 N N . GLN A 1 846 ? -57.074 68.728 24.421 1.00 24.93 846 GLN A N 1
ATOM 5432 C CA . GLN A 1 846 ? -55.965 69.499 23.852 1.00 26.05 846 GLN A CA 1
ATOM 5433 C C . GLN A 1 846 ? -56.120 70.994 24.200 1.00 26.72 846 GLN A C 1
ATOM 5434 O O . GLN A 1 846 ? -55.172 71.646 24.651 1.00 24.84 846 GLN A O 1
ATOM 5440 N N . ILE A 1 847 ? -57.322 71.522 23.988 1.00 24.56 847 ILE A N 1
ATOM 5441 C CA . ILE A 1 847 ? -57.642 72.910 24.313 1.00 27.62 847 ILE A CA 1
ATOM 5442 C C . ILE A 1 847 ? -57.375 73.205 25.788 1.00 26.93 847 ILE A C 1
ATOM 5443 O O . ILE A 1 847 ? -56.714 74.180 26.109 1.00 29.06 847 ILE A O 1
ATOM 5448 N N . ASP A 1 848 ? -57.852 72.345 26.684 1.00 28.88 848 ASP A N 1
ATOM 5449 C CA . ASP A 1 848 ? -57.590 72.537 28.113 1.00 32.73 848 ASP A CA 1
ATOM 5450 C C . ASP A 1 848 ? -56.090 72.562 28.461 1.00 35.35 848 ASP A C 1
ATOM 5451 O O . ASP A 1 848 ? -55.703 73.043 29.527 1.00 24.45 848 ASP A O 1
ATOM 5456 N N . ARG A 1 849 ? -55.241 72.069 27.566 1.00 24.55 849 ARG A N 1
ATOM 5457 C CA . ARG A 1 849 ? -53.792 72.121 27.806 1.00 24.90 849 ARG A CA 1
ATOM 5458 C C . ARG A 1 849 ? -53.080 73.246 27.027 1.00 25.39 849 ARG A C 1
ATOM 5459 O O . ARG A 1 849 ? -51.851 73.213 26.844 1.00 26.81 849 ARG A O 1
ATOM 5467 N N . ALA A 1 850 ? -53.850 74.252 26.596 1.00 25.38 850 ALA A N 1
ATOM 5468 C CA . ALA A 1 850 ? -53.298 75.420 25.897 1.00 26.02 850 ALA A CA 1
ATOM 5469 C C . ALA A 1 850 ? -52.158 76.036 26.701 1.00 34.22 850 ALA A C 1
ATOM 5470 O O . ALA A 1 850 ? -52.261 76.173 27.929 1.00 26.57 850 ALA A O 1
ATOM 5472 N N . CYS A 1 851 ? -51.084 76.424 26.018 1.00 27.52 851 CYS A N 1
ATOM 5473 C CA . CYS A 1 851 ? -49.860 76.849 26.718 1.00 31.74 851 CYS A CA 1
ATOM 5474 C C . CYS A 1 851 ? -49.966 78.154 27.527 1.00 36.95 851 CYS A C 1
ATOM 5475 O O . CYS A 1 851 ? -49.081 78.437 28.333 1.00 29.70 851 CYS A O 1
ATOM 5478 N N . THR A 1 852 ? -51.015 78.953 27.292 1.00 28.89 852 THR A N 1
ATOM 5479 C CA . THR A 1 852 ? -51.308 80.139 28.113 1.00 34.72 852 THR A CA 1
AT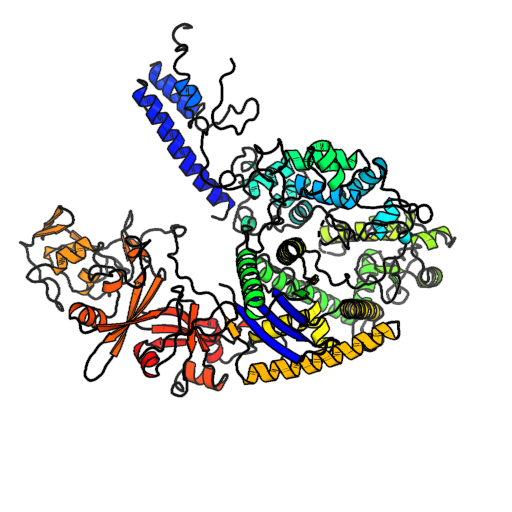OM 5480 C C . THR A 1 852 ? -52.814 80.296 28.330 1.00 35.32 852 THR A C 1
ATOM 5481 O O . THR A 1 852 ? -53.616 79.814 27.526 1.00 34.33 852 THR A O 1
ATOM 5485 N N . PRO A 1 853 ? -53.204 80.957 29.430 1.00 33.63 853 PRO A N 1
ATOM 5486 C CA . PRO A 1 853 ? -54.633 81.224 29.642 1.00 33.28 853 PRO A CA 1
ATOM 5487 C C . PRO A 1 853 ? -55.256 82.060 28.522 1.00 43.66 853 PRO A C 1
ATOM 5488 O O . PRO A 1 853 ? -56.415 81.824 28.152 1.00 29.35 853 PRO A O 1
ATOM 5492 N N . ALA A 1 854 ? -54.505 83.019 27.989 1.00 30.94 854 ALA A N 1
ATOM 5493 C CA . ALA A 1 854 ? -55.016 83.843 26.902 1.00 31.71 854 ALA A CA 1
ATOM 5494 C C . ALA A 1 854 ? -55.357 82.982 25.676 1.00 31.47 854 ALA A C 1
ATOM 5495 O O . ALA A 1 854 ? -56.384 83.202 25.016 1.00 32.99 854 ALA A O 1
ATOM 5497 N N . LEU A 1 855 ? -54.500 82.007 25.372 1.00 31.51 855 LEU A N 1
ATOM 5498 C CA . LEU A 1 855 ? -54.767 81.109 24.256 1.00 29.10 855 LEU A CA 1
ATOM 5499 C C . LEU A 1 855 ? -56.041 80.295 24.532 1.00 29.60 855 LEU A C 1
ATOM 5500 O O . LEU A 1 855 ? -56.887 80.133 23.641 1.00 31.22 855 LEU A O 1
ATOM 5505 N N . TRP A 1 856 ? -56.192 79.823 25.767 1.00 27.67 856 TRP A N 1
ATOM 5506 C CA . TRP A 1 856 ? -57.391 79.090 26.179 1.00 27.00 856 TRP A CA 1
ATOM 5507 C C . TRP A 1 856 ? -58.659 79.918 25.982 1.00 33.05 856 TRP A C 1
ATOM 5508 O O . TRP A 1 856 ? -59.660 79.408 25.430 1.00 32.37 856 TRP A O 1
ATOM 5519 N N . CYS A 1 857 ? -58.628 81.179 26.436 1.00 28.64 857 CYS A N 1
ATOM 5520 C CA . CYS A 1 857 ? -59.755 82.096 26.210 1.00 29.58 857 CYS A CA 1
ATOM 5521 C C . CYS A 1 857 ? -60.082 82.203 24.727 1.00 30.33 857 CYS A C 1
ATOM 5522 O O . CYS A 1 857 ? -61.236 82.022 24.324 1.00 29.67 857 CYS A O 1
ATOM 5525 N N . ALA A 1 858 ? -59.064 82.448 23.907 1.00 29.74 858 ALA A N 1
ATOM 5526 C CA . ALA A 1 858 ? -59.314 82.602 22.478 1.00 29.86 858 ALA A CA 1
ATOM 5527 C C . ALA A 1 858 ? -59.909 81.321 21.846 1.00 35.16 858 ALA A C 1
ATOM 5528 O O . ALA A 1 858 ? -60.782 81.390 20.972 1.00 28.86 858 ALA A O 1
ATOM 5530 N N . LEU A 1 859 ? -59.450 80.154 22.289 1.00 29.05 859 LEU A N 1
ATOM 5531 C CA . LEU A 1 859 ? -59.943 78.907 21.706 1.00 26.95 859 LEU A CA 1
ATOM 5532 C C . LEU A 1 859 ? -61.385 78.632 22.098 1.00 27.01 859 LEU A C 1
ATOM 5533 O O . LEU A 1 859 ? -62.197 78.222 21.250 1.00 27.61 859 LEU A O 1
ATOM 5538 N N . THR A 1 860 ? -61.695 78.847 23.373 1.00 27.26 860 THR A N 1
ATOM 5539 C CA . THR A 1 860 ? -63.021 78.543 23.892 1.00 27.54 860 THR A CA 1
ATOM 5540 C C . THR A 1 860 ? -64.063 79.631 23.604 1.00 31.31 860 THR A C 1
ATOM 5541 O O . THR A 1 860 ? -65.249 79.378 23.805 1.00 29.16 860 THR A O 1
ATOM 5545 N N . ARG A 1 861 ? -63.646 80.822 23.151 1.00 32.38 861 ARG A N 1
ATOM 5546 C CA . ARG A 1 861 ? -64.631 81.861 22.742 1.00 32.05 861 ARG A CA 1
ATOM 5547 C C . ARG A 1 861 ? -65.100 81.657 21.319 1.00 30.56 861 ARG A C 1
ATOM 5548 O O . ARG A 1 861 ? -65.985 82.354 20.879 1.00 35.31 861 ARG A O 1
ATOM 5556 N N . GLU A 1 862 ? -64.441 80.777 20.572 1.00 33.09 862 GLU A N 1
ATOM 5557 C CA . GLU A 1 862 ? -64.874 80.495 19.213 1.00 35.05 862 GLU A CA 1
ATOM 5558 C C . GLU A 1 862 ? -66.356 80.138 19.222 1.00 41.42 862 GLU A C 1
ATOM 5559 O O . GLU A 1 862 ? -66.836 79.436 20.117 1.00 29.81 862 GLU A O 1
ATOM 5565 N N . LYS A 1 863 ? -67.090 80.680 18.260 1.00 30.65 863 LYS A N 1
ATOM 5566 C CA . LYS A 1 863 ? -68.529 80.478 18.215 1.00 38.50 863 LYS A CA 1
ATOM 5567 C C . LYS A 1 863 ? -68.873 78.995 18.024 1.00 30.82 863 LYS A C 1
ATOM 5568 O O . LYS A 1 863 ? -69.925 78.550 18.452 1.00 32.14 863 LYS A O 1
ATOM 5574 N N . ASP A 1 864 ? -67.992 78.226 17.396 1.00 29.67 864 ASP A N 1
ATOM 5575 C CA . ASP A 1 864 ? -68.288 76.802 17.212 1.00 29.25 864 ASP A CA 1
ATOM 5576 C C . ASP A 1 864 ? -67.623 75.885 18.275 1.00 31.33 864 ASP A C 1
ATOM 5577 O O . ASP A 1 864 ? -67.619 74.656 18.135 1.00 28.22 864 ASP A O 1
ATOM 5582 N N . PHE A 1 865 ? -67.061 76.479 19.330 1.00 28.41 865 PHE A N 1
ATOM 5583 C CA . PHE A 1 865 ? -66.514 75.669 20.423 1.00 34.15 865 PHE A CA 1
ATOM 5584 C C . PHE A 1 865 ? -67.593 74.789 21.033 1.00 35.45 865 PHE A C 1
ATOM 5585 O O . PHE A 1 865 ? -68.684 75.261 21.363 1.00 29.44 865 PHE A O 1
ATOM 5593 N N . ASP A 1 866 ? -67.288 73.509 21.194 1.00 32.35 866 ASP A N 1
ATOM 5594 C CA . ASP A 1 866 ? -68.276 72.589 21.740 1.00 28.73 866 ASP A CA 1
ATOM 5595 C C . ASP A 1 866 ? -67.696 71.970 23.021 1.00 30.16 866 ASP A C 1
ATOM 5596 O O . ASP A 1 866 ? -66.545 71.517 23.038 1.00 34.67 866 ASP A O 1
ATOM 5601 N N . GLU A 1 867 ? -68.475 71.993 24.099 1.00 34.43 867 GLU A N 1
ATOM 5602 C CA . GLU A 1 867 ? -67.998 71.530 25.410 1.00 39.03 867 GLU A CA 1
ATOM 5603 C C . GLU A 1 867 ? -67.507 70.077 25.412 1.00 34.08 867 GLU A C 1
ATOM 5604 O O . GLU A 1 867 ? -66.707 69.708 26.260 1.00 32.85 867 GLU A O 1
ATOM 5610 N N . LYS A 1 868 ? -68.008 69.256 24.487 1.00 29.06 868 LYS A N 1
ATOM 5611 C CA . LYS A 1 868 ? -67.545 67.879 24.361 1.00 38.88 868 LYS A CA 1
ATOM 5612 C C . LYS A 1 868 ? -66.604 67.637 23.177 1.00 32.95 868 LYS A C 1
ATOM 5613 O O . LYS A 1 868 ? -65.668 66.850 23.283 1.00 30.93 868 LYS A O 1
ATOM 5619 N N . ASN A 1 869 ? -66.862 68.295 22.051 1.00 28.34 869 ASN A N 1
ATOM 5620 C CA . ASN A 1 869 ? -66.191 67.939 20.799 1.00 29.45 869 ASN A CA 1
ATOM 5621 C C . ASN A 1 869 ? -65.092 68.923 20.434 1.00 30.00 869 ASN A C 1
ATOM 5622 O O . ASN A 1 869 ? -64.412 68.758 19.414 1.00 31.88 869 ASN A O 1
ATOM 5627 N N . GLY A 1 870 ? -64.948 69.956 21.255 1.00 26.65 870 GLY A N 1
ATOM 5628 C CA . GLY A 1 870 ? -63.888 70.940 21.067 1.00 25.97 870 GLY A CA 1
ATOM 5629 C C . GLY A 1 870 ? -64.083 71.848 19.858 1.00 26.01 870 GLY A C 1
ATOM 5630 O O . GLY A 1 870 ? -65.127 72.498 19.714 1.00 26.50 870 GLY A O 1
ATOM 5631 N N . LEU A 1 871 ? -63.070 71.897 18.996 1.00 25.63 871 LEU A N 1
ATOM 5632 C CA . LEU A 1 871 ? -63.094 72.761 17.823 1.00 26.48 871 LEU A CA 1
ATOM 5633 C C . LEU A 1 871 ? -62.979 71.915 16.566 1.00 25.73 871 LEU A C 1
ATOM 5634 O O . LEU A 1 871 ? -62.047 71.120 16.450 1.00 25.58 871 LEU A O 1
ATOM 5639 N N . PRO A 1 872 ? -63.920 72.074 15.618 1.00 26.08 872 PRO A N 1
ATOM 5640 C CA . PRO A 1 872 ? -63.836 71.278 14.377 1.00 26.21 872 PRO A CA 1
ATOM 5641 C C . PRO A 1 872 ? -62.749 71.791 13.436 1.00 53.91 872 PRO A C 1
ATOM 5642 O O . PRO A 1 872 ? -62.316 72.933 13.571 1.00 25.77 872 PRO A O 1
ATOM 5646 N N . ALA A 1 873 ? -62.287 70.942 12.522 1.00 26.05 873 ALA A N 1
ATOM 5647 C CA . ALA A 1 873 ? -61.336 71.375 11.497 1.00 34.75 873 ALA A CA 1
ATOM 5648 C C . ALA A 1 873 ? -61.984 72.468 10.639 1.00 36.51 873 ALA A C 1
ATOM 5649 O O . ALA A 1 873 ? -63.140 72.338 10.252 1.00 38.06 873 ALA A O 1
ATOM 5651 N N . ARG A 1 874 ? -61.253 73.552 10.379 1.00 36.63 874 ARG A N 1
ATOM 5652 C CA . ARG A 1 874 ? -61.739 74.678 9.550 1.00 42.27 874 ARG A CA 1
ATOM 5653 C C . ARG A 1 874 ? -60.535 75.362 8.914 1.00 39.49 874 ARG A C 1
ATOM 5654 O O . ARG A 1 874 ? -59.500 75.503 9.567 1.00 32.94 874 ARG A O 1
ATOM 5662 N N . GLU A 1 875 ? -60.679 75.837 7.679 1.00 32.80 875 GLU A N 1
ATOM 5663 C CA . GLU A 1 875 ? -59.564 76.492 7.001 1.00 32.89 875 GLU A CA 1
ATOM 5664 C C . GLU A 1 875 ? -59.631 78.026 7.066 1.00 39.24 875 GLU A C 1
ATOM 5665 O O . GLU A 1 875 ? -58.667 78.704 6.716 1.00 41.39 875 GLU A O 1
ATOM 5671 N N . ASP A 1 876 ? -60.755 78.558 7.547 1.00 36.63 876 ASP A N 1
ATOM 5672 C CA . ASP A 1 876 ? -60.973 80.008 7.630 1.00 42.35 876 ASP A CA 1
ATOM 5673 C C . ASP A 1 876 ? -60.991 80.527 9.067 1.00 43.88 876 ASP A C 1
ATOM 5674 O O . ASP A 1 876 ? -61.567 81.582 9.345 1.00 41.42 876 ASP A O 1
ATOM 5679 N N . ARG A 1 877 ? -60.383 79.783 9.984 1.00 40.84 877 ARG A N 1
ATOM 5680 C CA . ARG A 1 877 ? -60.394 80.188 11.379 1.00 41.58 877 ARG A CA 1
ATOM 5681 C C . ARG A 1 877 ? -59.365 81.304 11.592 1.00 40.21 877 ARG A C 1
ATOM 5682 O O . ARG A 1 877 ? -58.277 81.282 11.009 1.00 39.87 877 ARG A O 1
ATOM 5690 N N . ALA A 1 878 ? -59.720 82.295 12.403 1.00 37.14 878 ALA A N 1
ATOM 5691 C CA . ALA A 1 878 ? -58.771 83.326 12.809 1.00 33.65 878 ALA A CA 1
ATOM 5692 C C . ALA A 1 878 ? -59.127 83.762 14.215 1.00 41.85 878 ALA A C 1
ATOM 5693 O O . ALA A 1 878 ? -60.253 84.201 14.470 1.00 51.12 878 ALA A O 1
ATOM 5695 N N . ILE A 1 879 ? -58.169 83.632 15.128 1.00 39.79 879 ILE A N 1
ATOM 5696 C CA . ILE A 1 879 ? -58.385 84.012 16.509 1.00 31.34 879 ILE A CA 1
ATOM 5697 C C . ILE A 1 879 ? -57.338 85.053 16.894 1.00 37.93 879 ILE A C 1
ATOM 5698 O O . ILE A 1 879 ? -56.350 85.247 16.179 1.00 37.17 879 ILE A O 1
ATOM 5703 N N . ARG A 1 880 ? -57.553 85.729 18.016 1.00 37.45 880 ARG A N 1
ATOM 5704 C CA . ARG A 1 880 ? -56.596 86.721 18.478 1.00 45.82 880 ARG A CA 1
ATOM 5705 C C . ARG A 1 880 ? -56.113 86.426 19.888 1.00 41.86 880 ARG A C 1
ATOM 5706 O O . ARG A 1 880 ? -56.912 86.334 20.825 1.00 42.52 880 ARG A O 1
ATOM 5714 N N . VAL A 1 881 ? -54.800 86.269 20.027 1.00 38.21 881 VAL A N 1
ATOM 5715 C CA . VAL A 1 881 ? -54.179 86.077 21.330 1.00 42.10 881 VAL A CA 1
ATOM 5716 C C . VAL A 1 881 ? -53.135 87.178 21.497 1.00 54.33 881 VAL A C 1
ATOM 5717 O O . VAL A 1 881 ? -52.182 87.252 20.717 1.00 53.56 881 VAL A O 1
ATOM 5721 N N . HIS A 1 882 ? -53.347 88.040 22.493 1.00 60.11 882 HIS A N 1
ATOM 5722 C CA . HIS A 1 882 ? -52.483 89.195 22.759 1.00 61.39 882 HIS A CA 1
ATOM 5723 C C . HIS A 1 882 ? -52.183 90.028 21.513 1.00 69.61 882 HIS A C 1
ATOM 5724 O O . HIS A 1 882 ? -51.028 90.340 21.227 1.00 74.73 882 HIS A O 1
ATOM 5731 N N . GLY A 1 883 ? -53.229 90.371 20.767 1.00 69.87 883 GLY A N 1
ATOM 5732 C CA . GLY A 1 883 ? -53.079 91.159 19.558 1.00 67.01 883 GLY A CA 1
ATOM 5733 C C . GLY A 1 883 ? -52.690 90.358 18.327 1.00 68.31 883 GLY A C 1
ATOM 5734 O O . GLY A 1 883 ? -52.992 90.760 17.201 1.00 72.88 883 GLY A O 1
ATOM 5735 N N . HIS A 1 884 ? -52.025 89.224 18.532 1.00 66.27 884 HIS A N 1
ATOM 5736 C CA . HIS A 1 884 ? -51.538 88.418 17.415 1.00 62.94 884 HIS A CA 1
ATOM 5737 C C . HIS A 1 884 ? -52.650 87.600 16.769 1.00 54.03 884 HIS A C 1
ATOM 5738 O O . HIS A 1 884 ? -53.392 86.889 17.452 1.00 46.56 884 HIS A O 1
ATOM 5745 N N . GLU A 1 885 ? -52.761 87.696 15.450 1.00 53.99 885 GLU A N 1
ATOM 5746 C CA . GLU A 1 885 ? -53.715 86.867 14.727 1.00 51.97 885 GLU A CA 1
ATOM 5747 C C . GLU A 1 885 ? -53.159 85.478 14.460 1.00 50.35 885 GLU A C 1
ATOM 5748 O O . GLU A 1 885 ? -52.097 85.331 13.848 1.00 52.25 885 GLU A O 1
ATOM 5754 N N . ILE A 1 886 ? -53.897 84.467 14.911 1.00 42.70 886 ILE A N 1
ATOM 5755 C CA . ILE A 1 886 ? -53.565 83.068 14.671 1.00 37.15 886 ILE A CA 1
ATOM 5756 C C . ILE A 1 886 ? -54.578 82.448 13.710 1.00 37.77 886 ILE A C 1
ATOM 5757 O O . ILE A 1 886 ? -55.784 82.434 13.985 1.00 38.36 886 ILE A O 1
ATOM 5762 N N . LYS A 1 887 ? -54.087 81.950 12.577 1.00 36.17 887 LYS A N 1
ATOM 5763 C CA . LYS A 1 887 ? -54.955 81.432 11.523 1.00 39.85 887 LYS A CA 1
ATOM 5764 C C . LYS A 1 887 ? -54.995 79.909 11.517 1.00 37.19 887 LYS A C 1
ATOM 5765 O O . LYS A 1 887 ? -54.202 79.263 12.207 1.00 31.07 887 LYS A O 1
ATOM 5771 N N . SER A 1 888 ? -55.919 79.344 10.740 1.00 33.43 888 SER A N 1
ATOM 5772 C CA . SER A 1 888 ? -56.005 77.894 10.565 1.00 32.04 888 SER A CA 1
ATOM 5773 C C . SER A 1 888 ? -54.672 77.254 10.183 1.00 35.50 888 SER A C 1
ATOM 5774 O O . SER A 1 888 ? -54.409 76.095 10.517 1.00 33.03 888 SER A O 1
ATOM 5777 N N . SER A 1 889 ? -53.841 78.002 9.465 1.00 36.18 889 SER A N 1
ATOM 5778 C CA . SER A 1 889 ? -52.597 77.454 8.933 1.00 40.10 889 SER A CA 1
ATOM 5779 C C . SER A 1 889 ? -51.465 77.590 9.938 1.00 34.58 889 SER A C 1
ATOM 5780 O O . SER A 1 889 ? -50.364 77.109 9.709 1.00 43.95 889 SER A O 1
ATOM 5783 N N . ASP A 1 890 ? -51.758 78.240 11.057 1.00 33.17 890 ASP A N 1
ATOM 5784 C CA . ASP A 1 890 ? -50.798 78.419 12.141 1.00 36.74 890 ASP A CA 1
ATOM 5785 C C . ASP A 1 890 ? -50.855 77.296 13.159 1.00 38.85 890 ASP A C 1
ATOM 5786 O O . ASP A 1 890 ? -51.796 76.502 13.196 1.00 29.40 890 ASP A O 1
ATOM 5791 N N . TYR A 1 891 ? -49.844 77.264 14.010 1.00 36.98 891 TYR A N 1
ATOM 5792 C CA . TYR A 1 891 ? -49.730 76.228 15.009 1.00 40.02 891 TYR A CA 1
ATOM 5793 C C . TYR A 1 891 ? -49.898 76.832 16.395 1.00 37.91 891 TYR A C 1
ATOM 5794 O O . TYR A 1 891 ? -49.333 77.881 16.691 1.00 38.40 891 TYR A O 1
ATOM 5803 N N . ILE A 1 892 ? -50.697 76.185 17.238 1.00 33.33 892 ILE A N 1
ATOM 5804 C CA . ILE A 1 892 ? -50.751 76.563 18.647 1.00 29.02 892 ILE A CA 1
ATOM 5805 C C . ILE A 1 892 ? -49.948 75.539 19.465 1.00 35.49 892 ILE A C 1
ATOM 5806 O O . ILE A 1 892 ? -49.585 74.466 18.957 1.00 31.12 892 ILE A O 1
ATOM 5811 N N . GLN A 1 893 ? -49.658 75.865 20.717 1.00 29.17 893 GLN A N 1
ATOM 5812 C CA . GLN A 1 893 ? -48.835 74.999 21.553 1.00 32.26 893 GLN A CA 1
ATOM 5813 C C . GLN A 1 893 ? -49.608 74.539 22.763 1.00 36.80 893 GLN A C 1
ATOM 5814 O O . GLN A 1 893 ? -50.320 75.334 23.400 1.00 27.98 893 GLN A O 1
ATOM 5820 N N . VAL A 1 894 ? -49.433 73.268 23.105 1.00 28.17 894 VAL A N 1
ATOM 5821 C CA . VAL A 1 894 ? -50.044 72.732 24.306 1.00 27.40 894 VAL A CA 1
ATOM 5822 C C . VAL A 1 894 ? -49.011 72.028 25.169 1.00 34.41 894 VAL A C 1
ATOM 5823 O O . VAL A 1 894 ? -47.987 71.532 24.668 1.00 36.05 894 VAL A O 1
ATOM 5827 N N . PHE A 1 895 ? -49.299 71.982 26.467 1.00 27.45 895 PHE A N 1
ATOM 5828 C CA . PHE A 1 895 ? -48.582 71.115 27.389 1.00 34.40 895 PHE A CA 1
ATOM 5829 C C . PHE A 1 895 ? -48.871 69.671 27.010 1.00 31.94 895 PHE A C 1
ATOM 5830 O O . PHE A 1 895 ? -50.015 69.332 26.703 1.00 32.02 895 PHE A O 1
ATOM 5838 N N . SER A 1 896 ? -47.842 68.827 27.026 1.00 31.00 896 SER A N 1
ATOM 5839 C CA . SER A 1 896 ? -48.037 67.376 26.931 1.00 32.44 896 SER A CA 1
ATOM 5840 C C . SER A 1 896 ? -46.879 66.641 27.602 1.00 38.68 896 SER A C 1
ATOM 5841 O O . SER A 1 896 ? -45.751 67.135 27.596 1.00 41.63 896 SER A O 1
ATOM 5844 N N . LYS A 1 897 ? -47.156 65.475 28.189 1.00 38.76 897 LYS A N 1
ATOM 5845 C CA . LYS A 1 897 ? -46.090 64.617 28.729 1.00 45.17 897 LYS A CA 1
ATOM 5846 C C . LYS A 1 897 ? -45.837 63.413 27.823 1.00 46.28 897 LYS A C 1
ATOM 5847 O O . LYS A 1 897 ? -45.086 62.518 28.178 1.00 48.77 897 LYS A O 1
ATOM 5853 N N . ARG A 1 898 ? -46.483 63.384 26.663 1.00 49.50 898 ARG A N 1
ATOM 5854 C CA . ARG A 1 898 ? -46.329 62.266 25.740 1.00 48.07 898 ARG A CA 1
ATOM 5855 C C . ARG A 1 898 ? -45.304 62.588 24.664 1.00 44.55 898 ARG A C 1
ATOM 5856 O O . ARG A 1 898 ? -45.076 63.760 24.355 1.00 48.82 898 ARG A O 1
ATOM 5864 N N . LYS A 1 899 ? -44.703 61.547 24.089 1.00 43.84 899 LYS A N 1
ATOM 5865 C CA . LYS A 1 899 ? -43.816 61.693 22.937 1.00 52.13 899 LYS A CA 1
ATOM 5866 C C . LYS A 1 899 ? -44.491 62.478 21.818 1.00 60.17 899 LYS A C 1
ATOM 5867 O O . LYS A 1 899 ? -45.717 62.445 21.686 1.00 59.21 899 LYS A O 1
ATOM 5873 N N . LYS A 1 900 ? -43.704 63.185 21.009 1.00 62.39 900 LYS A N 1
ATOM 5874 C CA . LYS A 1 900 ? -44.282 63.935 19.891 1.00 63.72 900 LYS A CA 1
ATOM 5875 C C . LYS A 1 900 ? -44.706 62.992 18.770 1.00 63.23 900 LYS A C 1
ATOM 5876 O O . LYS A 1 900 ? -45.377 63.406 17.826 1.00 66.30 900 LYS A O 1
ATOM 5882 N N . THR A 1 901 ? -44.311 61.724 18.878 1.00 58.30 901 THR A N 1
ATOM 5883 C CA . THR A 1 901 ? -44.745 60.707 17.921 1.00 61.64 901 THR A CA 1
ATOM 5884 C C . THR A 1 901 ? -46.037 60.006 18.338 1.00 59.20 901 THR A C 1
ATOM 5885 O O . THR A 1 901 ? -46.561 59.194 17.585 1.00 61.73 901 THR A O 1
ATOM 5889 N N . ASP A 1 902 ? -46.528 60.293 19.541 1.00 57.98 902 ASP A N 1
ATOM 5890 C CA . ASP A 1 902 ? -47.796 59.726 19.998 1.00 62.77 902 ASP A CA 1
ATOM 5891 C C . ASP A 1 902 ? -48.922 60.753 19.952 1.00 58.15 902 ASP A C 1
ATOM 5892 O O . ASP A 1 902 ? -48.670 61.944 19.785 1.00 61.56 902 ASP A O 1
ATOM 5897 N N . SER A 1 903 ? -50.163 60.284 20.079 1.00 52.41 903 SER A N 1
ATOM 5898 C CA . SER A 1 903 ? -51.315 61.182 20.124 1.00 37.50 903 SER A CA 1
ATOM 5899 C C . SER A 1 903 ? -51.565 61.730 21.528 1.00 31.47 903 SER A C 1
ATOM 5900 O O . SER A 1 903 ? -51.517 60.996 22.524 1.00 35.01 903 SER A O 1
ATOM 5903 N N . ASP A 1 904 ? -51.829 63.024 21.606 1.00 30.20 904 ASP A N 1
ATOM 5904 C CA . ASP A 1 904 ? -52.251 63.624 22.855 1.00 33.81 904 ASP A CA 1
ATOM 5905 C C . ASP A 1 904 ? -53.753 63.977 22.782 1.00 28.28 904 ASP A C 1
ATOM 5906 O O . ASP A 1 904 ? -54.225 64.802 23.561 1.00 34.03 904 ASP A O 1
ATOM 5911 N N . ARG A 1 905 ? -54.499 63.360 21.866 1.00 28.68 905 ARG A N 1
ATOM 5912 C CA . ARG A 1 905 ? -55.899 63.768 21.655 1.00 35.31 905 ARG A CA 1
ATOM 5913 C C . ARG A 1 905 ? -56.739 63.618 22.931 1.00 36.53 905 ARG A C 1
ATOM 5914 O O . ARG A 1 905 ? -57.606 64.454 23.204 1.00 27.06 905 ARG A O 1
ATOM 5922 N N . ASP A 1 906 ? -56.448 62.596 23.737 1.00 28.45 906 ASP A N 1
ATOM 5923 C CA . ASP A 1 906 ? -57.216 62.372 24.963 1.00 28.36 906 ASP A CA 1
ATOM 5924 C C . ASP A 1 906 ? -56.429 62.613 26.250 1.00 36.92 906 ASP A C 1
ATOM 5925 O O . ASP A 1 906 ? -56.862 62.216 27.332 1.00 41.20 906 ASP A O 1
ATOM 5930 N N . GLU A 1 907 ? -55.271 63.253 26.142 1.00 34.49 907 GLU A N 1
ATOM 5931 C CA . GLU A 1 907 ? -54.462 63.513 27.329 1.00 29.45 907 GLU A CA 1
ATOM 5932 C C . GLU A 1 907 ? -55.131 64.578 28.182 1.00 31.58 907 GLU A C 1
ATOM 5933 O O . GLU A 1 907 ? -55.483 65.656 27.687 1.00 32.47 907 GLU A O 1
ATOM 5939 N N . THR A 1 908 ? -55.297 64.279 29.469 1.00 27.72 908 THR A N 1
ATOM 5940 C CA . THR A 1 908 ? -55.994 65.172 30.383 1.00 28.49 908 THR A CA 1
ATOM 5941 C C . THR A 1 908 ? -55.050 66.283 30.838 1.00 33.04 908 THR A C 1
ATOM 5942 O O . THR A 1 908 ? -53.840 66.111 30.800 1.00 30.79 908 THR A O 1
ATOM 5946 N N . PRO A 1 909 ? -55.605 67.445 31.220 1.00 32.82 909 PRO A N 1
ATOM 5947 C CA . PRO A 1 909 ? -54.790 68.580 31.667 1.00 33.75 909 PRO A CA 1
ATOM 5948 C C . PRO A 1 909 ? -54.089 68.303 32.996 1.00 38.17 909 PRO A C 1
ATOM 5949 O O . PRO A 1 909 ? -54.616 67.575 33.830 1.00 39.54 909 PRO A O 1
ATOM 5953 N N . PHE A 1 910 ? -52.922 68.905 33.190 1.00 36.15 910 PHE A N 1
ATOM 5954 C CA . PHE A 1 910 ? -52.201 68.802 34.449 1.00 35.70 910 PHE A CA 1
ATOM 5955 C C . PHE A 1 910 ? -51.575 70.171 34.718 1.00 34.80 910 PHE A C 1
ATOM 5956 O O . PHE A 1 910 ? -51.416 70.975 33.792 1.00 28.08 910 PHE A O 1
ATOM 5964 N N . GLY A 1 911 ? -51.249 70.454 35.976 1.00 31.89 911 GLY A N 1
ATOM 5965 C CA . GLY A 1 911 ? -50.697 71.752 36.336 1.00 29.11 911 GLY A CA 1
ATOM 5966 C C . GLY A 1 911 ? -49.374 72.035 35.645 1.00 30.49 911 GLY A C 1
ATOM 5967 O O . GLY A 1 911 ? -48.377 71.351 35.893 1.00 29.67 911 GLY A O 1
ATOM 5968 N N . ALA A 1 912 ? -49.364 73.035 34.765 1.00 31.91 912 ALA A N 1
ATOM 5969 C CA . ALA A 1 912 ? -48.141 73.421 34.057 1.00 35.68 912 ALA A CA 1
ATOM 5970 C C . ALA A 1 912 ? -48.137 74.909 33.752 1.00 40.66 912 ALA A C 1
ATOM 5971 O O . ALA A 1 912 ? -49.203 75.538 33.654 1.00 34.21 912 ALA A O 1
ATOM 5973 N N . ILE A 1 913 ? -46.941 75.476 33.596 1.00 29.02 913 ILE A N 1
ATOM 5974 C CA . ILE A 1 913 ? -46.832 76.853 33.124 1.00 38.70 913 ILE A CA 1
ATOM 5975 C C . ILE A 1 913 ? -45.783 76.958 32.019 1.00 35.03 913 ILE A C 1
ATOM 5976 O O . ILE A 1 913 ? -44.784 76.231 32.028 1.00 35.44 913 ILE A O 1
ATOM 5981 N N . ALA A 1 914 ? -46.022 77.854 31.065 1.00 33.81 914 ALA A N 1
ATOM 5982 C CA . ALA A 1 914 ? -45.069 78.110 29.993 1.00 37.70 914 ALA A CA 1
ATOM 5983 C C . ALA A 1 914 ? -43.891 78.881 30.562 1.00 43.61 914 ALA A C 1
ATOM 5984 O O . ALA A 1 914 ? -44.083 79.809 31.343 1.00 48.44 914 ALA A O 1
ATOM 5986 N N . VAL A 1 915 ? -42.679 78.490 30.179 1.00 44.46 915 VAL A N 1
ATOM 5987 C CA . VAL A 1 915 ? -41.476 79.251 30.513 1.00 50.77 915 VAL A CA 1
ATOM 5988 C C . VAL A 1 915 ? -40.604 79.329 29.271 1.00 53.05 915 VAL A C 1
ATOM 5989 O O . VAL A 1 915 ? -40.986 78.834 28.210 1.00 45.02 915 VAL A O 1
ATOM 5993 N N . ARG A 1 916 ? -39.436 79.951 29.398 1.00 55.49 916 ARG A N 1
ATOM 5994 C CA . ARG A 1 916 ? -38.485 80.009 28.290 1.00 56.54 916 ARG A CA 1
ATOM 5995 C C . ARG A 1 916 ? -38.096 78.594 27.868 1.00 55.08 916 ARG A C 1
ATOM 5996 O O . ARG A 1 916 ? -37.688 77.785 28.698 1.00 58.50 916 ARG A O 1
ATOM 5998 N N . GLY A 1 917 ? -38.246 78.289 26.584 1.00 56.43 917 GLY A N 1
ATOM 5999 C CA . GLY A 1 917 ? -37.883 76.976 26.082 1.00 58.98 917 GLY A CA 1
ATOM 6000 C C . GLY A 1 917 ? -38.952 75.892 26.205 1.00 55.83 917 GLY A C 1
ATOM 6001 O O . GLY A 1 917 ? -38.716 74.742 25.817 1.00 57.50 917 GLY A O 1
ATOM 6002 N N . GLY A 1 918 ? -40.120 76.235 26.744 1.00 47.08 918 GLY A N 1
ATOM 6003 C CA . GLY A 1 918 ? -41.201 75.264 26.847 1.00 46.29 918 GLY A CA 1
ATOM 6004 C C . GLY A 1 918 ? -42.128 75.442 28.037 1.00 39.56 918 GLY A C 1
ATOM 6005 O O . GLY A 1 918 ? -42.833 76.451 28.130 1.00 39.92 918 GLY A O 1
ATOM 6006 N N . PHE A 1 919 ? -42.148 74.456 28.936 1.00 40.00 919 PHE A N 1
ATOM 6007 C CA . PHE A 1 919 ? -42.986 74.533 30.135 1.00 35.36 919 PHE A CA 1
ATOM 6008 C C . PHE A 1 919 ? -42.421 73.728 31.278 1.00 37.22 919 PHE A C 1
ATOM 6009 O O . PHE A 1 919 ? -41.620 72.825 31.063 1.00 38.76 919 PHE A O 1
ATOM 6017 N N . VAL A 1 920 ? -42.869 74.036 32.493 1.00 39.51 920 VAL A N 1
ATOM 6018 C CA . VAL A 1 920 ? -42.553 73.209 33.651 1.00 34.88 920 VAL A CA 1
ATOM 6019 C C . VAL A 1 920 ? -43.849 72.815 34.340 1.00 37.50 920 VAL A C 1
ATOM 6020 O O . VAL A 1 920 ? -44.858 73.524 34.231 1.00 37.43 920 VAL A O 1
ATOM 6024 N N . GLU A 1 921 ? -43.834 71.682 35.037 1.00 37.39 921 GLU A N 1
ATOM 6025 C CA . GLU A 1 921 ? -45.000 71.252 35.807 1.00 41.72 921 GLU A CA 1
ATOM 6026 C C . GLU A 1 921 ? -45.015 72.013 37.118 1.00 42.54 921 GLU A C 1
ATOM 6027 O O . GLU A 1 921 ? -43.959 72.377 37.624 1.00 39.44 921 GLU A O 1
ATOM 6033 N N . ILE A 1 922 ? -46.200 72.279 37.659 1.00 46.07 922 ILE A N 1
ATOM 6034 C CA . ILE A 1 922 ? -46.297 72.928 38.963 1.00 55.57 922 ILE A CA 1
ATOM 6035 C C . ILE A 1 922 ? -46.974 71.986 39.932 1.00 63.12 922 ILE A C 1
ATOM 6036 O O . ILE A 1 922 ? -47.875 72.390 40.671 1.00 66.74 922 ILE A O 1
ATOM 6041 N N . GLY A 1 923 ? -46.513 70.736 39.918 1.00 62.53 923 GLY A N 1
ATOM 6042 C CA . GLY A 1 923 ? -47.145 69.633 40.620 1.00 55.01 923 GLY A CA 1
ATOM 6043 C C . GLY A 1 923 ? -47.720 69.960 41.978 1.00 50.86 923 GLY A C 1
ATOM 6044 O O . GLY A 1 923 ? -48.908 70.264 42.094 1.00 50.29 923 GLY A O 1
ATOM 6045 N N . PRO A 1 924 ? -46.879 69.917 43.014 1.00 49.43 924 PRO A N 1
ATOM 6046 C CA . PRO A 1 924 ? -47.376 70.110 44.377 1.00 54.56 924 PRO A CA 1
ATOM 6047 C C . PRO A 1 924 ? -47.328 71.568 44.845 1.00 49.55 924 PRO A C 1
ATOM 6048 O O . PRO A 1 924 ? -47.575 71.810 46.038 1.00 43.39 924 PRO A O 1
ATOM 6052 N N . SER A 1 925 ? -47.029 72.509 43.943 1.00 39.24 925 SER A N 1
ATOM 6053 C CA . SER A 1 925 ? -47.044 73.932 44.294 1.00 31.85 925 SER A CA 1
ATOM 6054 C C . SER A 1 925 ? -48.469 74.469 44.370 1.00 29.51 925 SER A C 1
ATOM 6055 O O . SER A 1 925 ? -48.866 75.379 43.619 1.00 31.83 925 SER A O 1
ATOM 6058 N N . ILE A 1 926 ? -49.213 73.901 45.311 1.00 28.42 926 ILE A N 1
ATOM 6059 C CA . ILE A 1 926 ? -50.610 74.209 45.552 1.00 33.79 926 ILE A CA 1
ATOM 6060 C C . ILE A 1 926 ? -50.689 74.934 46.890 1.00 32.53 926 ILE A C 1
ATOM 6061 O O . ILE A 1 926 ? -50.081 74.492 47.864 1.00 32.91 926 ILE A O 1
ATOM 6066 N N . HIS A 1 927 ? -51.435 76.034 46.948 1.00 31.50 927 HIS A N 1
ATOM 6067 C CA . HIS A 1 927 ? -51.504 76.832 48.171 1.00 36.19 927 HIS A CA 1
ATOM 6068 C C . HIS A 1 927 ? -52.629 76.386 49.106 1.00 37.75 927 HIS A C 1
ATOM 6069 O O . HIS A 1 927 ? -52.436 76.293 50.315 1.00 33.98 927 HIS A O 1
ATOM 6076 N N . HIS A 1 928 ? -53.816 76.153 48.552 1.00 30.14 928 HIS A N 1
ATOM 6077 C CA . HIS A 1 928 ? -54.919 75.620 49.350 1.00 26.26 928 HIS A CA 1
ATOM 6078 C C . HIS A 1 928 ? -55.915 74.914 48.460 1.00 31.71 928 HIS A C 1
ATOM 6079 O O . HIS A 1 928 ? -55.852 75.030 47.240 1.00 32.87 928 HIS A O 1
ATOM 6086 N N . ALA A 1 929 ? -56.844 74.196 49.076 1.00 31.21 929 ALA A N 1
ATOM 6087 C CA . ALA A 1 929 ? -57.959 73.615 48.340 1.00 32.50 929 ALA A CA 1
ATOM 6088 C C . ALA A 1 929 ? -59.264 74.237 48.836 1.00 37.49 929 ALA A C 1
ATOM 6089 O O . ALA A 1 929 ? -59.486 74.347 50.044 1.00 36.39 929 ALA A O 1
ATOM 6091 N N . ARG A 1 930 ? -60.119 74.640 47.906 1.00 34.25 930 ARG A N 1
ATOM 6092 C CA . ARG A 1 930 ? -61.447 75.125 48.245 1.00 35.69 930 ARG A CA 1
ATOM 6093 C C . ARG A 1 930 ? -62.438 73.979 48.090 1.00 38.25 930 ARG A C 1
ATOM 6094 O O . ARG A 1 930 ? -62.490 73.334 47.049 1.00 37.50 930 ARG A O 1
ATOM 6102 N N . ILE A 1 931 ? -63.219 73.727 49.130 1.00 36.09 931 ILE A N 1
ATOM 6103 C CA . ILE A 1 931 ? -64.189 72.637 49.133 1.00 34.85 931 ILE A CA 1
ATOM 6104 C C . ILE A 1 931 ? -65.573 73.129 48.712 1.00 38.08 931 ILE A C 1
ATOM 6105 O O . ILE A 1 931 ? -66.115 74.074 49.296 1.00 39.65 931 ILE A O 1
ATOM 6110 N N . TYR A 1 932 ? -66.153 72.477 47.714 1.00 36.46 932 TYR A N 1
ATOM 6111 C CA . TYR A 1 932 ? -67.464 72.860 47.211 1.00 39.32 932 TYR A CA 1
ATOM 6112 C C . TYR A 1 932 ? -68.466 71.724 47.346 1.00 42.74 932 TYR A C 1
ATOM 6113 O O . TYR A 1 932 ? -68.101 70.535 47.274 1.00 42.00 932 TYR A O 1
ATOM 6122 N N . ARG A 1 933 ? -69.726 72.100 47.549 1.00 44.48 933 ARG A N 1
ATOM 6123 C CA . ARG A 1 933 ? -70.836 71.187 47.344 1.00 48.32 933 ARG A CA 1
ATOM 6124 C C . ARG A 1 933 ? -71.516 71.514 46.018 1.00 47.29 933 ARG A C 1
ATOM 6125 O O . ARG A 1 933 ? -72.025 72.620 45.809 1.00 50.31 933 ARG A O 1
ATOM 6133 N N . VAL A 1 934 ? -71.483 70.547 45.113 1.00 38.10 934 VAL A N 1
ATOM 6134 C CA . VAL A 1 934 ? -72.219 70.611 43.861 1.00 47.54 934 VAL A CA 1
ATOM 6135 C C . VAL A 1 934 ? -73.661 70.230 44.169 1.00 52.59 934 VAL A C 1
ATOM 6136 O O . VAL A 1 934 ? -73.943 69.083 44.567 1.00 56.11 934 VAL A O 1
ATOM 6140 N N . GLU A 1 935 ? -74.555 71.208 44.015 1.00 56.26 935 GLU A N 1
ATOM 6141 C CA . GLU A 1 935 ? -75.961 71.072 44.410 1.00 61.61 935 GLU A CA 1
ATOM 6142 C C . GLU A 1 935 ? -76.755 70.217 43.431 1.00 55.97 935 GLU A C 1
ATOM 6143 O O . GLU A 1 935 ? -76.499 70.241 42.220 1.00 46.99 935 GLU A O 1
ATOM 6149 N N . GLY A 1 936 ? -77.713 69.464 43.968 1.00 63.78 936 GLY A N 1
ATOM 6150 C CA . GLY A 1 936 ? -78.547 68.572 43.174 1.00 74.05 936 GLY A CA 1
ATOM 6151 C C . GLY A 1 936 ? -79.314 67.606 44.064 1.00 81.71 936 GLY A C 1
ATOM 6152 O O . GLY A 1 936 ? -79.229 67.691 45.292 1.00 83.23 936 GLY A O 1
ATOM 6153 N N . LYS A 1 937 ? -80.064 66.692 43.451 1.00 87.86 937 LYS A N 1
ATOM 6154 C CA . LYS A 1 937 ? -80.799 65.673 44.203 1.00 92.11 937 LYS A CA 1
ATOM 6155 C C . LYS A 1 937 ? -79.826 64.792 44.977 1.00 91.94 937 LYS A C 1
ATOM 6156 O O . LYS A 1 937 ? -80.006 64.550 46.172 1.00 92.25 937 LYS A O 1
ATOM 6158 N N . LYS A 1 938 ? -78.798 64.311 44.282 1.00 91.22 938 LYS A N 1
ATOM 6159 C CA . LYS A 1 938 ? -77.666 63.662 44.934 1.00 86.77 938 LYS A CA 1
ATOM 6160 C C . LYS A 1 938 ? -76.498 64.649 44.991 1.00 72.97 938 LYS A C 1
ATOM 6161 O O . LYS A 1 938 ? -75.745 64.785 44.023 1.00 62.20 938 LYS A O 1
ATOM 6163 N N . PRO A 1 939 ? -76.362 65.353 46.126 1.00 71.15 939 PRO A N 1
ATOM 6164 C CA . PRO A 1 939 ? -75.328 66.376 46.324 1.00 72.92 939 PRO A CA 1
ATOM 6165 C C . PRO A 1 939 ? -73.947 65.750 46.220 1.00 65.08 939 PRO A C 1
ATOM 6166 O O . PRO A 1 939 ? -73.754 64.650 46.736 1.00 64.01 939 PRO A O 1
ATOM 6170 N N . VAL A 1 940 ? -73.004 66.425 45.571 1.00 58.26 940 VAL A N 1
ATOM 6171 C CA . VAL A 1 940 ? -71.673 65.840 45.401 1.00 51.52 940 VAL A CA 1
ATOM 6172 C C . VAL A 1 940 ? -70.600 66.792 45.905 1.00 48.07 940 VAL A C 1
ATOM 6173 O O . VAL A 1 940 ? -70.593 67.944 45.526 1.00 47.72 940 VAL A O 1
ATOM 6177 N N . TYR A 1 941 ? -69.690 66.329 46.754 1.00 46.37 941 TYR A N 1
ATOM 6178 C CA . TYR A 1 941 ? -68.616 67.212 47.217 1.00 43.09 941 TYR A CA 1
ATOM 6179 C C . TYR A 1 941 ? -67.360 67.089 46.361 1.00 42.14 941 TYR A C 1
ATOM 6180 O O . TYR A 1 941 ? -67.008 65.996 45.907 1.00 40.23 941 TYR A O 1
ATOM 6189 N N . ALA A 1 942 ? -66.682 68.213 46.141 1.00 38.38 942 ALA A N 1
ATOM 6190 C CA . ALA A 1 942 ? -65.470 68.204 45.328 1.00 35.98 942 ALA A CA 1
ATOM 6191 C C . ALA A 1 942 ? -64.566 69.333 45.780 1.00 37.40 942 ALA A C 1
ATOM 6192 O O . ALA A 1 942 ? -64.983 70.179 46.554 1.00 39.32 942 ALA A O 1
ATOM 6194 N N . MET A 1 943 ? -63.334 69.359 45.290 1.00 28.79 943 MET A N 1
ATOM 6195 C CA . MET A 1 943 ? -62.427 70.425 45.669 1.00 33.07 943 MET A CA 1
ATOM 6196 C C . MET A 1 943 ? -61.724 71.049 44.474 1.00 32.10 943 MET A C 1
ATOM 6197 O O . MET A 1 943 ? -61.498 70.409 43.444 1.00 36.10 943 MET A O 1
ATOM 6202 N N . LEU A 1 944 ? -61.384 72.319 44.633 1.00 29.15 944 LEU A N 1
ATOM 6203 C CA . LEU A 1 944 ? -60.542 73.036 43.689 1.00 33.59 944 LEU A CA 1
ATOM 6204 C C . LEU A 1 944 ? -59.164 73.272 44.326 1.00 34.29 944 LEU A C 1
ATOM 6205 O O . LEU A 1 944 ? -59.045 74.036 45.289 1.00 35.32 944 LEU A O 1
ATOM 6210 N N . ARG A 1 945 ? -58.133 72.609 43.807 1.00 25.00 945 ARG A N 1
ATOM 6211 C CA . ARG A 1 945 ? -56.760 72.883 44.227 1.00 26.54 945 ARG A CA 1
ATOM 6212 C C . ARG A 1 945 ? -56.328 74.175 43.562 1.00 32.07 945 ARG A C 1
ATOM 6213 O O . ARG A 1 945 ? -56.349 74.285 42.328 1.00 31.00 945 ARG A O 1
ATOM 6221 N N . VAL A 1 946 ? -55.967 75.169 44.371 1.00 28.42 946 VAL A N 1
ATOM 6222 C CA . VAL A 1 946 ? -55.514 76.451 43.843 1.00 28.27 946 VAL A CA 1
ATOM 6223 C C . VAL A 1 946 ? -53.990 76.515 43.828 1.00 34.06 946 VAL A C 1
ATOM 6224 O O . VAL A 1 946 ? -53.362 76.574 44.890 1.00 34.48 946 VAL A O 1
ATOM 6228 N N . PHE A 1 947 ? -53.399 76.491 42.633 1.00 33.31 947 PHE A N 1
ATOM 6229 C CA . PHE A 1 947 ? -51.947 76.543 42.499 1.00 33.39 947 PHE A CA 1
ATOM 6230 C C . PHE A 1 947 ? -51.431 77.906 42.962 1.00 37.06 947 PHE A C 1
ATOM 6231 O O . PHE A 1 947 ? -52.108 78.923 42.786 1.00 36.48 947 PHE A O 1
ATOM 6239 N N . THR A 1 948 ? -50.239 77.911 43.553 1.00 34.96 948 THR A N 1
ATOM 6240 C CA . THR A 1 948 ? -49.613 79.138 44.057 1.00 38.39 948 THR A CA 1
ATOM 6241 C C . THR A 1 948 ? -49.531 80.173 42.949 1.00 35.80 948 THR A C 1
ATOM 6242 O O . THR A 1 948 ? -49.820 81.354 43.161 1.00 37.75 948 THR A O 1
ATOM 6246 N N . HIS A 1 949 ? -49.154 79.708 41.762 1.00 37.05 949 HIS A N 1
ATOM 6247 C CA . HIS A 1 949 ? -49.053 80.557 40.578 1.00 40.82 949 HIS A CA 1
ATOM 6248 C C . HIS A 1 949 ? -50.314 81.398 40.339 1.00 39.55 949 HIS A C 1
ATOM 6249 O O . HIS A 1 949 ? -50.224 82.550 39.920 1.00 39.20 949 HIS A O 1
ATOM 6256 N N . ASP A 1 950 ? -51.489 80.834 40.611 1.00 29.94 950 ASP A N 1
ATOM 6257 C CA . ASP A 1 950 ? -52.728 81.565 40.332 1.00 37.79 950 ASP A CA 1
ATOM 6258 C C . ASP A 1 950 ? -53.102 82.617 41.369 1.00 42.44 950 ASP A C 1
ATOM 6259 O O . ASP A 1 950 ? -54.136 83.273 41.234 1.00 37.28 950 ASP A O 1
ATOM 6264 N N . LEU A 1 951 ? -52.255 82.789 42.384 1.00 43.20 951 LEU A N 1
ATOM 6265 C CA . LEU A 1 951 ? -52.519 83.768 43.434 1.00 40.75 951 LEU A CA 1
ATOM 6266 C C . LEU A 1 951 ? -51.513 84.919 43.420 1.00 45.70 951 LEU A C 1
ATOM 6267 O O . LEU A 1 951 ? -51.660 85.878 44.178 1.00 48.79 951 LEU A O 1
ATOM 6272 N N . LEU A 1 952 ? -50.502 84.827 42.558 1.00 48.28 952 LEU A N 1
ATOM 6273 C CA . LEU A 1 952 ? -49.430 85.827 42.526 1.00 52.68 952 LEU A CA 1
ATOM 6274 C C . LEU A 1 952 ? -49.937 87.238 42.220 1.00 53.36 952 LEU A C 1
ATOM 6275 O O . LEU A 1 952 ? -49.420 88.210 42.759 1.00 56.51 952 LEU A O 1
ATOM 6280 N N . SER A 1 953 ? -50.952 87.355 41.367 1.00 51.44 953 SER A N 1
ATOM 6281 C CA . SER A 1 953 ? -51.467 88.671 40.991 1.00 56.31 953 SER A CA 1
ATOM 6282 C C . SER A 1 953 ? -52.348 89.268 42.091 1.00 64.14 953 SER A C 1
ATOM 6283 O O . SER A 1 953 ? -52.628 90.466 42.089 1.00 72.59 953 SER A O 1
ATOM 6286 N N . GLN A 1 954 ? -52.774 88.434 43.037 1.00 62.67 954 GLN A N 1
ATOM 6287 C CA . GLN A 1 954 ? -53.614 88.898 44.140 1.00 63.56 954 GLN A CA 1
ATOM 6288 C C . GLN A 1 954 ? -52.937 88.616 45.486 1.00 62.01 954 GLN A C 1
ATOM 6289 O O . GLN A 1 954 ? -53.604 88.409 46.500 1.00 61.91 954 GLN A O 1
ATOM 6295 N N . ARG A 1 955 ? -51.603 88.626 45.467 1.00 62.23 955 ARG A N 1
ATOM 6296 C CA . ARG A 1 955 ? -50.743 88.408 46.639 1.00 73.94 955 ARG A CA 1
ATOM 6297 C C . ARG A 1 955 ? -51.193 89.037 47.959 1.00 76.62 955 ARG A C 1
ATOM 6298 O O . ARG A 1 955 ? -51.285 88.364 48.991 1.00 75.62 955 ARG A O 1
ATOM 6306 N N . HIS A 1 956 ? -51.433 90.341 47.930 1.00 77.38 956 HIS A N 1
ATOM 6307 C CA . HIS A 1 956 ? -51.636 91.088 49.163 1.00 80.84 956 HIS A CA 1
ATOM 6308 C C . HIS A 1 956 ? -53.100 91.171 49.562 1.00 78.73 956 HIS A C 1
ATOM 6309 O O . HIS A 1 956 ? -53.464 91.930 50.460 1.00 84.75 956 HIS A O 1
ATOM 6316 N N . GLY A 1 957 ? -53.933 90.377 48.898 1.00 68.92 957 GLY A N 1
ATOM 6317 C CA . GLY A 1 957 ? -55.348 90.344 49.211 1.00 63.96 957 GLY A CA 1
ATOM 6318 C C . GLY A 1 957 ? -55.732 89.123 50.023 1.00 57.18 957 GLY A C 1
ATOM 6319 O O . GLY A 1 957 ? -54.871 88.408 50.549 1.00 50.86 957 GLY A O 1
ATOM 6320 N N . ASP A 1 958 ? -57.038 88.901 50.138 1.00 56.22 958 ASP A N 1
ATOM 6321 C CA . ASP A 1 958 ? -57.568 87.686 50.737 1.00 59.17 958 ASP A CA 1
ATOM 6322 C C . ASP A 1 958 ? -57.345 86.523 49.768 1.00 54.41 958 ASP A C 1
ATOM 6323 O O . ASP A 1 958 ? -58.035 86.413 48.753 1.00 51.56 958 ASP A O 1
ATOM 6328 N N . LEU A 1 959 ? -56.381 85.663 50.083 1.00 51.44 959 LEU A N 1
ATOM 6329 C CA . LEU A 1 959 ? -56.011 84.559 49.202 1.00 50.69 959 LEU A CA 1
ATOM 6330 C C . LEU A 1 959 ? -57.146 83.551 49.012 1.00 49.17 959 LEU A C 1
ATOM 6331 O O . LEU A 1 959 ? -57.239 82.887 47.971 1.00 44.28 959 LEU A O 1
ATOM 6336 N N . PHE A 1 960 ? -58.002 83.442 50.021 1.00 50.40 960 PHE A N 1
ATOM 6337 C CA . PHE A 1 960 ? -59.041 82.424 50.029 1.00 46.85 960 PHE A CA 1
ATOM 6338 C C . PHE A 1 960 ? -60.327 82.901 49.362 1.00 48.65 960 PHE A C 1
ATOM 6339 O O . PHE A 1 960 ? -61.284 82.133 49.220 1.00 51.85 960 PHE A O 1
ATOM 6347 N N . SER A 1 961 ? -60.346 84.162 48.938 1.00 46.01 961 SER A N 1
ATOM 6348 C CA . SER A 1 961 ? -61.495 84.671 48.197 1.00 49.05 961 SER A CA 1
ATOM 6349 C C . SER A 1 961 ? -61.074 85.281 46.866 1.00 44.06 961 SER A C 1
ATOM 6350 O O . SER A 1 961 ? -61.900 85.817 46.133 1.00 46.15 961 SER A O 1
ATOM 6353 N N . ALA A 1 962 ? -59.787 85.208 46.552 1.00 42.15 962 ALA A N 1
ATOM 6354 C CA . ALA A 1 962 ? -59.314 85.725 45.270 1.00 43.83 962 ALA A CA 1
ATOM 6355 C C . ALA A 1 962 ? -59.986 84.966 44.127 1.00 47.35 962 ALA A C 1
ATOM 6356 O O . ALA A 1 962 ? -60.229 83.751 44.230 1.00 40.80 962 ALA A O 1
ATOM 6358 N N . VAL A 1 963 ? -60.285 85.673 43.039 1.00 47.33 963 VAL A N 1
ATOM 6359 C CA . VAL A 1 963 ? -60.973 85.047 41.920 1.00 44.23 963 VAL A CA 1
ATOM 6360 C C . VAL A 1 963 ? -60.054 84.086 41.175 1.00 41.19 963 VAL A C 1
ATOM 6361 O O . VAL A 1 963 ? -58.906 84.409 40.866 1.00 47.30 963 VAL A O 1
ATOM 6365 N N . ILE A 1 964 ? -60.564 82.879 40.950 1.00 33.51 964 ILE A N 1
ATOM 6366 C CA . ILE A 1 964 ? -59.853 81.837 40.225 1.00 35.90 964 ILE A CA 1
ATOM 6367 C C . ILE A 1 964 ? -60.723 81.559 39.005 1.00 37.38 964 ILE A C 1
ATOM 6368 O O . ILE A 1 964 ? -61.707 80.826 39.096 1.00 36.92 964 ILE A O 1
ATOM 6373 N N . PRO A 1 965 ? -60.382 82.185 37.870 1.00 35.20 965 PRO A N 1
ATOM 6374 C CA . PRO A 1 965 ? -61.213 82.221 36.659 1.00 33.33 965 PRO A CA 1
ATOM 6375 C C . PRO A 1 965 ? -61.106 80.934 35.843 1.00 33.67 965 PRO A C 1
ATOM 6376 O O . PRO A 1 965 ? -60.142 80.171 36.025 1.00 35.37 965 PRO A O 1
ATOM 6380 N N . PRO A 1 966 ? -62.107 80.674 34.981 1.00 31.77 966 PRO A N 1
ATOM 6381 C CA . PRO A 1 966 ? -62.148 79.457 34.162 1.00 31.23 966 PRO A CA 1
ATOM 6382 C C . PRO A 1 966 ? -60.885 79.206 33.326 1.00 28.04 966 PRO A C 1
ATOM 6383 O O . PRO A 1 966 ? -60.541 78.041 33.143 1.00 28.95 966 PRO A O 1
ATOM 6387 N N . GLN A 1 967 ? -60.219 80.251 32.827 1.00 34.88 967 GLN A N 1
ATOM 6388 C CA . GLN A 1 967 ? -59.039 80.048 31.981 1.00 34.37 967 GLN A CA 1
ATOM 6389 C C . GLN A 1 967 ? -57.775 79.703 32.785 1.00 39.17 967 GLN A C 1
ATOM 6390 O O . GLN A 1 967 ? -56.763 79.291 32.203 1.00 27.29 967 GLN A O 1
ATOM 6396 N N . SER A 1 968 ? -57.835 79.861 34.108 1.00 33.07 968 SER A N 1
ATOM 6397 C CA . SER A 1 968 ? -56.683 79.557 34.968 1.00 36.12 968 SER A CA 1
ATOM 6398 C C . SER A 1 968 ? -56.307 78.079 34.898 1.00 35.92 968 SER A C 1
ATOM 6399 O O . SER A 1 968 ? -57.157 77.204 34.636 1.00 32.32 968 SER A O 1
ATOM 6402 N N . ILE A 1 969 ? -55.026 77.802 35.121 1.00 31.15 969 ILE A N 1
ATOM 6403 C CA . ILE A 1 969 ? -54.549 76.425 35.125 1.00 25.69 969 ILE A CA 1
ATOM 6404 C C . ILE A 1 969 ? -55.188 75.635 36.281 1.00 25.24 969 ILE A C 1
ATOM 6405 O O . ILE A 1 969 ? -55.453 74.446 36.132 1.00 30.86 969 ILE A O 1
ATOM 6410 N N . SER A 1 970 ? -55.468 76.302 37.407 1.00 28.67 970 SER A N 1
ATOM 6411 C CA . SER A 1 970 ? -56.175 75.658 38.530 1.00 32.06 970 SER A CA 1
ATOM 6412 C C . SER A 1 970 ? -57.560 75.112 38.132 1.00 32.17 970 SER A C 1
ATOM 6413 O O . SER A 1 970 ? -57.890 73.960 38.401 1.00 30.42 970 SER A O 1
ATOM 6416 N N . MET A 1 971 ? -58.384 75.954 37.522 1.00 29.41 971 MET A N 1
ATOM 6417 C CA . MET A 1 971 ? -59.721 75.522 37.148 1.00 31.71 971 MET A CA 1
ATOM 6418 C C . MET A 1 971 ? -59.632 74.411 36.110 1.00 32.46 971 MET A C 1
ATOM 6419 O O . MET A 1 971 ? -60.308 73.382 36.223 1.00 33.25 971 MET A O 1
ATOM 6424 N N . ARG A 1 972 ? -58.765 74.612 35.122 1.00 26.79 972 ARG A N 1
ATOM 6425 C CA . ARG A 1 972 ? -58.659 73.677 34.010 1.00 32.94 972 ARG A CA 1
ATOM 6426 C C . ARG A 1 972 ? -58.150 72.314 34.473 1.00 35.63 972 ARG A C 1
ATOM 6427 O O . ARG A 1 972 ? -58.397 71.313 33.805 1.00 36.37 972 ARG A O 1
ATOM 6435 N N . CYS A 1 973 ? -57.457 72.266 35.613 1.00 31.09 973 CYS A N 1
ATOM 6436 C CA . CYS A 1 973 ? -57.047 70.973 36.176 1.00 31.92 973 CYS A CA 1
ATOM 6437 C C . CYS A 1 973 ? -58.022 70.421 37.218 1.00 25.28 973 CYS A C 1
ATOM 6438 O O . CYS A 1 973 ? -57.769 69.369 37.808 1.00 34.09 973 CYS A O 1
ATOM 6441 N N . ALA A 1 974 ? -59.134 71.106 37.457 1.00 30.46 974 ALA A N 1
ATOM 6442 C CA . ALA A 1 974 ? -60.100 70.598 38.438 1.00 31.92 974 ALA A CA 1
ATOM 6443 C C . ALA A 1 974 ? -61.034 69.569 37.782 1.00 35.05 974 ALA A C 1
ATOM 6444 O O . ALA A 1 974 ? -61.090 69.486 36.543 1.00 30.31 974 ALA A O 1
ATOM 6446 N N . GLU A 1 975 ? -61.754 68.784 38.592 1.00 31.59 975 GLU A N 1
ATOM 6447 C CA . GLU A 1 975 ? -62.749 67.848 38.042 1.00 34.95 975 GLU A CA 1
ATOM 6448 C C . GLU A 1 975 ? -63.718 68.585 37.126 1.00 33.24 975 GLU A C 1
ATOM 6449 O O . GLU A 1 975 ? -64.262 69.636 37.509 1.00 33.08 975 GLU A O 1
ATOM 6455 N N . PRO A 1 976 ? -63.934 68.049 35.909 1.00 29.39 976 PRO A N 1
ATOM 6456 C CA . PRO A 1 976 ? -64.892 68.634 34.954 1.00 33.69 976 PRO A CA 1
ATOM 6457 C C . PRO A 1 976 ? -66.252 68.944 35.585 1.00 32.70 976 PRO A C 1
ATOM 6458 O O . PRO A 1 976 ? -66.811 70.001 35.296 1.00 38.90 976 PRO A O 1
ATOM 6462 N N . LYS A 1 977 ? -66.770 68.063 36.440 1.00 33.77 977 LYS A N 1
ATOM 6463 C CA . LYS A 1 977 ? -68.075 68.325 37.064 1.00 41.85 977 LYS A CA 1
ATOM 6464 C C . LYS A 1 977 ? -68.032 69.556 37.982 1.00 40.17 977 LYS A C 1
ATOM 6465 O O . LYS A 1 977 ? -69.028 70.280 38.134 1.00 41.43 977 LYS A O 1
ATOM 6471 N N . LEU A 1 978 ? -66.882 69.803 38.598 1.00 38.79 978 LEU A N 1
ATOM 6472 C CA . LEU A 1 978 ? -66.767 70.973 39.449 1.00 36.52 978 LEU A CA 1
ATOM 6473 C C . LEU A 1 978 ? -66.659 72.216 38.577 1.00 34.00 978 LEU A C 1
ATOM 6474 O O . LEU A 1 978 ? -67.267 73.239 38.875 1.00 33.30 978 LEU A O 1
ATOM 6479 N N . ARG A 1 979 ? -65.896 72.116 37.494 1.00 36.55 979 ARG A N 1
ATOM 6480 C CA . ARG A 1 979 ? -65.762 73.221 36.549 1.00 39.47 979 ARG A CA 1
ATOM 6481 C C . ARG A 1 979 ? -67.126 73.657 36.045 1.00 40.50 979 ARG A C 1
ATOM 6482 O O . ARG A 1 979 ? -67.479 74.850 36.121 1.00 39.56 979 ARG A O 1
ATOM 6490 N N . LYS A 1 980 ? -67.902 72.685 35.560 1.00 38.88 980 LYS A N 1
ATOM 6491 C CA . LYS A 1 980 ? -69.236 72.964 35.046 1.00 41.37 980 LYS A CA 1
ATOM 6492 C C . LYS A 1 980 ? -70.127 73.506 36.157 1.00 41.76 980 LYS A C 1
ATOM 6493 O O . LYS A 1 980 ? -70.888 74.439 35.937 1.00 40.13 980 LYS A O 1
ATOM 6495 N N . ALA A 1 981 ? -70.026 72.948 37.362 1.00 37.77 981 ALA A N 1
ATOM 6496 C CA . ALA A 1 981 ? -70.867 73.461 38.444 1.00 37.55 981 ALA A CA 1
ATOM 6497 C C . ALA A 1 981 ? -70.553 74.933 38.790 1.00 46.00 981 ALA A C 1
ATOM 6498 O O . ALA A 1 981 ? -71.462 75.744 38.991 1.00 46.85 981 ALA A O 1
ATOM 6500 N N . ILE A 1 982 ? -69.271 75.281 38.840 1.00 43.87 982 ILE A N 1
ATOM 6501 C CA . ILE A 1 982 ? -68.866 76.656 39.138 1.00 48.17 982 ILE A CA 1
ATOM 6502 C C . ILE A 1 982 ? -69.322 77.627 38.037 1.00 48.02 982 ILE A C 1
ATOM 6503 O O . ILE A 1 982 ? -69.856 78.701 38.326 1.00 47.84 982 ILE A O 1
ATOM 6508 N N . THR A 1 983 ? -69.126 77.238 36.780 1.00 46.82 983 THR A N 1
ATOM 6509 C CA . THR A 1 983 ? -69.538 78.073 35.646 1.00 53.11 983 THR A CA 1
ATOM 6510 C C . THR A 1 983 ? -71.054 78.323 35.533 1.00 56.66 983 THR A C 1
ATOM 6511 O O . THR A 1 983 ? -71.475 79.321 34.947 1.00 62.32 983 THR A O 1
ATOM 6515 N N . THR A 1 984 ? -71.867 77.424 36.080 1.00 55.59 984 THR A N 1
ATOM 6516 C CA . THR A 1 984 ? -73.328 77.564 36.003 1.00 54.74 984 THR A CA 1
ATOM 6517 C C . THR A 1 984 ? -73.957 78.027 37.319 1.00 57.56 984 THR A C 1
ATOM 6518 O O . THR A 1 984 ? -75.175 78.129 37.429 1.00 57.52 984 THR A O 1
ATOM 6522 N N . GLY A 1 985 ? -73.124 78.303 38.321 1.00 59.13 985 GLY A N 1
ATOM 6523 C CA . GLY A 1 985 ? -73.617 78.754 39.612 1.00 53.17 985 GLY A CA 1
ATOM 6524 C C . GLY A 1 985 ? -74.272 77.655 40.436 1.00 56.07 985 GLY A C 1
ATOM 6525 O O . GLY A 1 985 ? -75.148 77.928 41.257 1.00 58.06 985 GLY A O 1
ATOM 6526 N N . ASN A 1 986 ? -73.840 76.412 40.225 1.00 56.63 986 ASN A N 1
ATOM 6527 C CA . ASN A 1 986 ? -74.384 75.263 40.949 1.00 54.81 986 ASN A CA 1
ATOM 6528 C C . ASN A 1 986 ? -73.417 74.713 42.007 1.00 52.58 986 ASN A C 1
ATOM 6529 O O . ASN A 1 986 ? -73.581 73.591 42.493 1.00 52.70 986 ASN A O 1
ATOM 6534 N N . ALA A 1 987 ? -72.408 75.503 42.361 1.00 47.25 987 ALA A N 1
ATOM 6535 C CA . ALA A 1 987 ? -71.416 75.058 43.336 1.00 44.32 987 ALA A CA 1
ATOM 6536 C C . ALA A 1 987 ? -71.393 75.969 44.563 1.00 42.22 987 ALA A C 1
ATOM 6537 O O . ALA A 1 987 ? -71.235 77.175 44.437 1.00 49.98 987 ALA A O 1
ATOM 6539 N N . THR A 1 988 ? -71.559 75.390 45.746 1.00 41.88 988 THR A N 1
ATOM 6540 C CA . THR A 1 988 ? -71.516 76.161 46.990 1.00 47.73 988 THR A CA 1
ATOM 6541 C C . THR A 1 988 ? -70.147 76.035 47.672 1.00 49.50 988 THR A C 1
ATOM 6542 O O . THR A 1 988 ? -69.720 74.936 48.035 1.00 53.62 988 THR A O 1
ATOM 6546 N N . TYR A 1 989 ? -69.463 77.168 47.819 1.00 46.98 989 TYR A N 1
ATOM 6547 C CA . TYR A 1 989 ? -68.148 77.238 48.456 1.00 49.02 989 TYR A CA 1
ATOM 6548 C C . TYR A 1 989 ? -68.304 77.062 49.961 1.00 50.28 989 TYR A C 1
ATOM 6549 O O . TYR A 1 989 ? -68.725 77.993 50.648 1.00 51.40 989 TYR A O 1
ATOM 6558 N N . LEU A 1 990 ? -67.954 75.878 50.466 1.00 44.19 990 LEU A N 1
ATOM 6559 C CA . LEU A 1 990 ? -68.090 75.574 51.889 1.00 42.68 990 LEU A CA 1
ATOM 6560 C C . LEU A 1 990 ? -66.993 76.235 52.730 1.00 47.76 990 LEU A C 1
ATOM 6561 O O . LEU A 1 990 ? -67.286 76.854 53.758 1.00 45.32 990 LEU A O 1
ATOM 6566 N N . GLY A 1 991 ? -65.741 76.099 52.282 1.00 47.23 991 GLY A N 1
ATOM 6567 C CA . GLY A 1 991 ? -64.575 76.578 53.013 1.00 40.43 991 GLY A CA 1
ATOM 6568 C C . GLY A 1 991 ? -63.276 76.016 52.443 1.00 39.44 991 GLY A C 1
ATOM 6569 O O . GLY A 1 991 ? -63.314 75.258 51.475 1.00 34.30 991 GLY A O 1
ATOM 6570 N N . TRP A 1 992 ? -62.133 76.367 53.039 1.00 36.07 992 TRP A N 1
ATOM 6571 C CA . TRP A 1 992 ? -60.816 75.990 52.497 1.00 33.96 992 TRP A CA 1
ATOM 6572 C C . TRP A 1 992 ? -59.964 75.173 53.462 1.00 36.78 992 TRP A C 1
ATOM 6573 O O . TRP A 1 992 ? -60.083 75.316 54.677 1.00 39.59 992 TRP A O 1
ATOM 6584 N N . VAL A 1 993 ? -59.095 74.328 52.916 1.00 30.61 993 VAL A N 1
ATOM 6585 C CA . VAL A 1 993 ? -58.116 73.608 53.718 1.00 32.92 993 VAL A CA 1
ATOM 6586 C C . VAL A 1 993 ? -56.726 73.824 53.134 1.00 38.08 993 VAL A C 1
ATOM 6587 O O . VAL A 1 993 ? -56.589 74.202 51.963 1.00 38.96 993 VAL A O 1
ATOM 6591 N N . VAL A 1 994 ? -55.701 73.598 53.953 1.00 38.37 994 VAL A N 1
ATOM 6592 C CA . VAL A 1 994 ? -54.319 73.563 53.470 1.00 32.93 994 VAL A CA 1
ATOM 6593 C C . VAL A 1 994 ? -53.612 72.307 53.987 1.00 35.09 994 VAL A C 1
ATOM 6594 O O . VAL A 1 994 ? -54.081 71.658 54.929 1.00 32.18 994 VAL A O 1
ATOM 6598 N N . VAL A 1 995 ? -52.490 71.966 53.365 1.00 35.76 995 VAL A N 1
ATOM 6599 C CA . VAL A 1 995 ? -51.632 70.897 53.873 1.00 34.83 995 VAL A CA 1
ATOM 6600 C C . VAL A 1 995 ? -51.188 71.281 55.274 1.00 35.40 995 VAL A C 1
ATOM 6601 O O . VAL A 1 995 ? -50.822 72.423 55.508 1.00 35.45 995 VAL A O 1
ATOM 6605 N N . GLY A 1 996 ? -51.253 70.347 56.219 1.00 34.46 996 GLY A N 1
ATOM 6606 C CA . GLY A 1 996 ? -50.929 70.664 57.601 1.00 26.70 996 GLY A CA 1
ATOM 6607 C C . GLY A 1 996 ? -52.179 70.794 58.462 1.00 35.74 996 GLY A C 1
ATOM 6608 O O . GLY A 1 996 ? -52.106 70.659 59.686 1.00 33.94 996 GLY A O 1
ATOM 6609 N N . ASP A 1 997 ? -53.327 71.047 57.827 1.00 33.72 997 ASP A N 1
ATOM 6610 C CA . ASP A 1 997 ? -54.600 71.152 58.548 1.00 34.81 997 ASP A CA 1
ATOM 6611 C C . ASP A 1 997 ? -54.952 69.848 59.272 1.00 34.74 997 ASP A C 1
ATOM 6612 O O . ASP A 1 997 ? -54.668 68.755 58.772 1.00 33.39 997 ASP A O 1
ATOM 6617 N N . GLU A 1 998 ? -55.579 69.967 60.439 1.00 38.85 998 GLU A N 1
ATOM 6618 C CA . GLU A 1 998 ? -56.101 68.814 61.177 1.00 33.84 998 GLU A CA 1
ATOM 6619 C C . GLU A 1 998 ? -57.562 68.513 60.826 1.00 35.58 998 GLU A C 1
ATOM 6620 O O . GLU A 1 998 ? -58.393 69.426 60.725 1.00 38.41 998 GLU A O 1
ATOM 6626 N N . LEU A 1 999 ? -57.860 67.230 60.621 1.00 31.35 999 LEU A N 1
ATOM 6627 C CA . LEU A 1 999 ? -59.221 66.741 60.401 1.00 34.63 999 LEU A CA 1
ATOM 6628 C C . LEU A 1 999 ? -59.596 65.804 61.542 1.00 40.03 999 LEU A C 1
ATOM 6629 O O . LEU A 1 999 ? -58.820 64.908 61.910 1.00 40.15 999 LEU A O 1
ATOM 6634 N N . GLU A 1 1000 ? -60.772 66.022 62.115 1.00 37.85 1000 GLU A N 1
ATOM 6635 C CA . GLU A 1 1000 ? -61.339 65.075 63.054 1.00 38.81 1000 GLU A CA 1
ATOM 6636 C C . GLU A 1 1000 ? -62.393 64.290 62.288 1.00 41.13 1000 GLU A C 1
ATOM 6637 O O . GLU A 1 1000 ? -63.337 64.874 61.739 1.00 37.70 1000 GLU A O 1
ATOM 6643 N N . ILE A 1 1001 ? -62.217 62.971 62.234 1.00 43.99 1001 ILE A N 1
ATOM 6644 C CA . ILE A 1 1001 ? -63.004 62.122 61.356 1.00 41.36 1001 ILE A CA 1
ATOM 6645 C C . ILE A 1 1001 ? -63.649 60.968 62.112 1.00 43.25 1001 ILE A C 1
ATOM 6646 O O . ILE A 1 1001 ? -62.976 60.235 62.830 1.00 46.57 1001 ILE A O 1
ATOM 6651 N N . ASN A 1 1002 ? -64.957 60.814 61.958 1.00 42.89 1002 ASN A N 1
ATOM 6652 C CA . ASN A 1 1002 ? -65.614 59.598 62.414 1.00 48.28 1002 ASN A CA 1
ATOM 6653 C C . ASN A 1 1002 ? -65.190 58.507 61.447 1.00 49.59 1002 ASN A C 1
ATOM 6654 O O . ASN A 1 1002 ? -65.494 58.582 60.259 1.00 52.05 1002 ASN A O 1
ATOM 6659 N N . VAL A 1 1003 ? -64.466 57.505 61.931 1.00 47.32 1003 VAL A N 1
ATOM 6660 C CA . VAL A 1 1003 ? -63.951 56.487 61.018 1.00 50.78 1003 VAL A CA 1
ATOM 6661 C C . VAL A 1 1003 ? -64.696 55.150 61.093 1.00 58.41 1003 VAL A C 1
ATOM 6662 O O . VAL A 1 1003 ? -64.173 54.126 60.645 1.00 63.56 1003 VAL A O 1
ATOM 6666 N N . ASP A 1 1004 ? -65.909 55.161 61.644 1.00 54.95 1004 ASP A N 1
ATOM 6667 C CA . ASP A 1 1004 ? -66.681 53.926 61.810 1.00 63.94 1004 ASP A CA 1
ATOM 6668 C C . ASP A 1 1004 ? -66.945 53.193 60.498 1.00 62.16 1004 ASP A C 1
ATOM 6669 O O . ASP A 1 1004 ? -66.828 51.974 60.437 1.00 61.46 1004 ASP A O 1
ATOM 6674 N N . SER A 1 1005 ? -67.274 53.942 59.448 1.00 63.26 1005 SER A N 1
ATOM 6675 C CA . SER A 1 1005 ? -67.643 53.353 58.161 1.00 60.01 1005 SER A CA 1
ATOM 6676 C C . SER A 1 1005 ? -66.449 52.803 57.369 1.00 62.71 1005 SER A C 1
ATOM 6677 O O . SER A 1 1005 ? -66.635 52.084 56.385 1.00 62.41 1005 SER A O 1
ATOM 6680 N N . PHE A 1 1006 ? -65.229 53.129 57.793 1.00 60.74 1006 PHE A N 1
ATOM 6681 C CA . PHE A 1 1006 ? -64.039 52.766 57.018 1.00 56.49 1006 PHE A CA 1
ATOM 6682 C C . PHE A 1 1006 ? -63.400 51.452 57.452 1.00 65.05 1006 PHE A C 1
ATOM 6683 O O . PHE A 1 1006 ? -62.374 51.439 58.134 1.00 69.26 1006 PHE A O 1
ATOM 6691 N N . THR A 1 1007 ? -63.998 50.344 57.033 1.00 72.68 1007 THR A N 1
ATOM 6692 C CA . THR A 1 1007 ? -63.519 49.029 57.438 1.00 72.82 1007 THR A CA 1
ATOM 6693 C C . THR A 1 1007 ? -63.046 48.205 56.235 1.00 71.31 1007 THR A C 1
ATOM 6694 O O . THR A 1 1007 ? -62.665 47.043 56.369 1.00 72.23 1007 THR A O 1
ATOM 6698 N N . LYS A 1 1008 ? -63.066 48.821 55.059 1.00 65.76 1008 LYS A N 1
ATOM 6699 C CA . LYS A 1 1008 ? -62.561 48.180 53.853 1.00 71.96 1008 LYS A CA 1
ATOM 6700 C C . LYS A 1 1008 ? -61.158 48.684 53.501 1.00 72.31 1008 LYS A C 1
ATOM 6701 O O . LYS A 1 1008 ? -60.734 49.761 53.948 1.00 71.60 1008 LYS A O 1
ATOM 6707 N N . TYR A 1 1009 ? -60.443 47.890 52.707 1.00 68.66 1009 TYR A N 1
ATOM 6708 C CA . TYR A 1 1009 ? -59.125 48.248 52.179 1.00 67.14 1009 TYR A CA 1
ATOM 6709 C C . TYR A 1 1009 ? -58.076 48.577 53.255 1.00 62.63 1009 TYR A C 1
ATOM 6710 O O . TYR A 1 1009 ? -58.279 48.316 54.446 1.00 60.81 1009 TYR A O 1
ATOM 6719 N N . ALA A 1 1010 ? -56.958 49.155 52.818 1.00 58.05 1010 ALA A N 1
ATOM 6720 C CA . ALA A 1 1010 ? -55.815 49.414 53.697 1.00 56.66 1010 ALA A CA 1
ATOM 6721 C C . ALA A 1 1010 ? -56.193 50.187 54.957 1.00 49.45 1010 ALA A C 1
ATOM 6722 O O . ALA A 1 1010 ? -55.763 49.838 56.057 1.00 50.49 1010 ALA A O 1
ATOM 6724 N N . ILE A 1 1011 ? -57.014 51.219 54.797 1.00 49.26 1011 ILE A N 1
ATOM 6725 C CA . ILE A 1 1011 ? -57.467 51.996 55.947 1.00 47.27 1011 ILE A CA 1
ATOM 6726 C C . ILE A 1 1011 ? -58.233 51.133 56.968 1.00 46.30 1011 ILE A C 1
ATOM 6727 O O . ILE A 1 1011 ? -58.052 51.295 58.171 1.00 46.65 1011 ILE A O 1
ATOM 6732 N N . GLY A 1 1012 ? -59.059 50.202 56.491 1.00 54.49 1012 GLY A N 1
ATOM 6733 C CA . GLY A 1 1012 ? -59.800 49.312 57.378 1.00 52.87 1012 GLY A CA 1
ATOM 6734 C C . GLY A 1 1012 ? -58.910 48.405 58.219 1.00 55.92 1012 GLY A C 1
ATOM 6735 O O . GLY A 1 1012 ? -59.145 48.202 59.423 1.00 59.62 1012 GLY A O 1
ATOM 6736 N N . ARG A 1 1013 ? -57.877 47.857 57.585 1.00 54.12 1013 ARG A N 1
ATOM 6737 C CA . ARG A 1 1013 ? -56.921 46.991 58.273 1.00 62.33 1013 ARG A CA 1
ATOM 6738 C C . ARG A 1 1013 ? -56.043 47.784 59.260 1.00 60.05 1013 ARG A C 1
ATOM 6739 O O . ARG A 1 1013 ? -55.805 47.349 60.414 1.00 62.48 1013 ARG A O 1
ATOM 6747 N N . PHE A 1 1014 ? -55.580 48.954 58.813 1.00 52.19 1014 PHE A N 1
ATOM 6748 C CA . PHE A 1 1014 ? -54.882 49.869 59.707 1.00 47.94 1014 PHE A CA 1
ATOM 6749 C C . PHE A 1 1014 ? -55.720 50.109 60.955 1.00 42.97 1014 PHE A C 1
ATOM 6750 O O . PHE A 1 1014 ? -55.237 49.980 62.080 1.00 44.85 1014 PHE A O 1
ATOM 6758 N N . LEU A 1 1015 ? -56.980 50.472 60.736 1.00 47.43 1015 LEU A N 1
ATOM 6759 C CA . LEU A 1 1015 ? -57.926 50.696 61.823 1.00 53.72 1015 LEU A CA 1
ATOM 6760 C C . LEU A 1 1015 ? -58.122 49.457 62.696 1.00 60.31 1015 LEU A C 1
ATOM 6761 O O . LEU A 1 1015 ? -58.409 49.591 63.882 1.00 63.77 1015 LEU A O 1
ATOM 6766 N N . GLU A 1 1016 ? -57.977 48.263 62.120 1.00 62.87 1016 GLU A N 1
ATOM 6767 C CA . GLU A 1 1016 ? -57.970 47.041 62.935 1.00 73.56 1016 GLU A CA 1
ATOM 6768 C C . GLU A 1 1016 ? -56.842 47.121 63.953 1.00 79.98 1016 GLU A C 1
ATOM 6769 O O . GLU A 1 1016 ? -57.054 46.871 65.144 1.00 83.62 1016 GLU A O 1
ATOM 6775 N N . ASP A 1 1017 ? -55.641 47.477 63.495 1.00 79.97 1017 ASP A N 1
ATOM 6776 C CA . ASP A 1 1017 ? -54.519 47.579 64.448 1.00 75.53 1017 ASP A CA 1
ATOM 6777 C C . ASP A 1 1017 ? -54.526 48.828 65.354 1.00 71.07 1017 ASP A C 1
ATOM 6778 O O . ASP A 1 1017 ? -54.083 48.766 66.498 1.00 71.28 1017 ASP A O 1
ATOM 6783 N N . PHE A 1 1018 ? -55.019 49.954 64.844 1.00 68.57 1018 PHE A N 1
ATOM 6784 C CA . PHE A 1 1018 ? -55.134 51.177 65.646 1.00 56.73 1018 PHE A CA 1
ATOM 6785 C C . PHE A 1 1018 ? -56.554 51.742 65.562 1.00 62.95 1018 PHE A C 1
ATOM 6786 O O . PHE A 1 1018 ? -56.805 52.708 64.829 1.00 60.21 1018 PHE A O 1
ATOM 6794 N N . PRO A 1 1019 ? -57.494 51.142 66.312 1.00 64.73 1019 PRO A N 1
ATOM 6795 C CA . PRO A 1 1019 ? -58.906 51.536 66.198 1.00 60.73 1019 PRO A CA 1
ATOM 6796 C C . PRO A 1 1019 ? -59.176 52.919 66.800 1.00 58.38 1019 PRO A C 1
ATOM 6797 O O . PRO A 1 1019 ? -58.459 53.359 67.706 1.00 51.94 1019 PRO A O 1
ATOM 6801 N N . ASN A 1 1020 ? -60.196 53.596 66.283 1.00 60.58 1020 ASN A N 1
ATOM 6802 C CA . ASN A 1 1020 ? -60.542 54.950 66.725 1.00 66.17 1020 ASN A CA 1
ATOM 6803 C C . ASN A 1 1020 ? -59.401 55.970 66.571 1.00 59.61 1020 ASN A C 1
ATOM 6804 O O . ASN A 1 1020 ? -59.257 56.891 67.375 1.00 57.55 1020 ASN A O 1
ATOM 6809 N N . THR A 1 1021 ? -58.589 55.785 65.537 1.00 52.11 1021 THR A N 1
ATOM 6810 C CA . THR A 1 1021 ? -57.683 56.822 65.088 1.00 45.41 1021 THR A CA 1
ATOM 6811 C C . THR A 1 1021 ? -58.537 57.848 64.339 1.00 43.42 1021 THR A C 1
ATOM 6812 O O . THR A 1 1021 ? -58.882 57.653 63.170 1.00 37.30 1021 THR A O 1
ATOM 6816 N N . THR A 1 1022 ? -58.889 58.936 65.017 1.00 41.86 1022 THR A N 1
ATOM 6817 C CA . THR A 1 1022 ? -59.855 59.885 64.475 1.00 42.73 1022 THR A CA 1
ATOM 6818 C C . THR A 1 1022 ? -59.220 61.210 64.083 1.00 43.59 1022 THR A C 1
ATOM 6819 O O . THR A 1 1022 ? -59.871 62.031 63.434 1.00 37.00 1022 THR A O 1
ATOM 6823 N N . ARG A 1 1023 ? -57.971 61.436 64.491 1.00 33.12 1023 ARG A N 1
ATOM 6824 C CA . ARG A 1 1023 ? -57.315 62.705 64.191 1.00 35.27 1023 ARG A CA 1
ATOM 6825 C C . ARG A 1 1023 ? -56.275 62.530 63.086 1.00 32.51 1023 ARG A C 1
ATOM 6826 O O . ARG A 1 1023 ? -55.315 61.762 63.246 1.00 30.40 1023 ARG A O 1
ATOM 6834 N N . TRP A 1 1024 ? -56.465 63.247 61.977 1.00 29.13 1024 TRP A N 1
ATOM 6835 C CA . TRP A 1 1024 ? -55.648 63.064 60.781 1.00 27.21 1024 TRP A CA 1
ATOM 6836 C C . TRP A 1 1024 ? -55.112 64.384 60.263 1.00 27.81 1024 TRP A C 1
ATOM 6837 O O . TRP A 1 1024 ? -55.732 65.423 60.422 1.00 33.22 1024 TRP A O 1
ATOM 6848 N N . ARG A 1 1025 ? -53.960 64.341 59.622 1.00 28.25 1025 ARG A N 1
ATOM 6849 C CA . ARG A 1 1025 ? -53.366 65.529 59.051 1.00 26.56 1025 ARG A CA 1
ATOM 6850 C C . ARG A 1 1025 ? -53.320 65.391 57.535 1.00 29.67 1025 ARG A C 1
ATOM 6851 O O . ARG A 1 1025 ? -52.941 64.337 56.991 1.00 35.11 1025 ARG A O 1
ATOM 6859 N N . ILE A 1 1026 ? -53.729 66.461 56.863 1.00 30.51 1026 ILE A N 1
ATOM 6860 C CA . ILE A 1 1026 ? -53.618 66.565 55.418 1.00 33.38 1026 ILE A CA 1
ATOM 6861 C C . ILE A 1 1026 ? -52.158 66.713 55.008 1.00 31.01 1026 ILE A C 1
ATOM 6862 O O . ILE A 1 1026 ? -51.511 67.712 55.334 1.00 31.11 1026 ILE A O 1
ATOM 6867 N N . CYS A 1 1027 ? -51.651 65.725 54.279 1.00 30.34 1027 CYS A N 1
ATOM 6868 C CA . CYS A 1 1027 ? -50.248 65.713 53.870 1.00 32.09 1027 CYS A CA 1
ATOM 6869 C C . CYS A 1 1027 ? -50.064 66.170 52.436 1.00 33.13 1027 CYS A C 1
ATOM 6870 O O . CYS A 1 1027 ? -48.965 66.560 52.035 1.00 34.93 1027 CYS A O 1
ATOM 6873 N N . GLY A 1 1028 ? -51.138 66.108 51.655 1.00 31.85 1028 GLY A N 1
ATOM 6874 C CA . GLY A 1 1028 ? -51.066 66.537 50.270 1.00 33.10 1028 GLY A CA 1
ATOM 6875 C C . GLY A 1 1028 ? -52.353 66.255 49.525 1.00 36.89 1028 GLY A C 1
ATOM 6876 O O . GLY A 1 1028 ? -53.310 65.724 50.094 1.00 34.23 1028 GLY A O 1
ATOM 6877 N N . TYR A 1 1029 ? -52.359 66.608 48.244 1.00 36.22 1029 TYR A N 1
ATOM 6878 C CA . TYR A 1 1029 ? -53.478 66.360 47.372 1.00 39.87 1029 TYR A CA 1
ATOM 6879 C C . TYR A 1 1029 ? -53.042 65.276 46.408 1.00 42.75 1029 TYR A C 1
ATOM 6880 O O . TYR A 1 1029 ? -52.304 65.535 45.457 1.00 45.63 1029 TYR A O 1
ATOM 6889 N N . ASP A 1 1030 ? -53.475 64.052 46.685 1.00 37.51 1030 ASP A N 1
ATOM 6890 C CA . ASP A 1 1030 ? -53.058 62.896 45.911 1.00 36.80 1030 ASP A CA 1
ATOM 6891 C C . ASP A 1 1030 ? -53.491 63.052 44.444 1.00 38.55 1030 ASP A C 1
ATOM 6892 O O . ASP A 1 1030 ? -52.711 62.812 43.521 1.00 34.50 1030 ASP A O 1
ATOM 6897 N N . THR A 1 1031 ? -54.733 63.472 44.237 1.00 33.22 1031 THR A N 1
ATOM 6898 C CA . THR A 1 1031 ? -55.216 63.744 42.898 1.00 36.60 1031 THR A CA 1
ATOM 6899 C C . THR A 1 1031 ? -56.116 64.968 42.985 1.00 39.38 1031 THR A C 1
ATOM 6900 O O . THR A 1 1031 ? -56.213 65.569 44.052 1.00 30.52 1031 THR A O 1
ATOM 6904 N N . ASN A 1 1032 ? -56.787 65.345 41.895 1.00 41.30 1032 ASN A N 1
ATOM 6905 C CA . ASN A 1 1032 ? -57.672 66.506 41.964 1.00 36.55 1032 ASN A CA 1
ATOM 6906 C C . ASN A 1 1032 ? -58.999 66.236 42.673 1.00 36.45 1032 ASN A C 1
ATOM 6907 O O . ASN A 1 1032 ? -59.883 67.082 42.658 1.00 36.79 1032 ASN A O 1
ATOM 6912 N N . SER A 1 1033 ? -59.135 65.054 43.277 1.00 34.56 1033 SER A N 1
ATOM 6913 C CA . SER A 1 1033 ? -60.358 64.682 43.983 1.00 35.04 1033 SER A CA 1
ATOM 6914 C C . SER A 1 1033 ? -60.062 63.792 45.201 1.00 37.99 1033 SER A C 1
ATOM 6915 O O . SER A 1 1033 ? -60.982 63.226 45.792 1.00 43.92 1033 SER A O 1
ATOM 6918 N N . LYS A 1 1034 ? -58.785 63.666 45.570 1.00 32.68 1034 LYS A N 1
ATOM 6919 C CA . LYS A 1 1034 ? -58.395 62.863 46.734 1.00 38.13 1034 LYS A CA 1
ATOM 6920 C C . LYS A 1 1034 ? -57.381 63.584 47.633 1.00 39.05 1034 LYS A C 1
ATOM 6921 O O . LYS A 1 1034 ? -56.503 64.289 47.145 1.00 33.55 1034 LYS A O 1
ATOM 6927 N N . LEU A 1 1035 ? -57.513 63.395 48.943 1.00 38.61 1035 LEU A N 1
ATOM 6928 C CA . LEU A 1 1035 ? -56.562 63.920 49.915 1.00 39.56 1035 LEU A CA 1
ATOM 6929 C C . LEU A 1 1035 ? -55.692 62.790 50.437 1.00 38.33 1035 LEU A C 1
ATOM 6930 O O . LEU A 1 1035 ? -56.166 61.668 50.618 1.00 36.52 1035 LEU A O 1
ATOM 6935 N N . THR A 1 1036 ? -54.419 63.078 50.679 1.00 30.83 1036 THR A N 1
ATOM 6936 C CA . THR A 1 1036 ? -53.554 62.116 51.349 1.00 33.56 1036 THR A CA 1
ATOM 6937 C C . THR A 1 1036 ? -53.574 62.443 52.847 1.00 35.35 1036 THR A C 1
ATOM 6938 O O . THR A 1 1036 ? -53.187 63.544 53.240 1.00 33.41 1036 THR A O 1
ATOM 6942 N N . LEU A 1 1037 ? -54.029 61.510 53.682 1.00 36.70 1037 LEU A N 1
ATOM 6943 C CA . LEU A 1 1037 ? -54.098 61.762 55.124 1.00 29.55 1037 LEU A CA 1
ATOM 6944 C C . LEU A 1 1037 ? -53.164 60.838 55.886 1.00 37.64 1037 LEU A C 1
ATOM 6945 O O . LEU A 1 1037 ? -53.051 59.657 55.533 1.00 35.47 1037 LEU A O 1
ATOM 6950 N N . LYS A 1 1038 ? -52.506 61.363 56.929 1.00 34.92 1038 LYS A N 1
ATOM 6951 C CA . LYS A 1 1038 ? -51.730 60.514 57.860 1.00 33.30 1038 LYS A CA 1
ATOM 6952 C C . LYS A 1 1038 ? -52.170 60.754 59.310 1.00 31.40 1038 LYS A C 1
ATOM 6953 O O . LYS A 1 1038 ? -52.601 61.843 59.649 1.00 36.17 1038 LYS A O 1
ATOM 6959 N N . PRO A 1 1039 ? -52.058 59.738 60.180 1.00 34.87 1039 PRO A N 1
ATOM 6960 C CA . PRO A 1 1039 ? -52.551 59.968 61.544 1.00 30.92 1039 PRO A CA 1
ATOM 6961 C C . PRO A 1 1039 ? -51.679 60.965 62.301 1.00 34.34 1039 PRO A C 1
ATOM 6962 O O . PRO A 1 1039 ? -50.467 60.987 62.129 1.00 35.62 1039 PRO A O 1
ATOM 6966 N N . ILE A 1 1040 ? -52.304 61.790 63.132 1.00 39.53 1040 ILE A N 1
ATOM 6967 C CA . ILE A 1 1040 ? -51.593 62.817 63.895 1.00 30.96 1040 ILE A CA 1
ATOM 6968 C C . ILE A 1 1040 ? -50.834 62.282 65.122 1.00 32.95 1040 ILE A C 1
ATOM 6969 O O . ILE A 1 1040 ? -49.691 62.689 65.385 1.00 36.05 1040 ILE A O 1
ATOM 6974 N N . VAL A 1 1041 ? -51.464 61.380 65.869 1.00 37.10 1041 VAL A N 1
ATOM 6975 C CA . VAL A 1 1041 ? -50.932 60.928 67.164 1.00 34.31 1041 VAL A CA 1
ATOM 6976 C C . VAL A 1 1041 ? -49.723 59.978 67.024 1.00 39.59 1041 VAL A C 1
ATOM 6977 O O . VAL A 1 1041 ? -48.859 59.913 67.914 1.00 39.78 1041 VAL A O 1
ATOM 6981 N N . LEU A 1 1042 ? -49.639 59.284 65.889 1.00 40.16 1042 LEU A N 1
ATOM 6982 C CA . LEU A 1 1042 ? -48.667 58.194 65.708 1.00 40.51 1042 LEU A CA 1
ATOM 6983 C C . LEU A 1 1042 ? -47.351 58.607 65.044 1.00 44.21 1042 LEU A C 1
ATOM 6984 O O . LEU A 1 1042 ? -47.346 59.285 64.023 1.00 49.23 1042 LEU A O 1
ATOM 6989 N N . ALA A 1 1043 ? -46.235 58.167 65.616 1.00 42.62 1043 ALA A N 1
ATOM 6990 C CA . ALA A 1 1043 ? -44.925 58.406 65.017 1.00 46.02 1043 ALA A CA 1
ATOM 6991 C C . ALA A 1 1043 ? -44.466 57.163 64.270 1.00 49.43 1043 ALA A C 1
ATOM 6992 O O . ALA A 1 1043 ? -44.434 56.076 64.847 1.00 53.09 1043 ALA A O 1
ATOM 6994 N N . ALA A 1 1044 ? -44.099 57.326 63.002 1.00 50.62 1044 ALA A N 1
ATOM 6995 C CA . ALA A 1 1044 ? -43.583 56.217 62.198 1.00 58.92 1044 ALA A CA 1
ATOM 6996 C C . ALA A 1 1044 ? -42.451 55.443 62.888 1.00 64.50 1044 ALA A C 1
ATOM 6997 O O . ALA A 1 1044 ? -42.456 54.207 62.904 1.00 61.79 1044 ALA A O 1
ATOM 6999 N N . GLU A 1 1045 ? -41.505 56.170 63.478 1.00 66.56 1045 GLU A N 1
ATOM 7000 C CA . GLU A 1 1045 ? -40.313 55.559 64.069 1.00 70.96 1045 GLU A CA 1
ATOM 7001 C C . GLU A 1 1045 ? -40.608 54.603 65.234 1.00 70.56 1045 GLU A C 1
ATOM 7002 O O . GLU A 1 1045 ? -39.789 53.739 65.564 1.00 74.41 1045 GLU A O 1
ATOM 7008 N N . GLY A 1 1046 ? -41.772 54.755 65.856 1.00 66.37 1046 GLY A N 1
ATOM 7009 C CA . GLY A 1 1046 ? -42.148 53.895 66.967 1.00 67.02 1046 GLY A CA 1
ATOM 7010 C C . GLY A 1 1046 ? -42.762 52.571 66.540 1.00 68.32 1046 GLY A C 1
ATOM 7011 O O . GLY A 1 1046 ? -43.094 51.731 67.382 1.00 68.21 1046 GLY A O 1
ATOM 7012 N N . LEU A 1 1047 ? -42.924 52.387 65.231 1.00 65.71 1047 LEU A N 1
ATOM 7013 C CA . LEU A 1 1047 ? -43.464 51.142 64.694 1.00 65.95 1047 LEU A CA 1
ATOM 7014 C C . LEU A 1 1047 ? -42.476 49.984 64.829 1.00 68.23 1047 LEU A C 1
ATOM 7015 O O . LEU A 1 1047 ? -41.289 50.134 64.535 1.00 66.56 1047 LEU A O 1
ATOM 7020 N N . GLU A 1 1048 ? -42.978 48.839 65.285 1.00 67.50 1048 GLU A N 1
ATOM 7021 C CA . GLU A 1 1048 ? -42.166 47.639 65.446 1.00 71.24 1048 GLU A CA 1
ATOM 7022 C C . GLU A 1 1048 ? -42.817 46.487 64.697 1.00 75.35 1048 GLU A C 1
ATOM 7023 O O . GLU A 1 1048 ? -43.837 45.949 65.139 1.00 78.36 1048 GLU A O 1
ATOM 7025 N N . ASN A 1 1049 ? -42.216 46.115 63.569 1.00 76.39 1049 ASN A N 1
ATOM 7026 C CA . ASN A 1 1049 ? -42.783 45.114 62.659 1.00 79.50 1049 ASN A CA 1
ATOM 7027 C C . ASN A 1 1049 ? -44.256 45.376 62.345 1.00 74.57 1049 ASN A C 1
ATOM 7028 O O . ASN A 1 1049 ? -45.132 44.619 62.768 1.00 78.72 1049 ASN A O 1
ATOM 7030 N N . PRO A 1 1050 ? -44.534 46.465 61.616 1.00 65.00 1050 PRO A N 1
ATOM 7031 C CA . PRO A 1 1050 ? -45.914 46.805 61.249 1.00 65.86 1050 PRO A CA 1
ATOM 7032 C C . PRO A 1 1050 ? -46.493 45.918 60.145 1.00 63.66 1050 PRO A C 1
ATOM 7033 O O . PRO A 1 1050 ? -45.767 45.513 59.233 1.00 60.10 1050 PRO A O 1
ATOM 7037 N N . SER A 1 1051 ? -47.796 45.646 60.218 1.00 63.86 1051 SER A N 1
ATOM 7038 C CA . SER A 1 1051 ? -48.503 45.030 59.097 1.00 66.54 1051 SER A CA 1
ATOM 7039 C C . SER A 1 1051 ? -48.387 45.958 57.891 1.00 69.10 1051 SER A C 1
ATOM 7040 O O . SER A 1 1051 ? -48.273 47.172 58.053 1.00 69.22 1051 SER A O 1
ATOM 7043 N N . SER A 1 1052 ? -48.402 45.388 56.689 1.00 68.79 1052 SER A N 1
ATOM 7044 C CA . SER A 1 1052 ? -48.178 46.153 55.459 1.00 67.97 1052 SER A CA 1
ATOM 7045 C C . SER A 1 1052 ? -49.128 47.340 55.323 1.00 61.48 1052 SER A C 1
ATOM 7046 O O . SER A 1 1052 ? -48.756 48.393 54.785 1.00 60.93 1052 SER A O 1
ATOM 7049 N N . ALA A 1 1053 ? -50.355 47.163 55.807 1.00 59.27 1053 ALA A N 1
ATOM 7050 C CA . ALA A 1 1053 ? -51.350 48.231 55.766 1.00 59.55 1053 ALA A CA 1
ATOM 7051 C C . ALA A 1 1053 ? -50.916 49.397 56.656 1.00 57.09 1053 ALA A C 1
ATOM 7052 O O . ALA A 1 1053 ? -50.874 50.540 56.211 1.00 55.23 1053 ALA A O 1
ATOM 7054 N N . VAL A 1 1054 ? -50.596 49.091 57.913 1.00 54.81 1054 VAL A N 1
ATOM 7055 C CA . VAL A 1 1054 ? -50.137 50.092 58.870 1.00 55.39 1054 VAL A CA 1
ATOM 7056 C C . VAL A 1 1054 ? -48.942 50.885 58.336 1.00 57.27 1054 VAL A C 1
ATOM 7057 O O . VAL A 1 1054 ? -48.903 52.110 58.454 1.00 58.13 1054 VAL A O 1
ATOM 7061 N N . ASN A 1 1055 ? -47.987 50.186 57.727 1.00 53.79 1055 ASN A N 1
ATOM 7062 C CA . ASN A 1 1055 ? -46.828 50.832 57.119 1.00 53.62 1055 ASN A CA 1
ATOM 7063 C C . ASN A 1 1055 ? -47.230 51.713 55.939 1.00 51.39 1055 ASN A C 1
ATOM 7064 O O . ASN A 1 1055 ? -46.663 52.788 55.719 1.00 49.64 1055 ASN A O 1
ATOM 7069 N N . GLU A 1 1056 ? -48.215 51.255 55.178 1.00 52.24 1056 GLU A N 1
ATOM 7070 C CA . GLU A 1 1056 ? -48.687 52.026 54.038 1.00 52.59 1056 GLU A CA 1
ATOM 7071 C C . GLU A 1 1056 ? -49.326 53.337 54.498 1.00 49.82 1056 GLU A C 1
ATOM 7072 O O . GLU A 1 1056 ? -49.055 54.401 53.938 1.00 49.30 1056 GLU A O 1
ATOM 7078 N N . ILE A 1 1057 ? -50.160 53.247 55.529 1.00 44.54 1057 ILE A N 1
ATOM 7079 C CA . ILE A 1 1057 ? -50.962 54.377 55.998 1.00 44.36 1057 ILE A CA 1
ATOM 7080 C C . ILE A 1 1057 ? -50.143 55.375 56.816 1.00 40.63 1057 ILE A C 1
ATOM 7081 O O . ILE A 1 1057 ? -50.330 56.584 56.706 1.00 41.33 1057 ILE A O 1
ATOM 7086 N N . VAL A 1 1058 ? -49.238 54.862 57.640 1.00 44.12 1058 VAL A N 1
ATOM 7087 C CA . VAL A 1 1058 ? -48.470 55.710 58.542 1.00 48.72 1058 VAL A CA 1
ATOM 7088 C C . VAL A 1 1058 ? -47.177 56.198 57.887 1.00 51.48 1058 VAL A C 1
ATOM 7089 O O . VAL A 1 1058 ? -46.808 57.368 58.005 1.00 46.25 1058 VAL A O 1
ATOM 7093 N N . GLU A 1 1059 ? -46.502 55.300 57.181 1.00 55.46 1059 GLU A N 1
ATOM 7094 C CA . GLU A 1 1059 ? -45.122 55.547 56.795 1.00 62.24 1059 GLU A CA 1
ATOM 7095 C C . GLU A 1 1059 ? -44.935 55.846 55.309 1.00 68.68 1059 GLU A C 1
ATOM 7096 O O . GLU A 1 1059 ? -44.075 56.645 54.941 1.00 75.86 1059 GLU A O 1
ATOM 7102 N N . LEU A 1 1060 ? -45.734 55.213 54.457 1.00 62.24 1060 LEU A N 1
ATOM 7103 C CA . LEU A 1 1060 ? -45.475 55.266 53.020 1.00 59.52 1060 LEU A CA 1
ATOM 7104 C C . LEU A 1 1060 ? -46.391 56.228 52.260 1.00 60.17 1060 LEU A C 1
ATOM 7105 O O . LEU A 1 1060 ? -46.100 57.424 52.141 1.00 67.01 1060 LEU A O 1
ATOM 7110 N N . LYS A 1 1061 ? -47.498 55.699 51.756 1.00 52.07 1061 LYS A N 1
ATOM 7111 C CA . LYS A 1 1061 ? -48.415 56.474 50.927 1.00 50.92 1061 LYS A CA 1
ATOM 7112 C C . LYS A 1 1061 ? -49.410 57.313 51.729 1.00 47.34 1061 LYS A C 1
ATOM 7113 O O . LYS A 1 1061 ? -49.922 58.312 51.223 1.00 48.05 1061 LYS A O 1
ATOM 7119 N N . GLY A 1 1062 ? -49.700 56.904 52.964 1.00 41.48 1062 GLY A N 1
ATOM 7120 C CA . GLY A 1 1062 ? -50.764 57.533 53.734 1.00 36.87 1062 GLY A CA 1
ATOM 7121 C C . GLY A 1 1062 ? -52.141 57.065 53.277 1.00 42.27 1062 GLY A C 1
ATOM 7122 O O . GLY A 1 1062 ? -52.262 56.259 52.344 1.00 42.04 1062 GLY A O 1
ATOM 7123 N N . TRP A 1 1063 ? -53.183 57.563 53.938 1.00 33.80 1063 TRP A N 1
ATOM 7124 C CA . TRP A 1 1063 ? -54.554 57.226 53.579 1.00 35.17 1063 TRP A CA 1
ATOM 7125 C C . TRP A 1 1063 ? -55.021 58.171 52.482 1.00 37.04 1063 TRP A C 1
ATOM 7126 O O . TRP A 1 1063 ? -55.157 59.381 52.708 1.00 35.79 1063 TRP A O 1
ATOM 7137 N N . ARG A 1 1064 ? -55.232 57.628 51.286 1.00 36.26 1064 ARG A N 1
ATOM 7138 C CA . ARG A 1 1064 ? -55.629 58.449 50.145 1.00 39.51 1064 ARG A CA 1
ATOM 7139 C C . ARG A 1 1064 ? -57.125 58.308 49.899 1.00 40.83 1064 ARG A C 1
ATOM 7140 O O . ARG A 1 1064 ? -57.599 57.255 49.476 1.00 39.85 1064 ARG A O 1
ATOM 7148 N N . VAL A 1 1065 ? -57.870 59.366 50.194 1.00 42.03 1065 VAL A N 1
ATOM 7149 C CA . VAL A 1 1065 ? -59.323 59.259 50.253 1.00 45.54 1065 VAL A CA 1
ATOM 7150 C C . VAL A 1 1065 ? -60.008 60.327 49.396 1.00 38.86 1065 VAL A C 1
ATOM 7151 O O . VAL A 1 1065 ? -59.592 61.487 49.354 1.00 34.73 1065 VAL A O 1
ATOM 7155 N N . ALA A 1 1066 ? -61.038 59.918 48.677 1.00 37.57 1066 ALA A N 1
ATOM 7156 C CA . ALA A 1 1066 ? -61.774 60.838 47.815 1.00 36.03 1066 ALA A CA 1
ATOM 7157 C C . ALA A 1 1066 ? -62.516 61.882 48.645 1.00 35.67 1066 ALA A C 1
ATOM 7158 O O . ALA A 1 1066 ? -63.071 61.586 49.703 1.00 37.13 1066 ALA A O 1
ATOM 7160 N N . ILE A 1 1067 ? -62.508 63.116 48.171 1.00 35.73 1067 ILE A N 1
ATOM 7161 C CA . ILE A 1 1067 ? -63.145 64.191 48.907 1.00 36.96 1067 ILE A CA 1
ATOM 7162 C C . ILE A 1 1067 ? -64.649 63.939 49.124 1.00 40.28 1067 ILE A C 1
ATOM 7163 O O . ILE A 1 1067 ? -65.174 64.220 50.202 1.00 39.89 1067 ILE A O 1
ATOM 7168 N N . ASN A 1 1068 ? -65.334 63.372 48.129 1.00 36.10 1068 ASN A N 1
ATOM 7169 C CA . ASN A 1 1068 ? -66.769 63.129 48.254 1.00 41.28 1068 ASN A CA 1
ATOM 7170 C C . ASN A 1 1068 ? -67.109 62.086 49.337 1.00 50.38 1068 ASN A C 1
ATOM 7171 O O . ASN A 1 1068 ? -68.053 62.276 50.146 1.00 55.91 1068 ASN A O 1
ATOM 7176 N N . VAL A 1 1069 ? -66.339 60.994 49.373 1.00 45.70 1069 VAL A N 1
ATOM 7177 C CA . VAL A 1 1069 ? -66.586 59.960 50.382 1.00 46.09 1069 VAL A CA 1
ATOM 7178 C C . VAL A 1 1069 ? -66.169 60.432 51.772 1.00 41.47 1069 VAL A C 1
ATOM 7179 O O . VAL A 1 1069 ? -66.835 60.130 52.758 1.00 51.84 1069 VAL A O 1
ATOM 7183 N N . LEU A 1 1070 ? -65.086 61.196 51.850 1.00 39.46 1070 LEU A N 1
ATOM 7184 C CA . LEU A 1 1070 ? -64.655 61.734 53.132 1.00 37.59 1070 LEU A CA 1
ATOM 7185 C C . LEU A 1 1070 ? -65.717 62.689 53.665 1.00 41.43 1070 LEU A C 1
ATOM 7186 O O . LEU A 1 1070 ? -66.132 62.592 54.816 1.00 46.58 1070 LEU A O 1
ATOM 7191 N N . THR A 1 1071 ? -66.172 63.594 52.804 1.00 44.44 1071 THR A N 1
ATOM 7192 C CA . THR A 1 1071 ? -67.088 64.652 53.211 1.00 47.09 1071 THR A CA 1
ATOM 7193 C C . THR A 1 1071 ? -68.438 64.085 53.605 1.00 51.90 1071 THR A C 1
ATOM 7194 O O . THR A 1 1071 ? -69.123 64.664 54.455 1.00 52.19 1071 THR A O 1
ATOM 7198 N N . LYS A 1 1072 ? -68.821 62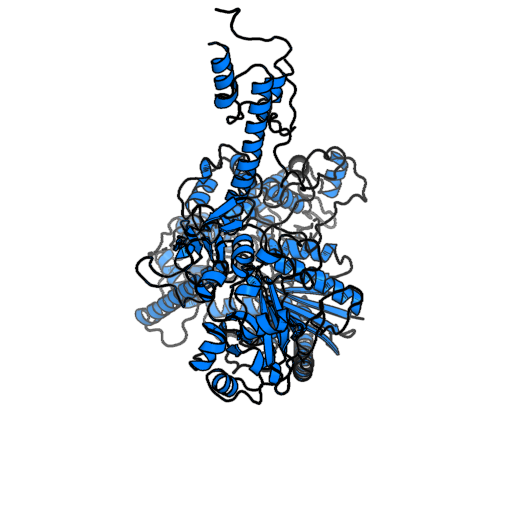.956 53.004 1.00 51.67 1072 LYS A N 1
ATOM 7199 C CA . LYS A 1 1072 ? -70.090 62.329 53.393 1.00 52.28 1072 LYS A CA 1
ATOM 7200 C C . LYS A 1 1072 ? -70.175 62.017 54.900 1.00 56.62 1072 LYS A C 1
ATOM 7201 O O . LYS A 1 1072 ? -71.270 61.978 55.461 1.00 54.54 1072 LYS A O 1
ATOM 7203 N N . VAL A 1 1073 ? -69.036 61.822 55.569 1.00 56.33 1073 VAL A N 1
ATOM 7204 C CA . VAL A 1 1073 ? -69.074 61.560 57.017 1.00 54.90 1073 VAL A CA 1
ATOM 7205 C C . VAL A 1 1073 ? -68.962 62.841 57.862 1.00 48.19 1073 VAL A C 1
ATOM 7206 O O . VAL A 1 1073 ? -68.906 62.783 59.088 1.00 45.11 1073 VAL A O 1
ATOM 7210 N N . HIS A 1 1074 ? -68.949 63.988 57.189 1.00 54.33 1074 HIS A N 1
ATOM 7211 C CA . HIS A 1 1074 ? -68.934 65.298 57.846 1.00 58.01 1074 HIS A CA 1
ATOM 7212 C C . HIS A 1 1074 ? -67.770 65.482 58.825 1.00 54.11 1074 HIS A C 1
ATOM 7213 O O . HIS A 1 1074 ? -67.971 65.620 60.039 1.00 49.82 1074 HIS A O 1
ATOM 7220 N N . PRO A 1 1075 ? -66.541 65.497 58.293 1.00 48.43 1075 PRO A N 1
ATOM 7221 C CA . PRO A 1 1075 ? -65.391 65.694 59.181 1.00 40.76 1075 PRO A CA 1
ATOM 7222 C C . PRO A 1 1075 ? -65.296 67.142 59.626 1.00 40.22 1075 PRO A C 1
ATOM 7223 O O . PRO A 1 1075 ? -65.926 68.037 59.042 1.00 39.95 1075 PRO A O 1
ATOM 7227 N N . THR A 1 1076 ? -64.508 67.374 60.661 1.00 37.91 1076 THR A N 1
ATOM 7228 C CA . THR A 1 1076 ? -64.318 68.733 61.155 1.00 40.98 1076 THR A CA 1
ATOM 7229 C C . THR A 1 1076 ? -62.886 69.185 60.904 1.00 37.89 1076 THR A C 1
ATOM 7230 O O . THR A 1 1076 ? -61.942 68.491 61.287 1.00 38.75 1076 THR A O 1
ATOM 7234 N N . VAL A 1 1077 ? -62.711 70.320 60.234 1.00 30.95 1077 VAL A N 1
ATOM 7235 C CA . VAL A 1 1077 ? -61.370 70.897 60.104 1.00 32.21 1077 VAL A CA 1
ATOM 7236 C C . VAL A 1 1077 ? -61.054 71.607 61.414 1.00 37.29 1077 VAL A C 1
ATOM 7237 O O . VAL A 1 1077 ? -61.722 72.587 61.764 1.00 35.28 1077 VAL A O 1
ATOM 7241 N N . VAL A 1 1078 ? -60.055 71.105 62.144 1.00 32.79 1078 VAL A N 1
ATOM 7242 C CA . VAL A 1 1078 ? -59.733 71.634 63.471 1.00 35.16 1078 VAL A CA 1
ATOM 7243 C C . VAL A 1 1078 ? -58.535 72.594 63.453 1.00 38.43 1078 VAL A C 1
ATOM 7244 O O . VAL A 1 1078 ? -57.438 72.238 63.008 1.00 36.69 1078 VAL A O 1
ATOM 7248 N N . ARG A 1 1079 ? -58.765 73.808 63.942 1.00 30.07 1079 ARG A N 1
ATOM 7249 C CA . ARG A 1 1079 ? -57.742 74.844 64.025 1.00 35.09 1079 ARG A CA 1
ATOM 7250 C C . ARG A 1 1079 ? -57.503 75.147 65.506 1.00 32.32 1079 ARG A C 1
ATOM 7251 O O . ARG A 1 1079 ? -58.463 75.255 66.280 1.00 38.68 1079 ARG A O 1
ATOM 7259 N N . ARG A 1 1080 ? -56.236 75.244 65.915 1.00 36.10 1080 ARG A N 1
ATOM 7260 C CA . ARG A 1 1080 ? -55.898 75.368 67.339 1.00 34.71 1080 ARG A CA 1
ATOM 7261 C C . ARG A 1 1080 ? -55.116 76.640 67.667 1.00 31.14 1080 ARG A C 1
ATOM 7262 O O . ARG A 1 1080 ? -54.358 77.129 66.830 1.00 37.71 1080 ARG A O 1
ATOM 7270 N N . ASP A 1 1081 ? -55.296 77.167 68.882 1.00 32.07 1081 ASP A N 1
ATOM 7271 C CA . ASP A 1 1081 ? -54.574 78.365 69.309 1.00 33.04 1081 ASP A CA 1
ATOM 7272 C C . ASP A 1 1081 ? -53.217 77.984 69.878 1.00 32.37 1081 ASP A C 1
ATOM 7273 O O . ASP A 1 1081 ? -52.822 76.825 69.797 1.00 38.16 1081 ASP A O 1
ATOM 7278 N N . ALA A 1 1082 ? -52.537 78.942 70.506 1.00 33.87 1082 ALA A N 1
ATOM 7279 C CA . ALA A 1 1082 ? -51.186 78.717 71.001 1.00 38.93 1082 ALA A CA 1
ATOM 7280 C C . ALA A 1 1082 ? -51.114 77.688 72.144 1.00 38.72 1082 ALA A C 1
ATOM 7281 O O . ALA A 1 1082 ? -50.039 77.159 72.448 1.00 41.49 1082 ALA A O 1
ATOM 7283 N N . LEU A 1 1083 ? -52.244 77.410 72.787 1.00 34.01 1083 LEU A N 1
ATOM 7284 C CA . LEU A 1 1083 ? -52.255 76.419 73.866 1.00 36.96 1083 LEU A CA 1
ATOM 7285 C C . LEU A 1 1083 ? -52.753 75.069 73.355 1.00 36.45 1083 LEU A C 1
ATOM 7286 O O . LEU A 1 1083 ? -52.903 74.111 74.115 1.00 30.39 1083 LEU A O 1
ATOM 7291 N N . GLY A 1 1084 ? -53.003 75.000 72.054 1.00 31.97 1084 GLY A N 1
ATOM 7292 C CA . GLY A 1 1084 ? -53.438 73.762 71.431 1.00 32.09 1084 GLY A CA 1
ATOM 7293 C C . GLY A 1 1084 ? -54.942 73.555 71.496 1.00 30.06 1084 GLY A C 1
ATOM 7294 O O . GLY A 1 1084 ? -55.452 72.511 71.062 1.00 29.61 1084 GLY A O 1
ATOM 7295 N N . ARG A 1 1085 ? -55.656 74.535 72.037 1.00 31.23 1085 ARG A N 1
ATOM 7296 C CA . ARG A 1 1085 ? -57.107 74.412 72.171 1.00 35.34 1085 ARG A CA 1
ATOM 7297 C C . ARG A 1 1085 ? -57.800 74.727 70.850 1.00 36.80 1085 ARG A C 1
ATOM 7298 O O . ARG A 1 1085 ? -57.371 75.630 70.126 1.00 34.67 1085 ARG A O 1
ATOM 7306 N N . PRO A 1 1086 ? -58.865 73.973 70.524 1.00 38.35 1086 PRO A N 1
ATOM 7307 C CA . PRO A 1 1086 ? -59.638 74.241 69.302 1.00 35.64 1086 PRO A CA 1
ATOM 7308 C C . PRO A 1 1086 ? -60.184 75.664 69.319 1.00 38.31 1086 PRO A C 1
ATOM 7309 O O . PRO A 1 1086 ? -60.592 76.150 70.381 1.00 42.70 1086 PRO A O 1
ATOM 7313 N N . ARG A 1 1087 ? -60.146 76.328 68.168 1.00 37.36 1087 ARG A N 1
ATOM 7314 C CA . ARG A 1 1087 ? -60.644 77.693 68.021 1.00 43.30 1087 ARG A CA 1
ATOM 7315 C C . ARG A 1 1087 ? -61.898 77.684 67.150 1.00 41.88 1087 ARG A C 1
ATOM 7316 O O . ARG A 1 1087 ? -61.872 77.179 66.027 1.00 39.11 1087 ARG A O 1
ATOM 7324 N N . TYR A 1 1088 ? -62.992 78.236 67.662 1.00 47.62 1088 TYR A N 1
ATOM 7325 C CA . TYR A 1 1088 ? -64.261 78.193 66.941 1.00 51.44 1088 TYR A CA 1
ATOM 7326 C C . TYR A 1 1088 ? -64.661 79.565 66.409 1.00 56.51 1088 TYR A C 1
ATOM 7327 O O . TYR A 1 1088 ? -65.517 79.679 65.534 1.00 61.16 1088 TYR A O 1
ATOM 7336 N N . SER A 1 1089 ? -64.005 80.598 66.924 1.00 61.07 1089 SER A N 1
ATOM 7337 C CA . SER A 1 1089 ? -64.245 81.964 66.481 1.00 64.69 1089 SER A CA 1
ATOM 7338 C C . SER A 1 1089 ? -63.027 82.825 66.794 1.00 69.44 1089 SER A C 1
ATOM 7339 O O . SER A 1 1089 ? -62.222 82.483 67.666 1.00 67.16 1089 SER A O 1
ATOM 7342 N N . SER A 1 1090 ? -62.892 83.934 66.075 1.00 75.50 1090 SER A N 1
ATOM 7343 C CA . SER A 1 1090 ? -61.769 84.848 66.261 1.00 78.51 1090 SER A CA 1
ATOM 7344 C C . SER A 1 1090 ? -62.143 86.285 65.892 1.00 87.40 1090 SER A C 1
ATOM 7345 O O . SER A 1 1090 ? -62.651 86.549 64.798 1.00 86.43 1090 SER A O 1
ATOM 7348 N N . ARG A 1 1091 ? -61.889 87.207 66.815 1.00 93.18 1091 ARG A N 1
ATOM 7349 C CA . ARG A 1 1091 ? -62.087 88.629 66.559 1.00 100.14 1091 ARG A CA 1
ATOM 7350 C C . ARG A 1 1091 ? -60.808 89.238 65.983 1.00 100.59 1091 ARG A C 1
ATOM 7351 O O . ARG A 1 1091 ? -60.682 90.460 65.866 1.00 102.30 1091 ARG A O 1
ATOM 7353 N N . SER A 1 1092 ? -59.864 88.370 65.626 1.00 94.18 1092 SER A N 1
ATOM 7354 C CA . SER A 1 1092 ? -58.586 88.787 65.062 1.00 90.06 1092 SER A CA 1
ATOM 7355 C C . SER A 1 1092 ? -58.455 88.317 63.615 1.00 85.23 1092 SER A C 1
ATOM 7356 O O . SER A 1 1092 ? -57.411 88.502 62.989 1.00 85.13 1092 SER A O 1
ATOM 7359 N N . ASN A 1 1093 ? -59.519 87.706 63.100 1.00 80.40 1093 ASN A N 1
ATOM 7360 C CA . ASN A 1 1093 ? -59.525 87.096 61.768 1.00 81.14 1093 ASN A CA 1
ATOM 7361 C C . ASN A 1 1093 ? -58.521 85.940 61.603 1.00 72.86 1093 ASN A C 1
ATOM 7362 O O . ASN A 1 1093 ? -57.909 85.761 60.544 1.00 69.59 1093 ASN A O 1
ATOM 7367 N N . LEU A 1 1094 ? -58.353 85.152 62.657 1.00 63.55 1094 LEU A N 1
ATOM 7368 C CA . LEU A 1 1094 ? -57.517 83.963 62.567 1.00 54.39 1094 LEU A CA 1
ATOM 7369 C C . LEU A 1 1094 ? -58.355 82.781 62.075 1.00 48.24 1094 LEU A C 1
ATOM 7370 O O . LEU A 1 1094 ? -59.548 82.700 62.367 1.00 48.29 1094 LEU A O 1
ATOM 7375 N N . PRO A 1 1095 ? -57.735 81.862 61.320 1.00 46.07 1095 PRO A N 1
ATOM 7376 C CA . PRO A 1 1095 ? -58.473 80.687 60.841 1.00 46.98 1095 PRO A CA 1
ATOM 7377 C C . PRO A 1 1095 ? -59.119 79.907 61.994 1.00 45.99 1095 PRO A C 1
ATOM 7378 O O . PRO A 1 1095 ? -58.510 79.728 63.051 1.00 49.61 1095 PRO A O 1
ATOM 7382 N N . THR A 1 1096 ? -60.357 79.469 61.789 1.00 47.47 1096 THR A N 1
ATOM 7383 C CA . THR A 1 1096 ? -61.135 78.826 62.844 1.00 46.78 1096 THR A CA 1
ATOM 7384 C C . THR A 1 1096 ? -61.584 77.447 62.404 1.00 44.39 1096 THR A C 1
ATOM 7385 O O . THR A 1 1096 ? -61.484 77.098 61.226 1.00 36.08 1096 THR A O 1
ATOM 7389 N N . SER A 1 1097 ? -62.070 76.654 63.353 1.00 44.71 1097 SER A N 1
ATOM 7390 C CA . SER A 1 1097 ? -62.552 75.320 63.028 1.00 40.29 1097 SER A CA 1
ATOM 7391 C C . SER A 1 1097 ? -63.875 75.392 62.249 1.00 45.68 1097 SER A C 1
ATOM 7392 O O . SER A 1 1097 ? -64.642 76.348 62.401 1.00 46.68 1097 SER A O 1
ATOM 7395 N N . TRP A 1 1098 ? -64.126 74.396 61.404 1.00 39.93 1098 TRP A N 1
ATOM 7396 C CA . TRP A 1 1098 ? -65.402 74.287 60.712 1.00 40.03 1098 TRP A CA 1
ATOM 7397 C C . TRP A 1 1098 ? -65.651 72.857 60.241 1.00 38.84 1098 TRP A C 1
ATOM 7398 O O . TRP A 1 1098 ? -64.726 72.139 59.867 1.00 41.43 1098 TRP A O 1
ATOM 7409 N N . THR A 1 1099 ? -66.914 72.452 60.282 1.00 39.36 1099 THR A N 1
ATOM 7410 C CA . THR A 1 1099 ? -67.334 71.124 59.868 1.00 45.40 1099 THR A CA 1
ATOM 7411 C C . THR A 1 1099 ? -67.710 71.161 58.392 1.00 54.03 1099 THR A C 1
ATOM 7412 O O . THR A 1 1099 ? -68.498 72.008 57.976 1.00 57.57 1099 THR A O 1
ATOM 7416 N N . ILE A 1 1100 ? -67.137 70.256 57.600 1.00 54.61 1100 ILE A N 1
ATOM 7417 C CA . ILE A 1 1100 ? -67.393 70.239 56.164 1.00 53.36 1100 ILE A CA 1
ATOM 7418 C C . ILE A 1 1100 ? -68.742 69.587 55.921 1.00 58.49 1100 ILE A C 1
ATOM 7419 O O . ILE A 1 1100 ? -68.890 68.374 56.085 1.00 58.34 1100 ILE A O 1
ATOM 7424 N N . GLU A 1 1101 ? -69.717 70.410 55.534 1.00 58.34 1101 GLU A N 1
ATOM 7425 C CA . GLU A 1 1101 ? -71.126 70.038 55.588 1.00 64.08 1101 GLU A CA 1
ATOM 7426 C C . GLU A 1 1101 ? -71.899 70.782 54.513 1.00 68.54 1101 GLU A C 1
ATOM 7427 O O . GLU A 1 1101 ? -72.019 72.007 54.573 1.00 70.14 1101 GLU A O 1
#